Protein AF-A0A7C9VUH8-F1 (afdb_monomer_lite)

Radius of gyration: 33.66 Å; chains: 1; bounding box: 76×68×110 Å

Organism: NCBI:txid2714351

Foldseek 3Di:
DFKWKWKWFDDVHIDIDTFKDFPDKPLQQDDFPQPFWWKKKFALWPFDQVVPAAKKWKWWQAQFKTWIKIFGGKDFPDADPNRMTIITGRIAIQDIDGDGDHTWIWIAPDPPRPGTRTTGPDMDDDPDHDLRFRDWMKRAFMLDQDDDFDPDPRMFMKMFGAAPVRDTQDIWTFDAQFPGWDQHPPDPNTIITIGGRTPGSDDLRNLCVQVSVCCNPHQDADPPSQQVGDPSNLVSLQVSQAPPPAFAFDADEFEFECPRLQDQSSVQQSVQCRGGRNSHHQPDDLPDLDPLVSSVHDANHEYEYEPVVNCCVRPVQSSLLVLLLCVLSVYHYAYVVGDVVSVVVSVLLSVQLVLVVVQVVFPCLVVQWDWDDRRQWIWTADDPVRATAEIEGSAPRPLLVVLLCQLPDDGFYKYKHFYQCQVVSCVRNVVSQKDWDAKKFKWKDWLVPFDADDQPPQKDWDWDDDDQKIKIFIDNVPHTAWIWMWGADAQEIEIDPTDGALVNPPRCVSSNRSNVNSVVNVVVRHTMYIYIGGPVRVVVCVVSVIDTSGMMIMITNLLSVQLVQQVLLVVFVCLQQVWDWDADPNWIKTQPCDQQARIETEDSGLPCLLVVLLVQQPDQGKYKYKHFAQCLVVSCVSNVVSQWAFPASFKFKKKAQLVLFDAADDQPPQWDWDWDDDSWIKIFIDHPRDGQWIWIWHADRQEIETGDTDGDPVNPPRCVSVNRVNVRSVVNVSSNHRMYIYIGGPVCVVVVVVRRMDTSGTMTMIIHDHDD

Secondary structure (DSSP, 8-state):
--EEEEEEEESSSEEEEEEEEESEEESTTPPP-PPPPEEEEEET--S-GGG--S-EEEEEE-SS-EEEEEEEEEEEEEEETTTEEEEEEEEEEEEEE-------EEEESSTTSSSEEEEESEEE----PPP--PPPEEEEEES-S------STT-EEEEEEE-TTS-EEEEEE---EEEEEEE-TTSTT-EEEEEE----SSS-HHHHHHHHHHHTTSS--STTTTTTS-HHHHHHHHHHHHHSPP-PPPSEEEEEEGGG--SHHHHHHHHHHHHH-TT------TT----GGGTTPPTTEEEEEE-HHHHHHH-HHHHHHHHHHHHHTT-EEEEES--HHHHHHHHHHHHHHHHHHHHHHHSGGGGTSEEEEETTEEEEEETTTTEEEEEEESSSSSHHHHHHHHHHSSS--EEEEEES-HHHHHHHHHHTTEEE-SPEEEEEEESTT---PPPPTTEEEEEEEETTEEEEEEEETTEEEEEEEEEEETTEEEEEEEEE-GGGTTSSHHHHHHHHHHHHHHHTT--EEEEEEPHHHHHHHHHTT-EEEEEEEEEEEHHHHHHHHHHHHHHHHHHHHT-EEEEETTEEEEEEEETTEEEEEE-SSSTTHHHHHHHHHT-SS-EEEEEEES-HHHHHHHHHHTT-EEEEEEEEEEEEEGGGSPPPPPPPTT-EEEEEESSSEEEEEEETTEEEEEEEEEEETTEEEEEEEEE-GGGTTSSHHHHHHHHHHHHHHHTT--EEEEEE-TTTHHHHHHTTPEEEEEEEEEE-----

InterPro domains:
  IPR000182 GNAT domain [PF00583] (681-757)
  IPR000182 GNAT domain [PS51186] (643-772)
  IPR016181 Acyl-CoA N-acyltransferase [SSF55729] (497-618)
  IPR016181 Acyl-CoA N-acyltransferase [SSF55729] (666-765)

Structure (mmCIF, N/CA/C/O backbone):
data_AF-A0A7C9VUH8-F1
#
_entry.id   AF-A0A7C9VUH8-F1
#
loop_
_atom_site.group_PDB
_atom_site.id
_atom_site.type_symbol
_atom_site.label_atom_id
_atom_site.label_alt_id
_atom_site.label_comp_id
_atom_site.label_asym_id
_atom_site.label_entity_id
_atom_site.label_seq_id
_atom_site.pdbx_PDB_ins_code
_atom_site.Cartn_x
_atom_site.Cartn_y
_atom_site.Cartn_z
_atom_site.occupancy
_atom_site.B_iso_or_equiv
_atom_site.auth_seq_id
_atom_site.auth_comp_id
_atom_site.auth_asym_id
_atom_site.auth_atom_id
_atom_site.pdbx_PDB_model_num
ATOM 1 N N . MET A 1 1 ? 27.161 5.308 -48.033 1.00 85.56 1 MET A N 1
ATOM 2 C CA . MET A 1 1 ? 26.968 6.321 -46.979 1.00 85.56 1 MET A CA 1
ATOM 3 C C . MET A 1 1 ? 26.424 5.606 -45.764 1.00 85.56 1 MET A C 1
ATOM 5 O O . MET A 1 1 ? 25.506 4.819 -45.951 1.00 85.56 1 MET A O 1
ATOM 9 N N . ARG A 1 2 ? 27.026 5.799 -44.589 1.00 91.56 2 ARG A N 1
ATOM 10 C CA . ARG A 1 2 ? 26.595 5.154 -43.334 1.00 91.56 2 ARG A CA 1
ATOM 11 C C . ARG A 1 2 ? 25.722 6.057 -42.475 1.00 91.56 2 ARG A C 1
ATOM 13 O O . ARG A 1 2 ? 25.077 5.571 -41.559 1.00 91.56 2 ARG A O 1
ATOM 20 N N . TYR A 1 3 ? 25.687 7.347 -42.789 1.00 92.88 3 TYR A N 1
ATOM 21 C CA . TYR A 1 3 ? 24.902 8.318 -42.048 1.00 92.88 3 TYR A CA 1
ATOM 22 C C . TYR A 1 3 ? 24.107 9.206 -42.991 1.00 92.88 3 TYR A C 1
ATOM 24 O O . TYR A 1 3 ? 24.518 9.468 -44.128 1.00 92.88 3 TYR A O 1
ATOM 32 N N . GLU A 1 4 ? 22.988 9.712 -42.496 1.00 93.56 4 GLU A N 1
ATOM 33 C CA . GLU A 1 4 ? 22.244 10.782 -43.140 1.00 93.56 4 GLU A CA 1
ATOM 34 C C . GLU A 1 4 ? 21.829 11.859 -42.145 1.00 93.56 4 GLU A C 1
ATOM 36 O O . GLU A 1 4 ? 21.474 11.576 -41.001 1.00 93.56 4 GLU A O 1
ATOM 41 N N . ILE A 1 5 ? 21.889 13.106 -42.603 1.00 90.94 5 ILE A N 1
ATOM 42 C CA . ILE A 1 5 ? 21.384 14.269 -41.885 1.00 90.94 5 ILE A CA 1
ATOM 43 C C . ILE A 1 5 ? 19.979 14.533 -42.400 1.00 90.94 5 ILE A C 1
ATOM 45 O O . ILE A 1 5 ? 19.770 14.669 -43.610 1.00 90.94 5 ILE A O 1
ATOM 49 N N . ALA A 1 6 ? 19.019 14.600 -41.487 1.00 90.50 6 ALA A N 1
ATOM 50 C CA . ALA A 1 6 ? 17.626 14.842 -41.813 1.00 90.50 6 ALA A CA 1
ATOM 51 C C . ALA A 1 6 ? 17.010 15.871 -40.871 1.00 90.50 6 ALA A C 1
ATOM 53 O O . ALA A 1 6 ? 17.434 16.029 -39.729 1.00 90.50 6 ALA A O 1
ATOM 54 N N . GLN A 1 7 ? 15.975 16.548 -41.349 1.00 90.06 7 GLN A N 1
ATOM 55 C CA . GLN A 1 7 ? 15.075 17.309 -40.495 1.00 90.06 7 GLN A CA 1
ATOM 56 C C . GLN A 1 7 ? 13.841 16.466 -40.180 1.00 90.06 7 GLN A C 1
ATOM 58 O O . GLN A 1 7 ? 13.296 15.811 -41.068 1.00 90.06 7 GLN A O 1
ATOM 63 N N . ALA A 1 8 ? 13.424 16.458 -38.919 1.00 87.62 8 ALA A N 1
ATOM 64 C CA . ALA A 1 8 ? 12.336 15.657 -38.383 1.00 87.62 8 ALA A CA 1
ATOM 65 C C . ALA A 1 8 ? 11.254 16.554 -37.774 1.00 87.62 8 ALA A C 1
ATOM 67 O O . ALA A 1 8 ? 11.563 17.499 -37.052 1.00 87.62 8 ALA A O 1
ATOM 68 N N . TRP A 1 9 ? 9.985 16.247 -38.025 1.00 87.00 9 TRP A N 1
ATOM 69 C CA . TRP A 1 9 ? 8.846 16.959 -37.437 1.00 87.00 9 TRP A CA 1
ATOM 70 C C . TRP A 1 9 ? 7.677 16.007 -37.191 1.00 87.00 9 TRP A C 1
ATOM 72 O O . TRP A 1 9 ? 7.681 14.863 -37.656 1.00 87.00 9 TRP A O 1
ATOM 82 N N . TYR A 1 10 ? 6.679 16.468 -36.441 1.00 81.69 10 TYR A N 1
ATOM 83 C CA . TYR A 1 10 ? 5.478 15.693 -36.152 1.00 81.69 10 TYR A CA 1
ATOM 84 C C . TYR A 1 10 ? 4.277 16.234 -36.931 1.00 81.69 10 TYR A C 1
ATOM 86 O O . TYR A 1 10 ? 3.967 17.419 -36.853 1.00 81.69 10 TYR A O 1
ATOM 94 N N . ASP A 1 11 ? 3.601 15.359 -37.670 1.00 78.31 11 ASP A N 1
ATOM 95 C CA . ASP A 1 11 ? 2.360 15.651 -38.393 1.00 78.31 11 ASP A CA 1
ATOM 96 C C . ASP A 1 11 ? 1.528 14.363 -38.507 1.00 78.31 11 ASP A C 1
ATOM 98 O O . ASP A 1 11 ? 1.724 13.551 -39.418 1.00 78.31 11 ASP A O 1
ATOM 102 N N . GLY A 1 12 ? 0.698 14.100 -37.486 1.00 74.75 12 GLY A N 1
ATOM 103 C CA . GLY A 1 12 ? -0.039 12.834 -37.337 1.00 74.75 12 GLY A CA 1
ATOM 104 C C . GLY A 1 12 ? 0.862 11.591 -37.247 1.00 74.75 12 GLY A C 1
ATOM 105 O O . GLY A 1 12 ? 0.409 10.474 -37.492 1.00 74.75 12 GLY A O 1
ATOM 106 N N . GLY A 1 13 ? 2.150 11.794 -36.960 1.00 73.50 13 GLY A N 1
ATOM 107 C CA . GLY A 1 13 ? 3.221 10.806 -37.028 1.00 73.50 13 GLY A CA 1
ATOM 108 C C . GLY A 1 13 ? 4.567 11.472 -37.319 1.00 73.50 13 GLY A C 1
ATOM 109 O O . GLY A 1 13 ? 4.629 12.634 -37.726 1.00 73.50 13 GLY A O 1
ATOM 110 N N . ARG A 1 14 ? 5.663 10.741 -37.106 1.00 79.31 14 ARG A N 1
ATOM 111 C CA . ARG A 1 14 ? 7.017 11.271 -37.295 1.00 79.31 14 ARG A CA 1
ATOM 112 C C . ARG A 1 14 ? 7.373 11.329 -38.784 1.00 79.31 14 ARG A C 1
ATOM 114 O O . ARG A 1 14 ? 7.288 10.322 -39.488 1.00 79.31 14 ARG A O 1
ATOM 121 N N . LYS A 1 15 ? 7.730 12.514 -39.274 1.00 87.00 15 LYS A N 1
ATOM 122 C CA . LYS A 1 15 ? 8.112 12.785 -40.667 1.00 87.00 15 LYS A CA 1
ATOM 123 C C . LYS A 1 15 ? 9.571 13.204 -40.737 1.00 87.00 15 LYS A C 1
ATOM 125 O O . LYS A 1 15 ? 10.097 13.751 -39.772 1.00 87.00 15 LYS A O 1
ATOM 130 N N . TYR A 1 16 ? 10.194 12.948 -41.886 1.00 89.69 16 TYR A N 1
ATOM 131 C CA . TYR A 1 16 ? 11.603 13.234 -42.120 1.00 89.69 16 TYR A CA 1
ATOM 132 C C . TYR A 1 16 ? 11.851 13.725 -43.545 1.00 89.69 16 TYR A C 1
ATOM 134 O O . TYR A 1 16 ? 11.242 13.222 -44.489 1.00 89.69 16 TYR A O 1
ATOM 142 N N . GLU A 1 17 ? 12.815 14.626 -43.697 1.00 92.44 17 GLU A N 1
ATOM 143 C CA . GLU A 1 17 ? 13.387 15.030 -44.982 1.00 92.44 17 GLU A CA 1
ATOM 144 C C . GLU A 1 17 ? 14.912 14.933 -44.905 1.00 92.44 17 GLU A C 1
ATOM 146 O O . GLU A 1 17 ? 15.533 15.540 -44.034 1.00 92.44 17 GLU A O 1
ATOM 151 N N . VAL A 1 18 ? 15.507 14.134 -45.795 1.00 93.81 18 VAL A N 1
ATOM 152 C CA . VAL A 1 18 ? 16.959 13.919 -45.850 1.00 93.81 18 VAL A CA 1
ATOM 153 C C . VAL A 1 18 ? 17.609 15.084 -46.580 1.00 93.81 18 VAL A C 1
ATOM 155 O O . VAL A 1 18 ? 17.304 15.331 -47.744 1.00 93.81 18 VAL A O 1
ATOM 158 N N . LEU A 1 19 ? 18.535 15.760 -45.906 1.00 91.31 19 LEU A N 1
ATOM 159 C CA . LEU A 1 19 ? 19.257 16.912 -46.442 1.00 91.31 19 LEU A CA 1
ATOM 160 C C . LEU A 1 19 ? 20.611 16.515 -47.028 1.00 91.31 19 LEU A C 1
ATOM 162 O O . LEU A 1 19 ? 21.043 17.062 -48.040 1.00 91.31 19 LEU A O 1
ATOM 166 N N . ALA A 1 20 ? 21.289 15.557 -46.396 1.00 91.75 20 ALA A N 1
ATOM 167 C CA . ALA A 1 20 ? 22.631 15.154 -46.782 1.00 91.75 20 ALA A CA 1
ATOM 168 C C . ALA A 1 20 ? 22.949 13.725 -46.337 1.00 91.75 20 ALA A C 1
ATOM 170 O O . ALA A 1 20 ? 22.329 13.193 -45.415 1.00 91.75 20 ALA A O 1
ATOM 171 N N . ARG A 1 21 ? 23.940 13.095 -46.974 1.00 94.44 21 ARG A N 1
ATOM 172 C CA . ARG A 1 21 ? 24.450 11.775 -46.577 1.00 94.44 21 ARG A CA 1
ATOM 173 C C . ARG A 1 21 ? 25.960 11.802 -46.427 1.00 94.44 21 ARG A C 1
ATOM 175 O O . ARG A 1 21 ? 26.627 12.381 -47.275 1.00 94.44 21 ARG A O 1
ATOM 182 N N . ALA A 1 22 ? 26.480 11.136 -45.402 1.00 93.25 22 ALA A N 1
ATOM 183 C CA . ALA A 1 22 ? 27.904 11.086 -45.086 1.00 93.25 22 ALA A CA 1
ATOM 184 C C . ALA A 1 22 ? 28.440 9.646 -45.088 1.00 93.25 22 ALA A C 1
ATOM 186 O O . ALA A 1 22 ? 27.715 8.669 -44.843 1.00 93.25 22 ALA A O 1
ATOM 187 N N . VAL A 1 23 ? 29.727 9.505 -45.406 1.00 93.56 23 VAL A N 1
ATOM 188 C CA . VAL A 1 23 ? 30.438 8.221 -45.363 1.00 93.56 23 VAL A CA 1
ATOM 189 C C . VAL A 1 23 ? 30.630 7.785 -43.920 1.00 93.56 23 VAL A C 1
ATOM 191 O O . VAL A 1 23 ? 30.339 6.631 -43.610 1.00 93.56 23 VAL A O 1
ATOM 194 N N . ASP A 1 24 ? 31.076 8.701 -43.065 1.00 91.50 24 ASP A N 1
ATOM 195 C CA . ASP A 1 24 ? 31.326 8.459 -41.647 1.00 91.50 24 ASP A CA 1
ATOM 196 C C . ASP A 1 24 ? 31.131 9.746 -40.836 1.00 91.50 24 ASP A C 1
ATOM 198 O O . ASP A 1 24 ? 30.927 10.818 -41.412 1.00 91.50 24 ASP A O 1
ATOM 202 N N . VAL A 1 25 ? 31.191 9.644 -39.511 1.00 89.19 25 VAL A N 1
ATOM 203 C CA . VAL A 1 25 ? 31.134 10.795 -38.610 1.00 89.19 25 VAL A CA 1
ATOM 204 C C . VAL A 1 25 ? 32.194 10.655 -37.524 1.00 89.19 25 VAL A C 1
ATOM 206 O O . VAL A 1 25 ? 32.217 9.671 -36.786 1.00 89.19 25 VAL A O 1
ATOM 209 N N . ASP A 1 26 ? 33.052 11.664 -37.412 1.00 87.06 26 ASP A N 1
ATOM 210 C CA . ASP A 1 26 ? 34.039 11.787 -36.343 1.00 87.06 26 ASP A CA 1
ATOM 211 C C . ASP A 1 26 ? 33.559 12.760 -35.260 1.00 87.06 26 ASP A C 1
ATOM 213 O O . ASP A 1 26 ? 32.789 13.684 -35.521 1.00 87.06 26 ASP A O 1
ATOM 217 N N . GLY A 1 27 ? 33.981 12.533 -34.020 1.00 80.75 27 GLY A N 1
ATOM 218 C CA . GLY A 1 27 ? 33.609 13.364 -32.873 1.00 80.75 27 GLY A CA 1
ATOM 219 C C . GLY A 1 27 ? 32.211 13.115 -32.288 1.00 80.75 27 GLY A C 1
ATOM 220 O O . GLY A 1 27 ? 31.976 13.520 -31.154 1.00 80.75 27 GLY A O 1
ATOM 221 N N . LEU A 1 28 ? 31.315 12.399 -32.989 1.00 80.88 28 LEU A N 1
ATOM 222 C CA . LEU A 1 28 ? 29.927 12.155 -32.544 1.00 80.88 28 LEU A CA 1
ATOM 223 C C . LEU A 1 28 ? 29.841 11.514 -31.158 1.00 80.88 28 LEU A C 1
ATOM 225 O O . LEU A 1 28 ? 29.000 11.892 -30.359 1.00 80.88 28 LEU A O 1
ATOM 229 N N . PHE A 1 29 ? 30.715 10.545 -30.890 1.00 80.38 29 PHE A N 1
ATOM 230 C CA . PHE A 1 29 ? 30.712 9.753 -29.661 1.00 80.38 29 PHE A CA 1
ATOM 231 C C . PHE A 1 29 ? 31.738 10.237 -28.628 1.00 80.38 29 PHE A C 1
ATOM 233 O O . PHE A 1 29 ? 32.106 9.496 -27.715 1.00 80.38 29 PHE A O 1
ATOM 240 N N . SER A 1 30 ? 32.276 11.442 -28.814 1.00 75.06 30 SER A N 1
ATOM 241 C CA . SER A 1 30 ? 33.249 12.012 -27.889 1.00 75.06 30 SER A CA 1
ATOM 242 C C . SER A 1 30 ? 32.587 12.367 -26.564 1.00 75.06 30 SER A C 1
ATOM 244 O O . SER A 1 30 ? 31.448 12.837 -26.526 1.00 75.06 30 SER A O 1
ATOM 246 N N . LEU A 1 31 ? 33.329 12.174 -25.473 1.00 64.12 31 LEU A N 1
ATOM 247 C CA . LEU A 1 31 ? 32.917 12.672 -24.167 1.00 64.12 31 LEU A CA 1
ATOM 248 C C . LEU A 1 31 ? 32.748 14.201 -24.237 1.00 64.12 31 LEU A C 1
ATOM 250 O O . LEU A 1 31 ? 33.586 14.866 -24.861 1.00 64.12 31 LEU A O 1
ATOM 254 N N . PRO A 1 32 ? 31.704 14.766 -23.603 1.00 62.22 32 PRO A N 1
ATOM 255 C CA . PRO A 1 32 ? 31.663 16.200 -23.352 1.00 62.22 32 PRO A CA 1
ATOM 256 C C . PRO A 1 32 ? 32.937 16.609 -22.608 1.00 62.22 32 PRO A C 1
ATOM 258 O O . PRO A 1 32 ? 33.455 15.839 -21.795 1.00 62.22 32 PRO A O 1
ATOM 261 N N . VAL A 1 33 ? 33.443 17.817 -22.853 1.00 60.19 33 VAL A N 1
ATOM 262 C CA . VAL A 1 33 ? 34.452 18.385 -21.955 1.00 60.19 33 VAL A CA 1
ATOM 263 C C . VAL A 1 33 ? 33.707 18.767 -20.672 1.00 60.19 33 VAL A C 1
ATOM 265 O O . VAL A 1 33 ? 32.842 19.644 -20.746 1.00 60.19 33 VAL A O 1
ATOM 268 N N . PRO A 1 34 ? 33.960 18.116 -19.517 1.00 55.62 34 PRO A N 1
ATOM 269 C CA . PRO A 1 34 ? 33.238 18.450 -18.299 1.00 55.62 34 PRO A CA 1
ATOM 270 C C . PRO A 1 34 ? 33.547 19.910 -17.933 1.00 55.62 34 PRO A C 1
ATOM 272 O O . PRO A 1 34 ? 34.722 20.294 -17.938 1.00 55.62 34 PRO A O 1
ATOM 275 N N . PRO A 1 35 ? 32.534 20.745 -17.648 1.00 59.19 35 PRO A N 1
ATOM 276 C CA . PRO A 1 35 ? 32.775 22.089 -17.154 1.00 59.19 35 PRO A CA 1
ATOM 277 C C . PRO A 1 35 ? 33.474 22.006 -15.792 1.00 59.19 35 PRO A C 1
ATOM 279 O O . PRO A 1 35 ? 33.434 20.979 -15.107 1.00 59.19 35 PRO A O 1
ATOM 282 N N . GLU A 1 36 ? 34.144 23.088 -15.395 1.00 68.00 36 GLU A N 1
ATOM 283 C CA . GLU A 1 36 ? 34.791 23.143 -14.085 1.00 68.00 36 GLU A CA 1
ATOM 284 C C . GLU A 1 36 ? 33.761 22.886 -12.976 1.00 68.00 36 GLU A C 1
ATOM 286 O O . GLU A 1 36 ? 32.669 23.456 -12.982 1.00 68.00 36 GLU A O 1
ATOM 291 N N . ARG A 1 37 ? 34.101 22.015 -12.015 1.00 77.44 37 ARG A N 1
ATOM 292 C CA . ARG A 1 37 ? 33.216 21.756 -10.877 1.00 77.44 37 ARG A CA 1
ATOM 293 C C . ARG A 1 37 ? 33.102 23.022 -10.035 1.00 77.44 37 ARG A C 1
ATOM 295 O O . ARG A 1 37 ? 34.103 23.533 -9.530 1.00 77.44 37 ARG A O 1
ATOM 302 N N . GLU A 1 38 ? 31.880 23.479 -9.816 1.00 80.00 38 GLU A N 1
ATOM 303 C CA . GLU A 1 38 ? 31.600 24.590 -8.918 1.00 80.00 38 GLU A CA 1
ATOM 304 C C . GLU A 1 38 ? 31.237 24.079 -7.526 1.00 80.00 38 GLU A C 1
ATOM 306 O O . GLU A 1 38 ? 30.824 22.934 -7.339 1.00 80.00 38 GLU A O 1
ATOM 311 N N . ARG A 1 39 ? 31.409 24.934 -6.516 1.00 86.94 39 ARG A N 1
ATOM 312 C CA . ARG A 1 39 ? 31.039 24.608 -5.138 1.00 86.94 39 ARG A CA 1
ATOM 313 C C . ARG A 1 39 ? 29.518 24.621 -4.985 1.00 86.94 39 ARG A C 1
ATOM 315 O O . ARG A 1 39 ? 28.881 25.632 -5.266 1.00 86.94 39 ARG A O 1
ATOM 322 N N . VAL A 1 40 ? 28.987 23.542 -4.422 1.00 86.94 40 VAL A N 1
ATOM 323 C CA . VAL A 1 40 ? 27.564 23.332 -4.129 1.00 86.94 40 VAL A CA 1
ATOM 324 C C . VAL A 1 40 ? 27.414 23.046 -2.645 1.00 86.94 40 VAL A C 1
ATOM 326 O O . VAL A 1 40 ? 28.208 22.301 -2.078 1.00 86.94 40 VAL A O 1
ATOM 329 N N . VAL A 1 41 ? 26.417 23.625 -1.987 1.00 88.56 41 VAL A N 1
ATOM 330 C CA . VAL A 1 41 ? 26.109 23.326 -0.587 1.00 88.56 41 VAL A CA 1
ATOM 331 C C . VAL A 1 41 ? 24.672 22.842 -0.483 1.00 88.56 41 VAL A C 1
ATOM 333 O O . VAL A 1 41 ? 23.735 23.600 -0.724 1.00 88.56 41 VAL A O 1
ATOM 336 N N . LEU A 1 42 ? 24.505 21.576 -0.111 1.00 88.25 42 LEU A N 1
ATOM 337 C CA . LEU A 1 42 ? 23.212 20.926 0.084 1.00 88.25 42 LEU A CA 1
ATOM 338 C C . LEU A 1 42 ? 22.816 21.076 1.557 1.00 88.25 42 LEU A C 1
ATOM 340 O O . LEU A 1 42 ? 23.341 20.368 2.414 1.00 88.25 42 LEU A O 1
ATOM 344 N N . ARG A 1 43 ? 21.937 22.029 1.880 1.00 83.44 43 ARG A N 1
ATOM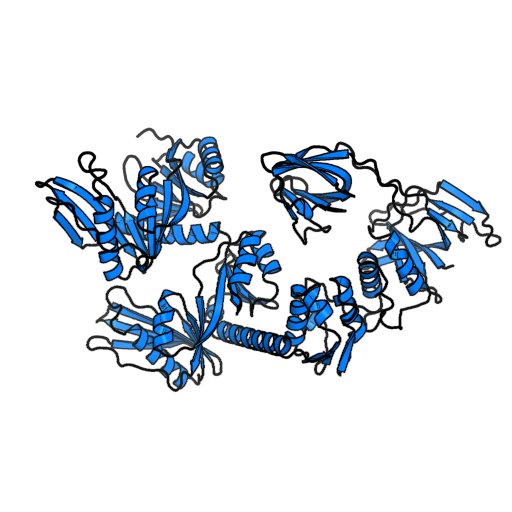 345 C CA . ARG A 1 43 ? 21.553 22.339 3.267 1.00 83.44 43 ARG A CA 1
ATOM 346 C C . ARG A 1 43 ? 20.500 21.364 3.786 1.00 83.44 43 ARG A C 1
ATOM 348 O O . ARG A 1 43 ? 19.437 21.228 3.175 1.00 83.44 43 ARG A O 1
ATOM 355 N N . GLY A 1 44 ? 20.745 20.766 4.950 1.00 78.69 44 GLY A N 1
ATOM 356 C CA . GLY A 1 44 ? 19.870 19.777 5.580 1.00 78.69 44 GLY A CA 1
ATOM 357 C C . GLY A 1 44 ? 19.599 18.588 4.664 1.00 78.69 44 GLY A C 1
ATOM 358 O O . GLY A 1 44 ? 18.444 18.202 4.497 1.00 78.69 44 GLY A O 1
ATOM 359 N N . CYS A 1 45 ? 20.639 18.086 3.998 1.00 82.69 45 CYS A N 1
ATOM 360 C CA . CYS A 1 45 ? 20.545 16.956 3.092 1.00 82.69 45 CYS A CA 1
ATOM 361 C C . CYS A 1 45 ? 20.225 15.677 3.871 1.00 82.69 45 CYS A C 1
ATOM 363 O O . CYS A 1 45 ? 20.907 15.344 4.838 1.00 82.69 45 CYS A O 1
ATOM 365 N N . THR A 1 46 ? 19.203 14.942 3.437 1.00 82.25 46 THR A N 1
ATOM 366 C CA . THR A 1 46 ? 18.838 13.650 4.038 1.00 82.25 46 THR A CA 1
ATOM 367 C C . THR A 1 46 ? 19.449 12.452 3.310 1.00 82.25 46 THR A C 1
ATOM 369 O O . THR A 1 46 ? 19.229 11.319 3.734 1.00 82.25 46 THR A O 1
ATOM 372 N N . ALA A 1 47 ? 20.158 12.672 2.196 1.00 80.88 47 ALA A N 1
ATOM 373 C CA . ALA A 1 47 ? 20.751 11.593 1.412 1.00 80.88 47 ALA A CA 1
ATOM 374 C C . ALA A 1 47 ? 22.009 11.036 2.105 1.00 80.88 47 ALA A C 1
ATOM 376 O O . ALA A 1 47 ? 22.860 11.824 2.526 1.00 80.88 47 ALA A O 1
ATOM 377 N N . PRO A 1 48 ? 22.177 9.703 2.197 1.00 81.75 48 PRO A N 1
ATOM 378 C CA . PRO A 1 48 ? 23.426 9.107 2.664 1.00 81.75 48 PRO A CA 1
ATOM 379 C C . PRO A 1 48 ? 24.598 9.528 1.770 1.00 81.75 48 PRO A C 1
ATOM 381 O O . PRO A 1 48 ? 24.498 9.421 0.548 1.00 81.75 48 PRO A O 1
ATOM 384 N N . VAL A 1 49 ? 25.721 9.955 2.356 1.00 83.81 49 VAL A N 1
ATOM 385 C CA . VAL A 1 49 ? 26.901 10.436 1.604 1.00 83.81 49 VAL A CA 1
ATOM 386 C C . VAL A 1 49 ? 27.387 9.406 0.581 1.00 83.81 49 VAL A C 1
ATOM 388 O O . VAL A 1 49 ? 27.646 9.762 -0.564 1.00 83.81 49 VAL A O 1
ATOM 391 N N . ASP A 1 50 ? 27.409 8.124 0.949 1.00 80.75 50 ASP A N 1
ATOM 392 C CA . ASP A 1 50 ? 27.856 7.033 0.070 1.00 80.75 50 ASP A CA 1
ATOM 393 C C . ASP A 1 50 ? 26.947 6.820 -1.155 1.00 80.75 50 ASP A C 1
ATOM 395 O O . ASP A 1 50 ? 27.352 6.189 -2.128 1.00 80.75 50 ASP A O 1
ATOM 399 N N . SER A 1 51 ? 25.719 7.350 -1.127 1.00 76.81 51 SER A N 1
ATOM 400 C CA . SER A 1 51 ? 24.786 7.296 -2.259 1.00 76.81 51 SER A CA 1
ATOM 401 C C . SER A 1 51 ? 24.981 8.438 -3.264 1.00 76.81 51 SER A C 1
ATOM 403 O O . SER A 1 51 ? 24.481 8.361 -4.384 1.00 76.81 51 SER A O 1
ATOM 405 N N . LEU A 1 52 ? 25.726 9.483 -2.890 1.00 82.38 52 LEU A N 1
ATOM 406 C CA . LEU A 1 52 ? 25.985 10.673 -3.703 1.00 82.38 52 LEU A CA 1
ATOM 407 C C . LEU A 1 52 ? 27.283 10.507 -4.500 1.00 82.38 52 LEU A C 1
ATOM 409 O O . LEU A 1 52 ? 28.272 11.197 -4.254 1.00 82.38 52 LEU A O 1
ATOM 413 N N . THR A 1 53 ? 27.288 9.560 -5.435 1.00 75.25 53 THR A N 1
ATOM 414 C CA . THR A 1 53 ? 28.459 9.254 -6.268 1.00 75.25 53 THR A CA 1
ATOM 415 C C . THR A 1 53 ? 28.119 9.352 -7.749 1.00 75.25 53 THR A C 1
ATOM 417 O O . THR A 1 53 ? 27.020 8.992 -8.163 1.00 75.25 53 THR A O 1
ATOM 420 N N . GLY A 1 54 ? 29.071 9.835 -8.550 1.00 73.69 54 GLY A N 1
ATOM 421 C CA . GLY A 1 54 ? 28.861 10.036 -9.982 1.00 73.69 54 GLY A CA 1
ATOM 422 C C . GLY A 1 54 ? 27.871 11.167 -10.248 1.00 73.69 54 GLY A C 1
ATOM 423 O O . GLY A 1 54 ? 28.029 12.267 -9.715 1.00 73.69 54 GLY A O 1
ATOM 424 N N . ASP A 1 55 ? 26.869 10.893 -11.075 1.00 76.56 55 ASP A N 1
ATOM 425 C CA . ASP A 1 55 ? 25.861 11.878 -11.444 1.00 76.56 55 ASP A CA 1
ATOM 426 C C . ASP A 1 55 ? 24.655 11.807 -10.515 1.00 76.56 55 ASP A C 1
ATOM 428 O O . ASP A 1 55 ? 24.075 10.745 -10.287 1.00 76.56 55 ASP A O 1
ATOM 432 N N . VAL A 1 56 ? 24.257 12.966 -9.999 1.00 81.44 56 VAL A N 1
ATOM 433 C CA . VAL A 1 56 ? 23.085 13.108 -9.135 1.00 81.44 56 VAL A CA 1
ATOM 434 C C . VAL A 1 56 ? 22.133 14.113 -9.756 1.00 81.44 56 VAL A C 1
ATOM 436 O O . VAL A 1 56 ? 22.541 15.194 -10.159 1.00 81.44 56 VAL A O 1
ATOM 439 N N . PHE A 1 57 ? 20.850 13.790 -9.807 1.00 81.88 57 PHE A N 1
ATOM 440 C CA . PHE A 1 57 ? 19.831 14.671 -10.362 1.00 81.88 57 PHE A CA 1
ATOM 441 C C . PHE A 1 57 ? 19.131 15.430 -9.238 1.00 81.88 57 PHE A C 1
ATOM 443 O O . PHE A 1 57 ? 18.681 14.828 -8.264 1.00 81.88 57 PHE A O 1
ATOM 450 N N . LEU A 1 58 ? 19.053 16.750 -9.368 1.00 82.81 58 LEU A N 1
ATOM 451 C CA . LEU A 1 58 ? 18.407 17.672 -8.447 1.00 82.81 58 LEU A CA 1
ATOM 452 C C . LEU A 1 58 ? 17.133 18.226 -9.092 1.00 82.81 58 LEU A C 1
ATOM 454 O O . LEU A 1 58 ? 17.198 18.995 -10.046 1.00 82.81 58 LEU A O 1
ATOM 458 N N . GLU A 1 59 ? 15.976 17.880 -8.538 1.00 80.62 59 GLU A N 1
ATOM 459 C CA . GLU A 1 59 ? 14.709 18.527 -8.879 1.00 80.62 59 GLU A CA 1
ATOM 460 C C . GLU A 1 59 ? 14.463 19.725 -7.965 1.00 80.62 59 GLU A C 1
ATOM 462 O O . GLU A 1 59 ? 14.549 19.594 -6.741 1.00 80.62 59 GLU A O 1
ATOM 467 N N . ILE A 1 60 ? 14.094 20.864 -8.550 1.00 77.12 60 ILE A N 1
ATOM 468 C CA . ILE A 1 60 ? 13.678 22.080 -7.849 1.00 77.12 60 ILE A CA 1
ATOM 469 C C . ILE A 1 60 ? 12.225 22.368 -8.235 1.00 77.12 60 ILE A C 1
ATOM 471 O O . ILE A 1 60 ? 11.918 22.593 -9.399 1.00 77.12 60 ILE A O 1
ATOM 475 N N . LYS A 1 61 ? 11.312 22.336 -7.261 1.00 68.19 61 LYS A N 1
ATOM 476 C CA . LYS A 1 61 ? 9.864 22.544 -7.482 1.00 68.19 61 LYS A CA 1
ATOM 477 C C . LYS A 1 61 ? 9.389 23.849 -6.857 1.00 68.19 61 LYS A C 1
ATOM 479 O O . LYS A 1 61 ? 8.844 23.771 -5.776 1.00 68.19 61 LYS A O 1
ATOM 484 N N . ASP A 1 62 ? 9.616 25.034 -7.424 1.00 58.84 62 ASP A N 1
ATOM 485 C CA . ASP A 1 62 ? 9.526 26.312 -6.677 1.00 58.84 62 ASP A CA 1
ATOM 486 C C . ASP A 1 62 ? 8.164 27.046 -6.660 1.00 58.84 62 ASP A C 1
ATOM 488 O O . ASP A 1 62 ? 8.059 28.191 -6.216 1.00 58.84 62 ASP A O 1
ATOM 492 N N . GLY A 1 63 ? 7.086 26.397 -7.082 1.00 56.12 63 GLY A N 1
ATOM 493 C CA . GLY A 1 63 ? 5.730 26.958 -7.092 1.00 56.12 63 GLY A CA 1
ATOM 494 C C . GLY A 1 63 ? 5.389 27.689 -8.377 1.00 56.12 63 GLY A C 1
ATOM 495 O O . GLY A 1 63 ? 4.216 28.002 -8.587 1.00 56.12 63 GLY A O 1
ATOM 496 N N . ARG A 1 64 ? 6.386 27.952 -9.224 1.00 47.22 64 ARG A N 1
ATOM 497 C CA . ARG A 1 64 ? 6.218 28.564 -10.542 1.00 47.22 64 ARG A CA 1
ATOM 498 C C . ARG A 1 64 ? 6.906 27.764 -11.639 1.00 47.22 64 ARG A C 1
ATOM 500 O O . ARG A 1 64 ? 6.366 27.749 -12.733 1.00 47.22 64 ARG A O 1
ATOM 507 N N . ALA A 1 65 ? 8.012 27.088 -11.335 1.00 54.59 65 ALA A N 1
ATOM 508 C CA . ALA A 1 65 ? 8.724 26.229 -12.270 1.00 54.59 65 ALA A CA 1
ATOM 509 C C . ALA A 1 65 ? 9.120 24.893 -11.621 1.00 54.59 65 ALA A C 1
ATOM 511 O O . ALA A 1 65 ? 9.473 24.824 -10.436 1.00 54.59 65 ALA A O 1
ATOM 512 N N . TRP A 1 66 ? 9.064 23.825 -12.415 1.00 63.19 66 TRP A N 1
ATOM 513 C CA . TRP A 1 66 ? 9.802 22.597 -12.150 1.00 63.19 66 TRP A CA 1
ATOM 514 C C . TRP A 1 66 ? 11.099 22.634 -12.947 1.00 63.19 66 TRP A C 1
ATOM 516 O O . TRP A 1 66 ? 11.057 22.680 -14.172 1.00 63.19 66 TRP A O 1
ATOM 526 N N . GLU A 1 67 ? 12.232 22.602 -12.252 1.00 72.06 67 GLU A N 1
ATOM 527 C CA . GLU A 1 67 ? 13.550 22.515 -12.870 1.00 72.06 67 GLU A CA 1
ATOM 528 C C . GLU A 1 67 ? 14.185 21.167 -12.546 1.00 72.06 67 GLU A C 1
ATOM 530 O O . GLU A 1 67 ? 14.226 20.751 -11.383 1.00 72.06 67 GLU A O 1
ATOM 535 N N . LEU A 1 68 ? 14.736 20.513 -13.564 1.00 73.12 68 LEU A N 1
ATOM 536 C CA . LEU A 1 68 ? 15.582 19.339 -13.391 1.00 73.12 68 LEU A CA 1
ATOM 537 C C . LEU A 1 68 ? 17.032 19.716 -13.682 1.00 73.12 68 LEU A C 1
ATOM 539 O O . LEU A 1 68 ? 17.342 20.208 -14.764 1.00 73.12 68 LEU A O 1
ATOM 543 N N . TRP A 1 69 ? 17.920 19.460 -12.728 1.00 78.00 69 TRP A N 1
ATOM 544 C CA . TRP A 1 69 ? 19.351 19.703 -12.854 1.00 78.00 69 TRP A CA 1
ATOM 545 C C . TRP A 1 69 ? 20.130 18.397 -12.746 1.00 78.00 69 TRP A C 1
ATOM 547 O O . TRP A 1 69 ? 19.886 17.604 -11.842 1.00 78.00 69 TRP A O 1
ATOM 557 N N . ARG A 1 70 ? 21.126 18.188 -13.603 1.00 77.06 70 ARG A N 1
ATOM 558 C CA . ARG A 1 70 ? 22.146 17.150 -13.430 1.00 77.06 70 ARG A CA 1
ATOM 559 C C . ARG A 1 70 ? 23.359 17.754 -12.738 1.00 77.06 70 ARG A C 1
ATOM 561 O O . ARG A 1 70 ? 23.981 18.677 -13.259 1.00 77.06 70 ARG A O 1
ATOM 568 N N . LEU A 1 71 ? 23.695 17.212 -11.575 1.00 82.38 71 LEU A N 1
ATOM 569 C CA . LEU A 1 71 ? 24.931 17.456 -10.844 1.00 82.38 71 LEU A CA 1
ATOM 570 C C . LEU A 1 71 ? 25.943 16.389 -11.260 1.00 82.38 71 LEU A C 1
ATOM 572 O O . LEU A 1 71 ? 25.990 15.306 -10.676 1.00 82.38 71 LEU A O 1
ATOM 576 N N . GLY A 1 72 ? 26.700 16.678 -12.314 1.00 75.62 72 GLY A N 1
ATOM 577 C CA . GLY A 1 72 ? 27.645 15.734 -12.891 1.00 75.62 72 GLY A CA 1
ATOM 578 C C . GLY A 1 72 ? 28.917 15.612 -12.057 1.00 75.62 72 GLY A C 1
ATOM 579 O O . GLY A 1 72 ? 29.501 16.636 -11.665 1.00 75.62 72 GLY A O 1
ATOM 580 N N . ASP A 1 73 ? 29.355 14.371 -11.835 1.00 75.19 73 ASP A N 1
ATOM 581 C CA . ASP A 1 73 ? 30.587 14.037 -11.105 1.00 75.19 73 ASP A CA 1
ATOM 582 C C . ASP A 1 73 ? 30.661 14.737 -9.728 1.00 75.19 73 ASP A C 1
ATOM 584 O O . ASP A 1 73 ? 31.629 15.425 -9.371 1.00 75.19 73 ASP A O 1
ATOM 588 N N . LEU A 1 74 ? 29.563 14.607 -8.978 1.00 84.62 74 LEU A N 1
ATOM 589 C CA . LEU A 1 74 ? 29.383 15.183 -7.653 1.00 84.62 74 LEU A CA 1
ATOM 590 C C . LEU A 1 74 ? 30.389 14.566 -6.678 1.00 84.62 74 LEU A C 1
ATOM 592 O O . LEU A 1 74 ? 30.453 13.352 -6.489 1.00 84.62 74 LEU A O 1
ATOM 596 N N . VAL A 1 75 ? 31.144 15.427 -5.999 1.00 86.19 75 VAL A N 1
ATOM 597 C CA . VAL A 1 75 ? 32.072 15.023 -4.939 1.00 86.19 75 VAL A CA 1
ATOM 598 C C . VAL A 1 75 ? 31.722 15.737 -3.651 1.00 86.19 75 VAL A C 1
ATOM 600 O O . VAL A 1 75 ? 31.716 16.967 -3.601 1.00 86.19 75 VAL A O 1
ATOM 603 N N . VAL A 1 76 ? 31.460 14.956 -2.605 1.00 89.56 76 VAL A N 1
ATOM 604 C CA . VAL A 1 76 ? 31.249 15.453 -1.245 1.00 89.56 76 VAL A CA 1
ATOM 605 C C . VAL A 1 76 ? 32.612 15.691 -0.593 1.00 89.56 76 VAL A C 1
ATOM 607 O O . VAL A 1 76 ? 33.407 14.769 -0.434 1.00 89.56 76 VAL A O 1
ATOM 610 N N . HIS A 1 77 ? 32.892 16.937 -0.214 1.00 89.88 77 HIS A N 1
ATOM 611 C CA . HIS A 1 77 ? 34.145 17.326 0.446 1.00 89.88 77 HIS A CA 1
ATOM 612 C C . HIS A 1 77 ? 34.044 17.272 1.966 1.00 89.88 77 HIS A C 1
ATOM 614 O O . HIS A 1 77 ? 35.034 16.993 2.639 1.00 89.88 77 HIS A O 1
ATOM 620 N N . ALA A 1 78 ? 32.869 17.593 2.513 1.00 88.44 78 ALA A N 1
ATOM 621 C CA . ALA A 1 78 ? 32.631 17.601 3.950 1.00 88.44 78 ALA A CA 1
ATOM 622 C C . ALA A 1 78 ? 31.140 17.489 4.289 1.00 88.44 78 ALA A C 1
ATOM 624 O O . ALA A 1 78 ? 30.297 18.087 3.617 1.00 88.44 78 ALA A O 1
ATOM 625 N N . GLU A 1 79 ? 30.851 16.808 5.394 1.00 90.62 79 GLU A N 1
ATOM 626 C CA . GLU A 1 79 ? 29.565 16.835 6.091 1.00 90.62 79 GLU A CA 1
ATOM 627 C C . GLU A 1 79 ? 29.682 17.752 7.318 1.00 90.62 79 GLU A C 1
ATOM 629 O O . GLU A 1 79 ? 30.621 17.641 8.112 1.00 90.62 79 GLU A O 1
ATOM 634 N N . LEU A 1 80 ? 28.760 18.705 7.453 1.00 85.06 80 LEU A N 1
ATOM 635 C CA . LEU A 1 80 ? 28.733 19.682 8.540 1.00 85.06 80 LEU A CA 1
ATOM 636 C C . LEU A 1 80 ? 27.657 19.325 9.587 1.00 85.06 80 LEU A C 1
ATOM 638 O O . LEU A 1 80 ? 26.669 18.656 9.272 1.00 85.06 80 LEU A O 1
ATOM 642 N N . PRO A 1 81 ? 27.780 19.824 10.834 1.00 69.88 81 PRO A N 1
ATOM 643 C CA . PRO A 1 81 ? 26.754 19.643 11.860 1.00 69.88 81 PRO A CA 1
ATOM 644 C C . PRO A 1 81 ? 25.387 20.173 11.399 1.00 69.88 81 PRO A C 1
ATOM 646 O O . PRO A 1 81 ? 25.272 21.338 11.026 1.00 69.88 81 PRO A O 1
ATOM 649 N N . GLY A 1 82 ? 24.353 19.326 11.453 1.00 67.50 82 GLY A N 1
ATOM 650 C CA . GLY A 1 82 ? 22.999 19.652 10.981 1.00 67.50 82 GLY A CA 1
ATOM 651 C C . GLY A 1 82 ? 22.613 19.038 9.628 1.00 67.50 82 GLY A C 1
ATOM 652 O O . GLY A 1 82 ? 21.516 19.316 9.150 1.00 67.50 82 GLY A O 1
ATOM 653 N N . GLY A 1 83 ? 23.473 18.197 9.036 1.00 76.44 83 GLY A N 1
ATOM 654 C CA . GLY A 1 83 ? 23.192 17.473 7.788 1.00 76.44 83 GLY A CA 1
ATOM 655 C C . GLY A 1 83 ? 23.489 18.276 6.518 1.00 76.44 83 GLY A C 1
ATOM 656 O O . GLY A 1 83 ? 23.045 17.910 5.435 1.00 76.44 83 GLY A O 1
ATOM 657 N N . ASP A 1 84 ? 24.209 19.394 6.625 1.00 87.56 84 ASP A N 1
ATOM 658 C CA . ASP A 1 84 ? 24.633 20.166 5.455 1.00 87.56 84 ASP A CA 1
ATOM 659 C C . ASP A 1 84 ? 25.833 19.483 4.778 1.00 87.56 84 ASP A C 1
ATOM 661 O O . ASP A 1 84 ? 26.821 19.163 5.441 1.00 87.56 84 ASP A O 1
ATOM 665 N N . LEU A 1 85 ? 25.797 19.329 3.454 1.00 89.25 85 LEU A N 1
ATOM 666 C CA . LEU A 1 85 ? 26.908 18.775 2.673 1.00 89.25 85 LEU A CA 1
ATOM 667 C C . LEU A 1 85 ? 27.572 19.864 1.836 1.00 89.25 85 LEU A C 1
ATOM 669 O O . LEU A 1 85 ? 26.899 2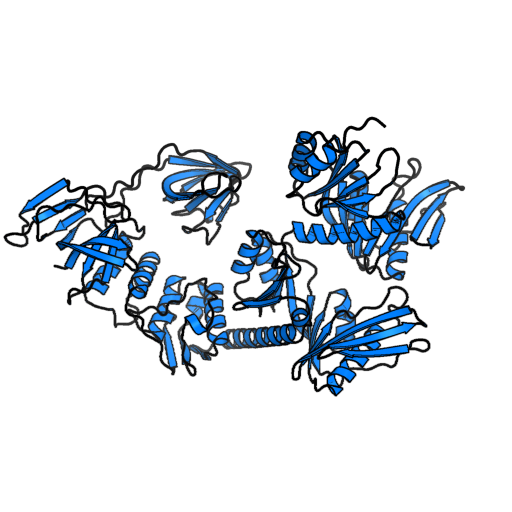0.613 1.128 1.00 89.25 85 LEU A O 1
ATOM 673 N N . VAL A 1 86 ? 28.901 19.944 1.902 1.00 89.56 86 VAL A N 1
ATOM 674 C CA . VAL A 1 86 ? 29.708 20.788 1.015 1.00 89.56 86 VAL A CA 1
ATOM 675 C C . VAL A 1 86 ? 30.249 19.915 -0.101 1.00 89.56 86 VAL A C 1
ATOM 677 O O . VAL A 1 86 ? 31.081 19.040 0.134 1.00 89.56 86 VAL A O 1
ATOM 680 N N . CYS A 1 87 ? 29.805 20.189 -1.317 1.00 90.12 87 CYS A N 1
ATOM 681 C CA . CYS A 1 87 ? 30.102 19.406 -2.500 1.00 90.12 87 CYS A CA 1
ATOM 682 C C . CYS A 1 87 ? 30.759 20.261 -3.589 1.00 90.12 87 CYS A C 1
ATOM 684 O O . CYS A 1 87 ? 30.784 21.494 -3.530 1.00 90.12 87 CYS A O 1
ATOM 686 N N . SER A 1 88 ? 31.280 19.594 -4.612 1.00 87.38 88 SER A N 1
ATOM 687 C CA . SER A 1 88 ? 31.553 20.205 -5.909 1.00 87.38 88 SER A CA 1
ATOM 688 C C . SER A 1 88 ? 30.927 19.373 -7.012 1.00 87.38 88 SER A C 1
ATOM 690 O O . SER A 1 88 ? 31.104 18.156 -6.988 1.00 87.38 88 SER A O 1
ATOM 692 N N . ALA A 1 89 ? 30.275 20.009 -7.978 1.00 83.06 89 ALA A N 1
ATOM 693 C CA . ALA A 1 89 ? 29.721 19.336 -9.149 1.00 83.06 89 ALA A CA 1
ATOM 694 C C . ALA A 1 89 ? 29.776 20.239 -10.380 1.00 83.06 89 ALA A C 1
ATOM 696 O O . ALA A 1 89 ? 29.803 21.466 -10.267 1.00 83.06 89 ALA A O 1
ATOM 697 N N . SER A 1 90 ? 29.764 19.612 -11.550 1.00 77.19 90 SER A N 1
ATOM 698 C CA . SER A 1 90 ? 29.282 20.269 -12.767 1.00 77.19 90 SER A CA 1
ATOM 699 C C . SER A 1 90 ? 27.753 20.353 -12.718 1.00 77.19 90 SER A C 1
ATOM 701 O O . SER A 1 90 ? 27.129 19.458 -12.158 1.00 77.19 90 SER A O 1
ATOM 703 N N . ALA A 1 91 ? 27.140 21.413 -13.247 1.00 72.69 91 ALA A N 1
ATOM 704 C CA . ALA A 1 91 ? 25.686 21.580 -13.200 1.00 72.69 91 ALA A CA 1
ATOM 705 C C . ALA A 1 91 ? 25.096 21.927 -14.562 1.00 72.69 91 ALA A C 1
ATOM 707 O O . ALA A 1 91 ? 25.561 22.851 -15.231 1.00 72.69 91 ALA A O 1
ATOM 708 N N . PHE A 1 92 ? 24.043 21.195 -14.922 1.00 66.25 92 PHE A N 1
ATOM 709 C CA . PHE A 1 92 ? 23.345 21.312 -16.198 1.00 66.25 92 PHE A CA 1
ATOM 710 C C . PHE A 1 92 ? 21.839 21.283 -15.975 1.00 66.25 92 PHE A C 1
ATOM 712 O O . PHE A 1 92 ? 21.356 20.412 -15.255 1.00 66.25 92 PHE A O 1
ATOM 719 N N . GLN A 1 93 ? 21.098 22.202 -16.590 1.00 69.12 93 GLN A N 1
ATOM 720 C CA . GLN A 1 93 ? 19.637 22.228 -16.520 1.00 69.12 93 GLN A CA 1
ATOM 721 C C . GLN A 1 93 ? 19.047 21.426 -17.692 1.00 69.12 93 GLN A C 1
ATOM 723 O O . GLN A 1 93 ? 19.403 21.677 -18.841 1.00 69.12 93 GLN A O 1
ATOM 728 N N . LEU A 1 94 ? 18.180 20.454 -17.398 1.00 58.06 94 LEU A N 1
ATOM 729 C CA . LEU A 1 94 ? 17.651 19.476 -18.356 1.00 58.06 94 LEU A CA 1
ATOM 730 C C . LEU A 1 94 ? 16.239 19.808 -18.861 1.00 58.06 94 LEU A C 1
ATOM 732 O O . LEU A 1 94 ? 15.993 19.648 -20.048 1.00 58.06 94 LEU A O 1
ATOM 736 N N . ASP A 1 95 ? 15.335 20.298 -18.005 1.00 58.06 95 ASP A N 1
ATOM 737 C CA . ASP A 1 95 ? 13.945 20.612 -18.379 1.00 58.06 95 ASP A CA 1
ATOM 738 C C . ASP A 1 95 ? 13.349 21.751 -17.531 1.00 58.06 95 ASP A C 1
ATOM 740 O O . ASP A 1 95 ? 13.773 21.980 -16.393 1.00 58.06 95 ASP A O 1
ATOM 744 N N . ASN A 1 96 ? 12.339 22.435 -18.092 1.00 45.94 96 ASN A N 1
ATOM 745 C CA . ASN A 1 96 ? 11.487 23.414 -17.409 1.00 45.94 96 ASN A CA 1
ATOM 746 C C . ASN A 1 96 ? 10.019 23.243 -17.842 1.00 45.94 96 ASN A C 1
ATOM 748 O O . ASN A 1 96 ? 9.730 23.322 -19.036 1.00 45.94 96 ASN A O 1
ATOM 752 N N . ASN A 1 97 ? 9.099 23.045 -16.893 1.00 46.88 97 ASN A N 1
ATOM 753 C CA . ASN A 1 97 ? 7.654 23.129 -17.132 1.00 46.88 97 ASN A CA 1
ATOM 754 C C . ASN A 1 97 ? 6.935 23.873 -15.992 1.00 46.88 97 ASN A C 1
ATOM 756 O O . ASN A 1 97 ? 7.283 23.736 -14.816 1.00 46.88 97 ASN A O 1
ATOM 760 N N . ASP A 1 98 ? 5.893 24.624 -16.364 1.00 36.28 98 ASP A N 1
ATOM 761 C CA . ASP A 1 98 ? 5.042 25.402 -15.459 1.00 36.28 98 ASP A CA 1
ATOM 762 C C . ASP A 1 98 ? 3.986 24.500 -14.789 1.00 36.28 98 ASP A C 1
ATOM 764 O O . ASP A 1 98 ? 2.925 24.240 -15.361 1.00 36.28 98 ASP A O 1
ATOM 768 N N . GLU A 1 99 ? 4.226 24.068 -13.549 1.00 37.75 99 GLU A N 1
ATOM 769 C CA . GLU A 1 99 ? 3.168 23.568 -12.658 1.00 37.75 99 GLU A CA 1
ATOM 770 C C . GLU A 1 99 ? 3.322 24.106 -11.218 1.00 37.75 99 GLU A C 1
ATOM 772 O O . GLU A 1 99 ? 4.439 24.260 -10.716 1.00 37.75 99 GLU A O 1
ATOM 777 N N . PRO A 1 100 ? 2.214 24.397 -10.506 1.00 30.05 100 PRO A N 1
ATOM 778 C CA . PRO A 1 100 ? 2.272 25.038 -9.192 1.00 30.05 100 PRO A CA 1
ATOM 779 C C . PRO A 1 100 ? 2.406 24.044 -8.016 1.00 30.05 100 PRO A C 1
ATOM 781 O O . PRO A 1 100 ? 1.418 23.436 -7.610 1.00 30.05 100 PRO A O 1
ATOM 784 N N . VAL A 1 101 ? 3.586 23.953 -7.375 1.00 38.34 101 VAL A N 1
ATOM 785 C CA . VAL A 1 101 ? 3.821 23.280 -6.062 1.00 38.34 101 VAL A CA 1
ATOM 786 C C . VAL A 1 101 ? 4.990 23.930 -5.291 1.00 38.34 101 VAL A C 1
ATOM 788 O O . VAL A 1 101 ? 5.973 24.273 -5.911 1.00 38.34 101 VAL A O 1
ATOM 791 N N . ARG A 1 102 ? 4.941 24.067 -3.950 1.00 41.53 102 ARG A N 1
ATOM 792 C CA . ARG A 1 102 ? 5.990 24.690 -3.081 1.00 41.53 102 ARG A CA 1
ATOM 793 C C . ARG A 1 102 ? 7.443 24.161 -3.298 1.00 41.53 102 ARG A C 1
ATOM 795 O O . ARG A 1 102 ? 7.569 22.942 -3.419 1.00 41.53 102 ARG A O 1
ATOM 802 N N . PRO A 1 103 ? 8.512 25.001 -3.146 1.00 47.53 103 PRO A N 1
ATOM 803 C CA . PRO A 1 103 ? 9.942 24.635 -3.285 1.00 47.53 103 PRO A CA 1
ATOM 804 C C . PRO A 1 103 ? 10.319 23.370 -2.521 1.00 47.53 103 PRO A C 1
ATOM 806 O O . PRO A 1 103 ? 10.415 23.376 -1.294 1.00 47.53 103 PRO A O 1
ATOM 809 N N . ARG A 1 104 ? 10.557 22.282 -3.261 1.00 63.03 104 ARG A N 1
ATOM 810 C CA . ARG A 1 104 ? 11.212 21.057 -2.779 1.00 63.03 104 ARG A CA 1
ATOM 811 C C . ARG A 1 104 ? 12.462 20.790 -3.613 1.00 63.03 104 ARG A C 1
ATOM 813 O O . ARG A 1 104 ? 12.361 20.782 -4.836 1.00 63.03 104 ARG A O 1
ATOM 820 N N . TYR A 1 105 ? 13.591 20.556 -2.937 1.00 78.75 105 TYR A N 1
ATOM 821 C CA . TYR A 1 105 ? 14.850 20.104 -3.534 1.00 78.75 105 TYR A CA 1
ATOM 822 C C . TYR A 1 105 ? 14.969 18.593 -3.329 1.00 78.75 105 TYR A C 1
ATOM 824 O O . TYR A 1 105 ? 15.142 18.141 -2.193 1.00 78.75 105 TYR A O 1
ATOM 832 N N . VAL A 1 106 ? 14.831 17.810 -4.396 1.00 78.94 106 VAL A N 1
ATOM 833 C CA . VAL A 1 106 ? 14.867 16.338 -4.337 1.00 78.94 106 VAL A CA 1
ATOM 834 C C . VAL A 1 106 ? 16.086 15.837 -5.098 1.00 78.94 106 VAL A C 1
ATOM 836 O O . VAL A 1 106 ? 16.276 16.203 -6.252 1.00 78.94 106 VAL A O 1
ATOM 839 N N . LEU A 1 107 ? 16.907 15.008 -4.453 1.00 80.31 107 LEU A N 1
ATOM 840 C CA . LEU A 1 107 ? 18.061 14.355 -5.066 1.00 80.31 107 LEU A CA 1
ATOM 841 C C . LEU A 1 107 ? 17.674 12.947 -5.511 1.00 80.31 107 LEU A C 1
ATOM 843 O O . LEU A 1 107 ? 17.056 12.206 -4.745 1.00 80.31 107 LEU A O 1
ATOM 847 N N . SER A 1 108 ? 18.070 12.555 -6.715 1.00 74.94 108 SER A N 1
ATOM 848 C CA . SER A 1 108 ? 17.794 11.235 -7.284 1.00 74.94 108 SER A CA 1
ATOM 849 C C . SER A 1 108 ? 18.978 10.706 -8.094 1.00 74.94 108 SER A C 1
ATOM 851 O O . SER A 1 108 ? 19.822 11.475 -8.547 1.00 74.94 108 SER A O 1
ATOM 853 N N . SER A 1 109 ? 19.065 9.385 -8.258 1.00 69.12 109 SER A N 1
ATOM 854 C CA . SER A 1 109 ? 20.140 8.745 -9.037 1.00 69.12 109 SER A CA 1
ATOM 855 C C . SER A 1 109 ? 19.838 8.630 -10.535 1.00 69.12 109 SER A C 1
ATOM 857 O O . SER A 1 109 ? 20.679 8.161 -11.294 1.00 69.12 109 SER A O 1
ATOM 859 N N . THR A 1 110 ? 18.639 9.019 -10.978 1.00 59.97 110 THR A N 1
ATOM 860 C CA . THR A 1 110 ? 18.209 8.950 -12.385 1.00 59.97 110 THR A CA 1
ATOM 861 C C . THR A 1 110 ? 17.346 10.156 -12.743 1.00 59.97 110 THR A C 1
ATOM 863 O O . THR A 1 110 ? 16.546 10.604 -11.919 1.00 59.97 110 THR A O 1
ATOM 866 N N . GLY A 1 111 ? 17.474 10.654 -13.977 1.00 48.44 111 GLY A N 1
ATOM 867 C CA . GLY A 1 111 ? 16.590 11.690 -14.511 1.00 48.44 111 GLY A CA 1
ATOM 868 C C . GLY A 1 111 ? 15.131 11.222 -14.490 1.00 48.44 111 GLY A C 1
ATOM 869 O O . GLY A 1 111 ? 14.819 10.135 -14.978 1.00 48.44 111 GLY A O 1
ATOM 870 N N . GLY A 1 112 ? 14.245 12.007 -13.867 1.00 48.66 112 GLY A N 1
ATOM 871 C CA . GLY A 1 112 ? 12.823 11.675 -13.690 1.00 48.66 112 GLY A CA 1
ATOM 872 C C . GLY A 1 112 ? 12.438 11.074 -12.329 1.00 48.66 112 GLY A C 1
ATOM 873 O O . GLY A 1 112 ? 11.313 10.602 -12.178 1.00 48.66 112 GLY A O 1
ATOM 874 N N . GLY A 1 113 ? 13.338 11.061 -11.337 1.00 48.22 113 GLY A N 1
ATOM 875 C CA . GLY A 1 113 ? 12.966 10.866 -9.927 1.00 48.22 113 GLY A CA 1
ATOM 876 C C . GLY A 1 113 ? 12.679 9.425 -9.482 1.00 48.22 113 GLY A C 1
ATOM 877 O O . GLY A 1 113 ? 12.256 9.219 -8.348 1.00 48.22 113 GLY A O 1
ATOM 878 N N . SER A 1 114 ? 12.949 8.413 -10.317 1.00 48.38 114 SER A N 1
ATOM 879 C CA . SER A 1 114 ? 12.591 7.004 -10.041 1.00 48.38 114 SER A CA 1
ATOM 880 C C . SER A 1 114 ? 13.344 6.342 -8.875 1.00 48.38 114 SER A C 1
ATOM 882 O O . SER A 1 114 ? 13.020 5.235 -8.454 1.00 48.38 114 SER A O 1
ATOM 884 N N . THR A 1 115 ? 14.382 6.987 -8.346 1.00 63.59 115 THR A N 1
ATOM 885 C CA . THR A 1 115 ? 15.075 6.548 -7.130 1.00 63.59 115 THR A CA 1
ATOM 886 C C . THR A 1 115 ? 15.535 7.779 -6.368 1.00 63.59 115 THR A C 1
ATOM 888 O O . THR A 1 115 ? 16.582 8.360 -6.664 1.00 63.59 115 THR A O 1
ATOM 891 N N . VAL A 1 116 ? 14.721 8.199 -5.402 1.00 74.19 116 VAL A N 1
ATOM 892 C CA . VAL A 1 116 ? 15.021 9.336 -4.529 1.00 74.19 116 VAL A CA 1
ATOM 893 C C . VAL A 1 116 ? 16.135 8.948 -3.557 1.00 74.19 116 VAL A C 1
ATOM 895 O O . VAL A 1 116 ? 15.995 8.023 -2.759 1.00 74.19 116 VAL A O 1
ATOM 898 N N . LEU A 1 117 ? 17.248 9.676 -3.624 1.00 76.06 117 LEU A N 1
ATOM 899 C CA . LEU A 1 117 ? 18.388 9.542 -2.718 1.00 76.06 117 LEU A CA 1
ATOM 900 C C . LEU A 1 117 ? 18.140 10.294 -1.407 1.00 76.06 117 LEU A C 1
ATOM 902 O O . LEU A 1 117 ? 18.542 9.841 -0.339 1.00 76.06 117 LEU A O 1
ATOM 906 N N . GLY A 1 118 ? 17.457 11.437 -1.482 1.00 75.69 118 GLY A N 1
ATOM 907 C CA . GLY A 1 118 ? 17.102 12.253 -0.327 1.00 75.69 118 GLY A CA 1
ATOM 908 C C . GLY A 1 118 ? 16.544 13.615 -0.724 1.00 75.69 118 GLY A C 1
ATOM 909 O O . GLY A 1 118 ? 16.301 13.894 -1.896 1.00 75.69 118 GLY A O 1
ATOM 910 N N . THR A 1 119 ? 16.338 14.479 0.264 1.00 81.06 119 THR A N 1
ATOM 911 C CA . THR A 1 119 ? 15.848 15.849 0.064 1.00 81.06 119 THR A CA 1
ATOM 912 C C . THR A 1 119 ? 16.784 16.857 0.711 1.00 81.06 119 THR A C 1
ATOM 914 O O . THR A 1 119 ? 17.549 16.514 1.613 1.00 81.06 119 THR A O 1
ATOM 917 N N . CYS A 1 120 ? 16.724 18.104 0.251 1.00 77.50 120 CYS A N 1
ATOM 918 C CA . CYS A 1 120 ? 17.417 19.229 0.866 1.00 77.50 120 CYS A CA 1
ATOM 919 C C . CYS A 1 120 ? 16.423 20.346 1.183 1.00 77.50 120 CYS A C 1
ATOM 921 O O . CYS A 1 120 ? 15.407 20.523 0.508 1.00 77.50 120 CYS A O 1
ATOM 923 N N . ARG A 1 121 ? 16.736 21.144 2.204 1.00 77.31 121 ARG A N 1
ATOM 924 C CA . ARG A 1 121 ? 15.950 22.340 2.528 1.00 77.31 121 ARG A CA 1
ATOM 925 C C . ARG A 1 121 ? 16.276 23.492 1.581 1.00 77.31 121 ARG A C 1
ATOM 927 O O . ARG A 1 121 ? 15.380 24.233 1.196 1.00 77.31 121 ARG A O 1
ATOM 934 N N . VAL A 1 122 ? 17.559 23.654 1.260 1.00 76.25 122 VAL A N 1
ATOM 935 C CA . VAL A 1 122 ? 18.092 24.695 0.370 1.00 76.25 122 VAL A CA 1
ATOM 936 C C . VAL A 1 122 ? 19.309 24.128 -0.352 1.00 76.25 122 VAL A C 1
ATOM 938 O O . VAL A 1 122 ? 20.068 23.356 0.236 1.00 76.25 122 VAL A O 1
ATOM 941 N N . VAL A 1 123 ? 19.525 24.544 -1.594 1.00 78.25 123 VAL A N 1
ATOM 942 C CA . VAL A 1 123 ? 20.785 24.329 -2.307 1.00 78.25 123 VAL A CA 1
ATOM 943 C C . VAL A 1 123 ? 21.427 25.692 -2.570 1.00 78.25 123 VAL A C 1
ATOM 945 O O . VAL A 1 123 ? 20.776 26.586 -3.102 1.00 78.25 123 VAL A O 1
ATOM 948 N N . GLU A 1 124 ? 22.675 25.877 -2.134 1.00 81.00 124 GLU A N 1
ATOM 949 C CA . GLU A 1 124 ? 23.447 27.112 -2.336 1.00 81.00 124 GLU A CA 1
ATOM 950 C C . GLU A 1 124 ? 24.622 26.872 -3.291 1.00 81.00 124 GLU A C 1
ATOM 952 O O . GLU A 1 124 ? 25.287 25.838 -3.227 1.00 81.00 124 GLU A O 1
ATOM 957 N N . GLY A 1 125 ? 24.934 27.870 -4.115 1.00 66.62 125 GLY A N 1
ATOM 958 C CA . GLY A 1 125 ? 25.821 27.708 -5.273 1.00 66.62 125 GLY A CA 1
ATOM 959 C C . GLY A 1 125 ? 25.000 27.642 -6.562 1.00 66.62 125 GLY A C 1
ATOM 960 O O . GLY A 1 125 ? 23.785 27.518 -6.479 1.00 66.62 125 GLY A O 1
ATOM 961 N N . PHE A 1 126 ? 25.668 27.761 -7.714 1.00 67.31 126 PHE A N 1
ATOM 962 C CA . PHE A 1 126 ? 25.131 27.878 -9.088 1.00 67.31 126 PHE A CA 1
ATOM 963 C C . PHE A 1 126 ? 24.748 29.291 -9.566 1.00 67.31 126 PHE A C 1
ATOM 965 O O . PHE A 1 126 ? 23.649 29.775 -9.304 1.00 67.31 126 PHE A O 1
ATOM 972 N N . PRO A 1 127 ? 25.618 29.954 -10.349 1.00 48.34 127 PRO A N 1
ATOM 973 C CA . PRO A 1 127 ? 25.256 31.136 -11.125 1.00 48.34 127 PRO A CA 1
ATOM 974 C C . PRO A 1 127 ? 25.234 30.911 -12.648 1.00 48.34 127 PRO A C 1
ATOM 976 O O . PRO A 1 127 ? 24.872 31.840 -13.370 1.00 48.34 127 PRO A O 1
ATOM 979 N N . ARG A 1 128 ? 25.664 29.750 -13.169 1.00 51.12 128 ARG A N 1
ATOM 980 C CA . ARG A 1 128 ? 25.793 29.510 -14.618 1.00 51.12 128 ARG A CA 1
ATOM 981 C C . ARG A 1 128 ? 25.441 28.067 -14.976 1.00 51.12 128 ARG A C 1
ATOM 983 O O . ARG A 1 128 ? 26.162 27.153 -14.599 1.00 51.12 128 ARG A O 1
ATOM 990 N N . SER A 1 129 ? 24.366 27.880 -15.742 1.00 48.66 129 SER A N 1
ATOM 991 C CA . SER A 1 129 ? 24.255 26.695 -16.597 1.00 48.66 129 SER A CA 1
ATOM 992 C C . SER A 1 129 ? 25.391 26.788 -17.614 1.00 48.66 129 SER A C 1
ATOM 994 O O . SER A 1 129 ? 25.504 27.804 -18.305 1.00 48.66 129 SER A O 1
ATOM 996 N N . PHE A 1 130 ? 26.272 25.793 -17.666 1.00 52.03 130 PHE A N 1
ATOM 997 C CA . PHE A 1 130 ? 27.228 25.702 -18.765 1.00 52.03 130 PHE A CA 1
ATOM 998 C C . PHE A 1 130 ? 26.521 25.064 -19.958 1.00 52.03 130 PHE A C 1
ATOM 1000 O O . PHE A 1 130 ? 25.932 23.993 -19.821 1.00 52.03 130 PHE A O 1
ATOM 1007 N N . ASP A 1 131 ? 26.618 25.691 -21.131 1.00 52.94 131 ASP A N 1
ATOM 1008 C CA . ASP A 1 131 ? 26.422 24.957 -22.378 1.00 52.94 131 ASP A CA 1
ATOM 1009 C C . ASP A 1 131 ? 27.517 23.882 -22.417 1.00 52.94 131 ASP A C 1
ATOM 1011 O O . ASP A 1 131 ? 28.704 24.215 -22.346 1.00 52.94 131 ASP A O 1
ATOM 1015 N N . GLU A 1 132 ? 27.150 22.597 -22.468 1.00 53.16 132 GLU A N 1
ATOM 1016 C CA . GLU A 1 132 ? 28.124 21.521 -22.674 1.00 53.16 132 GLU A CA 1
ATOM 1017 C C . GLU A 1 132 ? 28.979 21.860 -23.906 1.00 53.16 132 GLU A C 1
ATOM 1019 O O . GLU A 1 132 ? 28.509 21.801 -25.045 1.00 53.16 132 GLU A O 1
ATOM 1024 N N . MET A 1 133 ? 30.255 22.207 -23.703 1.00 55.44 133 MET A N 1
ATOM 1025 C CA . MET A 1 133 ? 31.196 22.338 -24.812 1.00 55.44 133 MET A CA 1
ATOM 1026 C C . MET A 1 133 ? 31.553 20.934 -25.288 1.00 55.44 133 MET A C 1
ATOM 1028 O O . MET A 1 133 ? 32.481 20.286 -24.792 1.00 55.44 133 MET A O 1
ATOM 1032 N N . ARG A 1 134 ? 30.775 20.439 -26.248 1.00 61.22 134 ARG A N 1
ATOM 1033 C CA . ARG A 1 134 ? 31.098 19.208 -26.961 1.00 61.22 134 ARG A CA 1
ATOM 1034 C C . ARG A 1 134 ? 32.150 19.491 -28.034 1.00 61.22 134 ARG A C 1
ATOM 1036 O O . ARG A 1 134 ? 32.099 20.548 -28.665 1.00 61.22 134 ARG A O 1
ATOM 1043 N N . PRO A 1 135 ? 33.103 18.569 -28.262 1.00 67.50 135 PRO A N 1
ATOM 1044 C CA . PRO A 1 135 ? 34.001 18.664 -29.404 1.00 67.50 135 PRO A CA 1
ATOM 1045 C C . PRO A 1 135 ? 33.202 18.790 -30.710 1.00 67.50 135 PRO A C 1
ATOM 1047 O O . PRO A 1 135 ? 32.121 18.201 -30.814 1.00 67.50 135 PRO A O 1
ATOM 1050 N N . PRO A 1 136 ? 33.714 19.521 -31.713 1.00 76.94 136 PRO A N 1
ATOM 1051 C CA . PRO A 1 136 ? 33.038 19.631 -32.995 1.00 76.94 136 PRO A CA 1
ATOM 1052 C C . PRO A 1 136 ? 32.871 18.249 -33.634 1.00 76.94 136 PRO A C 1
ATOM 1054 O O . PRO A 1 136 ? 33.764 17.400 -33.572 1.00 76.94 136 PRO A O 1
ATOM 1057 N N . VAL A 1 137 ? 31.723 18.036 -34.272 1.00 82.69 137 VAL A N 1
ATOM 1058 C CA . VAL A 1 137 ? 31.416 16.796 -34.991 1.00 82.69 137 VAL A CA 1
ATOM 1059 C C . VAL A 1 137 ? 31.763 16.995 -36.456 1.00 82.69 137 VAL A C 1
ATOM 1061 O O . VAL A 1 137 ? 31.321 17.959 -37.076 1.00 82.69 137 VAL A O 1
ATOM 1064 N N . THR A 1 138 ? 32.541 16.082 -37.029 1.00 88.81 138 THR A N 1
ATOM 1065 C CA . THR A 1 138 ? 32.916 16.140 -38.444 1.00 88.81 138 THR A CA 1
ATOM 1066 C C . THR A 1 138 ? 32.164 15.077 -39.227 1.00 88.81 138 THR A C 1
ATOM 1068 O O . THR A 1 138 ? 32.385 13.883 -39.045 1.00 88.81 138 THR A O 1
ATOM 1071 N N . LEU A 1 139 ? 31.291 15.504 -40.134 1.00 91.56 139 LEU A N 1
ATOM 1072 C CA . LEU A 1 139 ? 30.684 14.638 -41.138 1.00 91.56 139 LEU A CA 1
ATOM 1073 C C . LEU A 1 139 ? 31.719 14.380 -42.233 1.00 91.56 139 LEU A C 1
ATOM 1075 O O . LEU A 1 139 ? 32.111 15.311 -42.932 1.00 91.56 139 LEU A O 1
ATOM 1079 N N . ILE A 1 140 ? 32.152 13.135 -42.398 1.00 92.94 140 ILE A N 1
ATOM 1080 C CA . ILE A 1 140 ? 33.188 12.754 -43.361 1.00 92.94 140 ILE A CA 1
ATOM 1081 C C . ILE A 1 140 ? 32.529 12.303 -44.665 1.00 92.94 140 ILE A C 1
ATOM 1083 O O . ILE A 1 140 ? 31.672 11.414 -44.672 1.00 92.94 140 ILE A O 1
ATOM 1087 N N . GLY A 1 141 ? 32.949 12.879 -45.790 1.00 94.88 141 GLY A N 1
ATOM 1088 C CA . GLY A 1 141 ? 32.484 12.474 -47.117 1.00 94.88 141 GLY A CA 1
ATOM 1089 C C . GLY A 1 141 ? 30.999 12.752 -47.372 1.00 94.88 141 GLY A C 1
ATOM 1090 O O . GLY A 1 141 ? 30.280 11.889 -47.875 1.00 94.88 141 GLY A O 1
ATOM 1091 N N . CYS A 1 142 ? 30.527 13.935 -47.001 1.00 94.25 142 CYS A N 1
ATOM 1092 C CA . CYS A 1 142 ? 29.166 14.409 -47.206 1.00 94.25 142 CYS A CA 1
ATOM 1093 C C . CYS A 1 142 ? 28.843 14.651 -48.694 1.00 94.25 142 CYS A C 1
ATOM 1095 O O . CYS A 1 142 ? 29.676 15.166 -49.438 1.00 94.25 142 CYS A O 1
ATOM 1097 N N . THR A 1 143 ? 27.627 14.316 -49.139 1.00 93.06 143 THR A N 1
ATOM 1098 C CA . THR A 1 143 ? 27.173 14.478 -50.540 1.00 93.06 143 THR A CA 1
ATOM 1099 C C . THR A 1 143 ? 26.988 15.924 -50.993 1.00 93.06 143 THR A C 1
ATOM 1101 O O . THR A 1 143 ? 26.886 16.183 -52.188 1.00 93.06 143 THR A O 1
ATOM 1104 N N . VAL A 1 144 ? 26.873 16.851 -50.049 1.00 89.38 144 VAL A N 1
ATOM 1105 C CA . VAL A 1 144 ? 26.665 18.283 -50.287 1.00 89.38 144 VAL A CA 1
ATOM 1106 C C . VAL A 1 144 ? 27.618 19.059 -49.390 1.00 89.38 144 VAL A C 1
ATOM 1108 O O . VAL A 1 144 ? 28.018 18.540 -48.354 1.00 89.38 144 VAL A O 1
ATOM 1111 N N . SER A 1 145 ? 27.988 20.276 -49.783 1.00 83.88 145 SER A N 1
ATOM 1112 C CA . SER A 1 145 ? 28.841 21.162 -48.979 1.00 83.88 145 SER A CA 1
ATOM 1113 C C . SER A 1 145 ? 28.052 22.057 -48.024 1.00 83.88 145 SER A C 1
ATOM 1115 O O . SER A 1 145 ? 28.622 22.569 -47.069 1.00 83.88 145 SER A O 1
ATOM 1117 N N . GLU A 1 146 ? 26.759 22.260 -48.288 1.00 82.25 146 GLU A N 1
ATOM 1118 C CA . GLU A 1 146 ? 25.884 23.167 -47.544 1.00 82.25 146 GLU A CA 1
ATOM 1119 C C . GLU A 1 146 ? 24.467 22.589 -47.460 1.00 82.25 146 GLU A C 1
ATOM 1121 O O . GLU A 1 146 ? 23.980 21.964 -48.406 1.00 82.25 146 GLU A O 1
ATOM 1126 N N . PHE A 1 147 ? 23.810 22.805 -46.323 1.00 83.12 147 PHE A N 1
ATOM 1127 C CA . PHE A 1 147 ? 22.395 22.526 -46.087 1.00 83.12 147 PHE A CA 1
ATOM 1128 C C . PHE A 1 147 ? 21.920 23.346 -44.884 1.00 83.12 147 PHE A C 1
ATOM 1130 O O . PHE A 1 147 ? 22.710 23.665 -43.997 1.00 83.12 147 PHE A O 1
ATOM 1137 N N . THR A 1 148 ? 20.634 23.691 -44.846 1.00 78.62 148 THR A N 1
ATOM 1138 C CA . THR A 1 148 ? 20.038 24.495 -43.770 1.00 78.62 148 THR A CA 1
ATOM 1139 C C . THR A 1 148 ? 18.802 23.809 -43.199 1.00 78.62 148 THR A C 1
ATOM 1141 O O . THR A 1 148 ? 18.076 23.113 -43.909 1.00 78.62 148 THR A O 1
ATOM 1144 N N . ALA A 1 149 ? 18.575 23.989 -41.898 1.00 70.81 149 ALA A N 1
ATOM 1145 C CA . ALA A 1 149 ? 17.362 23.523 -41.236 1.00 70.81 149 ALA A CA 1
ATOM 1146 C C . ALA A 1 149 ? 16.165 24.417 -41.593 1.00 70.81 149 ALA A C 1
ATOM 1148 O O . ALA A 1 149 ? 16.315 25.622 -41.801 1.00 70.81 149 ALA A O 1
ATOM 1149 N N . SER A 1 150 ? 14.958 23.850 -41.617 1.00 76.25 150 SER A N 1
ATOM 1150 C CA . SER A 1 150 ? 13.733 24.648 -41.685 1.00 76.25 150 SER A CA 1
ATOM 1151 C C . SER A 1 150 ? 13.531 25.468 -40.404 1.00 76.25 150 SER A C 1
ATOM 1153 O O . SER A 1 150 ? 13.571 24.920 -39.309 1.00 76.25 150 SER A O 1
ATOM 1155 N N . GLU A 1 151 ? 13.205 26.758 -40.535 1.00 76.12 151 GLU A N 1
ATOM 1156 C CA . GLU A 1 151 ? 12.875 27.650 -39.402 1.00 76.12 151 GLU A CA 1
ATOM 1157 C C . GLU A 1 151 ? 11.473 27.408 -38.803 1.00 76.12 151 GLU A C 1
ATOM 1159 O O . GLU A 1 151 ? 10.990 28.172 -37.967 1.00 76.12 151 GLU A O 1
ATOM 1164 N N . ARG A 1 152 ? 10.759 26.371 -39.254 1.00 74.81 152 ARG A N 1
ATOM 1165 C CA . ARG A 1 152 ? 9.404 26.086 -38.773 1.00 74.81 152 ARG A CA 1
ATOM 1166 C C . ARG A 1 152 ? 9.437 25.588 -37.320 1.00 74.81 152 ARG A C 1
ATOM 1168 O O . ARG A 1 152 ? 10.235 24.704 -37.005 1.00 74.81 152 ARG A O 1
ATOM 1175 N N . PRO A 1 153 ? 8.519 26.058 -36.454 1.00 69.88 153 PRO A N 1
ATOM 1176 C CA . PRO A 1 153 ? 8.381 25.528 -35.101 1.00 69.88 153 PRO A CA 1
ATOM 1177 C C . PRO A 1 153 ? 8.167 24.008 -35.100 1.00 69.88 153 PRO A C 1
ATOM 1179 O O . PRO A 1 153 ? 7.375 23.490 -35.887 1.00 69.88 153 PRO A O 1
ATOM 1182 N N . GLY A 1 154 ? 8.862 23.297 -34.208 1.00 71.31 154 GLY A N 1
ATOM 1183 C CA . GLY A 1 154 ? 8.735 21.843 -34.044 1.00 71.31 154 GLY A CA 1
ATOM 1184 C C . GLY A 1 154 ? 9.563 20.990 -35.014 1.00 71.31 154 GLY A C 1
ATOM 1185 O O . GLY A 1 154 ? 9.495 19.762 -34.933 1.00 71.31 154 GLY A O 1
ATOM 1186 N N . VAL A 1 155 ? 10.355 21.603 -35.902 1.00 79.06 155 VAL A N 1
ATOM 1187 C CA . VAL A 1 155 ? 11.354 20.892 -36.713 1.00 79.06 155 VAL A CA 1
ATOM 1188 C C . VAL A 1 155 ? 12.642 20.720 -35.904 1.00 79.06 155 VAL A C 1
ATOM 1190 O O . VAL A 1 155 ? 13.172 21.682 -35.357 1.00 79.06 155 VAL A O 1
ATOM 1193 N N . ARG A 1 156 ? 13.155 19.489 -35.834 1.00 80.88 156 ARG A N 1
ATOM 1194 C CA . ARG A 1 156 ? 14.429 19.142 -35.187 1.00 80.88 156 ARG A CA 1
ATOM 1195 C C . ARG A 1 156 ? 15.386 18.523 -36.193 1.00 80.88 156 ARG A C 1
ATOM 1197 O O . ARG A 1 156 ? 14.968 17.755 -37.053 1.00 80.88 156 ARG A O 1
ATOM 1204 N N . MET A 1 157 ? 16.669 18.823 -36.062 1.00 83.50 157 MET A N 1
ATOM 1205 C CA . MET A 1 157 ? 17.711 18.213 -36.882 1.00 83.50 157 MET A CA 1
ATOM 1206 C C . MET A 1 157 ? 18.187 16.919 -36.236 1.00 83.50 157 MET A C 1
ATOM 1208 O O . MET A 1 157 ? 18.398 16.864 -35.027 1.00 83.50 157 MET A O 1
ATOM 1212 N N . VAL A 1 158 ? 18.327 15.871 -37.042 1.00 86.06 158 VAL A N 1
ATOM 1213 C CA . VAL A 1 158 ? 18.753 14.550 -36.585 1.00 86.06 158 VAL A CA 1
ATOM 1214 C C . VAL A 1 158 ? 19.862 14.005 -37.473 1.00 86.06 158 VAL A C 1
ATOM 1216 O O . VAL A 1 158 ? 19.841 14.155 -38.698 1.00 86.06 158 VAL A O 1
ATOM 1219 N N . LEU A 1 159 ? 20.820 13.339 -36.840 1.00 88.38 159 LEU A N 1
ATOM 1220 C CA . LEU A 1 159 ? 21.802 12.495 -37.499 1.00 88.38 159 LEU A CA 1
ATOM 1221 C C . LEU A 1 159 ? 21.363 11.043 -37.335 1.00 88.38 159 LEU A C 1
ATOM 1223 O O . LEU A 1 159 ? 21.139 10.583 -36.217 1.00 88.38 159 LEU A O 1
ATOM 1227 N N . ARG A 1 160 ? 21.234 10.324 -38.449 1.00 90.00 160 ARG A N 1
ATOM 1228 C CA . ARG A 1 160 ? 20.714 8.953 -38.477 1.00 90.00 160 ARG A CA 1
ATOM 1229 C C . ARG A 1 160 ? 21.766 7.994 -39.005 1.00 90.00 160 ARG A C 1
ATOM 1231 O O . ARG A 1 160 ? 22.327 8.238 -40.073 1.00 90.00 160 ARG A O 1
ATOM 1238 N N . ALA A 1 161 ? 22.023 6.916 -38.274 1.00 91.19 161 ALA A N 1
ATOM 1239 C CA . ALA A 1 161 ? 22.869 5.818 -38.723 1.00 91.19 161 ALA A CA 1
ATOM 1240 C C . ALA A 1 161 ? 22.073 4.848 -39.597 1.00 91.19 161 ALA A C 1
ATOM 1242 O O . ALA A 1 161 ? 20.909 4.551 -39.318 1.00 91.19 161 ALA A O 1
ATOM 1243 N N . LEU A 1 162 ? 22.724 4.354 -40.647 1.00 93.06 162 LEU A N 1
ATOM 1244 C CA . LEU A 1 162 ? 22.152 3.460 -41.642 1.00 93.06 162 LEU A CA 1
ATOM 1245 C C . LEU A 1 162 ? 22.817 2.084 -41.577 1.00 93.06 162 LEU A C 1
ATOM 1247 O O . LEU A 1 162 ? 24.043 1.992 -41.483 1.00 93.06 162 LEU A O 1
ATOM 1251 N N . ASP A 1 163 ? 22.018 1.024 -41.691 1.00 91.25 163 ASP A N 1
ATOM 1252 C CA . ASP A 1 163 ? 22.541 -0.322 -41.915 1.00 91.25 163 ASP A CA 1
ATOM 1253 C C . ASP A 1 163 ? 23.089 -0.512 -43.343 1.00 91.25 163 ASP A C 1
ATOM 1255 O O . ASP A 1 163 ? 23.034 0.376 -44.203 1.00 91.25 163 ASP A O 1
ATOM 1259 N N . ARG A 1 164 ? 23.614 -1.711 -43.616 1.00 90.12 164 ARG A N 1
ATOM 1260 C CA . ARG A 1 164 ? 24.114 -2.113 -44.943 1.00 90.12 164 ARG A CA 1
ATOM 1261 C C . ARG A 1 164 ? 23.058 -2.043 -46.056 1.00 90.12 164 ARG A C 1
ATOM 1263 O O . ARG A 1 164 ? 23.436 -1.885 -47.216 1.00 90.12 164 ARG A O 1
ATOM 1270 N N . ASP A 1 165 ? 21.775 -2.134 -45.712 1.00 88.31 165 ASP A N 1
ATOM 1271 C CA . ASP A 1 165 ? 20.646 -2.040 -46.642 1.00 88.31 165 ASP A CA 1
ATOM 1272 C C . ASP A 1 165 ? 20.133 -0.592 -46.794 1.00 88.31 165 ASP A C 1
ATOM 1274 O O . ASP A 1 165 ? 19.230 -0.325 -47.591 1.00 88.31 165 ASP A O 1
ATOM 1278 N N . GLY A 1 166 ? 20.712 0.361 -46.054 1.00 88.00 166 GLY A N 1
ATOM 1279 C CA . GLY A 1 166 ? 20.315 1.764 -46.044 1.00 88.00 166 GLY A CA 1
ATOM 1280 C C . GLY A 1 166 ? 19.094 2.067 -45.171 1.00 88.00 166 GLY A C 1
ATOM 1281 O O . GLY A 1 166 ? 18.493 3.130 -45.340 1.00 88.00 166 GLY A O 1
ATOM 1282 N N . ARG A 1 167 ? 18.698 1.163 -44.266 1.00 88.81 167 ARG A N 1
ATOM 1283 C CA . ARG A 1 167 ? 17.639 1.413 -43.278 1.00 88.81 167 ARG A CA 1
ATOM 1284 C C . ARG A 1 167 ? 18.201 2.189 -42.097 1.00 88.81 167 ARG A C 1
ATOM 1286 O O . ARG A 1 167 ? 19.308 1.915 -41.650 1.00 88.81 167 ARG A O 1
ATOM 1293 N N . VAL A 1 168 ? 17.416 3.120 -41.566 1.00 89.56 168 VAL A N 1
ATOM 1294 C CA . VAL A 1 168 ? 17.760 3.818 -40.324 1.00 89.56 168 VAL A CA 1
ATOM 1295 C C . VAL A 1 168 ? 17.713 2.827 -39.166 1.00 89.56 168 VAL A C 1
ATOM 1297 O O . VAL A 1 168 ? 16.689 2.177 -38.968 1.00 89.56 168 VAL A O 1
ATOM 1300 N N . VAL A 1 169 ? 18.811 2.729 -38.418 1.00 87.50 169 VAL A N 1
ATOM 1301 C CA . VAL A 1 169 ? 18.925 1.846 -37.244 1.00 87.50 169 VAL A CA 1
ATOM 1302 C C . VAL A 1 169 ? 19.073 2.595 -35.934 1.00 87.50 169 VAL A C 1
ATOM 1304 O O . VAL A 1 169 ? 18.773 2.044 -34.890 1.00 87.50 169 VAL A O 1
ATOM 1307 N N . ALA A 1 170 ? 19.536 3.838 -35.973 1.00 85.50 170 ALA A N 1
ATOM 1308 C CA . ALA A 1 170 ? 19.615 4.691 -34.802 1.00 85.50 170 ALA A CA 1
ATOM 1309 C C . ALA A 1 170 ? 19.595 6.148 -35.247 1.00 85.50 170 ALA A C 1
ATOM 1311 O O . ALA A 1 170 ? 19.961 6.473 -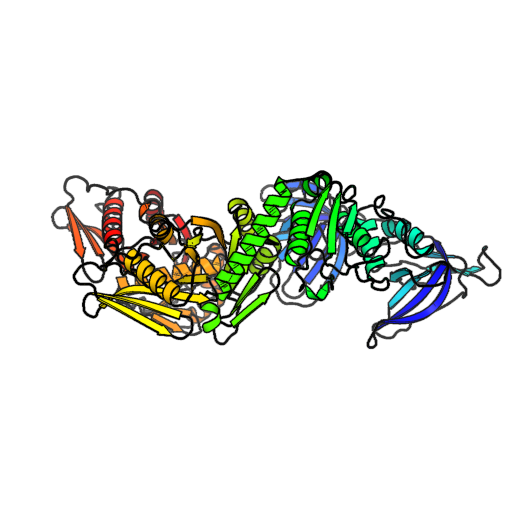36.382 1.00 85.50 170 ALA A O 1
ATOM 1312 N N . GLU A 1 171 ? 19.183 7.032 -34.356 1.00 85.19 171 GLU A N 1
ATOM 1313 C CA . GLU A 1 171 ? 19.195 8.463 -34.598 1.00 85.19 171 GLU A CA 1
ATOM 1314 C C . GLU A 1 171 ? 19.515 9.220 -33.317 1.00 85.19 171 GLU A C 1
ATOM 1316 O O . GLU A 1 171 ? 19.327 8.710 -32.218 1.00 85.19 171 GLU A O 1
ATOM 1321 N N . THR A 1 172 ? 20.018 10.437 -33.478 1.00 80.75 172 THR A N 1
ATOM 1322 C CA . THR A 1 172 ? 20.209 11.374 -32.374 1.00 80.75 172 THR A CA 1
ATOM 1323 C C . THR A 1 172 ? 20.005 12.802 -32.864 1.00 80.75 172 THR A C 1
ATOM 1325 O O . THR A 1 172 ? 20.228 13.104 -34.045 1.00 80.75 172 THR A O 1
ATOM 1328 N N . GLY A 1 173 ? 19.536 13.681 -31.980 1.00 77.75 173 GLY A N 1
ATOM 1329 C CA . GLY A 1 173 ? 19.366 15.101 -32.285 1.00 77.75 173 GLY A CA 1
ATOM 1330 C C . GLY A 1 173 ? 20.712 15.805 -32.455 1.00 77.75 173 GLY A C 1
ATOM 1331 O O . GLY A 1 173 ? 21.619 15.585 -31.668 1.00 77.75 173 GLY A O 1
ATOM 1332 N N . VAL A 1 174 ? 20.852 16.670 -33.460 1.00 75.31 174 VAL A N 1
ATOM 1333 C CA . VAL A 1 174 ? 22.079 17.458 -33.679 1.00 75.31 174 VAL A CA 1
ATOM 1334 C C . VAL A 1 174 ? 21.754 18.926 -33.916 1.00 75.31 174 VAL A C 1
ATOM 1336 O O . VAL A 1 174 ? 20.703 19.251 -34.459 1.00 75.31 174 VAL A O 1
ATOM 1339 N N . ARG A 1 175 ? 22.669 19.828 -33.559 1.00 71.38 175 ARG A N 1
ATOM 1340 C CA . ARG A 1 175 ? 22.598 21.250 -33.927 1.00 71.38 175 ARG A CA 1
ATOM 1341 C C . ARG A 1 175 ? 23.411 21.503 -35.200 1.00 71.38 175 ARG A C 1
ATOM 1343 O O . ARG A 1 175 ? 24.431 20.854 -35.415 1.00 71.38 175 ARG A O 1
ATOM 1350 N N . LEU A 1 176 ? 22.939 22.407 -36.061 1.00 67.31 176 LEU A N 1
ATOM 1351 C CA . LEU A 1 176 ? 23.536 22.678 -37.376 1.00 67.31 176 LEU A CA 1
ATOM 1352 C C . LEU A 1 176 ? 24.258 24.025 -37.445 1.00 67.31 176 LEU A C 1
ATOM 1354 O O . LEU A 1 176 ? 23.921 24.877 -38.264 1.00 67.31 176 LEU A O 1
ATOM 1358 N N . ASP A 1 177 ? 25.293 24.181 -36.629 1.00 75.81 177 ASP A N 1
ATOM 1359 C CA . ASP A 1 177 ? 26.220 25.305 -36.747 1.00 75.81 177 ASP A CA 1
ATOM 1360 C C . ASP A 1 177 ? 27.408 24.867 -37.625 1.00 75.81 177 ASP A C 1
ATOM 1362 O O . ASP A 1 177 ? 28.422 24.380 -37.129 1.00 75.81 177 ASP A O 1
ATOM 1366 N N . ILE A 1 178 ? 27.269 24.952 -38.958 1.00 81.50 178 ILE A N 1
ATOM 1367 C CA . ILE A 1 178 ? 28.355 24.584 -39.889 1.00 81.50 178 ILE A CA 1
ATOM 1368 C C . ILE A 1 178 ? 29.509 25.583 -39.731 1.00 81.50 178 ILE A C 1
ATOM 1370 O O . ILE A 1 178 ? 29.402 26.742 -40.126 1.00 81.50 178 ILE A O 1
ATOM 1374 N N . VAL A 1 179 ? 30.637 25.112 -39.198 1.00 83.81 179 VAL A N 1
ATOM 1375 C CA . VAL A 1 179 ? 31.863 25.904 -39.007 1.00 83.81 179 VAL A CA 1
ATOM 1376 C C . VAL A 1 179 ? 32.652 25.993 -40.301 1.00 83.81 179 VAL A C 1
ATOM 1378 O O . VAL A 1 179 ? 33.193 27.039 -40.653 1.00 83.81 179 VAL A O 1
ATOM 1381 N N . SER A 1 180 ? 32.774 24.862 -40.996 1.00 87.31 180 SER A N 1
ATOM 1382 C CA . SER A 1 180 ? 33.550 24.776 -42.227 1.00 87.31 180 SER A CA 1
ATOM 1383 C C . SER A 1 180 ? 33.159 23.560 -43.058 1.00 87.31 180 SER A C 1
ATOM 1385 O O . SER A 1 180 ? 32.703 22.551 -42.522 1.00 87.31 180 SER A O 1
ATOM 1387 N N . ALA A 1 181 ? 33.373 23.657 -44.368 1.00 91.62 181 ALA A N 1
ATOM 1388 C CA . ALA A 1 181 ? 33.194 22.569 -45.316 1.00 91.62 181 ALA A CA 1
ATOM 1389 C C . ALA A 1 181 ? 34.385 22.543 -46.280 1.00 91.62 181 ALA A C 1
ATOM 1391 O O . ALA A 1 181 ? 34.725 23.560 -46.889 1.00 91.62 181 ALA A O 1
ATOM 1392 N N . HIS A 1 182 ? 35.017 21.382 -46.430 1.00 93.00 182 HIS A N 1
ATOM 1393 C CA . HIS A 1 182 ? 36.197 21.207 -47.279 1.00 93.00 182 HIS A CA 1
ATOM 1394 C C . HIS A 1 182 ? 36.033 19.982 -48.181 1.00 93.00 182 HIS A C 1
ATOM 1396 O O . HIS A 1 182 ? 35.355 19.042 -47.780 1.00 93.00 182 HIS A O 1
ATOM 1402 N N . PRO A 1 183 ? 36.638 19.934 -49.381 1.00 93.75 183 PRO A N 1
ATOM 1403 C CA . PRO A 1 183 ? 36.648 18.716 -50.189 1.00 93.75 183 PRO A CA 1
ATOM 1404 C C . PRO A 1 183 ? 37.202 17.522 -49.399 1.00 93.75 183 PRO A C 1
ATOM 1406 O O . PRO A 1 183 ? 38.281 17.613 -48.814 1.00 93.75 183 PRO A O 1
ATOM 1409 N N . SER A 1 184 ? 36.468 16.412 -49.398 1.00 93.75 184 SER A N 1
ATOM 1410 C CA . SER A 1 184 ? 36.815 15.218 -48.631 1.00 93.75 184 SER A CA 1
ATOM 1411 C C . SER A 1 184 ? 37.884 14.380 -49.325 1.00 93.75 184 SER A C 1
ATOM 1413 O O . SER A 1 184 ? 37.871 14.197 -50.546 1.00 93.75 184 SER A O 1
ATOM 1415 N N . ALA A 1 185 ? 38.775 13.783 -48.535 1.00 92.81 185 ALA A N 1
ATOM 1416 C CA . ALA A 1 185 ? 39.775 12.843 -49.037 1.00 92.81 185 ALA A CA 1
ATOM 1417 C C . ALA A 1 185 ? 39.177 11.490 -49.478 1.00 92.81 185 ALA A C 1
ATOM 1419 O O . ALA A 1 185 ? 39.844 10.728 -50.179 1.00 92.81 185 ALA A O 1
ATOM 1420 N N . VAL A 1 186 ? 37.936 11.172 -49.085 1.00 91.44 186 VAL A N 1
ATOM 1421 C CA . VAL A 1 186 ? 37.329 9.849 -49.329 1.00 91.44 186 VAL A CA 1
ATOM 1422 C C . VAL A 1 186 ? 36.724 9.688 -50.729 1.00 91.44 186 VAL A C 1
ATOM 1424 O O . VAL A 1 186 ? 36.369 8.574 -51.115 1.00 91.44 186 VAL A O 1
ATOM 1427 N N . GLY A 1 187 ? 36.615 10.764 -51.515 1.00 90.31 187 GLY A N 1
ATOM 1428 C CA . GLY A 1 187 ? 36.176 10.682 -52.907 1.00 90.31 187 GLY A CA 1
ATOM 1429 C C . GLY A 1 187 ? 35.887 12.037 -53.565 1.00 90.31 187 GLY A C 1
ATOM 1430 O O . GLY A 1 187 ? 35.571 13.008 -52.878 1.00 90.31 187 GLY A O 1
ATOM 1431 N N . PRO A 1 188 ? 35.970 12.123 -54.907 1.00 88.31 188 PRO A N 1
ATOM 1432 C CA . PRO A 1 188 ? 35.682 13.357 -55.634 1.00 88.31 188 PRO A CA 1
ATOM 1433 C C . PRO A 1 188 ? 34.204 13.756 -55.497 1.00 88.31 188 PRO A C 1
ATOM 1435 O O . PRO A 1 188 ? 33.317 12.916 -55.626 1.00 88.31 188 PRO A O 1
ATOM 1438 N N . GLY A 1 189 ? 33.945 15.050 -55.281 1.00 89.56 189 GLY A N 1
ATOM 1439 C CA . GLY A 1 189 ? 32.588 15.599 -55.142 1.00 89.56 189 GLY A CA 1
ATOM 1440 C C . GLY A 1 189 ? 31.948 15.413 -53.761 1.00 89.56 189 GLY A C 1
ATOM 1441 O O . GLY A 1 189 ? 30.766 15.707 -53.616 1.00 89.56 189 GLY A O 1
ATOM 1442 N N . LEU A 1 190 ? 32.710 14.936 -52.770 1.00 95.75 190 LEU A N 1
ATOM 1443 C CA . LEU A 1 190 ? 32.284 14.823 -51.374 1.00 95.75 190 LEU A CA 1
ATOM 1444 C C . LEU A 1 190 ? 32.971 15.877 -50.498 1.00 95.75 190 LEU A C 1
ATOM 1446 O O . LEU A 1 190 ? 34.046 16.368 -50.851 1.00 95.75 190 LEU A O 1
ATOM 1450 N N . PHE A 1 191 ? 32.377 16.189 -49.346 1.00 95.50 191 PHE A N 1
ATOM 1451 C CA . PHE A 1 191 ? 32.843 17.244 -48.443 1.00 95.50 191 PHE A CA 1
ATOM 1452 C C . PHE A 1 191 ? 32.965 16.764 -46.995 1.00 95.50 191 PHE A C 1
ATOM 1454 O O . PHE A 1 191 ? 32.064 16.106 -46.490 1.00 95.50 191 PHE A O 1
ATOM 1461 N N . ASP A 1 192 ? 34.048 17.117 -46.312 1.00 93.19 192 ASP A N 1
ATOM 1462 C CA . ASP A 1 192 ? 34.150 16.986 -44.861 1.00 93.19 192 ASP A CA 1
ATOM 1463 C C . ASP A 1 192 ? 33.590 18.263 -44.224 1.00 93.19 192 ASP A C 1
ATOM 1465 O O . ASP A 1 192 ? 34.078 19.363 -44.503 1.00 93.19 192 ASP A O 1
ATOM 1469 N N . ILE A 1 193 ? 32.534 18.125 -43.419 1.00 90.94 193 ILE A N 1
ATOM 1470 C CA . ILE A 1 193 ? 31.800 19.246 -42.814 1.00 90.94 193 ILE A CA 1
ATOM 1471 C C . ILE A 1 193 ? 31.976 19.211 -41.307 1.00 90.94 193 ILE A C 1
ATOM 1473 O O . ILE A 1 193 ? 31.618 18.226 -40.667 1.00 90.94 193 ILE A O 1
ATOM 1477 N N . VAL A 1 194 ? 32.473 20.307 -40.745 1.00 88.31 194 VAL A N 1
ATOM 1478 C CA . VAL A 1 194 ? 32.647 20.488 -39.303 1.00 88.31 194 VAL A CA 1
ATOM 1479 C C . VAL A 1 194 ? 31.434 21.226 -38.742 1.00 88.31 194 VAL A C 1
ATOM 1481 O O . VAL A 1 194 ? 31.126 22.332 -39.188 1.00 88.31 194 VAL A O 1
ATOM 1484 N N . LEU A 1 195 ? 30.766 20.617 -37.766 1.00 82.62 195 LEU A N 1
ATOM 1485 C CA . LEU A 1 195 ? 29.631 21.161 -37.024 1.00 82.62 195 LEU A CA 1
ATOM 1486 C C . LEU A 1 195 ? 30.092 21.590 -35.623 1.00 82.62 195 LEU A C 1
ATOM 1488 O O . LEU A 1 195 ? 30.751 20.806 -34.935 1.00 82.62 195 LEU A O 1
ATOM 1492 N N . ASP A 1 196 ? 29.753 22.810 -35.203 1.00 73.31 196 ASP A N 1
ATOM 1493 C CA . ASP A 1 196 ? 30.042 23.315 -33.857 1.00 73.31 196 ASP A CA 1
ATOM 1494 C C . ASP A 1 196 ? 29.007 22.837 -32.839 1.00 73.31 196 ASP A C 1
ATOM 1496 O O . ASP A 1 196 ? 27.824 22.699 -33.158 1.00 73.31 196 ASP A O 1
ATOM 1500 N N . GLY A 1 197 ? 29.456 22.654 -31.595 1.00 58.78 197 GLY A N 1
ATOM 1501 C CA . GLY A 1 197 ? 28.592 22.584 -30.419 1.00 58.78 197 GLY A CA 1
ATOM 1502 C C . GLY A 1 197 ? 27.382 21.659 -30.557 1.00 58.78 197 GLY A C 1
ATOM 1503 O O . GLY A 1 197 ? 26.252 22.074 -30.286 1.00 58.78 197 GLY A O 1
ATOM 1504 N N . VAL A 1 198 ? 27.576 20.409 -30.975 1.00 53.66 198 VAL A N 1
ATOM 1505 C CA . VAL A 1 198 ? 26.459 19.464 -31.069 1.00 53.66 198 VAL A CA 1
ATOM 1506 C C . VAL A 1 198 ? 25.928 19.179 -29.663 1.00 53.66 198 VAL A C 1
ATOM 1508 O O . VAL A 1 198 ? 26.510 18.398 -28.918 1.00 53.66 198 VAL A O 1
ATOM 1511 N N . VAL A 1 199 ? 24.813 19.817 -29.300 1.00 51.69 199 VAL A N 1
ATOM 1512 C CA . VAL A 1 199 ? 23.984 19.382 -28.176 1.00 51.69 199 VAL A CA 1
ATOM 1513 C C . VAL A 1 199 ? 23.236 18.164 -28.685 1.00 51.69 199 VAL A C 1
ATOM 1515 O O . VAL A 1 199 ? 22.290 18.279 -29.467 1.00 51.69 199 VAL A O 1
ATOM 1518 N N . LEU A 1 200 ? 23.733 16.993 -28.309 1.00 54.56 200 LEU A N 1
ATOM 1519 C CA . LEU A 1 200 ? 22.982 15.760 -28.453 1.00 54.56 200 LEU A CA 1
ATOM 1520 C C . LEU A 1 200 ? 21.857 15.888 -27.431 1.00 54.56 200 LEU A C 1
ATOM 1522 O O . LEU A 1 200 ? 22.123 16.004 -26.240 1.00 54.56 200 LEU A O 1
ATOM 1526 N N . LEU A 1 201 ? 20.609 15.947 -27.898 1.00 49.69 201 LEU A N 1
ATOM 1527 C CA . LEU A 1 201 ? 19.437 15.979 -27.011 1.00 49.69 201 LEU A CA 1
ATOM 1528 C C . LEU A 1 201 ? 19.297 14.676 -26.192 1.00 49.69 201 LEU A C 1
ATOM 1530 O O . LEU A 1 201 ? 18.391 14.577 -25.374 1.00 49.69 201 LEU A O 1
ATOM 1534 N N . ASP A 1 202 ? 20.197 13.707 -26.406 1.00 53.00 202 ASP A N 1
ATOM 1535 C CA . ASP A 1 202 ? 20.235 12.402 -25.758 1.00 53.00 202 ASP A CA 1
ATOM 1536 C C . ASP A 1 202 ? 21.552 12.243 -24.967 1.00 53.00 202 ASP A C 1
ATOM 1538 O O . ASP A 1 202 ? 22.646 12.476 -25.486 1.00 53.00 202 ASP A O 1
ATOM 1542 N N . GLU A 1 203 ? 21.463 11.825 -23.702 1.00 54.19 203 GLU A N 1
ATOM 1543 C CA . GLU A 1 203 ? 22.561 11.847 -22.718 1.00 54.19 203 GLU A CA 1
ATOM 1544 C C . GLU A 1 203 ? 23.610 10.713 -22.889 1.00 54.19 203 GLU A C 1
ATOM 1546 O O . GLU A 1 203 ? 24.694 10.773 -22.309 1.00 54.19 203 GLU A O 1
ATOM 1551 N N . HIS A 1 204 ? 23.348 9.700 -23.728 1.00 57.16 204 HIS A N 1
ATOM 1552 C CA . HIS A 1 204 ? 24.011 8.372 -23.696 1.00 57.16 204 HIS A CA 1
ATOM 1553 C C . HIS A 1 204 ? 25.139 8.153 -24.720 1.00 57.16 204 HIS A C 1
ATOM 1555 O O . HIS A 1 204 ? 25.373 7.054 -25.230 1.00 57.16 204 HIS A O 1
ATOM 1561 N N . VAL A 1 205 ? 25.816 9.227 -25.094 1.00 64.25 205 VAL A N 1
ATOM 1562 C CA . VAL A 1 205 ? 26.505 9.310 -26.385 1.00 64.25 205 VAL A CA 1
ATOM 1563 C C . VAL A 1 205 ? 27.740 8.400 -26.509 1.00 64.25 205 VAL A C 1
ATOM 1565 O O . VAL A 1 205 ? 27.818 7.667 -27.493 1.00 64.25 205 VAL A O 1
ATOM 1568 N N . PRO A 1 206 ? 28.706 8.356 -25.574 1.00 73.12 206 PRO A N 1
ATOM 1569 C CA . PRO A 1 206 ? 29.894 7.514 -25.755 1.00 73.12 206 PRO A CA 1
ATOM 1570 C C . PRO A 1 206 ? 29.560 6.015 -25.807 1.00 73.12 206 PRO A C 1
ATOM 1572 O O . PRO A 1 206 ? 30.071 5.286 -26.665 1.00 73.12 206 PRO A O 1
ATOM 1575 N N . ASP A 1 207 ? 28.659 5.570 -24.930 1.00 80.38 207 ASP A N 1
ATOM 1576 C CA . ASP A 1 207 ? 28.227 4.175 -24.807 1.00 80.38 207 ASP A CA 1
ATOM 1577 C C . ASP A 1 207 ? 27.337 3.712 -25.969 1.00 80.38 207 ASP A C 1
ATOM 1579 O O . ASP A 1 207 ? 27.240 2.511 -26.240 1.00 80.38 207 ASP A O 1
ATOM 1583 N N . ALA A 1 208 ? 26.767 4.648 -26.732 1.00 84.88 208 ALA A N 1
ATOM 1584 C CA . ALA A 1 208 ? 26.034 4.346 -27.953 1.00 84.88 208 ALA A CA 1
ATOM 1585 C C . ALA A 1 208 ? 26.940 3.835 -29.086 1.00 84.88 208 ALA A C 1
ATOM 1587 O O . ALA A 1 208 ? 26.491 3.047 -29.919 1.00 84.88 208 ALA A O 1
ATOM 1588 N N . ARG A 1 209 ? 28.228 4.216 -29.123 1.00 87.19 209 ARG A N 1
ATOM 1589 C CA . ARG A 1 209 ? 29.158 3.843 -30.208 1.00 87.19 209 ARG A CA 1
ATOM 1590 C C . ARG A 1 209 ? 29.247 2.333 -30.472 1.00 87.19 209 ARG A C 1
ATOM 1592 O O . ARG A 1 209 ? 29.095 1.936 -31.633 1.00 87.19 209 ARG A O 1
ATOM 1599 N N . PRO A 1 210 ? 29.534 1.469 -29.474 1.00 90.62 210 PRO A N 1
ATOM 1600 C CA . PRO A 1 210 ? 29.584 0.026 -29.700 1.00 90.62 210 PRO A CA 1
ATOM 1601 C C . PRO A 1 210 ? 28.236 -0.535 -30.165 1.00 90.62 210 PRO A C 1
ATOM 1603 O O . PRO A 1 210 ? 28.231 -1.412 -31.028 1.00 90.62 210 PRO A O 1
ATOM 1606 N N . VAL A 1 211 ? 27.118 0.005 -29.669 1.00 91.88 211 VAL A N 1
ATOM 1607 C CA . VAL A 1 211 ? 25.764 -0.406 -30.067 1.00 91.88 211 VAL A CA 1
ATOM 1608 C C . VAL A 1 211 ? 25.503 -0.052 -31.527 1.00 91.88 211 VAL A C 1
ATOM 1610 O O . VAL A 1 211 ? 25.232 -0.935 -32.335 1.00 91.88 211 VAL A O 1
ATOM 1613 N N . TRP A 1 212 ? 25.679 1.216 -31.903 1.00 90.19 212 TRP A N 1
ATOM 1614 C CA . TRP A 1 212 ? 25.470 1.698 -33.269 1.00 90.19 212 TRP A CA 1
ATOM 1615 C C . TRP A 1 212 ? 26.316 0.916 -34.272 1.00 90.19 212 TRP A C 1
ATOM 1617 O O . TRP A 1 212 ? 25.830 0.552 -35.338 1.00 90.19 212 TRP A O 1
ATOM 1627 N N . ARG A 1 213 ? 27.567 0.593 -33.920 1.00 90.88 213 ARG A N 1
ATOM 1628 C CA . ARG A 1 213 ? 28.439 -0.218 -34.777 1.00 90.88 213 ARG A CA 1
ATOM 1629 C C . ARG A 1 213 ? 27.879 -1.616 -35.029 1.00 90.88 213 ARG A C 1
ATOM 1631 O O . ARG A 1 213 ? 27.999 -2.092 -36.147 1.00 90.88 213 ARG A O 1
ATOM 1638 N N . ILE A 1 214 ? 27.290 -2.262 -34.023 1.00 93.19 214 ILE A N 1
ATOM 1639 C CA . ILE A 1 214 ? 26.664 -3.582 -34.186 1.00 93.19 214 ILE A CA 1
ATOM 1640 C C . ILE A 1 214 ? 25.439 -3.465 -35.101 1.00 93.19 214 ILE A C 1
ATOM 1642 O O . ILE A 1 214 ? 25.337 -4.191 -36.085 1.00 93.19 214 ILE A O 1
ATOM 1646 N N . TRP A 1 215 ? 24.553 -2.509 -34.823 1.00 92.31 215 TRP A N 1
ATOM 1647 C CA . TRP A 1 215 ? 23.295 -2.335 -35.554 1.00 92.31 215 TRP A CA 1
ATOM 1648 C C . TRP A 1 215 ? 23.479 -1.842 -36.998 1.00 92.31 215 TRP A C 1
ATOM 1650 O O . TRP A 1 215 ? 22.689 -2.191 -37.871 1.00 92.31 215 TRP A O 1
ATOM 1660 N N . MET A 1 216 ? 24.550 -1.096 -37.295 1.00 91.69 216 MET A N 1
ATOM 1661 C CA . MET A 1 216 ? 24.910 -0.708 -38.667 1.00 91.69 216 MET A CA 1
ATOM 1662 C C . MET A 1 216 ? 25.295 -1.904 -39.555 1.00 91.69 216 MET A C 1
ATOM 1664 O O . MET A 1 216 ? 25.238 -1.809 -40.782 1.00 91.69 216 MET A O 1
ATOM 1668 N N . GLU A 1 217 ? 25.675 -3.046 -38.977 1.00 92.00 217 GLU A N 1
ATOM 1669 C CA . GLU A 1 217 ? 25.914 -4.263 -39.760 1.00 92.00 217 GLU A CA 1
ATOM 1670 C C . GLU A 1 217 ? 24.608 -4.997 -40.125 1.00 92.00 217 GLU A C 1
ATOM 1672 O O . GLU A 1 217 ? 24.628 -5.885 -40.982 1.00 92.00 217 GLU A O 1
ATOM 1677 N N . GLY A 1 218 ? 23.482 -4.587 -39.529 1.00 89.31 218 GLY A N 1
ATOM 1678 C CA . GLY A 1 218 ? 22.143 -5.157 -39.676 1.00 89.31 218 GLY A CA 1
ATOM 1679 C C . GLY A 1 218 ? 21.483 -5.414 -38.316 1.00 89.31 218 GLY A C 1
ATOM 1680 O O . GLY A 1 218 ? 22.121 -5.304 -37.268 1.00 89.31 218 GLY A O 1
ATOM 1681 N N . THR A 1 219 ? 20.199 -5.788 -38.319 1.00 89.06 219 THR A N 1
ATOM 1682 C CA . THR A 1 219 ? 19.486 -6.172 -37.088 1.00 89.06 219 THR A CA 1
ATOM 1683 C C . THR A 1 219 ? 20.203 -7.342 -36.393 1.00 89.06 219 THR A C 1
ATOM 1685 O O . THR A 1 219 ? 20.426 -8.374 -37.037 1.00 89.06 219 THR A O 1
ATOM 1688 N N . PRO A 1 220 ? 20.556 -7.224 -35.098 1.00 92.19 220 PRO A N 1
ATOM 1689 C CA . PRO A 1 220 ? 21.253 -8.282 -34.372 1.00 92.19 220 PRO A CA 1
ATOM 1690 C C . PRO A 1 220 ? 20.467 -9.597 -34.341 1.00 92.19 220 PRO A C 1
ATOM 1692 O O . PRO A 1 220 ? 19.283 -9.619 -34.006 1.00 92.19 220 PRO A O 1
ATOM 1695 N N . THR A 1 221 ? 21.141 -10.706 -34.654 1.00 90.50 221 THR A N 1
ATOM 1696 C CA . THR A 1 221 ? 20.562 -12.066 -34.624 1.00 90.50 221 THR A CA 1
ATOM 1697 C C . THR A 1 221 ? 21.313 -13.029 -33.705 1.00 90.50 221 THR A C 1
ATOM 1699 O O . THR A 1 221 ? 20.767 -14.066 -33.331 1.00 90.50 221 THR A O 1
ATOM 1702 N N . GLU A 1 222 ? 22.548 -12.695 -33.327 1.00 93.62 222 GLU A N 1
ATOM 1703 C CA . GLU A 1 222 ? 23.343 -13.467 -32.374 1.00 93.62 222 GLU A CA 1
ATOM 1704 C C . GLU A 1 222 ? 22.990 -13.074 -30.937 1.00 93.62 222 GLU A C 1
ATOM 1706 O O . GLU A 1 222 ? 22.845 -11.888 -30.625 1.00 93.62 222 GLU A O 1
ATOM 1711 N N . ARG A 1 223 ? 22.883 -14.083 -30.066 1.00 93.75 223 ARG A N 1
ATOM 1712 C CA . ARG A 1 223 ? 22.534 -13.903 -28.655 1.00 93.75 223 ARG A CA 1
ATOM 1713 C C . ARG A 1 223 ? 23.632 -13.199 -27.865 1.00 93.75 223 ARG A C 1
ATOM 1715 O O . ARG A 1 223 ? 24.814 -13.351 -28.170 1.00 93.75 223 ARG A O 1
ATOM 1722 N N . ASN A 1 224 ? 23.231 -12.479 -26.821 1.00 94.94 224 ASN A N 1
ATOM 1723 C CA . ASN A 1 224 ? 24.104 -11.845 -25.831 1.00 94.94 224 ASN A CA 1
ATOM 1724 C C . ASN A 1 224 ? 25.100 -10.807 -26.381 1.00 94.94 224 ASN A C 1
ATOM 1726 O O . ASN A 1 224 ? 26.037 -10.426 -25.680 1.00 94.94 224 ASN A O 1
ATOM 1730 N N . LEU A 1 225 ? 24.905 -10.275 -27.594 1.00 95.62 225 LEU A N 1
ATOM 1731 C CA . LEU A 1 225 ? 25.757 -9.195 -28.122 1.00 95.62 225 LEU A CA 1
ATOM 1732 C C . LEU A 1 225 ? 25.712 -7.919 -27.263 1.00 95.62 225 LEU A C 1
ATOM 1734 O O . LEU A 1 225 ? 26.658 -7.132 -27.264 1.00 95.62 225 LEU A O 1
ATOM 1738 N N . TRP A 1 226 ? 24.632 -7.733 -26.504 1.00 94.19 226 TRP A N 1
ATOM 1739 C CA . TRP A 1 226 ? 24.461 -6.647 -25.545 1.00 94.19 226 TRP A CA 1
ATOM 1740 C C . TRP A 1 226 ? 25.172 -6.890 -24.202 1.00 94.19 226 TRP A C 1
ATOM 1742 O O . TRP A 1 226 ? 25.385 -5.944 -23.444 1.00 94.19 226 TRP A O 1
ATOM 1752 N N . ALA A 1 227 ? 25.547 -8.132 -23.878 1.00 94.88 227 ALA A N 1
ATOM 1753 C CA . ALA A 1 227 ? 26.077 -8.489 -22.562 1.00 94.88 227 ALA A CA 1
ATOM 1754 C C . ALA A 1 227 ? 27.407 -7.789 -22.204 1.00 94.88 227 ALA A C 1
ATOM 1756 O O . ALA A 1 227 ? 27.520 -7.314 -21.073 1.00 94.88 227 ALA A O 1
ATOM 1757 N N . PRO A 1 228 ? 28.389 -7.634 -23.123 1.00 94.50 228 PRO A N 1
ATOM 1758 C CA . PRO A 1 228 ? 29.658 -6.959 -22.824 1.00 94.50 228 PRO A CA 1
ATOM 1759 C C . PRO A 1 228 ? 29.559 -5.432 -22.688 1.00 94.50 228 PRO A C 1
ATOM 1761 O O . PRO A 1 228 ? 30.566 -4.788 -22.397 1.00 94.50 228 PRO A O 1
ATOM 1764 N N . LEU A 1 229 ? 28.395 -4.839 -22.969 1.00 91.12 229 LEU A N 1
ATOM 1765 C CA . LEU A 1 229 ? 28.202 -3.390 -22.924 1.00 91.12 229 LEU A CA 1
ATOM 1766 C C . LEU A 1 229 ? 28.171 -2.870 -21.478 1.00 91.12 229 LEU A C 1
ATOM 1768 O O . LEU A 1 229 ? 27.942 -3.618 -20.526 1.00 91.12 229 LEU A O 1
ATOM 1772 N N . SER A 1 230 ? 28.371 -1.566 -21.306 1.00 86.69 230 SER A N 1
ATOM 1773 C CA . SER A 1 230 ? 28.068 -0.875 -20.048 1.00 86.69 230 SER A CA 1
ATOM 1774 C C . SER A 1 230 ? 26.550 -0.886 -19.771 1.00 86.69 230 SER A C 1
ATOM 1776 O O . SER A 1 230 ? 25.763 -1.159 -20.686 1.00 86.69 230 SER A O 1
ATOM 1778 N N . PRO A 1 231 ? 26.103 -0.594 -18.534 1.00 83.19 231 PRO A N 1
ATOM 1779 C CA . PRO A 1 231 ? 24.680 -0.391 -18.247 1.00 83.19 231 PRO A CA 1
ATOM 1780 C C . PRO A 1 231 ? 24.013 0.624 -19.192 1.00 83.19 231 PRO A C 1
ATOM 1782 O O . PRO A 1 231 ? 22.941 0.338 -19.725 1.00 83.19 231 PRO A O 1
ATOM 1785 N N . ASP A 1 232 ? 24.685 1.740 -19.489 1.00 81.38 232 ASP A N 1
ATOM 1786 C CA . ASP A 1 232 ? 24.182 2.761 -20.417 1.00 81.38 232 ASP A CA 1
ATOM 1787 C C . ASP A 1 232 ? 24.154 2.255 -21.862 1.00 81.38 232 ASP A C 1
ATOM 1789 O O . ASP A 1 232 ? 23.173 2.446 -22.578 1.00 81.38 232 ASP A O 1
ATOM 1793 N N . GLY A 1 233 ? 25.162 1.486 -22.284 1.00 87.62 233 GLY A N 1
ATOM 1794 C CA . GLY A 1 233 ? 25.141 0.819 -23.587 1.00 87.62 233 GLY A CA 1
ATOM 1795 C C . GLY A 1 233 ? 23.978 -0.175 -23.723 1.00 87.62 233 GLY A C 1
ATOM 1796 O O . GLY A 1 233 ? 23.349 -0.257 -24.779 1.00 87.62 233 GLY A O 1
ATOM 1797 N N . ARG A 1 234 ? 23.628 -0.904 -22.654 1.00 89.50 234 ARG A N 1
ATOM 1798 C CA . ARG A 1 234 ? 22.444 -1.785 -22.629 1.00 89.50 234 ARG A CA 1
AT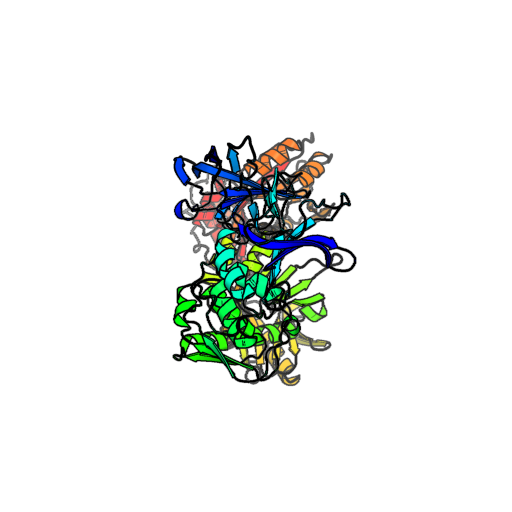OM 1799 C C . ARG A 1 234 ? 21.134 -0.999 -22.676 1.00 89.50 234 ARG A C 1
ATOM 1801 O O . ARG A 1 234 ? 20.177 -1.450 -23.306 1.00 89.50 234 ARG A O 1
ATOM 1808 N N . MET A 1 235 ? 21.082 0.183 -22.071 1.00 84.31 235 MET A N 1
ATOM 1809 C CA . MET A 1 235 ? 19.939 1.085 -22.212 1.00 84.31 235 MET A CA 1
ATOM 1810 C C . MET A 1 235 ? 19.768 1.571 -23.656 1.00 84.31 235 MET A C 1
ATOM 1812 O O . MET A 1 235 ? 18.664 1.469 -24.190 1.00 84.31 235 MET A O 1
ATOM 1816 N N . VAL A 1 236 ? 20.852 1.993 -24.315 1.00 85.31 236 VAL A N 1
ATOM 1817 C CA . VAL A 1 236 ? 20.828 2.393 -25.734 1.00 85.31 236 VAL A CA 1
ATOM 1818 C C . VAL A 1 236 ? 20.405 1.225 -26.627 1.00 85.31 236 VAL A C 1
ATOM 1820 O O . VAL A 1 236 ? 19.599 1.396 -27.541 1.00 85.31 236 VAL A O 1
ATOM 1823 N N . TRP A 1 237 ? 20.890 0.008 -26.349 1.00 90.50 237 TRP A N 1
ATOM 1824 C CA . TRP A 1 237 ? 20.438 -1.195 -27.058 1.00 90.50 237 TRP A CA 1
ATOM 1825 C C . TRP A 1 237 ? 18.925 -1.381 -26.950 1.00 90.50 237 TRP A C 1
ATOM 1827 O O . TRP A 1 237 ? 18.256 -1.634 -27.951 1.00 90.50 237 TRP A O 1
ATOM 1837 N N . LYS A 1 238 ? 18.384 -1.254 -25.733 1.00 86.75 238 LYS A N 1
ATOM 1838 C CA . LYS A 1 238 ? 16.948 -1.364 -25.457 1.00 86.75 238 LYS A CA 1
ATOM 1839 C C . LYS A 1 238 ? 16.145 -0.324 -26.246 1.00 86.75 238 LYS A C 1
ATOM 1841 O O . LYS A 1 238 ? 15.103 -0.670 -26.790 1.00 86.75 238 LYS A O 1
ATOM 1846 N N . GLU A 1 239 ? 16.612 0.921 -26.310 1.00 82.75 239 GLU A N 1
ATOM 1847 C CA . GLU A 1 239 ? 15.951 2.008 -27.050 1.00 82.75 239 GLU A CA 1
ATOM 1848 C C . GLU A 1 239 ? 15.915 1.740 -28.554 1.00 82.75 239 GLU A C 1
ATOM 1850 O O . GLU A 1 239 ? 14.843 1.763 -29.153 1.00 82.75 239 GLU A O 1
ATOM 1855 N N . ILE A 1 240 ? 17.052 1.363 -29.145 1.00 87.31 240 ILE A N 1
ATOM 1856 C CA . ILE A 1 240 ? 17.115 1.011 -30.568 1.00 87.31 240 ILE A CA 1
ATOM 1857 C C . ILE A 1 240 ? 16.218 -0.201 -30.880 1.00 87.31 240 ILE A C 1
ATOM 1859 O O . ILE A 1 240 ? 15.476 -0.202 -31.863 1.00 87.31 240 ILE A O 1
ATOM 1863 N N . ALA A 1 241 ? 16.229 -1.228 -30.024 1.00 87.75 241 ALA A N 1
ATOM 1864 C CA . ALA A 1 241 ? 15.375 -2.402 -30.193 1.00 87.75 241 ALA A CA 1
ATOM 1865 C C . ALA A 1 241 ? 13.873 -2.085 -30.067 1.00 87.75 241 ALA A C 1
ATOM 1867 O O . ALA A 1 241 ? 13.055 -2.796 -30.656 1.00 87.75 241 ALA A O 1
ATOM 1868 N N . ALA A 1 242 ? 13.499 -1.043 -29.316 1.00 81.19 242 ALA A N 1
ATOM 1869 C CA . ALA A 1 242 ? 12.113 -0.599 -29.163 1.00 81.19 242 ALA A CA 1
ATOM 1870 C C . ALA A 1 242 ? 11.544 0.055 -30.430 1.00 81.19 242 ALA A C 1
ATOM 1872 O O . ALA A 1 242 ? 10.341 -0.070 -30.681 1.00 81.19 242 ALA A O 1
ATOM 1873 N N . ASP A 1 243 ? 12.402 0.678 -31.240 1.00 78.19 243 ASP A N 1
ATOM 1874 C CA . ASP A 1 243 ? 12.043 1.273 -32.533 1.00 78.19 243 ASP A CA 1
ATOM 1875 C C . ASP A 1 243 ? 12.064 0.261 -33.692 1.00 78.19 243 ASP A C 1
ATOM 1877 O O . ASP A 1 243 ? 11.505 0.512 -34.766 1.00 78.19 243 ASP A O 1
ATOM 1881 N N . ALA A 1 244 ? 12.676 -0.910 -33.487 1.00 78.81 244 ALA A N 1
ATOM 1882 C CA . ALA A 1 244 ? 12.665 -1.989 -34.465 1.00 78.81 244 ALA A CA 1
ATOM 1883 C C . ALA A 1 244 ? 11.232 -2.521 -34.706 1.00 78.81 244 ALA A C 1
ATOM 1885 O O . ALA A 1 244 ? 10.364 -2.443 -33.830 1.00 78.81 244 ALA A O 1
ATOM 1886 N N . PRO A 1 245 ? 10.948 -3.117 -35.885 1.00 79.44 245 PRO A N 1
ATOM 1887 C CA . PRO A 1 245 ? 9.653 -3.733 -36.149 1.00 79.44 245 PRO A CA 1
ATOM 1888 C C . PRO A 1 245 ? 9.255 -4.713 -35.042 1.00 79.44 245 PRO A C 1
ATOM 1890 O O . PRO A 1 245 ? 10.019 -5.616 -34.690 1.00 79.44 245 PRO A O 1
ATOM 1893 N N . ARG A 1 246 ? 8.039 -4.542 -34.506 1.00 78.94 246 ARG A N 1
ATOM 1894 C CA . ARG A 1 246 ? 7.532 -5.388 -33.422 1.00 78.94 246 ARG A CA 1
ATOM 1895 C C . ARG A 1 246 ? 7.436 -6.842 -33.871 1.00 78.94 246 ARG A C 1
ATOM 1897 O O . ARG A 1 246 ? 6.727 -7.161 -34.826 1.00 78.94 246 ARG A O 1
ATOM 1904 N N . VAL A 1 247 ? 8.079 -7.717 -33.109 1.00 84.69 247 VAL A N 1
ATOM 1905 C CA . VAL A 1 247 ? 7.954 -9.170 -33.224 1.00 84.69 247 VAL A CA 1
ATOM 1906 C C . VAL A 1 247 ? 7.102 -9.662 -32.066 1.00 84.69 247 VAL A C 1
ATOM 1908 O O . VAL A 1 247 ? 7.279 -9.231 -30.929 1.00 84.69 247 VAL A O 1
ATOM 1911 N N . ARG A 1 248 ? 6.140 -10.540 -32.357 1.00 83.94 248 ARG A N 1
ATOM 1912 C CA . ARG A 1 248 ? 5.330 -11.171 -31.314 1.00 83.94 248 ARG A CA 1
ATOM 1913 C C . ARG A 1 248 ? 6.002 -12.462 -30.850 1.00 83.94 248 ARG A C 1
ATOM 1915 O O . ARG A 1 248 ? 6.458 -13.221 -31.707 1.00 83.94 248 ARG A O 1
ATOM 1922 N N . PRO A 1 249 ? 6.017 -12.736 -29.539 1.00 86.56 249 PRO A N 1
ATOM 1923 C CA . PRO A 1 249 ? 6.482 -14.014 -29.030 1.00 86.56 249 PRO A CA 1
ATOM 1924 C C . PRO A 1 249 ? 5.573 -15.149 -29.512 1.00 86.56 249 PRO A C 1
ATOM 1926 O O . PRO A 1 249 ? 4.385 -14.953 -29.787 1.00 86.56 249 PRO A O 1
ATOM 1929 N N . THR A 1 250 ? 6.141 -16.344 -29.627 1.00 89.06 250 THR A N 1
ATOM 1930 C CA . THR A 1 250 ? 5.436 -17.564 -30.036 1.00 89.06 250 THR A CA 1
ATOM 1931 C C . THR A 1 250 ? 5.034 -18.402 -28.826 1.00 89.06 250 THR A C 1
ATOM 1933 O O . THR A 1 250 ? 5.616 -18.276 -27.757 1.00 89.06 250 THR A O 1
ATOM 1936 N N . ALA A 1 251 ? 4.036 -19.276 -28.975 1.00 89.62 251 ALA A N 1
ATOM 1937 C CA . ALA A 1 251 ? 3.790 -20.314 -27.974 1.00 89.62 251 ALA A CA 1
ATOM 1938 C C . ALA A 1 251 ? 4.943 -21.337 -27.980 1.00 89.62 251 ALA A C 1
ATOM 1940 O O . ALA A 1 251 ? 5.579 -21.544 -29.017 1.00 89.62 251 ALA A O 1
ATOM 1941 N N . GLY A 1 252 ? 5.174 -22.007 -26.850 1.00 92.81 252 GLY A N 1
ATOM 1942 C CA . GLY A 1 252 ? 6.260 -22.973 -26.680 1.00 92.81 252 GLY A CA 1
ATOM 1943 C C . GLY A 1 252 ? 7.270 -22.577 -25.606 1.00 92.81 252 GLY A C 1
ATOM 1944 O O . GLY A 1 252 ? 7.041 -21.665 -24.814 1.00 92.81 252 GLY A O 1
ATOM 1945 N N . VAL A 1 253 ? 8.383 -23.311 -25.562 1.00 96.38 253 VAL A N 1
ATOM 1946 C CA . VAL A 1 253 ? 9.419 -23.166 -24.532 1.00 96.38 253 VAL A CA 1
ATOM 1947 C C . VAL A 1 253 ? 10.488 -22.177 -24.990 1.00 96.38 253 VAL A C 1
ATOM 1949 O O . VAL A 1 253 ? 11.130 -22.377 -26.021 1.00 96.38 253 VAL A O 1
ATOM 1952 N N . HIS A 1 254 ? 10.699 -21.134 -24.195 1.00 95.50 254 HIS A N 1
ATOM 1953 C CA . HIS A 1 254 ? 11.699 -20.097 -24.402 1.00 95.50 254 HIS A CA 1
ATOM 1954 C C . HIS A 1 254 ? 12.737 -20.143 -23.282 1.00 95.50 254 HIS A C 1
ATOM 1956 O O . HIS A 1 254 ? 12.399 -20.077 -22.102 1.00 95.50 254 HIS A O 1
ATOM 1962 N N . HIS A 1 255 ? 14.011 -20.236 -23.659 1.00 96.94 255 HIS A N 1
ATOM 1963 C CA . HIS A 1 255 ? 15.124 -20.267 -22.715 1.00 96.94 255 HIS A CA 1
ATOM 1964 C C . HIS A 1 255 ? 15.734 -18.870 -22.564 1.00 96.94 255 HIS A C 1
ATOM 1966 O O . HIS A 1 255 ? 16.223 -18.288 -23.543 1.00 96.94 255 HIS A O 1
ATOM 1972 N N . VAL A 1 256 ? 15.689 -18.355 -21.335 1.00 96.75 256 VAL A N 1
ATOM 1973 C CA . VAL A 1 256 ? 16.306 -17.091 -20.920 1.00 96.75 256 VAL A CA 1
ATOM 1974 C C . VAL A 1 256 ? 17.693 -17.386 -20.376 1.00 96.75 256 VAL A C 1
ATOM 1976 O O . VAL A 1 256 ? 17.834 -18.193 -19.463 1.00 96.75 256 VAL A O 1
ATOM 1979 N N . ASP A 1 257 ? 18.702 -16.727 -20.936 1.00 96.75 257 ASP A N 1
ATOM 1980 C CA . ASP A 1 257 ? 20.066 -16.757 -20.416 1.00 96.75 257 ASP A CA 1
ATOM 1981 C C . ASP A 1 257 ? 20.208 -15.711 -19.301 1.00 96.75 257 ASP A C 1
ATOM 1983 O O . ASP A 1 257 ? 20.325 -14.511 -19.559 1.00 96.75 257 ASP A O 1
ATOM 1987 N N . GLY A 1 258 ? 20.122 -16.153 -18.046 1.00 95.94 258 GLY A N 1
ATOM 1988 C CA . GLY A 1 258 ? 20.206 -15.274 -16.883 1.00 95.94 258 GLY A CA 1
ATOM 1989 C C . GLY A 1 258 ? 21.629 -14.933 -16.450 1.00 95.94 258 GLY A C 1
ATOM 1990 O O . GLY A 1 258 ? 21.778 -14.105 -15.551 1.00 95.94 258 GLY A O 1
ATOM 1991 N N . ALA A 1 259 ? 22.673 -15.479 -17.088 1.00 96.62 259 ALA A N 1
ATOM 1992 C CA . ALA A 1 259 ? 24.066 -15.235 -16.699 1.00 96.62 259 ALA A CA 1
ATOM 1993 C C . ALA A 1 259 ? 24.472 -13.748 -16.792 1.00 96.62 259 ALA A C 1
ATOM 1995 O O . ALA A 1 259 ? 25.445 -13.314 -16.172 1.00 96.62 259 ALA A O 1
ATOM 1996 N N . HIS A 1 260 ? 23.711 -12.956 -17.553 1.00 93.81 260 HIS A N 1
ATOM 1997 C CA . HIS A 1 260 ? 23.934 -11.528 -17.787 1.00 93.81 260 HIS A CA 1
ATOM 1998 C C . HIS A 1 260 ? 22.858 -10.622 -17.165 1.00 93.81 260 HIS A C 1
ATOM 2000 O O . HIS A 1 260 ? 22.867 -9.407 -17.377 1.00 93.81 260 HIS A O 1
ATOM 2006 N N . ALA A 1 261 ? 21.942 -11.183 -16.370 1.00 93.62 261 ALA A N 1
ATOM 2007 C CA . ALA A 1 261 ? 20.887 -10.449 -15.675 1.00 93.62 261 ALA A CA 1
ATOM 2008 C C . ALA A 1 261 ? 21.402 -9.790 -14.378 1.00 93.62 261 ALA A C 1
ATOM 2010 O O . ALA A 1 261 ? 20.901 -10.046 -13.287 1.00 93.62 261 ALA A O 1
ATOM 2011 N N . THR A 1 262 ? 22.437 -8.958 -14.501 1.00 91.75 262 THR A N 1
ATOM 2012 C CA . THR A 1 262 ? 23.179 -8.366 -13.372 1.00 91.75 262 THR A CA 1
ATOM 2013 C C . THR A 1 262 ? 22.685 -6.982 -12.959 1.00 91.75 262 THR A C 1
ATOM 2015 O O . THR A 1 262 ? 23.085 -6.464 -11.924 1.00 91.75 262 THR A O 1
ATOM 2018 N N . GLU A 1 263 ? 21.837 -6.352 -13.764 1.00 87.62 263 GLU A N 1
ATOM 2019 C CA . GLU A 1 263 ? 21.196 -5.075 -13.455 1.00 87.62 263 GLU A CA 1
ATOM 2020 C C . GLU A 1 263 ? 19.890 -4.936 -14.248 1.00 87.62 263 GLU A C 1
ATOM 2022 O O . GLU A 1 263 ? 19.507 -5.834 -15.008 1.00 87.62 263 GLU A O 1
ATOM 2027 N N . LYS A 1 264 ? 19.187 -3.814 -14.063 1.00 83.31 264 LYS A N 1
ATOM 2028 C CA . LYS A 1 264 ? 17.855 -3.573 -14.624 1.00 83.31 264 LYS A CA 1
ATOM 2029 C C . LYS A 1 264 ? 17.773 -3.815 -16.137 1.00 83.31 264 LYS A C 1
ATOM 2031 O O . LYS A 1 264 ? 16.872 -4.525 -16.572 1.00 83.31 264 LYS A O 1
ATOM 2036 N N . HIS A 1 265 ? 18.672 -3.273 -16.953 1.00 86.00 265 HIS A N 1
ATOM 2037 C CA . HIS A 1 265 ? 18.620 -3.405 -18.409 1.00 86.00 265 HIS A CA 1
ATOM 2038 C C . HIS A 1 265 ? 19.023 -4.804 -18.871 1.00 86.00 265 HIS A C 1
ATOM 2040 O O . HIS A 1 265 ? 18.329 -5.374 -19.708 1.00 86.00 265 HIS A O 1
ATOM 2046 N N . GLY A 1 266 ? 20.070 -5.393 -18.292 1.00 90.50 266 GLY A N 1
ATOM 2047 C CA . GLY A 1 266 ? 20.503 -6.762 -18.579 1.00 90.50 266 GLY A CA 1
ATOM 2048 C C . GLY A 1 266 ? 19.412 -7.798 -18.311 1.00 90.50 266 GLY A C 1
ATOM 2049 O O . GLY A 1 266 ? 19.163 -8.656 -19.156 1.00 90.50 266 GLY A O 1
ATOM 2050 N N . LEU A 1 267 ? 18.682 -7.666 -17.197 1.00 90.25 267 LEU A N 1
ATOM 2051 C CA . LEU A 1 267 ? 17.534 -8.522 -16.884 1.00 90.25 267 LEU A CA 1
ATOM 2052 C C . LEU A 1 267 ? 16.456 -8.461 -17.979 1.00 90.25 267 LEU A C 1
ATOM 2054 O O . LEU A 1 267 ? 15.955 -9.491 -18.433 1.00 90.25 267 LEU A O 1
ATOM 2058 N N . HIS A 1 268 ? 16.105 -7.250 -18.418 1.00 85.75 268 HIS A N 1
ATOM 2059 C CA . HIS A 1 268 ? 15.103 -7.063 -19.464 1.00 85.75 268 HIS A CA 1
ATOM 2060 C C . HIS A 1 268 ? 15.596 -7.587 -20.810 1.00 85.75 268 HIS A C 1
ATOM 2062 O O . HIS A 1 268 ? 14.837 -8.254 -21.507 1.00 85.75 268 HIS A O 1
ATOM 2068 N N . LEU A 1 269 ? 16.837 -7.295 -21.196 1.00 90.94 269 LEU A N 1
ATOM 2069 C CA . LEU A 1 269 ? 17.389 -7.729 -22.477 1.00 90.94 269 LEU A CA 1
ATOM 2070 C C . LEU A 1 269 ? 17.467 -9.254 -22.574 1.00 90.94 269 LEU A C 1
ATOM 2072 O O . LEU A 1 269 ? 17.077 -9.790 -23.607 1.00 90.94 269 LEU A O 1
ATOM 2076 N N . ALA A 1 270 ? 17.840 -9.950 -21.496 1.00 94.06 270 ALA A N 1
ATOM 2077 C CA . ALA A 1 270 ? 17.816 -11.412 -21.442 1.00 94.06 270 ALA A CA 1
ATOM 2078 C C . ALA A 1 270 ? 16.415 -11.982 -21.724 1.00 94.06 270 ALA A C 1
ATOM 2080 O O . ALA A 1 270 ? 16.254 -12.890 -22.544 1.00 94.06 270 ALA A O 1
ATOM 2081 N N . LEU A 1 271 ? 15.382 -11.416 -21.089 1.00 91.38 271 LEU A N 1
ATOM 2082 C CA . LEU A 1 271 ? 13.998 -11.835 -21.309 1.00 91.38 271 LEU A CA 1
ATOM 2083 C C . LEU A 1 271 ? 13.512 -11.497 -22.727 1.00 91.38 271 LEU A C 1
ATOM 2085 O O . LEU A 1 271 ? 12.920 -12.343 -23.395 1.00 91.38 271 LEU A O 1
ATOM 2089 N N . ASN A 1 272 ? 13.769 -10.277 -23.205 1.00 89.31 272 ASN A N 1
ATOM 2090 C CA . ASN A 1 272 ? 13.384 -9.842 -24.550 1.00 89.31 272 ASN A CA 1
ATOM 2091 C C . ASN A 1 272 ? 14.040 -10.720 -25.619 1.00 89.31 272 ASN A C 1
ATOM 2093 O O . ASN A 1 272 ? 13.357 -11.238 -26.498 1.00 89.31 272 ASN A O 1
ATOM 2097 N N . GLU A 1 273 ? 15.341 -10.964 -25.508 1.00 92.81 273 GLU A N 1
ATOM 2098 C CA . GLU A 1 273 ? 16.078 -11.793 -26.454 1.00 92.81 273 GLU A CA 1
ATOM 2099 C C . GLU A 1 273 ? 15.542 -13.230 -26.505 1.00 92.81 273 GLU A C 1
ATOM 2101 O O . GLU A 1 273 ? 15.419 -13.811 -27.585 1.00 92.81 273 GLU A O 1
ATOM 2106 N N . ALA A 1 274 ? 15.162 -13.797 -25.359 1.00 93.62 274 ALA A N 1
ATOM 2107 C CA . ALA A 1 274 ? 14.567 -15.126 -25.304 1.00 93.62 274 ALA A CA 1
ATOM 2108 C C . ALA A 1 274 ? 13.189 -15.200 -25.978 1.00 93.62 274 ALA A C 1
ATOM 2110 O O . ALA A 1 274 ? 12.874 -16.211 -26.614 1.00 93.62 274 ALA A O 1
ATOM 2111 N N . LEU A 1 275 ? 12.371 -14.155 -25.826 1.00 90.50 275 LEU A N 1
ATOM 2112 C CA . LEU A 1 275 ? 10.976 -14.134 -26.267 1.00 90.50 275 LEU A CA 1
ATOM 2113 C C . LEU A 1 275 ? 10.799 -13.656 -27.713 1.00 90.50 275 LEU A C 1
ATOM 2115 O O . LEU A 1 275 ? 9.967 -14.204 -28.435 1.00 90.50 275 LEU A O 1
ATOM 2119 N N . VAL A 1 276 ? 11.558 -12.641 -28.131 1.00 90.44 276 VAL A N 1
ATOM 2120 C CA . VAL A 1 276 ? 11.393 -11.956 -29.425 1.00 90.44 276 VAL A CA 1
ATOM 2121 C C . VAL A 1 276 ? 12.683 -11.844 -30.247 1.00 90.44 276 VAL A C 1
ATOM 2123 O O . VAL A 1 276 ? 12.612 -11.467 -31.414 1.00 90.44 276 VAL A O 1
ATOM 2126 N N . GLY A 1 277 ? 13.839 -12.236 -29.698 1.00 91.31 277 GLY A N 1
ATOM 2127 C CA . GLY A 1 277 ? 15.133 -12.254 -30.393 1.00 91.31 277 GLY A CA 1
ATOM 2128 C C . GLY A 1 277 ? 16.024 -11.036 -30.112 1.00 91.31 277 GLY A C 1
ATOM 2129 O O . GLY A 1 277 ? 15.570 -10.010 -29.615 1.00 91.31 277 GLY A O 1
ATOM 2130 N N . SER A 1 278 ? 17.316 -11.157 -30.434 1.00 88.88 278 SER A N 1
ATOM 2131 C CA . SER A 1 278 ? 18.401 -10.246 -30.016 1.00 88.88 278 SER A CA 1
ATOM 2132 C C . SER A 1 278 ? 18.268 -8.790 -30.473 1.00 88.88 278 SER A C 1
ATOM 2134 O O . SER A 1 278 ? 18.782 -7.889 -29.814 1.00 88.88 278 SER A O 1
ATOM 2136 N N . GLY A 1 279 ? 17.567 -8.538 -31.576 1.00 87.06 279 GLY A N 1
ATOM 2137 C CA . GLY A 1 279 ? 17.332 -7.201 -32.129 1.00 87.06 279 GLY A CA 1
ATOM 2138 C C . GLY A 1 279 ? 15.906 -6.686 -31.941 1.00 87.06 279 GLY A C 1
ATOM 2139 O O . GLY A 1 279 ? 15.484 -5.809 -32.691 1.00 87.06 279 GLY A O 1
ATOM 2140 N N . HIS A 1 280 ? 15.133 -7.251 -31.011 1.00 87.81 280 HIS A N 1
ATOM 2141 C CA . HIS A 1 280 ? 13.723 -6.906 -30.844 1.00 87.81 280 HIS A CA 1
ATOM 2142 C C . HIS A 1 280 ? 13.370 -6.607 -29.394 1.00 87.81 280 HIS A C 1
ATOM 2144 O O . HIS A 1 280 ? 13.990 -7.099 -28.451 1.00 87.81 280 HIS A O 1
ATOM 2150 N N . TYR A 1 281 ? 12.326 -5.801 -29.232 1.00 82.44 281 TYR A N 1
ATOM 2151 C CA . TYR A 1 281 ? 11.800 -5.418 -27.937 1.00 82.44 281 TYR A CA 1
ATOM 2152 C C . TYR A 1 281 ? 10.322 -5.780 -27.834 1.00 82.44 281 TYR A C 1
ATOM 2154 O O . TYR A 1 281 ? 9.512 -5.462 -28.706 1.00 82.44 281 TYR A O 1
ATOM 2162 N N . LEU A 1 282 ? 9.968 -6.434 -26.735 1.00 73.81 282 LEU A N 1
ATOM 2163 C CA . LEU A 1 282 ? 8.616 -6.876 -26.419 1.00 73.81 282 LEU A CA 1
ATOM 2164 C C . LEU A 1 282 ? 7.705 -5.704 -26.019 1.00 73.81 282 LEU A C 1
ATOM 2166 O O . LEU A 1 282 ? 6.487 -5.824 -26.104 1.00 73.81 282 LEU A O 1
ATOM 2170 N N . GLY A 1 283 ? 8.276 -4.556 -25.629 1.00 64.12 283 GLY A N 1
ATOM 2171 C CA . GLY A 1 283 ? 7.502 -3.368 -25.258 1.00 64.12 283 GLY A CA 1
ATOM 2172 C C . GLY A 1 283 ? 7.101 -3.315 -23.785 1.00 64.12 283 GLY A C 1
ATOM 2173 O O . GLY A 1 283 ? 6.081 -2.712 -23.480 1.00 64.12 283 GLY A O 1
ATOM 2174 N N . ILE A 1 284 ? 7.872 -3.940 -22.889 1.00 58.69 284 ILE A N 1
ATOM 2175 C CA . ILE A 1 284 ? 7.616 -3.973 -21.440 1.00 58.69 284 ILE A CA 1
ATOM 2176 C C . ILE A 1 284 ? 8.349 -2.810 -20.754 1.00 58.69 284 ILE A C 1
ATOM 2178 O O . ILE A 1 284 ? 9.579 -2.833 -20.716 1.00 58.69 284 ILE A O 1
ATOM 2182 N N . PRO A 1 285 ? 7.677 -1.783 -20.208 1.00 51.41 285 PRO A N 1
ATOM 2183 C CA . PRO A 1 285 ? 8.332 -0.852 -19.291 1.00 51.41 285 PRO A CA 1
ATOM 2184 C C . PRO A 1 285 ? 8.696 -1.547 -17.970 1.00 51.41 285 PRO A C 1
ATOM 2186 O O . PRO A 1 285 ? 7.918 -2.344 -17.457 1.00 51.41 285 PRO A O 1
ATOM 2189 N N . TYR A 1 286 ? 9.847 -1.200 -17.387 1.00 49.41 286 TYR A N 1
ATOM 2190 C CA . TYR A 1 286 ? 10.351 -1.785 -16.131 1.00 49.41 286 TYR A CA 1
ATOM 2191 C C . TYR A 1 286 ? 9.459 -1.519 -14.905 1.00 49.41 286 TYR A C 1
ATOM 2193 O O . TYR A 1 286 ? 9.553 -2.233 -13.915 1.00 49.41 286 TYR A O 1
ATOM 2201 N N . TRP A 1 287 ? 8.608 -0.495 -14.982 1.00 48.88 287 TRP A N 1
ATOM 2202 C CA . TRP A 1 287 ? 7.609 -0.118 -13.977 1.00 48.88 287 TRP A CA 1
ATOM 2203 C C . TRP A 1 287 ? 6.182 -0.490 -14.400 1.00 48.88 287 TRP A C 1
ATOM 2205 O O . TRP A 1 287 ? 5.232 -0.294 -13.650 1.00 48.88 287 TRP A O 1
ATOM 2215 N N . ALA A 1 288 ? 5.990 -1.003 -15.619 1.00 41.72 288 ALA A N 1
ATOM 2216 C CA . ALA A 1 288 ? 4.658 -1.280 -16.124 1.00 41.72 288 ALA A CA 1
ATOM 2217 C C . ALA A 1 288 ? 4.196 -2.667 -15.699 1.00 41.72 288 ALA A C 1
ATOM 2219 O O . ALA A 1 288 ? 4.182 -3.640 -16.457 1.00 41.72 288 ALA A O 1
ATOM 2220 N N . ALA A 1 289 ? 3.610 -2.666 -14.516 1.00 43.50 289 ALA A N 1
ATOM 2221 C CA . ALA A 1 289 ? 2.260 -3.156 -14.380 1.00 43.50 289 ALA A CA 1
ATOM 2222 C C . ALA A 1 289 ? 1.325 -2.471 -15.429 1.00 43.50 289 ALA A C 1
ATOM 2224 O O . ALA A 1 289 ? 0.561 -1.576 -15.102 1.00 43.50 289 ALA A O 1
ATOM 2225 N N . GLY A 1 290 ? 1.390 -2.861 -16.712 1.00 40.34 290 GLY A N 1
ATOM 2226 C CA . GLY A 1 290 ? 0.427 -2.484 -17.772 1.00 40.34 290 GLY A CA 1
ATOM 2227 C C . GLY A 1 290 ? -0.452 -3.679 -18.175 1.00 40.34 290 GLY A C 1
ATOM 2228 O O . GLY A 1 290 ? 0.025 -4.815 -18.038 1.00 40.34 290 GLY A O 1
ATOM 2229 N N . PRO A 1 291 ? -1.726 -3.489 -18.596 1.00 43.06 291 PRO A N 1
ATOM 2230 C CA . PRO A 1 291 ? -2.686 -4.589 -18.598 1.00 43.06 291 PRO A CA 1
ATOM 2231 C C . PRO A 1 291 ? -2.229 -5.767 -19.477 1.00 43.06 291 PRO A C 1
ATOM 2233 O O . PRO A 1 291 ? -1.449 -5.573 -20.407 1.00 43.06 291 PRO A O 1
ATOM 2236 N N . PRO A 1 292 ? -2.585 -7.020 -19.123 1.00 44.50 292 PRO A N 1
ATOM 2237 C CA . PRO A 1 292 ? -1.997 -8.228 -19.725 1.00 44.50 292 PRO A CA 1
ATOM 2238 C C . PRO A 1 292 ? -2.074 -8.278 -21.261 1.00 44.50 292 PRO A C 1
ATOM 2240 O O . PRO A 1 292 ? -1.248 -8.903 -21.925 1.00 44.50 292 PRO A O 1
ATOM 2243 N N . ASP A 1 293 ? -3.067 -7.596 -21.827 1.00 48.91 293 ASP A N 1
ATOM 2244 C CA . ASP A 1 293 ? -3.307 -7.419 -23.255 1.00 48.91 293 ASP A CA 1
ATOM 2245 C C . ASP A 1 293 ? -2.280 -6.511 -23.956 1.00 48.91 293 ASP A C 1
ATOM 2247 O O . ASP A 1 293 ? -2.070 -6.675 -25.160 1.00 48.91 293 ASP A O 1
ATOM 2251 N N . LEU A 1 294 ? -1.570 -5.630 -23.236 1.00 49.62 294 LEU A N 1
ATOM 2252 C CA . LEU A 1 294 ? -0.487 -4.813 -23.806 1.00 49.62 294 LEU A CA 1
ATOM 2253 C C . LEU A 1 294 ? 0.711 -5.647 -24.271 1.00 49.62 294 LEU A C 1
ATOM 2255 O O . LEU A 1 294 ? 1.410 -5.221 -25.190 1.00 49.62 294 LEU A O 1
ATOM 2259 N N . TRP A 1 295 ? 0.957 -6.813 -23.662 1.00 57.31 295 TRP A N 1
ATOM 2260 C CA . TRP A 1 295 ? 2.133 -7.638 -23.970 1.00 57.31 295 TRP A CA 1
ATOM 2261 C C . TRP A 1 295 ? 1.852 -8.637 -25.097 1.00 57.31 295 TRP A C 1
ATOM 2263 O O . TRP A 1 295 ? 2.776 -9.107 -25.759 1.00 57.31 295 TRP A O 1
ATOM 2273 N N . GLY A 1 296 ? 0.574 -8.968 -25.329 1.00 62.25 296 GLY A N 1
ATOM 2274 C CA . GLY A 1 296 ? 0.158 -9.881 -26.395 1.00 62.25 296 GLY A CA 1
ATOM 2275 C C . GLY A 1 296 ? 0.811 -11.267 -26.319 1.00 62.25 296 GLY A C 1
ATOM 2276 O O . GLY A 1 296 ? 0.989 -11.902 -27.361 1.00 62.25 296 GLY A O 1
ATOM 2277 N N . LEU A 1 297 ? 1.195 -11.713 -25.114 1.00 77.56 297 LEU A N 1
ATOM 2278 C CA . LEU A 1 297 ? 1.832 -13.008 -24.881 1.00 77.56 297 LEU A CA 1
ATOM 2279 C C . LEU A 1 297 ? 0.843 -14.139 -25.207 1.00 77.56 297 LEU A C 1
ATOM 2281 O O . LEU A 1 297 ? -0.278 -14.132 -24.691 1.00 77.56 297 LEU A O 1
ATOM 2285 N N . PRO A 1 298 ? 1.208 -15.102 -26.071 1.00 81.19 298 PRO A N 1
ATOM 2286 C CA . PRO A 1 298 ? 0.297 -16.168 -26.453 1.00 81.19 298 PRO A CA 1
ATOM 2287 C C . PRO A 1 298 ? 0.119 -17.189 -25.316 1.00 81.19 298 PRO A C 1
ATOM 2289 O O . PRO A 1 298 ? 1.072 -17.475 -24.586 1.00 81.19 298 PRO A O 1
ATOM 2292 N N . PRO A 1 299 ? -1.070 -17.806 -25.188 1.00 81.06 299 PRO A N 1
ATOM 2293 C CA . PRO A 1 299 ? -1.257 -18.931 -24.279 1.00 81.06 299 PRO A CA 1
ATOM 2294 C C . PRO A 1 299 ? -0.338 -20.103 -24.662 1.00 81.06 299 PRO A C 1
ATOM 2296 O O . PRO A 1 299 ? -0.061 -20.328 -25.842 1.00 81.06 299 PRO A O 1
ATOM 2299 N N . GLY A 1 300 ? 0.105 -20.874 -23.665 1.00 85.06 300 GLY A N 1
ATOM 2300 C CA . GLY A 1 300 ? 1.018 -22.008 -23.868 1.00 85.06 300 GLY A CA 1
ATOM 2301 C C . GLY A 1 300 ? 2.489 -21.612 -24.047 1.00 85.06 300 GLY A C 1
ATOM 2302 O O . GLY A 1 300 ? 3.280 -22.409 -24.550 1.00 85.06 300 GLY A O 1
ATOM 2303 N N . LEU A 1 301 ? 2.855 -20.385 -23.673 1.00 90.69 301 LEU A N 1
ATOM 2304 C CA . LEU A 1 301 ? 4.241 -19.945 -23.558 1.00 90.69 301 LEU A CA 1
ATOM 2305 C C . LEU A 1 301 ? 4.825 -20.403 -22.213 1.00 90.69 301 LEU A C 1
ATOM 2307 O O . LEU A 1 301 ? 4.205 -20.231 -21.163 1.00 90.69 301 LEU A O 1
ATOM 2311 N N . THR A 1 302 ? 6.033 -20.960 -22.251 1.00 93.62 302 THR A N 1
ATOM 2312 C CA . THR A 1 302 ? 6.800 -21.385 -21.075 1.00 93.62 302 THR A CA 1
ATOM 2313 C C . THR A 1 302 ? 8.179 -20.738 -21.105 1.00 93.62 302 THR A C 1
ATOM 2315 O O . THR A 1 302 ? 8.850 -20.749 -22.134 1.00 93.62 302 THR A O 1
ATOM 2318 N N . VAL A 1 303 ? 8.626 -20.209 -19.971 1.00 95.12 303 VAL A N 1
ATOM 2319 C CA . VAL A 1 303 ? 9.964 -19.657 -19.765 1.00 95.12 303 VAL A CA 1
ATOM 2320 C C . VAL A 1 303 ? 10.793 -20.623 -18.922 1.00 95.12 303 VAL A C 1
ATOM 2322 O O . VAL A 1 303 ? 10.383 -21.044 -17.840 1.00 95.12 303 VAL A O 1
ATOM 2325 N N . VAL A 1 304 ? 11.983 -20.956 -19.411 1.00 97.19 304 VAL A N 1
ATOM 2326 C CA . VAL A 1 304 ? 13.028 -21.652 -18.654 1.00 97.19 304 VAL A CA 1
ATOM 2327 C C . VAL A 1 304 ? 14.139 -20.644 -18.398 1.00 97.19 304 VAL A C 1
ATOM 2329 O O . VAL A 1 304 ? 14.787 -20.186 -19.339 1.00 97.19 304 VAL A O 1
ATOM 2332 N N . TRP A 1 305 ? 14.325 -20.258 -17.142 1.00 97.56 305 TRP A N 1
ATOM 2333 C CA . TRP A 1 305 ? 15.317 -19.271 -16.740 1.00 97.56 305 TRP A CA 1
ATOM 2334 C C . TRP A 1 305 ? 16.605 -19.954 -16.285 1.00 97.56 305 TRP A C 1
ATOM 2336 O O . TRP A 1 305 ? 16.623 -20.614 -15.242 1.00 97.56 305 TRP A O 1
ATOM 2346 N N . HIS A 1 306 ? 17.676 -19.774 -17.053 1.00 97.88 306 HIS A N 1
ATOM 2347 C CA . HIS A 1 306 ? 19.010 -20.264 -16.716 1.00 97.88 306 HIS A CA 1
ATOM 2348 C C . HIS A 1 306 ? 19.721 -19.306 -15.763 1.00 97.88 306 HIS A C 1
ATOM 2350 O O . HIS A 1 306 ? 19.541 -18.096 -15.858 1.00 97.88 306 HIS A O 1
ATOM 2356 N N . ASP A 1 307 ? 20.511 -19.839 -14.837 1.00 96.44 307 ASP A N 1
ATOM 2357 C CA . ASP A 1 307 ? 21.321 -19.082 -13.876 1.00 96.44 307 ASP A CA 1
ATOM 2358 C C . ASP A 1 307 ? 20.532 -18.021 -13.070 1.00 96.44 307 ASP A C 1
ATOM 2360 O O . ASP A 1 307 ? 20.977 -16.878 -12.921 1.00 96.44 307 ASP A O 1
ATOM 2364 N N . PRO A 1 308 ? 19.367 -18.367 -12.476 1.00 95.12 308 PRO A N 1
ATOM 2365 C CA . PRO A 1 308 ? 18.535 -17.405 -11.742 1.00 95.12 308 PRO A CA 1
ATOM 2366 C C . PRO A 1 308 ? 19.247 -16.782 -10.533 1.00 95.12 308 PRO A C 1
ATOM 2368 O O . PRO A 1 308 ? 18.841 -15.720 -10.067 1.00 95.12 308 PRO A O 1
ATOM 2371 N N . GLY A 1 309 ? 20.306 -17.427 -10.026 1.00 95.06 309 GLY A N 1
ATOM 2372 C CA . GLY A 1 309 ? 21.118 -16.931 -8.914 1.00 95.06 309 GLY A CA 1
ATOM 2373 C C . GLY A 1 309 ? 21.734 -15.557 -9.180 1.00 95.06 309 GLY A C 1
ATOM 2374 O O . GLY A 1 309 ? 21.783 -14.745 -8.263 1.00 95.06 309 GLY A O 1
ATOM 2375 N N . VAL A 1 310 ? 22.110 -15.263 -10.430 1.00 96.00 310 VAL A N 1
ATOM 2376 C CA . VAL A 1 310 ? 22.710 -13.972 -10.808 1.00 96.00 310 VAL A CA 1
ATOM 2377 C C . VAL A 1 310 ? 21.730 -12.824 -10.562 1.00 96.00 310 VAL A C 1
ATOM 2379 O O . VAL A 1 310 ? 22.066 -11.845 -9.900 1.00 96.00 310 VAL A O 1
ATOM 2382 N N . ALA A 1 311 ? 20.492 -12.970 -11.037 1.00 92.88 311 ALA A N 1
ATOM 2383 C CA . ALA A 1 311 ? 19.458 -11.958 -10.858 1.00 92.88 311 ALA A CA 1
ATOM 2384 C C . ALA A 1 311 ? 18.953 -11.888 -9.407 1.00 92.88 311 ALA A C 1
ATOM 2386 O O . ALA A 1 311 ? 18.663 -10.801 -8.915 1.00 92.88 311 ALA A O 1
ATOM 2387 N N . LEU A 1 312 ? 18.876 -13.029 -8.708 1.00 89.88 312 LEU A N 1
ATOM 2388 C CA . LEU A 1 312 ? 18.521 -13.075 -7.284 1.00 89.88 312 LEU A CA 1
ATOM 2389 C C . LEU A 1 312 ? 19.534 -12.345 -6.398 1.00 89.88 312 LEU A C 1
ATOM 2391 O O . LEU A 1 312 ? 19.142 -11.776 -5.386 1.00 89.88 312 LEU A O 1
ATOM 2395 N N . GLU A 1 313 ? 20.818 -12.377 -6.749 1.00 91.00 313 GLU A N 1
ATOM 2396 C CA . GLU A 1 313 ? 21.859 -11.666 -6.008 1.00 91.00 313 GLU A CA 1
ATOM 2397 C C . GLU A 1 313 ? 21.890 -10.178 -6.371 1.00 91.00 313 GLU A C 1
ATOM 2399 O O . GLU A 1 313 ? 21.954 -9.327 -5.487 1.00 91.00 313 GLU A O 1
ATOM 2404 N N . ALA A 1 314 ? 21.821 -9.857 -7.665 1.00 86.81 314 ALA A N 1
ATOM 2405 C CA . ALA A 1 314 ? 22.062 -8.498 -8.132 1.00 86.81 314 ALA A CA 1
ATOM 2406 C C . ALA A 1 314 ? 20.820 -7.591 -8.099 1.00 86.81 314 ALA A C 1
ATOM 2408 O O . ALA A 1 314 ? 20.925 -6.408 -7.780 1.00 86.81 314 ALA A O 1
ATOM 2409 N N . VAL A 1 315 ? 19.645 -8.125 -8.448 1.00 81.31 315 VAL A N 1
ATOM 2410 C CA . VAL A 1 315 ? 18.385 -7.371 -8.589 1.00 81.31 315 VAL A CA 1
ATOM 2411 C C . VAL A 1 315 ? 17.165 -8.186 -8.112 1.00 81.31 315 VAL A C 1
ATOM 2413 O O . VAL A 1 315 ? 16.209 -8.363 -8.874 1.00 81.31 315 VAL A O 1
ATOM 2416 N N . PRO A 1 316 ? 17.156 -8.688 -6.858 1.00 79.38 316 PRO A N 1
ATOM 2417 C CA . PRO A 1 316 ? 16.142 -9.624 -6.362 1.00 79.38 316 PRO A CA 1
ATOM 2418 C C . PRO A 1 316 ? 14.705 -9.124 -6.524 1.00 79.38 316 PRO A C 1
ATOM 2420 O O . PRO A 1 316 ? 13.846 -9.880 -6.981 1.00 79.38 316 PRO A O 1
ATOM 2423 N N . ASP A 1 317 ? 14.446 -7.859 -6.190 1.00 71.56 317 ASP A N 1
ATOM 2424 C CA . ASP A 1 317 ? 13.093 -7.293 -6.187 1.00 71.56 317 ASP A CA 1
ATOM 2425 C C . ASP A 1 317 ? 12.543 -7.158 -7.607 1.00 71.56 317 ASP A C 1
ATOM 2427 O O . ASP A 1 317 ? 11.436 -7.613 -7.905 1.00 71.56 317 ASP A O 1
ATOM 2431 N N . LEU A 1 318 ? 13.357 -6.608 -8.515 1.00 74.75 318 LEU A N 1
ATOM 2432 C CA . LEU A 1 318 ? 12.995 -6.458 -9.921 1.00 74.75 318 LEU A CA 1
ATOM 2433 C C . LEU A 1 318 ? 12.820 -7.823 -10.590 1.00 74.75 318 LEU A C 1
ATOM 2435 O O . LEU A 1 318 ? 11.844 -8.042 -11.309 1.00 74.75 318 LEU A O 1
ATOM 2439 N N . PHE A 1 319 ? 13.737 -8.760 -10.330 1.00 85.19 319 PHE A N 1
ATOM 2440 C CA . PHE A 1 319 ? 13.637 -10.110 -10.866 1.00 85.19 319 PHE A CA 1
ATOM 2441 C C . PHE A 1 319 ? 12.356 -10.789 -10.393 1.00 85.19 319 PHE A C 1
ATOM 2443 O O . PHE A 1 319 ? 11.586 -11.304 -11.204 1.00 85.19 319 PHE A O 1
ATOM 2450 N N . PHE A 1 320 ? 12.070 -10.730 -9.093 1.00 79.31 320 PHE A N 1
ATOM 2451 C CA . PHE A 1 320 ? 10.862 -11.324 -8.545 1.00 79.31 320 PHE A CA 1
ATOM 2452 C C . PHE A 1 320 ? 9.591 -10.659 -9.092 1.00 79.31 320 PHE A C 1
ATOM 2454 O O . PHE A 1 320 ? 8.631 -11.367 -9.395 1.00 79.31 320 PHE A O 1
ATOM 2461 N N . GLY A 1 321 ? 9.599 -9.340 -9.307 1.00 74.19 321 GLY A N 1
ATOM 2462 C CA . GLY A 1 321 ? 8.522 -8.611 -9.983 1.00 74.19 321 GLY A CA 1
ATOM 2463 C C . GLY A 1 321 ? 8.243 -9.126 -11.400 1.00 74.19 321 GLY A C 1
ATOM 2464 O O . GLY A 1 321 ? 7.094 -9.423 -11.734 1.00 74.19 321 GLY A O 1
ATOM 2465 N N . VAL A 1 322 ? 9.288 -9.336 -12.209 1.00 79.69 322 VAL A N 1
ATOM 2466 C CA . VAL A 1 322 ? 9.166 -9.915 -13.562 1.00 79.69 322 VAL A CA 1
ATOM 2467 C C . VAL A 1 322 ? 8.568 -11.324 -13.510 1.00 79.69 322 VAL A C 1
ATOM 2469 O O . VAL A 1 322 ? 7.641 -11.638 -14.258 1.00 79.69 322 VAL A O 1
ATOM 2472 N N . LEU A 1 323 ? 9.050 -12.175 -12.602 1.00 84.94 323 LEU A N 1
ATOM 2473 C CA . LEU A 1 323 ? 8.563 -13.551 -12.457 1.00 84.94 323 LEU A CA 1
ATOM 2474 C C . LEU A 1 323 ? 7.091 -13.606 -12.022 1.00 84.94 323 LEU A C 1
ATOM 2476 O O . LEU A 1 323 ? 6.311 -14.385 -12.578 1.00 84.94 323 LEU A O 1
ATOM 2480 N N . LYS A 1 324 ? 6.703 -12.758 -11.059 1.00 76.88 324 LYS A N 1
ATOM 2481 C CA . LYS A 1 324 ? 5.309 -12.573 -10.626 1.00 76.88 324 LYS A CA 1
ATOM 2482 C C . LYS A 1 324 ? 4.426 -12.173 -11.805 1.00 76.88 324 LYS A C 1
ATOM 2484 O O . LYS A 1 324 ? 3.362 -12.761 -12.001 1.00 76.88 324 LYS A O 1
ATOM 2489 N N . TYR A 1 325 ? 4.883 -11.222 -12.622 1.00 74.94 325 TYR A N 1
ATOM 2490 C CA . TYR A 1 325 ? 4.146 -10.789 -13.803 1.00 74.94 325 TYR A CA 1
ATOM 2491 C C . TYR A 1 325 ? 3.925 -11.943 -14.788 1.00 74.94 325 TYR A C 1
ATOM 2493 O O . TYR A 1 325 ? 2.781 -12.203 -15.167 1.00 74.94 325 TYR A O 1
ATOM 2501 N N . LEU A 1 326 ? 4.990 -12.664 -15.166 1.00 81.25 326 LEU A N 1
ATOM 2502 C CA . LEU A 1 326 ? 4.900 -13.796 -16.095 1.00 81.25 326 LEU A CA 1
ATOM 2503 C C . LEU A 1 326 ? 3.862 -14.814 -15.600 1.00 81.25 326 LEU A C 1
ATOM 2505 O O . LEU A 1 326 ? 2.897 -15.115 -16.307 1.00 81.25 326 LEU A O 1
ATOM 2509 N N . ARG A 1 327 ? 3.983 -15.248 -14.342 1.00 81.06 327 ARG A N 1
ATOM 2510 C CA . ARG A 1 327 ? 3.047 -16.197 -13.725 1.00 81.06 327 ARG A CA 1
ATOM 2511 C C . ARG A 1 327 ? 1.603 -15.688 -13.702 1.00 81.06 327 ARG A C 1
ATOM 2513 O O . ARG A 1 327 ? 0.695 -16.446 -14.034 1.00 81.06 327 ARG A O 1
ATOM 2520 N N . ARG A 1 328 ? 1.378 -14.406 -13.392 1.00 71.44 328 ARG A N 1
ATOM 2521 C CA . ARG A 1 328 ? 0.039 -13.783 -13.403 1.00 71.44 328 ARG A CA 1
ATOM 2522 C C . ARG A 1 328 ? -0.599 -13.780 -14.794 1.00 71.44 328 ARG A C 1
ATOM 2524 O O . ARG A 1 328 ? -1.813 -13.902 -14.906 1.00 71.44 328 ARG A O 1
ATOM 2531 N N . THR A 1 329 ? 0.203 -13.669 -15.852 1.00 72.50 329 THR A N 1
ATOM 2532 C CA . THR A 1 329 ? -0.286 -13.765 -17.241 1.00 72.50 329 THR A CA 1
ATOM 2533 C C . THR A 1 329 ? -0.503 -15.203 -17.722 1.00 72.50 329 THR A C 1
ATOM 2535 O O . THR A 1 329 ? -0.842 -15.419 -18.883 1.00 72.50 329 THR A O 1
ATOM 2538 N N . GLY A 1 330 ? -0.350 -16.193 -16.835 1.00 77.94 330 GLY A N 1
ATOM 2539 C CA . GLY A 1 330 ? -0.524 -17.608 -17.154 1.00 77.94 330 GLY A CA 1
ATOM 2540 C C . GLY A 1 330 ? 0.689 -18.242 -17.836 1.00 77.94 330 GLY A C 1
ATOM 2541 O O . GLY A 1 330 ? 0.559 -19.328 -18.394 1.00 77.94 330 GLY A O 1
ATOM 2542 N N . ILE A 1 331 ? 1.854 -17.583 -17.808 1.00 85.44 331 ILE A N 1
ATOM 2543 C CA . ILE A 1 331 ? 3.104 -18.140 -18.334 1.00 85.44 331 ILE A CA 1
ATOM 2544 C C . ILE A 1 331 ? 3.716 -19.066 -17.293 1.00 85.44 331 ILE A C 1
ATOM 2546 O O . ILE A 1 331 ? 3.943 -18.679 -16.143 1.00 85.44 331 ILE A O 1
ATOM 2550 N N . ASP A 1 332 ? 4.045 -20.281 -17.719 1.00 88.75 332 ASP A N 1
ATOM 2551 C CA . ASP A 1 332 ? 4.810 -21.201 -16.892 1.00 88.75 332 ASP A CA 1
ATOM 2552 C C . ASP A 1 332 ? 6.272 -20.777 -16.828 1.00 88.75 332 ASP A C 1
ATOM 2554 O O . ASP A 1 332 ? 6.898 -20.521 -17.850 1.00 88.75 332 ASP A O 1
ATOM 2558 N N . VAL A 1 333 ? 6.828 -20.726 -15.620 1.00 91.75 333 VAL A N 1
ATOM 2559 C CA . VAL A 1 333 ? 8.224 -20.356 -15.378 1.00 91.75 333 VAL A CA 1
ATOM 2560 C C . VAL A 1 333 ? 8.922 -21.479 -14.621 1.00 91.75 333 VAL A C 1
ATOM 2562 O O . VAL A 1 333 ? 8.466 -21.885 -13.552 1.00 91.75 333 VAL A O 1
ATOM 2565 N N . SER A 1 334 ? 10.037 -21.955 -15.155 1.00 94.38 334 SER A N 1
ATOM 2566 C CA . SER A 1 334 ? 10.915 -22.944 -14.525 1.00 94.38 334 SER A CA 1
ATOM 2567 C C . SER A 1 334 ? 12.361 -22.453 -14.524 1.00 94.38 334 SER A C 1
ATOM 2569 O O . SER A 1 334 ? 12.683 -21.482 -15.208 1.00 94.38 334 SER A O 1
ATOM 2571 N N . PHE A 1 335 ? 13.221 -23.094 -13.733 1.00 96.38 335 PHE A N 1
ATOM 2572 C CA . PHE A 1 335 ? 14.573 -22.615 -13.448 1.00 96.38 335 PHE A CA 1
ATOM 2573 C C . PHE A 1 335 ? 15.620 -23.707 -13.665 1.00 96.38 335 PHE A C 1
ATOM 2575 O O . PHE A 1 335 ? 15.405 -24.855 -13.270 1.00 96.38 335 PHE A O 1
ATOM 2582 N N . GLU A 1 336 ? 16.766 -23.329 -14.228 1.00 95.88 336 GLU A N 1
ATOM 2583 C CA . GLU A 1 336 ? 17.937 -24.190 -14.401 1.00 95.88 336 GLU A CA 1
ATOM 2584 C C . GLU A 1 336 ? 19.198 -23.487 -13.839 1.00 95.88 336 GLU A C 1
ATOM 2586 O O . GLU A 1 336 ? 19.565 -22.425 -14.330 1.00 95.88 336 GLU A O 1
ATOM 2591 N N . PRO A 1 337 ? 19.867 -24.026 -12.797 1.00 94.00 337 PRO A N 1
ATOM 2592 C CA . PRO A 1 337 ? 19.463 -25.191 -12.014 1.00 94.00 337 PRO A CA 1
ATOM 2593 C C . PRO A 1 337 ? 18.152 -24.940 -11.255 1.00 94.00 337 PRO A C 1
ATOM 2595 O O . PRO A 1 337 ? 17.779 -23.804 -10.967 1.00 94.00 337 PRO A O 1
ATOM 2598 N N . SER A 1 338 ? 17.459 -26.027 -10.912 1.00 92.12 338 SER A N 1
ATOM 2599 C CA . SER A 1 338 ? 16.195 -25.966 -10.175 1.00 92.12 338 SER A CA 1
ATOM 2600 C C . SER A 1 338 ? 16.344 -25.191 -8.864 1.00 92.12 338 SER A C 1
ATOM 2602 O O . SER A 1 338 ? 17.205 -25.509 -8.044 1.00 92.12 338 SER A O 1
ATOM 2604 N N . THR A 1 339 ? 15.431 -24.250 -8.626 1.00 90.12 339 THR A N 1
ATOM 2605 C CA . THR A 1 339 ? 15.312 -23.461 -7.390 1.00 90.12 339 THR A CA 1
ATOM 2606 C C . THR A 1 339 ? 13.931 -23.695 -6.749 1.00 90.12 339 THR A C 1
ATOM 2608 O O . THR A 1 339 ? 12.990 -22.926 -6.977 1.00 90.12 339 THR A O 1
ATOM 2611 N N . PRO A 1 340 ? 13.760 -24.779 -5.959 1.00 88.62 340 PRO A N 1
ATOM 2612 C CA . PRO A 1 340 ? 12.470 -25.121 -5.353 1.00 88.62 340 PRO A CA 1
ATOM 2613 C C . PRO A 1 340 ? 11.905 -23.990 -4.492 1.00 88.62 340 PRO A C 1
ATOM 2615 O O . PRO A 1 340 ? 10.746 -23.632 -4.656 1.00 88.62 340 PRO A O 1
ATOM 2618 N N . ASP A 1 341 ? 12.747 -23.342 -3.683 1.00 86.88 341 ASP A N 1
ATOM 2619 C CA . ASP A 1 341 ? 12.331 -22.239 -2.810 1.00 86.88 341 ASP A CA 1
ATOM 2620 C C . ASP A 1 341 ? 11.721 -21.068 -3.597 1.00 86.88 341 ASP A C 1
ATOM 2622 O O . ASP A 1 341 ? 10.692 -20.521 -3.205 1.00 86.88 341 ASP A O 1
ATOM 2626 N N . LEU A 1 342 ? 12.316 -20.701 -4.739 1.00 85.12 342 LEU A N 1
ATOM 2627 C CA . LEU A 1 342 ? 11.797 -19.636 -5.601 1.00 85.12 342 LEU A CA 1
ATOM 2628 C C . LEU A 1 342 ? 10.482 -20.052 -6.274 1.00 85.12 342 LEU A C 1
ATOM 2630 O O . LEU A 1 342 ? 9.551 -19.252 -6.366 1.00 85.12 342 LEU A O 1
ATOM 2634 N N . THR A 1 343 ? 10.398 -21.308 -6.713 1.00 88.12 343 THR A N 1
ATOM 2635 C CA . THR A 1 343 ? 9.200 -21.881 -7.346 1.00 88.12 343 THR A CA 1
ATOM 2636 C C . THR A 1 343 ? 8.022 -21.925 -6.371 1.00 88.12 343 THR A C 1
ATOM 2638 O O . THR A 1 343 ? 6.918 -21.488 -6.708 1.00 88.12 343 THR A O 1
ATOM 2641 N N . ASP A 1 344 ? 8.263 -22.379 -5.143 1.00 87.31 344 ASP A N 1
ATOM 2642 C CA . ASP A 1 344 ? 7.271 -22.422 -4.071 1.00 87.31 344 ASP A CA 1
ATOM 2643 C C . ASP A 1 344 ? 6.823 -21.009 -3.688 1.00 87.31 344 ASP A C 1
ATOM 2645 O O . ASP A 1 344 ? 5.625 -20.757 -3.540 1.00 87.31 344 ASP A O 1
ATOM 2649 N N . ARG A 1 345 ? 7.765 -20.059 -3.586 1.00 83.19 345 ARG A N 1
ATOM 2650 C CA . ARG A 1 345 ? 7.460 -18.656 -3.269 1.00 83.19 345 ARG A CA 1
ATOM 2651 C C . ARG A 1 345 ? 6.584 -18.000 -4.341 1.00 83.19 345 ARG A C 1
ATOM 2653 O O . ARG A 1 345 ? 5.633 -17.305 -3.997 1.00 83.19 345 ARG A O 1
ATOM 2660 N N . LEU A 1 346 ? 6.859 -18.243 -5.627 1.00 82.94 346 LEU A N 1
ATOM 2661 C CA . LEU A 1 346 ? 6.016 -17.761 -6.731 1.00 82.94 346 LEU A CA 1
ATOM 2662 C C . LEU A 1 346 ? 4.622 -18.392 -6.711 1.00 82.94 346 LEU A C 1
ATOM 2664 O O . LEU A 1 346 ? 3.635 -17.686 -6.900 1.00 82.94 346 LEU A O 1
ATOM 2668 N N . SER A 1 347 ? 4.540 -19.700 -6.465 1.00 84.94 347 SER A N 1
ATOM 2669 C CA . SER A 1 347 ? 3.263 -20.424 -6.426 1.00 84.94 347 SER A CA 1
ATOM 2670 C C . SER A 1 347 ? 2.368 -19.899 -5.303 1.00 84.94 347 SER A C 1
ATOM 2672 O O . SER A 1 347 ? 1.215 -19.553 -5.547 1.00 84.94 347 SER A O 1
ATOM 2674 N N . ARG A 1 348 ? 2.928 -19.715 -4.098 1.00 83.06 348 ARG A N 1
ATOM 2675 C CA . ARG A 1 348 ? 2.211 -19.111 -2.963 1.00 83.06 348 ARG A CA 1
ATOM 2676 C C . ARG A 1 348 ? 1.690 -17.713 -3.273 1.00 83.06 348 ARG A C 1
ATOM 2678 O O . ARG A 1 348 ? 0.574 -17.389 -2.883 1.00 83.06 348 ARG A O 1
ATOM 2685 N N . TRP A 1 349 ? 2.470 -16.897 -3.981 1.00 81.69 349 TRP A N 1
ATOM 2686 C CA . TRP A 1 349 ? 2.044 -15.551 -4.360 1.00 81.69 349 TRP A CA 1
ATOM 2687 C C . TRP A 1 349 ? 0.866 -15.567 -5.347 1.00 81.69 349 TRP A C 1
ATOM 2689 O O . TRP A 1 349 ? -0.098 -14.831 -5.149 1.00 81.69 349 TRP A O 1
ATOM 2699 N N . VAL A 1 350 ? 0.901 -16.432 -6.368 1.00 80.50 350 VAL A N 1
ATOM 2700 C CA . VAL A 1 350 ? -0.222 -16.590 -7.314 1.00 80.50 350 VAL A CA 1
ATOM 2701 C C . VAL A 1 350 ? -1.482 -17.049 -6.582 1.00 80.50 350 VAL A C 1
ATOM 2703 O O . VAL A 1 350 ? -2.558 -16.485 -6.790 1.00 80.50 350 VAL A O 1
ATOM 2706 N N . ASP A 1 351 ? -1.342 -18.030 -5.689 1.00 85.25 351 ASP A N 1
ATOM 2707 C CA . ASP A 1 351 ? -2.449 -18.534 -4.881 1.00 85.25 351 ASP A CA 1
ATOM 2708 C C . ASP A 1 351 ? -3.028 -17.434 -3.981 1.00 85.25 351 ASP A C 1
ATOM 2710 O O . ASP A 1 351 ? -4.251 -17.286 -3.895 1.00 85.25 351 ASP A O 1
ATOM 2714 N N . LEU A 1 352 ? -2.166 -16.633 -3.339 1.00 87.12 352 LEU A N 1
ATOM 2715 C CA . LEU A 1 352 ? -2.569 -15.495 -2.513 1.00 87.12 352 LEU A CA 1
ATOM 2716 C C . LEU A 1 352 ? -3.355 -14.467 -3.324 1.00 87.12 352 LEU A C 1
ATOM 2718 O O . LEU A 1 352 ? -4.461 -14.109 -2.921 1.00 87.12 352 LEU A O 1
ATOM 2722 N N . GLY A 1 353 ? -2.846 -14.052 -4.485 1.00 82.38 353 GLY A N 1
ATOM 2723 C CA . GLY A 1 353 ? -3.539 -13.102 -5.353 1.00 82.38 353 GLY A CA 1
ATOM 2724 C C . GLY A 1 353 ? -4.894 -13.610 -5.831 1.00 82.38 353 GLY A C 1
ATOM 2725 O O . GLY A 1 353 ? -5.884 -12.882 -5.764 1.00 82.38 353 GLY A O 1
ATOM 2726 N N . ALA A 1 354 ? -4.984 -14.890 -6.198 1.00 83.56 354 ALA A N 1
ATOM 2727 C CA . ALA A 1 354 ? -6.253 -15.515 -6.553 1.00 83.56 354 ALA A CA 1
ATOM 2728 C C . ALA A 1 354 ? -7.236 -15.561 -5.369 1.00 83.56 354 ALA A C 1
ATOM 2730 O O . ALA A 1 354 ? -8.445 -15.458 -5.572 1.00 83.56 354 ALA A O 1
ATOM 2731 N N . MET A 1 355 ? -6.759 -15.738 -4.132 1.00 88.25 355 MET A N 1
ATOM 2732 C CA . MET A 1 355 ? -7.606 -15.669 -2.934 1.00 88.25 355 MET A CA 1
ATOM 2733 C C . MET A 1 355 ? -8.077 -14.242 -2.648 1.00 88.25 355 MET A C 1
ATOM 2735 O O . MET A 1 355 ? -9.243 -14.064 -2.301 1.00 88.25 355 MET A O 1
ATOM 2739 N N . VAL A 1 356 ? -7.215 -13.236 -2.824 1.00 87.94 356 VAL A N 1
ATOM 2740 C CA . VAL A 1 356 ? -7.587 -11.818 -2.685 1.00 87.94 356 VAL A CA 1
ATOM 2741 C C . VAL A 1 356 ? -8.644 -11.438 -3.717 1.00 87.94 356 VAL A C 1
ATOM 2743 O O . VAL A 1 356 ? -9.662 -10.868 -3.344 1.00 87.94 356 VAL A O 1
ATOM 2746 N N . ASP A 1 357 ? -8.477 -11.832 -4.982 1.00 83.25 357 ASP A N 1
ATOM 2747 C CA . ASP A 1 357 ? -9.472 -11.594 -6.035 1.00 83.25 357 ASP A CA 1
ATOM 2748 C C . ASP A 1 357 ? -10.850 -12.166 -5.676 1.00 83.25 357 ASP A C 1
ATOM 2750 O O . ASP A 1 357 ? -11.872 -11.496 -5.839 1.00 83.25 357 ASP A O 1
ATOM 2754 N N . ARG A 1 358 ? -10.893 -13.400 -5.153 1.00 85.19 358 ARG A N 1
ATOM 2755 C CA . ARG A 1 358 ? -12.149 -14.032 -4.716 1.00 85.19 358 ARG A CA 1
ATOM 2756 C C . ARG A 1 358 ? -12.731 -13.352 -3.481 1.00 85.19 358 ARG A C 1
ATOM 2758 O O . ARG A 1 358 ? -13.942 -13.148 -3.421 1.00 85.19 358 ARG A O 1
ATOM 2765 N N . TRP A 1 359 ? -11.885 -12.948 -2.531 1.00 87.50 359 TRP A N 1
ATOM 2766 C CA . TRP A 1 359 ? -12.310 -12.167 -1.370 1.00 87.50 359 TRP A CA 1
ATOM 2767 C C . TRP A 1 359 ? -12.910 -10.818 -1.787 1.00 87.50 359 TRP A C 1
ATOM 2769 O O . TRP A 1 359 ? -13.977 -10.460 -1.298 1.00 87.50 359 TRP A O 1
ATOM 2779 N N . ILE A 1 360 ? -12.298 -10.107 -2.738 1.00 82.00 360 ILE A N 1
ATOM 2780 C CA . ILE A 1 360 ? -12.793 -8.824 -3.253 1.00 82.00 360 ILE A CA 1
ATOM 2781 C C . ILE A 1 360 ? -14.116 -9.001 -3.992 1.00 82.00 360 ILE A C 1
ATOM 2783 O O . ILE A 1 360 ? -15.069 -8.280 -3.695 1.00 82.00 360 ILE A O 1
ATOM 2787 N N . ALA A 1 361 ? -14.205 -9.984 -4.892 1.00 75.75 361 ALA A N 1
ATOM 2788 C CA . ALA A 1 361 ? -15.433 -10.287 -5.623 1.00 75.75 361 ALA A CA 1
ATOM 2789 C C . ALA A 1 361 ? -16.593 -10.632 -4.675 1.00 75.75 361 ALA A C 1
ATOM 2791 O O . ALA A 1 361 ? -17.722 -10.196 -4.896 1.00 75.75 361 ALA A O 1
ATOM 2792 N N . GLY A 1 362 ? -16.301 -11.384 -3.607 1.00 68.12 362 GLY A N 1
ATOM 2793 C CA . GLY A 1 362 ? -17.241 -11.707 -2.536 1.00 68.12 362 GLY A CA 1
ATOM 2794 C C . GLY A 1 362 ? -17.490 -10.570 -1.553 1.00 68.12 362 GLY A C 1
ATOM 2795 O O . GLY A 1 362 ? -18.492 -10.581 -0.849 1.00 68.12 362 GLY A O 1
ATOM 2796 N N . SER A 1 363 ? -16.632 -9.560 -1.485 1.00 63.84 363 SER A N 1
ATOM 2797 C CA . SER A 1 363 ? -16.852 -8.413 -0.620 1.00 63.84 363 SER A CA 1
ATOM 2798 C C . SER A 1 363 ? -17.956 -7.533 -1.222 1.00 63.84 363 SER A C 1
ATOM 2800 O O . SER A 1 363 ? -17.921 -7.142 -2.385 1.00 63.84 363 SER A O 1
ATOM 2802 N N . ALA A 1 364 ? -18.960 -7.167 -0.425 1.00 50.09 364 ALA A N 1
ATOM 2803 C CA . ALA A 1 364 ? -20.067 -6.313 -0.875 1.00 50.09 364 ALA A CA 1
ATOM 2804 C C . ALA A 1 364 ? -19.650 -4.869 -1.258 1.00 50.09 364 ALA A C 1
ATOM 2806 O O . ALA A 1 364 ? -20.519 -4.025 -1.474 1.00 50.09 364 ALA A O 1
ATOM 2807 N N . TRP A 1 365 ? -18.348 -4.574 -1.344 1.00 52.25 365 TRP A N 1
ATOM 2808 C CA . TRP A 1 365 ? -17.810 -3.330 -1.896 1.00 52.25 365 TRP A CA 1
ATOM 2809 C C . TRP A 1 365 ? -18.292 -3.110 -3.330 1.00 52.25 365 TRP A C 1
ATOM 2811 O O . TRP A 1 365 ? -18.745 -2.019 -3.651 1.00 52.25 365 TRP A O 1
ATOM 2821 N N . THR A 1 366 ? -18.363 -4.175 -4.129 1.00 48.44 366 THR A N 1
ATOM 2822 C CA . THR A 1 366 ? -18.874 -4.156 -5.513 1.00 48.44 366 THR A CA 1
ATOM 2823 C C . THR A 1 366 ? -20.362 -3.796 -5.633 1.00 48.44 366 THR A C 1
ATOM 2825 O O . THR A 1 366 ? -20.836 -3.489 -6.723 1.00 48.44 366 THR A O 1
ATOM 2828 N N . SER A 1 367 ? -21.119 -3.814 -4.526 1.00 47.81 367 SER A N 1
ATOM 2829 C CA . SER A 1 367 ? -22.550 -3.468 -4.507 1.00 47.81 367 SER A CA 1
ATOM 2830 C C . SER A 1 367 ? -22.848 -2.027 -4.071 1.00 47.81 367 SER A C 1
ATOM 2832 O O . SER A 1 367 ? -23.975 -1.564 -4.243 1.00 47.81 367 SER A O 1
ATOM 2834 N N . THR A 1 368 ? -21.867 -1.315 -3.499 1.00 47.97 368 THR A N 1
ATOM 2835 C CA . THR A 1 368 ? -22.050 0.044 -2.942 1.00 47.97 368 THR A CA 1
ATOM 2836 C C . THR A 1 368 ? -20.992 1.061 -3.374 1.00 47.97 368 THR A C 1
ATOM 2838 O O . THR A 1 368 ? -21.236 2.254 -3.226 1.00 47.97 368 THR A O 1
ATOM 2841 N N . ALA A 1 369 ? -19.848 0.606 -3.887 1.00 55.12 369 ALA A N 1
ATOM 2842 C CA . ALA A 1 369 ? -18.721 1.413 -4.343 1.00 55.12 369 ALA A CA 1
ATOM 2843 C C . ALA A 1 369 ? -18.395 1.059 -5.802 1.00 55.12 369 ALA A C 1
ATOM 2845 O O . ALA A 1 369 ? -18.562 -0.092 -6.213 1.00 55.12 369 ALA A O 1
ATOM 2846 N N . GLY A 1 370 ? -17.917 2.032 -6.581 1.00 60.34 370 GLY A N 1
ATOM 2847 C CA . GLY A 1 370 ? -17.276 1.718 -7.857 1.00 60.34 370 GLY A CA 1
ATOM 2848 C C . GLY A 1 370 ? -15.943 1.022 -7.581 1.00 60.34 370 GLY A C 1
ATOM 2849 O O . GLY A 1 370 ? -15.253 1.384 -6.625 1.00 60.34 370 GLY A O 1
ATOM 2850 N N . SER A 1 371 ? -15.581 0.032 -8.390 1.00 69.19 371 SER A N 1
ATOM 2851 C CA . SER A 1 371 ? -14.291 -0.643 -8.274 1.00 69.19 371 SER A CA 1
ATOM 2852 C C . SER A 1 371 ? -13.732 -0.956 -9.646 1.00 69.19 371 SER A C 1
ATOM 2854 O O . SER A 1 371 ? -14.446 -1.551 -10.455 1.00 69.19 371 SER A O 1
ATOM 2856 N N . ASP A 1 372 ? -12.457 -0.659 -9.854 1.00 67.00 372 ASP A N 1
ATOM 2857 C CA . ASP A 1 372 ? -11.734 -1.067 -11.049 1.00 67.00 372 ASP A CA 1
ATOM 2858 C C . ASP A 1 372 ? -10.595 -2.001 -10.670 1.00 67.00 372 ASP A C 1
ATOM 2860 O O . ASP A 1 372 ? -9.787 -1.729 -9.776 1.00 67.00 372 ASP A O 1
ATOM 2864 N N . ARG A 1 373 ? -10.528 -3.131 -11.374 1.00 68.62 373 ARG A N 1
ATOM 2865 C CA . ARG A 1 373 ? -9.362 -3.999 -11.304 1.00 68.62 373 ARG A CA 1
ATOM 2866 C C . ARG A 1 373 ? -8.281 -3.388 -12.180 1.00 68.62 373 ARG A C 1
ATOM 2868 O O . ARG A 1 373 ? -8.340 -3.483 -13.407 1.00 68.62 373 ARG A O 1
ATOM 2875 N N . VAL A 1 374 ? -7.279 -2.806 -11.540 1.00 63.06 374 VAL A N 1
ATOM 2876 C CA . VAL A 1 374 ? -6.121 -2.229 -12.206 1.00 63.06 374 VAL A CA 1
ATOM 2877 C C . VAL A 1 374 ? -4.938 -3.122 -11.890 1.00 63.06 374 VAL A C 1
ATOM 2879 O O . VAL A 1 374 ? -4.386 -3.087 -10.802 1.00 63.06 374 VAL A O 1
ATOM 2882 N N . MET A 1 375 ? -4.516 -3.918 -12.869 1.00 66.50 375 MET A N 1
ATOM 2883 C CA . MET A 1 375 ? -3.244 -4.637 -12.803 1.00 66.50 375 MET A CA 1
ATOM 2884 C C . MET A 1 375 ? -3.150 -5.733 -11.733 1.00 66.50 375 MET A C 1
ATOM 2886 O O . MET A 1 375 ? -3.624 -6.857 -11.938 1.00 66.50 375 MET A O 1
ATOM 2890 N N . ASP A 1 376 ? -2.441 -5.421 -10.660 1.00 65.31 376 ASP A N 1
ATOM 2891 C CA . ASP A 1 376 ? -2.136 -6.201 -9.469 1.00 65.31 376 ASP A CA 1
ATOM 2892 C C . ASP A 1 376 ? -2.848 -5.626 -8.241 1.00 65.31 376 ASP A C 1
ATOM 2894 O O . ASP A 1 376 ? -2.565 -6.021 -7.115 1.00 65.31 376 ASP A O 1
ATOM 2898 N N . ASN A 1 377 ? -3.773 -4.694 -8.449 1.00 74.81 377 ASN A N 1
ATOM 2899 C CA . ASN A 1 377 ? -4.547 -4.085 -7.396 1.00 74.81 377 ASN A CA 1
ATOM 2900 C C . ASN A 1 377 ? -5.997 -3.862 -7.814 1.00 74.81 377 ASN A C 1
ATOM 2902 O O . ASN A 1 377 ? -6.395 -3.918 -8.981 1.00 74.81 377 ASN A O 1
ATOM 2906 N N . TRP A 1 378 ? -6.805 -3.637 -6.799 1.00 79.94 378 TRP A N 1
ATOM 2907 C CA . TRP A 1 378 ? -8.169 -3.184 -6.929 1.00 79.94 378 TRP A CA 1
ATOM 2908 C C . TRP A 1 378 ? -8.258 -1.791 -6.345 1.00 79.94 378 TRP A C 1
ATOM 2910 O O . TRP A 1 378 ? -7.848 -1.577 -5.204 1.00 79.94 378 TRP A O 1
ATOM 2920 N N . GLN A 1 379 ? -8.797 -0.874 -7.135 1.00 80.00 379 GLN A N 1
ATOM 2921 C CA . GLN A 1 379 ? -9.002 0.514 -6.746 1.00 80.00 379 GLN A CA 1
ATOM 2922 C C . GLN A 1 379 ? -10.482 0.715 -6.480 1.00 80.00 379 GLN A C 1
ATOM 2924 O O . GLN A 1 379 ? -11.323 0.319 -7.292 1.00 80.00 379 GLN A O 1
ATOM 2929 N N . PHE A 1 380 ? -10.799 1.298 -5.330 1.00 73.94 380 PHE A N 1
ATOM 2930 C CA . PHE A 1 380 ? -12.171 1.521 -4.896 1.00 73.94 380 PHE A CA 1
ATOM 2931 C C . PHE A 1 380 ? -12.453 3.007 -4.717 1.00 73.94 380 PHE A C 1
ATOM 2933 O O . PHE A 1 380 ? -11.656 3.740 -4.129 1.00 73.94 380 PHE A O 1
ATOM 2940 N N . TRP A 1 381 ? -13.640 3.429 -5.158 1.00 70.44 381 TRP A N 1
ATOM 2941 C CA . TRP A 1 381 ? -14.093 4.823 -5.149 1.00 70.44 381 TRP A CA 1
ATOM 2942 C C . TRP A 1 381 ? -15.403 4.963 -4.362 1.00 70.44 381 TRP A C 1
ATOM 2944 O O . TRP A 1 381 ? -16.323 4.163 -4.546 1.00 70.44 381 TRP A O 1
ATOM 2954 N N . ASN A 1 382 ? -15.519 5.985 -3.507 1.00 57.06 382 ASN A N 1
ATOM 2955 C CA . ASN A 1 382 ? -16.749 6.286 -2.760 1.00 57.06 382 ASN A CA 1
ATOM 2956 C C . ASN A 1 382 ? -17.140 7.769 -2.873 1.00 57.06 382 ASN A C 1
ATOM 2958 O O . ASN A 1 382 ? -16.302 8.663 -2.782 1.00 57.06 382 ASN A O 1
ATOM 2962 N N . GLY A 1 383 ? -18.450 8.027 -2.964 1.00 51.72 383 GLY A N 1
ATOM 2963 C CA . GLY A 1 383 ? -19.044 9.367 -2.873 1.00 51.72 383 GLY A CA 1
ATOM 2964 C C . GLY A 1 383 ? -19.179 10.127 -4.207 1.00 51.72 383 GLY A C 1
ATOM 2965 O O . GLY A 1 383 ? -18.658 9.696 -5.231 1.00 51.72 383 GLY A O 1
ATOM 2966 N N . PRO A 1 384 ? -19.882 11.280 -4.212 1.00 36.94 384 PRO A N 1
ATOM 2967 C CA . PRO A 1 384 ? -20.228 12.041 -5.423 1.00 36.94 384 PRO A CA 1
ATOM 2968 C C . PRO A 1 384 ? -19.035 12.690 -6.152 1.00 36.94 384 PRO A C 1
ATOM 2970 O O . PRO A 1 384 ? -19.239 13.300 -7.196 1.00 36.94 384 PRO A O 1
ATOM 2973 N N . GLN A 1 385 ? -17.818 12.595 -5.602 1.00 42.69 385 GLN A N 1
ATOM 2974 C CA . GLN A 1 385 ? -16.577 13.111 -6.198 1.00 42.69 385 GLN A CA 1
ATOM 2975 C C . GLN A 1 385 ? -15.649 12.009 -6.755 1.00 42.69 385 GLN A C 1
ATOM 2977 O O . GLN A 1 385 ? -14.551 12.347 -7.183 1.00 42.69 385 GLN A O 1
ATOM 2982 N N . GLU A 1 386 ? -16.046 10.726 -6.725 1.00 50.84 386 GLU A N 1
ATOM 2983 C CA . GLU A 1 386 ? -15.289 9.594 -7.315 1.00 50.84 386 GLU A CA 1
ATOM 2984 C C . GLU A 1 386 ? -13.807 9.492 -6.875 1.00 50.84 386 GLU A C 1
ATOM 2986 O O . GLU A 1 386 ? -12.942 9.085 -7.646 1.00 50.84 386 GLU A O 1
ATOM 2991 N N . ARG A 1 387 ? -13.468 9.857 -5.630 1.00 54.47 387 ARG A N 1
ATOM 2992 C CA . ARG A 1 387 ? -12.080 9.762 -5.133 1.00 54.47 387 ARG A CA 1
ATOM 2993 C C . ARG A 1 387 ? -11.727 8.332 -4.701 1.00 54.47 387 ARG A C 1
ATOM 2995 O O . ARG A 1 387 ? -12.532 7.678 -4.034 1.00 54.47 387 ARG A O 1
ATOM 3002 N N . GLU A 1 388 ? -10.515 7.882 -5.049 1.00 54.34 388 GLU A N 1
ATOM 3003 C CA . GLU A 1 388 ? -9.953 6.585 -4.627 1.00 54.34 388 GLU A CA 1
ATOM 3004 C C . GLU A 1 388 ? -9.747 6.595 -3.113 1.00 54.34 388 GLU A C 1
ATOM 3006 O O . GLU A 1 388 ? -9.003 7.440 -2.608 1.00 54.34 388 GLU A O 1
ATOM 3011 N N . TYR A 1 389 ? -10.375 5.674 -2.387 1.00 70.62 389 TYR A N 1
ATOM 3012 C CA . TYR A 1 389 ? -10.241 5.599 -0.929 1.00 70.62 389 TYR A CA 1
ATOM 3013 C C . TYR A 1 389 ? -9.510 4.347 -0.454 1.00 70.62 389 TYR A C 1
ATOM 3015 O O . TYR A 1 389 ? -8.929 4.373 0.624 1.00 70.62 389 TYR A O 1
ATOM 3023 N N . ASP A 1 390 ? -9.482 3.273 -1.242 1.00 76.88 390 ASP A N 1
ATOM 3024 C CA . ASP A 1 390 ? -8.725 2.067 -0.903 1.00 76.88 390 ASP A CA 1
ATOM 3025 C C . ASP A 1 390 ? -8.131 1.444 -2.164 1.00 76.88 390 ASP A C 1
ATOM 3027 O O . ASP A 1 390 ? -8.797 1.341 -3.200 1.00 76.88 390 ASP A O 1
ATOM 3031 N N . ARG A 1 391 ? -6.878 1.020 -2.038 1.00 86.19 391 ARG A N 1
ATOM 3032 C CA . ARG A 1 391 ? -6.123 0.264 -3.021 1.00 86.19 391 ARG A CA 1
ATOM 3033 C C . ARG A 1 391 ? -5.695 -1.044 -2.385 1.00 86.19 391 ARG A C 1
ATOM 3035 O O . ARG A 1 391 ? -4.802 -1.078 -1.538 1.00 86.19 391 ARG A O 1
ATOM 3042 N N . ILE A 1 392 ? -6.312 -2.133 -2.823 1.00 87.50 392 ILE A N 1
ATOM 3043 C CA . ILE A 1 392 ? -6.043 -3.470 -2.295 1.00 87.50 392 ILE A CA 1
ATOM 3044 C C . ILE A 1 392 ? -5.181 -4.224 -3.295 1.00 87.50 392 ILE A C 1
ATOM 3046 O O . ILE A 1 392 ? -5.640 -4.547 -4.390 1.00 87.50 392 ILE A O 1
ATOM 3050 N N . LEU A 1 393 ? -3.937 -4.516 -2.924 1.00 86.62 393 LEU A N 1
ATOM 3051 C CA . LEU A 1 393 ? -3.035 -5.284 -3.773 1.00 86.62 393 LEU A CA 1
ATOM 3052 C C . LEU A 1 393 ? -3.415 -6.770 -3.746 1.00 86.62 393 LEU A C 1
ATOM 3054 O O . LEU A 1 393 ? -3.757 -7.328 -2.703 1.00 86.62 393 LEU A O 1
ATOM 3058 N N . THR A 1 394 ? -3.286 -7.455 -4.878 1.00 78.56 394 THR A N 1
ATOM 3059 C CA . THR A 1 394 ? -3.459 -8.910 -5.005 1.00 78.56 394 THR A CA 1
ATOM 3060 C C . THR A 1 394 ? -2.201 -9.665 -4.540 1.00 78.56 394 THR A C 1
ATOM 3062 O O . THR A 1 394 ? -1.835 -10.682 -5.120 1.00 78.56 394 THR A O 1
ATOM 3065 N N . GLY A 1 395 ? -1.497 -9.138 -3.534 1.00 72.62 395 GLY A N 1
ATOM 3066 C CA . GLY A 1 395 ? -0.202 -9.599 -3.025 1.00 72.62 395 GLY A CA 1
ATOM 3067 C C . GLY A 1 395 ? 0.777 -8.437 -2.814 1.00 72.62 395 GLY A C 1
ATOM 3068 O O . GLY A 1 395 ? 0.406 -7.278 -2.911 1.00 72.62 395 GLY A O 1
ATOM 3069 N N . ASP A 1 396 ? 2.052 -8.729 -2.576 1.00 62.31 396 ASP A N 1
ATOM 3070 C CA . ASP A 1 396 ? 3.113 -7.726 -2.372 1.00 62.31 396 ASP A CA 1
ATOM 3071 C C . ASP A 1 396 ? 3.946 -7.466 -3.643 1.00 62.31 396 ASP A C 1
ATOM 3073 O O . ASP A 1 396 ? 5.173 -7.360 -3.611 1.00 62.31 396 ASP A O 1
ATOM 3077 N N . ALA A 1 397 ? 3.304 -7.447 -4.812 1.00 62.56 397 ALA A N 1
ATOM 3078 C CA . ALA A 1 397 ? 3.955 -6.949 -6.024 1.00 62.56 397 ALA A CA 1
ATOM 3079 C C . ALA A 1 397 ? 3.991 -5.410 -5.988 1.00 62.56 397 ALA A C 1
ATOM 3081 O O . ALA A 1 397 ? 3.031 -4.799 -5.539 1.00 62.56 397 ALA A O 1
ATOM 3082 N N . ASP A 1 398 ? 5.123 -4.816 -6.380 1.00 71.19 398 ASP A N 1
ATOM 3083 C CA . ASP A 1 398 ? 5.322 -3.362 -6.535 1.00 71.19 398 ASP A CA 1
ATOM 3084 C C . ASP A 1 398 ? 4.788 -2.462 -5.394 1.00 71.19 398 ASP A C 1
ATOM 3086 O O . ASP A 1 398 ? 4.252 -1.371 -5.598 1.00 71.19 398 ASP A O 1
ATOM 3090 N N . VAL A 1 399 ? 4.964 -2.900 -4.141 1.00 79.75 399 VAL A N 1
ATOM 3091 C CA . VAL A 1 399 ? 4.579 -2.102 -2.960 1.00 79.75 399 VAL A CA 1
ATOM 3092 C C . VAL A 1 399 ? 5.261 -0.730 -2.976 1.00 79.75 399 VAL A C 1
ATOM 3094 O O . VAL A 1 399 ? 4.649 0.252 -2.564 1.00 79.75 399 VAL A O 1
ATOM 3097 N N . VAL A 1 400 ? 6.506 -0.657 -3.465 1.00 74.88 400 VAL A N 1
ATOM 3098 C CA . VAL A 1 400 ? 7.279 0.589 -3.584 1.00 74.88 400 VAL A CA 1
ATOM 3099 C C . VAL A 1 400 ? 6.542 1.590 -4.473 1.00 74.88 400 VAL A C 1
ATOM 3101 O O . VAL A 1 400 ? 6.201 2.670 -3.991 1.00 74.88 400 VAL A O 1
ATOM 3104 N N . GLY A 1 401 ? 6.227 1.222 -5.722 1.00 68.38 401 GLY A N 1
ATOM 3105 C CA . GLY A 1 401 ? 5.567 2.120 -6.669 1.00 68.38 401 GLY A CA 1
ATOM 3106 C C . GLY A 1 401 ? 4.200 2.589 -6.172 1.00 68.38 401 GLY A C 1
ATOM 3107 O O . GLY A 1 401 ? 3.870 3.776 -6.254 1.00 68.38 401 GLY A O 1
ATOM 3108 N N . HIS A 1 402 ? 3.418 1.694 -5.563 1.00 78.38 402 HIS A N 1
ATOM 3109 C CA . HIS A 1 402 ? 2.130 2.067 -4.978 1.00 78.38 402 HIS A CA 1
ATOM 3110 C C . HIS A 1 402 ? 2.258 2.991 -3.766 1.00 78.38 402 HIS A C 1
ATOM 3112 O O . HIS A 1 402 ? 1.484 3.944 -3.647 1.00 78.38 402 HIS A O 1
ATOM 3118 N N . ALA A 1 403 ? 3.220 2.737 -2.879 1.00 81.12 403 ALA A N 1
ATOM 3119 C CA . ALA A 1 403 ? 3.435 3.562 -1.700 1.00 81.12 403 ALA A CA 1
ATOM 3120 C C . ALA A 1 403 ? 3.919 4.969 -2.078 1.00 81.12 403 ALA A C 1
ATOM 3122 O O . ALA A 1 403 ? 3.388 5.952 -1.563 1.00 81.12 403 ALA A O 1
ATOM 3123 N N . GLU A 1 404 ? 4.856 5.080 -3.023 1.00 75.06 404 GLU A N 1
ATOM 3124 C CA . GLU A 1 404 ? 5.340 6.361 -3.553 1.00 75.06 404 GLU A CA 1
ATOM 3125 C C . GLU A 1 404 ? 4.226 7.141 -4.265 1.00 75.06 404 GLU A C 1
ATOM 3127 O O . GLU A 1 404 ? 4.083 8.353 -4.069 1.00 75.06 404 GLU A O 1
ATOM 3132 N N . ASN A 1 405 ? 3.376 6.455 -5.035 1.00 73.31 405 ASN A N 1
ATOM 3133 C CA . ASN A 1 405 ? 2.215 7.062 -5.683 1.00 73.31 405 ASN A CA 1
ATOM 3134 C C . ASN A 1 405 ? 1.204 7.618 -4.666 1.00 73.31 405 ASN A C 1
ATOM 3136 O O . ASN A 1 405 ? 0.740 8.745 -4.817 1.00 73.31 405 ASN A O 1
ATOM 3140 N N . ILE A 1 406 ? 0.895 6.876 -3.601 1.00 75.69 406 ILE A N 1
ATOM 3141 C CA . ILE A 1 406 ? -0.032 7.338 -2.554 1.00 75.69 406 ILE A CA 1
ATOM 3142 C C . ILE A 1 406 ? 0.589 8.466 -1.719 1.00 75.69 406 ILE A C 1
ATOM 3144 O O . ILE A 1 406 ? -0.103 9.416 -1.348 1.00 75.69 406 ILE A O 1
ATOM 3148 N N . ALA A 1 407 ? 1.893 8.402 -1.441 1.00 72.12 407 ALA A N 1
ATOM 3149 C CA . ALA A 1 407 ? 2.607 9.438 -0.699 1.00 72.12 407 ALA A CA 1
ATOM 3150 C C . ALA A 1 407 ? 2.687 10.770 -1.465 1.00 72.12 407 ALA A C 1
ATOM 3152 O O . ALA A 1 407 ? 2.616 11.839 -0.854 1.00 72.12 407 ALA A O 1
ATOM 3153 N N . SER A 1 408 ? 2.822 10.707 -2.794 1.00 65.06 408 SER A N 1
ATOM 3154 C CA . SER A 1 408 ? 2.857 11.876 -3.685 1.00 65.06 408 SER A CA 1
ATOM 3155 C C . SER A 1 408 ? 1.473 12.350 -4.146 1.00 65.06 408 SER A C 1
ATOM 3157 O O . SER A 1 408 ? 1.339 13.497 -4.573 1.00 65.06 408 SER A O 1
ATOM 3159 N N . GLY A 1 409 ? 0.451 11.497 -4.046 1.00 61.28 409 GLY A N 1
ATOM 3160 C CA . GLY A 1 409 ? -0.911 11.767 -4.497 1.00 61.28 409 GLY A CA 1
ATOM 3161 C C . GLY A 1 409 ? -1.707 12.731 -3.611 1.00 61.28 409 GLY A C 1
ATOM 3162 O O . GLY A 1 409 ? -1.358 13.029 -2.467 1.00 61.28 409 GLY A O 1
ATOM 3163 N N . PHE A 1 410 ? -2.830 13.214 -4.150 1.00 50.28 410 PHE A N 1
ATOM 3164 C CA . PHE A 1 410 ? -3.715 14.171 -3.474 1.00 50.28 410 PHE A CA 1
ATOM 3165 C C . PHE A 1 410 ? -4.895 13.512 -2.733 1.00 50.28 410 PHE A C 1
ATOM 3167 O O . PHE A 1 410 ? -5.448 14.136 -1.829 1.00 50.28 410 PHE A O 1
ATOM 3174 N N . SER A 1 411 ? -5.258 12.257 -3.033 1.00 58.03 411 SER A N 1
ATOM 3175 C CA . SER A 1 411 ? -6.398 11.537 -2.431 1.00 58.03 411 SER A CA 1
ATOM 3176 C C . SER A 1 411 ? -6.058 10.802 -1.130 1.00 58.03 411 SER A C 1
ATOM 3178 O O . SER A 1 411 ? -4.964 10.256 -0.970 1.00 58.03 411 SER A O 1
ATOM 3180 N N . GLU A 1 412 ? -6.986 10.795 -0.171 1.00 67.12 412 GLU A N 1
ATOM 3181 C CA . GLU A 1 412 ? -6.891 9.996 1.059 1.00 67.12 412 GLU A CA 1
ATOM 3182 C C . GLU A 1 412 ? -7.098 8.510 0.742 1.00 67.12 412 GLU A C 1
ATOM 3184 O O . GLU A 1 412 ? -8.171 7.949 0.948 1.00 67.12 412 GLU A O 1
ATOM 3189 N N . THR A 1 413 ? -6.069 7.893 0.168 1.00 78.06 413 THR A N 1
ATOM 3190 C CA . THR A 1 413 ? -6.117 6.518 -0.321 1.00 78.06 413 THR A CA 1
ATOM 3191 C C . THR A 1 413 ? -5.380 5.605 0.653 1.00 78.06 413 THR A C 1
ATOM 3193 O O . THR A 1 413 ? -4.212 5.837 0.981 1.00 78.06 413 THR A O 1
ATOM 3196 N N . TRP A 1 414 ? -6.070 4.571 1.125 1.00 85.44 414 TRP A N 1
ATOM 3197 C CA . TRP A 1 414 ? -5.484 3.477 1.890 1.00 85.44 414 TRP A CA 1
ATOM 3198 C C . TRP A 1 414 ? -4.796 2.482 0.952 1.00 85.44 414 TRP A C 1
ATOM 3200 O O . TRP A 1 414 ? -5.263 2.230 -0.152 1.00 85.44 414 TRP A O 1
ATOM 3210 N N . LEU A 1 415 ? -3.675 1.924 1.396 1.00 90.06 415 LEU A N 1
ATOM 3211 C CA . LEU A 1 415 ? -2.952 0.840 0.749 1.00 90.06 415 LEU A CA 1
ATOM 3212 C C . LEU A 1 415 ? -3.088 -0.411 1.608 1.00 90.06 415 LEU A C 1
ATOM 3214 O O . LEU A 1 415 ? -2.555 -0.460 2.717 1.00 90.06 415 LEU A O 1
ATOM 3218 N N . THR A 1 416 ? -3.765 -1.425 1.086 1.00 91.38 416 THR A N 1
ATOM 3219 C CA . THR A 1 416 ? -3.979 -2.712 1.750 1.00 91.38 416 THR A CA 1
ATOM 3220 C C . THR A 1 416 ? -3.158 -3.789 1.044 1.00 91.38 416 THR A C 1
ATOM 3222 O O . THR A 1 416 ? -3.382 -4.085 -0.128 1.00 91.38 416 THR A O 1
ATOM 3225 N N . VAL A 1 417 ? -2.208 -4.394 1.758 1.00 92.38 417 VAL A N 1
ATOM 3226 C CA . VAL A 1 417 ? -1.224 -5.342 1.217 1.00 92.38 417 VAL A CA 1
ATOM 3227 C C . VAL A 1 417 ? -1.262 -6.663 1.987 1.00 92.38 417 VAL A C 1
ATOM 3229 O O . VAL A 1 417 ? -0.661 -6.783 3.060 1.00 92.38 417 VAL A O 1
ATOM 3232 N N . PRO A 1 418 ? -1.944 -7.689 1.457 1.00 92.69 418 PRO A N 1
ATOM 3233 C CA . PRO A 1 418 ? -1.782 -9.066 1.908 1.00 92.69 418 PRO A CA 1
ATOM 3234 C C . PRO A 1 418 ? -0.363 -9.569 1.596 1.00 92.69 418 PRO A C 1
ATOM 3236 O O . PRO A 1 418 ? 0.076 -9.517 0.447 1.00 92.69 418 PRO A O 1
ATOM 3239 N N . THR A 1 419 ? 0.364 -10.052 2.605 1.00 89.25 419 THR A N 1
ATOM 3240 C CA . THR A 1 419 ? 1.767 -10.478 2.460 1.00 89.25 419 THR A CA 1
ATOM 3241 C C . THR A 1 419 ? 2.169 -11.544 3.483 1.00 89.25 419 THR A C 1
ATOM 3243 O O . THR A 1 419 ? 1.659 -11.589 4.606 1.00 89.25 419 THR A O 1
ATOM 3246 N N . ASP A 1 420 ? 3.125 -12.390 3.098 1.00 86.50 420 ASP A N 1
ATOM 3247 C CA . ASP A 1 420 ? 3.824 -13.317 3.998 1.00 86.50 420 ASP A CA 1
ATOM 3248 C C . ASP A 1 420 ? 5.056 -12.675 4.667 1.00 86.50 420 ASP A C 1
ATOM 3250 O O . ASP A 1 420 ? 5.697 -13.297 5.514 1.00 86.50 420 ASP A O 1
ATOM 3254 N N . SER A 1 421 ? 5.403 -11.440 4.289 1.00 85.75 421 SER A N 1
ATOM 3255 C CA . SER A 1 421 ? 6.575 -10.692 4.763 1.00 85.75 421 SER A CA 1
ATOM 3256 C C . SER A 1 421 ? 6.176 -9.296 5.274 1.00 85.75 421 SER A C 1
ATOM 3258 O O . SER A 1 421 ? 6.646 -8.283 4.749 1.00 85.75 421 SER A O 1
ATOM 3260 N N . PRO A 1 422 ? 5.314 -9.203 6.310 1.00 91.50 422 PRO A N 1
ATOM 3261 C CA . PRO A 1 422 ? 4.764 -7.929 6.778 1.00 91.50 422 PRO A CA 1
ATOM 3262 C C . PRO A 1 422 ? 5.844 -6.926 7.184 1.00 91.50 422 PRO A C 1
ATOM 3264 O O . PRO A 1 422 ? 5.715 -5.753 6.863 1.00 91.50 422 PRO A O 1
ATOM 3267 N N . ASP A 1 423 ? 6.935 -7.367 7.813 1.00 89.56 423 ASP A N 1
ATOM 3268 C CA . ASP A 1 423 ? 8.007 -6.465 8.252 1.00 89.56 423 ASP A CA 1
ATOM 3269 C C . ASP A 1 423 ? 8.716 -5.773 7.078 1.00 89.56 423 ASP A C 1
ATOM 3271 O O . ASP A 1 423 ? 9.176 -4.641 7.208 1.00 89.56 423 ASP A O 1
ATOM 3275 N N . GLU A 1 424 ? 8.838 -6.449 5.934 1.00 84.56 424 GLU A N 1
ATOM 3276 C CA . GLU A 1 424 ? 9.424 -5.871 4.722 1.00 84.56 424 GLU A CA 1
ATOM 3277 C C . GLU A 1 424 ? 8.487 -4.844 4.098 1.00 84.56 424 GLU A C 1
ATOM 3279 O O . GLU A 1 424 ? 8.904 -3.720 3.821 1.00 84.56 424 GLU A O 1
ATOM 3284 N N . VAL A 1 425 ? 7.207 -5.195 3.972 1.00 89.19 425 VAL A N 1
ATOM 3285 C CA . VAL A 1 425 ? 6.174 -4.282 3.480 1.00 89.19 425 VAL A CA 1
ATOM 3286 C C . VAL A 1 425 ? 6.067 -3.048 4.376 1.00 89.19 425 VAL A C 1
ATOM 3288 O O . VAL A 1 425 ? 6.051 -1.939 3.851 1.00 89.19 425 VAL A O 1
ATOM 3291 N N . ILE A 1 426 ? 6.079 -3.214 5.706 1.00 91.75 426 ILE A N 1
ATOM 3292 C CA . ILE A 1 426 ? 6.075 -2.113 6.683 1.00 91.75 426 ILE A CA 1
ATOM 3293 C C . ILE A 1 426 ? 7.259 -1.175 6.438 1.00 91.75 426 ILE A C 1
ATOM 3295 O O . ILE A 1 426 ? 7.052 0.022 6.255 1.00 91.75 426 ILE A O 1
ATOM 3299 N N . ARG A 1 427 ? 8.489 -1.704 6.350 1.00 86.31 427 ARG A N 1
ATOM 3300 C CA . ARG A 1 427 ? 9.676 -0.877 6.071 1.00 86.31 427 ARG A CA 1
ATOM 3301 C C . ARG A 1 427 ? 9.543 -0.106 4.759 1.00 86.31 427 ARG A C 1
ATOM 3303 O O . ARG A 1 427 ? 9.931 1.058 4.699 1.00 86.31 427 ARG A O 1
ATOM 3310 N N . THR A 1 428 ? 9.005 -0.740 3.721 1.00 83.88 428 THR A N 1
ATOM 3311 C CA . THR A 1 428 ? 8.822 -0.125 2.401 1.00 83.88 428 THR A CA 1
ATOM 3312 C C . THR A 1 428 ? 7.809 1.017 2.433 1.00 83.88 428 THR A C 1
ATOM 3314 O O . THR A 1 428 ? 8.111 2.114 1.962 1.00 83.88 428 THR A O 1
ATOM 3317 N N . VAL A 1 429 ? 6.629 0.802 3.022 1.00 89.00 429 VAL A N 1
ATOM 3318 C CA . VAL A 1 429 ? 5.590 1.843 3.082 1.00 89.00 429 VAL A CA 1
ATOM 3319 C C . VAL A 1 429 ? 5.988 2.992 4.015 1.00 89.00 429 VAL A C 1
ATOM 3321 O O . VAL A 1 429 ? 5.732 4.152 3.697 1.00 89.00 429 VAL A O 1
ATOM 3324 N N . GLU A 1 430 ? 6.683 2.702 5.119 1.00 86.38 430 GLU A N 1
ATOM 3325 C CA . GLU A 1 430 ? 7.218 3.727 6.024 1.00 86.38 430 GLU A CA 1
ATOM 3326 C C . GLU A 1 430 ? 8.322 4.555 5.359 1.00 86.38 430 GLU A C 1
ATOM 3328 O O . GLU A 1 430 ? 8.346 5.777 5.511 1.00 86.38 430 GLU A O 1
ATOM 3333 N N . LYS A 1 431 ? 9.200 3.924 4.564 1.00 80.88 431 LYS A N 1
ATOM 3334 C CA . LYS A 1 431 ? 10.225 4.627 3.775 1.00 80.88 431 LYS A CA 1
ATOM 3335 C C . LYS A 1 431 ? 9.605 5.599 2.766 1.00 80.88 431 LYS A C 1
ATOM 3337 O O . LYS A 1 431 ? 10.162 6.671 2.550 1.00 80.88 431 LYS A O 1
ATOM 3342 N N . ALA A 1 432 ? 8.448 5.259 2.199 1.00 78.19 432 ALA A N 1
ATOM 3343 C CA . ALA A 1 432 ? 7.679 6.154 1.332 1.00 78.19 432 ALA A CA 1
ATOM 3344 C C . ALA A 1 432 ? 6.943 7.278 2.099 1.00 78.19 432 ALA A C 1
ATOM 3346 O O . ALA A 1 432 ? 6.381 8.177 1.480 1.00 78.19 432 ALA A O 1
ATOM 3347 N N . GLY A 1 433 ? 6.946 7.263 3.438 1.00 78.44 433 GLY A N 1
ATOM 3348 C CA . GLY A 1 433 ? 6.294 8.270 4.282 1.00 78.44 433 GLY A CA 1
ATOM 3349 C C . GLY A 1 433 ? 4.843 7.952 4.659 1.00 78.44 433 GLY A C 1
ATOM 3350 O O . GLY A 1 433 ? 4.131 8.834 5.150 1.00 78.44 433 GLY A O 1
ATOM 3351 N N . LEU A 1 434 ? 4.387 6.714 4.447 1.00 85.00 434 LEU A N 1
ATOM 3352 C CA . LEU A 1 434 ? 3.074 6.252 4.899 1.00 85.00 434 LEU A CA 1
ATOM 3353 C C . LEU A 1 434 ? 3.139 5.753 6.351 1.00 85.00 434 LEU A C 1
ATOM 3355 O O . LEU A 1 434 ? 4.176 5.313 6.838 1.00 85.00 434 LEU A O 1
ATOM 3359 N N . ALA A 1 435 ? 2.012 5.823 7.052 1.00 84.50 435 ALA A N 1
ATOM 3360 C CA . ALA A 1 435 ? 1.836 5.283 8.393 1.00 84.50 435 ALA A CA 1
ATOM 3361 C C . ALA A 1 435 ? 1.026 3.985 8.329 1.00 84.50 435 ALA A C 1
ATOM 3363 O O . ALA A 1 435 ? 0.000 3.922 7.651 1.00 84.50 435 ALA A O 1
ATOM 3364 N N . VAL A 1 436 ? 1.472 2.966 9.063 1.00 87.31 436 VAL A N 1
ATOM 3365 C CA . VAL A 1 436 ? 0.834 1.644 9.137 1.00 87.31 436 VAL A CA 1
ATOM 3366 C C . VAL A 1 436 ? -0.085 1.566 10.356 1.00 87.31 436 VAL A C 1
ATOM 3368 O O . VAL A 1 436 ? 0.299 1.976 11.453 1.00 87.31 436 VAL A O 1
ATOM 3371 N N . ARG A 1 437 ? -1.304 1.040 10.184 1.00 84.12 437 ARG A N 1
ATOM 3372 C CA . ARG A 1 437 ? -2.210 0.731 11.307 1.00 84.12 437 ARG A CA 1
ATOM 3373 C C . ARG A 1 437 ? -1.980 -0.688 11.839 1.00 84.12 437 ARG A C 1
ATOM 3375 O O . ARG A 1 437 ? -1.181 -1.443 11.296 1.00 84.12 437 ARG A O 1
ATOM 3382 N N . SER A 1 438 ? -2.681 -1.067 12.909 1.00 79.00 438 SER A N 1
ATOM 3383 C CA . SER A 1 438 ? -2.590 -2.420 13.478 1.00 79.00 438 SER A CA 1
ATOM 3384 C C . SER A 1 438 ? -2.802 -3.493 12.404 1.00 79.00 438 SER A C 1
ATOM 3386 O O . SER A 1 438 ? -3.765 -3.416 11.642 1.00 79.00 438 SER A O 1
ATOM 3388 N N . LEU A 1 439 ? -1.906 -4.486 12.366 1.00 88.50 439 LEU A N 1
ATOM 3389 C CA . LEU A 1 439 ? -1.952 -5.568 11.384 1.00 88.50 439 LEU A CA 1
ATOM 3390 C C . LEU A 1 439 ? -3.284 -6.315 11.435 1.00 88.50 439 LEU A C 1
ATOM 3392 O O . LEU A 1 439 ? -3.797 -6.647 12.509 1.00 88.50 439 LEU A O 1
ATOM 3396 N N . GLU A 1 440 ? -3.788 -6.645 10.253 1.00 92.19 440 GLU A N 1
ATOM 3397 C CA . GLU A 1 440 ? -4.891 -7.580 10.092 1.00 92.19 440 GLU A CA 1
ATOM 3398 C C . GLU A 1 440 ? -4.365 -8.936 9.603 1.00 92.19 440 GLU A C 1
ATOM 3400 O O . GLU A 1 440 ? -3.206 -9.090 9.216 1.00 92.19 440 GLU A O 1
ATOM 3405 N N . THR A 1 441 ? -5.200 -9.969 9.670 1.00 95.31 441 THR A N 1
ATOM 3406 C CA . THR A 1 441 ? -4.840 -11.322 9.228 1.00 95.31 441 THR A CA 1
ATOM 3407 C C . THR A 1 441 ? -5.824 -11.801 8.175 1.00 95.31 441 THR A C 1
ATOM 3409 O O . THR A 1 441 ? -7.022 -11.877 8.448 1.00 95.31 441 THR A O 1
ATOM 3412 N N . PHE A 1 442 ? -5.333 -12.198 7.000 1.00 95.50 442 PHE A N 1
ATOM 3413 C CA . PHE A 1 442 ? -6.168 -12.854 6.000 1.00 95.50 442 PHE A CA 1
ATOM 3414 C C . PHE A 1 442 ? -6.373 -14.310 6.413 1.00 95.50 442 PHE A C 1
ATOM 3416 O O . PHE A 1 442 ? -5.410 -15.028 6.693 1.00 95.50 442 PHE A O 1
ATOM 3423 N N . MET A 1 443 ? -7.623 -14.755 6.507 1.00 96.25 443 MET A N 1
ATOM 3424 C CA . MET A 1 443 ? -7.977 -16.075 7.009 1.00 96.25 443 MET A CA 1
ATOM 3425 C C . MET A 1 443 ? -8.924 -16.815 6.072 1.00 96.25 443 MET A C 1
ATOM 3427 O O . MET A 1 443 ? -9.799 -16.212 5.449 1.00 96.25 443 MET A O 1
ATOM 3431 N N . ARG A 1 444 ? -8.790 -18.145 6.052 1.00 95.38 444 ARG A N 1
ATOM 3432 C CA . ARG A 1 444 ? -9.709 -19.059 5.366 1.00 95.38 444 ARG A CA 1
ATOM 3433 C C . ARG A 1 444 ? -10.271 -20.129 6.286 1.00 95.38 444 ARG A C 1
ATOM 3435 O O . ARG A 1 444 ? -9.645 -20.492 7.288 1.00 95.38 444 ARG A O 1
ATOM 3442 N N . ARG A 1 445 ? -11.416 -20.691 5.906 1.00 94.94 445 ARG A N 1
ATOM 3443 C CA . ARG A 1 445 ? -11.996 -21.873 6.552 1.00 94.94 445 ARG A CA 1
ATOM 3444 C C . ARG A 1 445 ? -12.988 -22.580 5.628 1.00 94.94 445 ARG A C 1
ATOM 3446 O O . ARG A 1 445 ? -13.740 -21.902 4.947 1.00 94.94 445 ARG A O 1
ATOM 3453 N N . SER A 1 446 ? -13.084 -23.907 5.703 1.00 95.38 446 SER A N 1
ATOM 3454 C CA . SER A 1 446 ? -14.278 -24.608 5.213 1.00 95.38 446 SER A CA 1
ATOM 3455 C C . SER A 1 446 ? -15.513 -24.209 6.036 1.00 95.38 446 SER A C 1
ATOM 3457 O O . SER A 1 446 ? -15.475 -24.135 7.270 1.00 95.38 446 SER A O 1
ATOM 3459 N N . LEU A 1 447 ? -16.619 -23.925 5.352 1.00 95.06 447 LEU A N 1
ATOM 3460 C CA . LEU A 1 447 ? -17.885 -23.546 5.976 1.00 95.06 447 LEU A CA 1
ATOM 3461 C C . LEU A 1 447 ? -18.785 -24.748 6.261 1.00 95.06 447 LEU A C 1
ATOM 3463 O O . LEU A 1 447 ? -19.643 -24.664 7.139 1.00 95.06 447 LEU A O 1
ATOM 3467 N N . THR A 1 448 ? -18.572 -25.877 5.580 1.00 92.69 448 THR A N 1
ATOM 3468 C CA . THR A 1 448 ? -19.443 -27.061 5.685 1.00 92.69 448 THR A CA 1
ATOM 3469 C C . THR A 1 448 ? -19.454 -27.685 7.078 1.00 92.69 448 THR A C 1
ATOM 3471 O O . THR A 1 448 ? -20.437 -28.310 7.464 1.00 92.69 448 THR A O 1
ATOM 3474 N N . ASP A 1 449 ? -18.371 -27.512 7.838 1.00 91.69 449 ASP A N 1
ATOM 3475 C CA . ASP A 1 449 ? -18.230 -27.985 9.217 1.00 91.69 449 ASP A CA 1
ATOM 3476 C C . ASP A 1 449 ? -18.131 -26.826 10.228 1.00 91.69 449 ASP A C 1
ATOM 3478 O O . ASP A 1 449 ? -17.680 -27.018 11.361 1.00 91.69 449 ASP A O 1
ATOM 3482 N N . HIS A 1 450 ? -18.497 -25.602 9.823 1.00 94.25 450 HIS A N 1
ATOM 3483 C CA . HIS A 1 450 ? -18.367 -24.436 10.688 1.00 94.25 450 HIS A CA 1
ATOM 3484 C C . HIS A 1 450 ? -19.223 -24.610 11.954 1.00 94.25 450 HIS A C 1
ATOM 3486 O O . HIS A 1 450 ? -20.413 -24.923 11.859 1.00 94.25 450 HIS A O 1
ATOM 3492 N N . PRO A 1 451 ? -18.669 -24.364 13.158 1.00 90.56 451 PRO A N 1
ATOM 3493 C CA . PRO A 1 451 ? -19.442 -24.454 14.390 1.00 90.56 451 PRO A CA 1
ATOM 3494 C C . PRO A 1 451 ? -20.608 -23.456 14.369 1.00 90.56 451 PRO A C 1
ATOM 3496 O O . PRO A 1 451 ? -20.402 -22.254 14.197 1.00 90.56 451 PRO A O 1
ATOM 3499 N N . ALA A 1 452 ? -21.829 -23.954 14.566 1.00 85.12 452 ALA A N 1
ATOM 3500 C CA . ALA A 1 452 ? -23.055 -23.159 14.595 1.00 85.12 452 ALA A CA 1
ATOM 3501 C C . ALA A 1 452 ? -23.738 -23.264 15.969 1.00 85.12 452 ALA A C 1
ATOM 3503 O O . ALA A 1 452 ? -24.722 -23.991 16.106 1.00 85.12 452 ALA A O 1
ATOM 3504 N N . PRO A 1 453 ? -23.192 -22.605 17.010 1.00 88.62 453 PRO A N 1
ATOM 3505 C CA . PRO A 1 453 ? -23.785 -22.652 18.339 1.00 88.62 453 PRO A CA 1
ATOM 3506 C C . PRO A 1 453 ? -25.170 -21.999 18.334 1.00 88.62 453 PRO A C 1
ATOM 3508 O O . PRO A 1 453 ? -25.385 -20.989 17.659 1.00 88.62 453 PRO A O 1
ATOM 3511 N N . GLU A 1 454 ? -26.093 -22.560 19.112 1.00 89.19 454 GLU A N 1
ATOM 3512 C CA . GLU A 1 454 ? -27.404 -21.947 19.315 1.00 89.19 454 GLU A CA 1
ATOM 3513 C C . GLU A 1 454 ? -27.287 -20.634 20.109 1.00 89.19 454 GLU A C 1
ATOM 3515 O O . GLU A 1 454 ? -26.387 -20.491 20.949 1.00 89.19 454 GLU A O 1
ATOM 3520 N N . PRO A 1 455 ? -28.167 -19.649 19.840 1.00 90.69 455 PRO A N 1
ATOM 3521 C CA . PRO A 1 455 ? -28.238 -18.437 20.643 1.00 90.69 455 PRO A CA 1
ATOM 3522 C C . PRO A 1 455 ? -28.542 -18.789 22.110 1.00 90.69 455 PRO A C 1
ATOM 3524 O O . PRO A 1 455 ? -29.396 -19.638 22.361 1.00 90.69 455 PRO A O 1
ATOM 3527 N N . PRO A 1 456 ? -27.888 -18.141 23.093 1.00 90.31 456 PRO A N 1
ATOM 3528 C CA . PRO A 1 456 ? -28.271 -18.291 24.493 1.00 90.31 456 PRO A CA 1
ATOM 3529 C C . PRO A 1 456 ? -29.729 -17.873 24.735 1.00 90.31 456 PRO A C 1
ATOM 3531 O O . PRO A 1 456 ? -30.266 -17.032 24.007 1.00 90.31 456 PRO A O 1
ATOM 3534 N N . ASP A 1 457 ? -30.338 -18.390 25.804 1.00 90.62 457 ASP A N 1
ATOM 3535 C CA . ASP A 1 457 ? -31.700 -18.021 26.202 1.00 90.62 457 ASP A CA 1
ATOM 3536 C C . ASP A 1 457 ? -31.875 -16.495 26.289 1.00 90.62 457 ASP A C 1
ATOM 3538 O O . ASP A 1 457 ? -31.043 -15.775 26.849 1.00 90.62 457 ASP A O 1
ATOM 3542 N N . GLY A 1 458 ? -32.986 -15.998 25.739 1.00 90.62 458 GLY A N 1
ATOM 3543 C CA . GLY A 1 458 ? -33.306 -14.568 25.695 1.00 90.62 458 GLY A CA 1
ATOM 3544 C C . GLY A 1 458 ? -32.809 -13.831 24.448 1.00 90.62 458 GLY A C 1
ATOM 3545 O O . GLY A 1 458 ? -33.136 -12.653 24.290 1.00 90.62 458 GLY A O 1
ATOM 3546 N N . TYR A 1 459 ? -32.091 -14.511 23.548 1.00 94.56 459 TYR A N 1
ATOM 3547 C CA . TYR A 1 459 ? -31.696 -13.966 22.251 1.00 94.56 459 TYR A CA 1
ATOM 3548 C C . TYR A 1 459 ? -32.479 -14.597 21.098 1.00 94.56 459 TYR A C 1
ATOM 3550 O O . TYR A 1 459 ? -32.620 -15.815 21.019 1.00 94.56 459 TYR A O 1
ATOM 3558 N N . ALA A 1 460 ? -32.956 -13.765 20.174 1.00 94.31 460 ALA A N 1
ATOM 3559 C CA . ALA A 1 460 ? -33.608 -14.202 18.941 1.00 94.31 460 ALA A CA 1
ATOM 3560 C C . ALA A 1 460 ? -32.695 -13.943 17.738 1.00 94.31 460 ALA A C 1
ATOM 3562 O O . ALA A 1 460 ? -32.030 -12.913 17.685 1.00 94.31 460 ALA A O 1
ATOM 3563 N N . VAL A 1 461 ? -32.662 -14.864 16.775 1.00 96.38 461 VAL A N 1
ATOM 3564 C CA . VAL A 1 461 ? -31.887 -14.711 15.535 1.00 96.38 461 VAL A CA 1
ATOM 3565 C C . VAL A 1 461 ? -32.834 -14.368 14.394 1.00 96.38 461 VAL A C 1
ATOM 3567 O O . VAL A 1 461 ? -33.775 -15.109 14.119 1.00 96.38 461 VAL A O 1
ATOM 3570 N N . GLU A 1 462 ? -32.549 -13.274 13.704 1.00 96.38 462 GLU A N 1
ATOM 3571 C CA . GLU A 1 462 ? -33.202 -12.866 12.467 1.00 96.38 462 GLU A CA 1
ATOM 3572 C C . GLU A 1 462 ? -32.218 -13.001 11.304 1.00 96.38 462 GLU A C 1
ATOM 3574 O O . GLU A 1 462 ? -31.045 -12.640 11.422 1.00 96.38 462 GLU A O 1
ATOM 3579 N N . VAL A 1 463 ? -32.699 -13.529 10.176 1.00 96.44 463 VAL A N 1
ATOM 3580 C CA . VAL A 1 463 ? -31.903 -13.716 8.957 1.00 96.44 463 VAL A CA 1
ATOM 3581 C C . VAL A 1 463 ? -32.607 -13.047 7.787 1.00 96.44 463 VAL A C 1
ATOM 3583 O O . VAL A 1 463 ? -33.724 -13.433 7.432 1.00 96.44 463 VAL A O 1
ATOM 3586 N N . THR A 1 464 ? -31.926 -12.106 7.144 1.00 93.38 464 THR A N 1
ATOM 3587 C CA . THR A 1 464 ? -32.395 -11.429 5.932 1.00 93.38 464 THR A CA 1
ATOM 3588 C C . THR A 1 464 ? -31.516 -11.840 4.758 1.00 93.38 464 THR A C 1
ATOM 3590 O O . THR A 1 464 ? -30.301 -11.939 4.891 1.00 93.38 464 THR A O 1
ATOM 3593 N N . ARG A 1 465 ? -32.115 -12.098 3.591 1.00 91.00 465 ARG A N 1
ATOM 3594 C CA . ARG A 1 465 ? -31.389 -12.460 2.364 1.00 91.00 465 ARG A CA 1
ATOM 3595 C C . ARG A 1 465 ? -31.740 -11.455 1.281 1.00 91.00 465 ARG A C 1
ATOM 3597 O O . ARG A 1 465 ? -32.922 -11.270 0.991 1.00 91.00 465 ARG A O 1
ATOM 3604 N N . LYS A 1 466 ? -30.730 -10.806 0.712 1.00 83.69 466 LYS A N 1
ATOM 3605 C CA . LYS A 1 466 ? -30.883 -9.851 -0.381 1.00 83.69 466 LYS A CA 1
ATOM 3606 C C . LYS A 1 466 ? -29.770 -10.081 -1.398 1.00 83.69 466 LYS A C 1
ATOM 3608 O O . LYS A 1 466 ? -28.601 -9.852 -1.101 1.00 83.69 466 LYS A O 1
ATOM 3613 N N . ASP A 1 467 ? -30.158 -10.521 -2.591 1.00 81.81 467 ASP A N 1
ATOM 3614 C CA . ASP A 1 467 ? -29.238 -10.890 -3.668 1.00 81.81 467 ASP A CA 1
ATOM 3615 C C . ASP A 1 467 ? -28.203 -11.923 -3.179 1.00 81.81 467 ASP A C 1
ATOM 3617 O O . ASP A 1 467 ? -28.576 -12.936 -2.588 1.00 81.81 467 ASP A O 1
ATOM 3621 N N . ALA A 1 468 ? -26.912 -11.665 -3.390 1.00 83.81 468 ALA A N 1
ATOM 3622 C CA . ALA A 1 468 ? -25.819 -12.505 -2.905 1.00 83.81 468 ALA A CA 1
ATOM 3623 C C . ALA A 1 468 ? -25.475 -12.287 -1.417 1.00 83.81 468 ALA A C 1
ATOM 3625 O O . ALA A 1 468 ? -24.592 -12.963 -0.893 1.00 83.81 468 ALA A O 1
ATOM 3626 N N . VAL A 1 469 ? -26.129 -11.340 -0.730 1.00 86.81 469 VAL A N 1
ATOM 3627 C CA . VAL A 1 469 ? -25.794 -10.930 0.640 1.00 86.81 469 VAL A CA 1
ATOM 3628 C C . VAL A 1 469 ? -26.816 -11.471 1.639 1.00 86.81 469 VAL A C 1
ATOM 3630 O O . VAL A 1 469 ? -28.026 -11.276 1.516 1.00 86.81 469 VAL A O 1
ATOM 3633 N N . ILE A 1 470 ? -26.312 -12.122 2.679 1.00 91.06 470 ILE A N 1
ATOM 3634 C CA . ILE A 1 470 ? -27.075 -12.654 3.802 1.00 91.06 470 ILE A CA 1
ATOM 3635 C C . ILE A 1 470 ? -26.698 -11.848 5.043 1.00 91.06 470 ILE A C 1
ATOM 3637 O O . ILE A 1 470 ? -25.524 -11.698 5.373 1.00 91.06 470 ILE A O 1
ATOM 3641 N N . GLU A 1 471 ? -27.699 -11.326 5.737 1.00 92.06 471 GLU A N 1
ATOM 3642 C CA . GLU A 1 471 ? -27.559 -10.599 6.991 1.00 92.06 471 GLU A CA 1
ATOM 3643 C C . GLU A 1 471 ? -28.115 -11.428 8.139 1.00 92.06 471 GLU A C 1
ATOM 3645 O O . GLU A 1 471 ? -29.193 -12.014 8.036 1.00 92.06 471 GLU A O 1
ATOM 3650 N N . VAL A 1 472 ? -27.387 -11.442 9.249 1.00 94.56 472 VAL A N 1
ATOM 3651 C CA . VAL A 1 472 ? -27.818 -12.049 10.503 1.00 94.56 472 VAL A CA 1
ATOM 3652 C C . VAL A 1 472 ? -27.820 -10.978 11.574 1.00 94.56 472 VAL A C 1
ATOM 3654 O O . VAL A 1 472 ? -26.816 -10.298 11.783 1.00 94.56 472 VAL A O 1
ATOM 3657 N N . ARG A 1 473 ? -28.937 -10.866 12.289 1.00 94.94 473 ARG A N 1
ATOM 3658 C CA . ARG A 1 473 ? -29.085 -10.007 13.464 1.00 94.94 473 ARG A CA 1
ATOM 3659 C C . ARG A 1 473 ? -29.503 -10.870 14.642 1.00 94.94 473 ARG A C 1
ATOM 3661 O O . ARG A 1 473 ? -30.394 -11.704 14.533 1.00 94.94 473 ARG A O 1
ATOM 3668 N N . VAL A 1 474 ? -28.845 -10.684 15.773 1.00 95.38 474 VAL A N 1
ATOM 3669 C CA . VAL A 1 474 ? -29.192 -11.313 17.044 1.00 95.38 474 VAL A CA 1
ATOM 3670 C C . VAL A 1 474 ? -29.779 -10.233 17.929 1.00 95.38 474 VAL A C 1
ATOM 3672 O O . VAL A 1 474 ? -29.115 -9.233 18.192 1.00 95.38 474 VAL A O 1
ATOM 3675 N N . LEU A 1 475 ? -31.013 -10.418 18.382 1.00 94.12 475 LEU A N 1
ATOM 3676 C CA . LEU A 1 475 ? -31.767 -9.438 19.154 1.00 94.12 475 LEU A CA 1
ATOM 3677 C C . LEU A 1 475 ? -31.894 -9.863 20.616 1.00 94.12 475 LEU A C 1
ATOM 3679 O O . LEU A 1 475 ? -32.148 -11.029 20.904 1.00 94.12 475 LEU A O 1
ATOM 3683 N N . SER A 1 476 ? -31.785 -8.900 21.530 1.00 91.25 476 SER A N 1
ATOM 3684 C CA . SER A 1 476 ? -32.200 -9.021 22.931 1.00 91.25 476 SER A CA 1
ATOM 3685 C C . SER A 1 476 ? -33.500 -8.233 23.108 1.00 91.25 476 SER A C 1
ATOM 3687 O O . SER A 1 476 ? -33.497 -7.006 23.235 1.00 91.25 476 SER A O 1
ATOM 3689 N N . GLY A 1 477 ? -34.644 -8.917 23.038 1.00 89.31 477 GLY A N 1
ATOM 3690 C CA . GLY A 1 477 ? -35.947 -8.255 22.925 1.00 89.31 477 GLY A CA 1
ATOM 3691 C C . GLY A 1 477 ? -36.109 -7.557 21.568 1.00 89.31 477 GLY A C 1
ATOM 3692 O O . GLY A 1 477 ? -36.239 -8.228 20.552 1.00 89.31 477 GLY A O 1
ATOM 3693 N N . ARG A 1 478 ? -36.122 -6.214 21.545 1.00 83.25 478 ARG A N 1
ATOM 3694 C CA . ARG A 1 478 ? -36.168 -5.401 20.305 1.00 83.25 478 ARG A CA 1
ATOM 3695 C C . ARG A 1 478 ? -34.836 -4.730 19.953 1.00 83.25 478 ARG A C 1
ATOM 3697 O O . ARG A 1 478 ? -34.736 -4.120 18.893 1.00 83.25 478 ARG A O 1
ATOM 3704 N N . ALA A 1 479 ? -33.852 -4.788 20.848 1.00 81.75 479 ALA A N 1
ATOM 3705 C CA . ALA A 1 479 ? -32.547 -4.174 20.643 1.00 81.75 479 ALA A CA 1
ATOM 3706 C C . ALA A 1 479 ? -31.608 -5.148 19.927 1.00 81.75 479 ALA A C 1
ATOM 3708 O O . ALA A 1 479 ? -31.597 -6.343 20.228 1.00 81.75 479 ALA A O 1
ATOM 3709 N N . GLU A 1 480 ? -30.809 -4.637 18.995 1.00 87.62 480 GLU A N 1
ATOM 3710 C CA . GLU A 1 480 ? -29.768 -5.421 18.338 1.00 87.62 480 GLU A CA 1
ATOM 3711 C C . GLU A 1 480 ? -28.618 -5.689 19.307 1.00 87.62 480 GLU A C 1
ATOM 3713 O O . GLU A 1 480 ? -28.035 -4.763 19.862 1.00 87.62 480 GLU A O 1
ATOM 3718 N N . ALA A 1 481 ? -28.298 -6.964 19.508 1.00 87.56 481 ALA A N 1
ATOM 3719 C CA . ALA A 1 481 ? -27.230 -7.411 20.388 1.00 87.56 481 ALA A CA 1
ATOM 3720 C C . ALA A 1 481 ? -25.949 -7.765 19.626 1.00 87.56 481 ALA A C 1
ATOM 3722 O O . ALA A 1 481 ? -24.850 -7.453 20.091 1.00 87.56 481 ALA A O 1
ATOM 3723 N N . ALA A 1 482 ? -26.080 -8.398 18.464 1.00 89.62 482 ALA A N 1
ATOM 3724 C CA . ALA A 1 482 ? -24.981 -8.691 17.552 1.00 89.62 482 ALA A CA 1
ATOM 3725 C C . ALA A 1 482 ? -25.493 -8.725 16.113 1.00 89.62 482 ALA A C 1
ATOM 3727 O O . ALA A 1 482 ? -26.666 -9.012 15.881 1.00 89.62 482 ALA A O 1
ATOM 3728 N N . SER A 1 483 ? -24.620 -8.480 15.148 1.00 90.06 483 SER A N 1
ATOM 3729 C CA . SER A 1 483 ? -24.970 -8.580 13.735 1.00 90.06 483 SER A CA 1
ATOM 3730 C C . SER A 1 483 ? -23.765 -8.945 12.887 1.00 90.06 483 SER A C 1
ATOM 3732 O O . SER A 1 483 ? -22.621 -8.874 13.337 1.00 90.06 483 SER A O 1
ATOM 3734 N N . GLY A 1 484 ? -24.029 -9.394 11.668 1.00 89.44 484 GLY A N 1
ATOM 3735 C CA . GLY A 1 484 ? -23.007 -9.682 10.679 1.00 89.44 484 GLY A CA 1
ATOM 3736 C C . GLY A 1 484 ? -23.614 -9.905 9.306 1.00 89.44 484 GLY A C 1
ATOM 3737 O O . GLY A 1 484 ? -24.804 -10.189 9.164 1.00 89.44 484 GLY A O 1
ATOM 3738 N N . LEU A 1 485 ? -22.774 -9.770 8.291 1.00 89.44 485 LEU A N 1
ATOM 3739 C CA . LEU A 1 485 ? -23.127 -9.980 6.895 1.00 89.44 485 LEU A CA 1
ATOM 3740 C C . LEU A 1 485 ? -22.213 -11.055 6.318 1.00 89.44 485 LEU A C 1
ATOM 3742 O O . LEU A 1 485 ? -21.057 -11.160 6.721 1.00 89.44 485 LEU A O 1
ATOM 3746 N N . ILE A 1 486 ? -22.699 -11.807 5.342 1.00 89.81 486 ILE A N 1
ATOM 3747 C CA . ILE A 1 486 ? -21.883 -12.689 4.514 1.00 89.81 486 ILE A CA 1
ATOM 3748 C C . ILE A 1 486 ? -22.373 -12.599 3.080 1.00 89.81 486 ILE A C 1
ATOM 3750 O O . ILE A 1 486 ? -23.575 -12.592 2.830 1.00 89.81 486 ILE A O 1
ATOM 3754 N N . ALA A 1 487 ? -21.446 -12.484 2.143 1.00 88.88 487 ALA A N 1
ATOM 3755 C CA . ALA A 1 487 ? -21.759 -12.452 0.725 1.00 88.88 487 ALA A CA 1
ATOM 3756 C C . ALA A 1 487 ? -21.218 -13.716 0.057 1.00 88.88 487 ALA A C 1
ATOM 3758 O O . ALA A 1 487 ? -20.094 -14.121 0.342 1.00 88.88 487 ALA A O 1
ATOM 3759 N N . VAL A 1 488 ? -22.039 -14.360 -0.773 1.00 88.56 488 VAL A N 1
ATOM 3760 C CA . VAL A 1 488 ? -21.736 -15.646 -1.416 1.00 88.56 488 VAL A CA 1
ATOM 3761 C C . VAL A 1 488 ? -21.442 -15.419 -2.894 1.00 88.56 488 VAL A C 1
ATOM 3763 O O . VAL A 1 488 ? -22.287 -14.894 -3.617 1.00 88.56 488 VAL A O 1
ATOM 3766 N N . VAL A 1 489 ? -20.256 -15.824 -3.348 1.00 83.81 489 VAL A N 1
ATOM 3767 C CA . VAL A 1 489 ? -19.813 -15.692 -4.741 1.00 83.81 489 VAL A CA 1
ATOM 3768 C C . VAL A 1 489 ? -19.182 -17.001 -5.199 1.00 83.81 489 VAL A C 1
ATOM 3770 O O . VAL A 1 489 ? -18.105 -17.392 -4.755 1.00 83.81 489 VAL A O 1
ATOM 3773 N N . GLY A 1 490 ? -19.870 -17.693 -6.109 1.00 84.75 490 GLY A N 1
ATOM 3774 C CA . GLY A 1 490 ? -19.472 -19.036 -6.523 1.00 84.75 490 GLY A CA 1
ATOM 3775 C C . GLY A 1 490 ? -19.485 -19.998 -5.333 1.00 84.75 490 GLY A C 1
ATOM 3776 O O . GLY A 1 490 ? -20.503 -20.131 -4.659 1.00 84.75 490 GLY A O 1
ATOM 3777 N N . SER A 1 491 ? -18.357 -20.662 -5.085 1.00 89.44 491 SER A N 1
ATOM 3778 C CA . SER A 1 491 ? -18.159 -21.549 -3.932 1.00 89.44 491 SER A CA 1
ATOM 3779 C C . SER A 1 491 ? -17.558 -20.848 -2.709 1.00 89.44 491 SER A C 1
ATOM 3781 O O . SER A 1 491 ? -17.381 -21.499 -1.682 1.00 89.44 491 SER A O 1
ATOM 3783 N N . ASP A 1 492 ? -17.229 -19.560 -2.796 1.00 90.38 492 ASP A N 1
ATOM 3784 C CA . ASP A 1 492 ? -16.653 -18.795 -1.690 1.00 90.38 492 ASP A CA 1
ATOM 3785 C C . ASP A 1 492 ? -17.722 -17.937 -1.000 1.00 90.38 492 ASP A C 1
ATOM 3787 O O . ASP A 1 492 ? -18.699 -17.494 -1.613 1.00 90.38 492 ASP A O 1
ATOM 3791 N N . ALA A 1 493 ? -17.521 -17.654 0.285 1.00 91.81 493 ALA A N 1
ATOM 3792 C CA . ALA A 1 493 ? -18.315 -16.685 1.020 1.00 91.81 493 ALA A CA 1
ATOM 3793 C C . ALA A 1 493 ? -17.463 -15.785 1.921 1.00 91.81 493 ALA A C 1
ATOM 3795 O O . ALA A 1 493 ? -16.537 -16.225 2.603 1.00 91.81 493 ALA A O 1
ATOM 3796 N N . VAL A 1 494 ? -17.795 -14.497 1.942 1.00 91.50 494 VAL A N 1
ATOM 3797 C CA . VAL A 1 494 ? -16.986 -13.455 2.580 1.00 91.50 494 VAL A CA 1
ATOM 3798 C C . VAL A 1 494 ? -17.776 -12.807 3.714 1.00 91.50 494 VAL A C 1
ATOM 3800 O O . VAL A 1 494 ? -18.654 -11.974 3.455 1.00 91.50 494 VAL A O 1
ATOM 3803 N N . PRO A 1 495 ? -17.540 -13.202 4.982 1.00 89.81 495 PRO A N 1
ATOM 3804 C CA . PRO A 1 495 ? -18.177 -12.562 6.120 1.00 89.81 495 PRO A CA 1
ATOM 3805 C C . PRO A 1 495 ? -17.577 -11.178 6.378 1.00 89.81 495 PRO A C 1
ATOM 3807 O O . PRO A 1 495 ? -16.377 -10.954 6.226 1.00 89.81 495 PRO A O 1
ATOM 3810 N N . ARG A 1 496 ? -18.419 -10.239 6.810 1.00 82.81 496 ARG A N 1
ATOM 3811 C CA . ARG A 1 496 ? -18.022 -8.869 7.150 1.00 82.81 496 ARG A CA 1
ATOM 3812 C C . ARG A 1 496 ? -18.906 -8.272 8.236 1.00 82.81 496 ARG A C 1
ATOM 3814 O O . ARG A 1 496 ? -20.032 -8.716 8.456 1.00 82.81 496 ARG A O 1
ATOM 3821 N N . ARG A 1 497 ? -18.413 -7.192 8.855 1.00 78.56 497 ARG A N 1
ATOM 3822 C CA . ARG A 1 497 ? -19.148 -6.394 9.856 1.00 78.56 497 ARG A CA 1
ATOM 3823 C C . ARG A 1 497 ? -19.740 -7.248 10.982 1.00 78.56 497 ARG A C 1
ATOM 3825 O O . ARG A 1 497 ? -20.823 -6.960 11.480 1.00 78.56 497 ARG A O 1
ATOM 3832 N N . VAL A 1 498 ? -19.024 -8.300 11.370 1.00 85.69 498 VAL A N 1
ATOM 3833 C CA . VAL A 1 498 ? -19.417 -9.141 12.497 1.00 85.69 498 VAL A CA 1
ATOM 3834 C C . VAL A 1 498 ? -19.121 -8.363 13.764 1.00 85.69 498 VAL A C 1
ATOM 3836 O O . VAL A 1 498 ? -17.967 -8.189 14.144 1.00 85.69 498 VAL A O 1
ATOM 3839 N N . THR A 1 499 ? -20.171 -7.862 14.394 1.00 79.12 499 THR A N 1
ATOM 3840 C CA . THR A 1 499 ? -20.067 -6.999 15.564 1.00 79.12 499 THR A CA 1
ATOM 3841 C C . THR A 1 499 ? -20.943 -7.529 16.684 1.00 79.12 499 THR A C 1
ATOM 3843 O O . THR A 1 499 ? -21.943 -8.218 16.481 1.00 79.12 499 THR A O 1
ATOM 3846 N N . THR A 1 500 ? -20.541 -7.247 17.915 1.00 80.25 500 THR A N 1
ATOM 3847 C CA . THR A 1 500 ? -21.366 -7.489 19.094 1.00 80.25 500 THR A CA 1
ATOM 3848 C C . THR A 1 500 ? -21.357 -6.220 19.922 1.00 80.25 500 THR A C 1
ATOM 3850 O O . THR A 1 500 ? -20.294 -5.696 20.265 1.00 80.25 500 THR A O 1
ATOM 3853 N N . THR A 1 501 ? -22.548 -5.725 20.234 1.00 71.38 501 THR A N 1
ATOM 3854 C CA . THR A 1 501 ? -22.716 -4.542 21.079 1.00 71.38 501 THR A CA 1
ATOM 3855 C C . THR A 1 501 ? -22.053 -4.760 22.435 1.00 71.38 501 THR A C 1
ATOM 3857 O O . THR A 1 501 ? -22.032 -5.877 22.960 1.00 71.38 501 THR A O 1
ATOM 3860 N N . ALA A 1 502 ? -21.495 -3.684 22.989 1.00 61.62 502 ALA A N 1
ATOM 3861 C CA . ALA A 1 502 ? -20.780 -3.659 24.262 1.00 61.62 502 ALA A CA 1
ATOM 3862 C C . ALA A 1 502 ? -21.468 -4.481 25.370 1.00 61.62 502 ALA A C 1
ATOM 3864 O O . ALA A 1 502 ? -20.867 -5.398 25.930 1.00 61.62 502 ALA A O 1
ATOM 3865 N N . GLU A 1 503 ? -22.758 -4.222 25.605 1.00 67.19 503 GLU A N 1
ATOM 3866 C CA . GLU A 1 503 ? -23.571 -4.839 26.668 1.00 67.19 503 GLU A CA 1
ATOM 3867 C C . GLU A 1 503 ? -23.693 -6.371 26.558 1.00 67.19 503 GLU A C 1
ATOM 3869 O O . GLU A 1 503 ? -23.967 -7.079 27.540 1.00 67.19 503 GLU A O 1
ATOM 3874 N N . HIS A 1 504 ? -23.491 -6.901 25.352 1.00 76.88 504 HIS A N 1
ATOM 3875 C CA . HIS A 1 504 ? -23.730 -8.295 25.011 1.00 76.88 504 HIS A CA 1
ATOM 3876 C C . HIS A 1 504 ? -22.462 -9.051 24.575 1.00 76.88 504 HIS A C 1
ATOM 3878 O O . HIS A 1 504 ? -22.537 -10.233 24.217 1.00 76.88 504 HIS A O 1
ATOM 3884 N N . ARG A 1 505 ? -21.277 -8.424 24.655 1.00 72.19 505 ARG A N 1
ATOM 3885 C CA . ARG A 1 505 ? -19.993 -9.093 24.373 1.00 72.19 505 ARG A CA 1
ATOM 3886 C C . ARG A 1 505 ? -19.702 -10.212 25.372 1.00 72.19 505 ARG A C 1
ATOM 3888 O O . ARG A 1 505 ? -20.291 -10.303 26.444 1.00 72.19 505 ARG A O 1
ATOM 3895 N N . ARG A 1 506 ? -18.780 -11.109 24.998 1.00 79.25 506 ARG A N 1
ATOM 3896 C CA . ARG A 1 506 ? -18.357 -12.294 25.784 1.00 79.25 506 ARG A CA 1
ATOM 3897 C C . ARG A 1 506 ? -19.478 -13.303 26.105 1.00 79.25 506 ARG A C 1
ATOM 3899 O O . ARG A 1 506 ? -19.211 -14.289 26.779 1.00 79.25 506 ARG A O 1
ATOM 3906 N N . ARG A 1 507 ? -20.686 -13.138 25.552 1.00 84.62 507 ARG A N 1
ATOM 3907 C CA . ARG A 1 507 ? -21.815 -14.087 25.669 1.00 84.62 507 ARG A CA 1
ATOM 3908 C C . ARG A 1 507 ? -21.891 -15.109 24.527 1.00 84.62 507 ARG A C 1
ATOM 3910 O O . ARG A 1 507 ? -22.898 -15.778 24.356 1.00 84.62 507 ARG A O 1
ATOM 3917 N N . GLY A 1 508 ? -20.847 -15.199 23.701 1.00 86.44 508 GLY A N 1
ATOM 3918 C CA . GLY A 1 508 ? -20.794 -16.117 22.556 1.00 86.44 508 GLY A CA 1
ATOM 3919 C C . GLY A 1 508 ? -21.562 -15.661 21.309 1.00 86.44 508 GLY A C 1
ATOM 3920 O O . GLY A 1 508 ? -21.518 -16.364 20.306 1.00 86.44 508 GLY A O 1
ATOM 3921 N N . LEU A 1 509 ? -22.199 -14.482 21.316 1.00 89.69 509 LEU A N 1
ATOM 3922 C CA . LEU A 1 509 ? -23.050 -14.027 20.205 1.00 89.69 509 LEU A CA 1
ATOM 3923 C C . LEU A 1 509 ? -22.305 -13.872 18.872 1.00 89.69 509 LEU A C 1
ATOM 3925 O O . LEU A 1 509 ? -22.856 -14.222 17.838 1.00 89.69 509 LEU A O 1
ATOM 3929 N N . GLY A 1 510 ? -21.038 -13.443 18.877 1.00 87.75 510 GLY A N 1
ATOM 3930 C CA . GLY A 1 510 ? -20.222 -13.421 17.655 1.00 87.75 510 GLY A CA 1
ATOM 3931 C C . GLY A 1 510 ? -20.023 -14.815 17.039 1.00 87.75 510 GLY A C 1
ATOM 3932 O O . GLY A 1 510 ? -20.030 -14.959 15.821 1.00 87.75 510 GLY A O 1
ATOM 3933 N N . SER A 1 511 ? -19.919 -15.863 17.868 1.00 92.06 511 SER A N 1
ATOM 3934 C CA . SER A 1 511 ? -19.874 -17.253 17.392 1.00 92.06 511 SER A CA 1
ATOM 3935 C C . SER A 1 511 ? -21.216 -17.702 16.814 1.00 92.06 511 SER A C 1
ATOM 3937 O O . SER A 1 511 ? -21.227 -18.419 15.820 1.00 92.06 511 SER A O 1
ATOM 3939 N N . VAL A 1 512 ? -22.332 -17.260 17.406 1.00 95.12 512 VAL A N 1
ATOM 3940 C CA . VAL A 1 512 ? -23.687 -17.523 16.893 1.00 95.12 512 VAL A CA 1
ATOM 3941 C C . VAL A 1 512 ? -23.874 -16.855 15.533 1.00 95.12 512 VAL A C 1
ATOM 3943 O O . VAL A 1 512 ? -24.256 -17.527 14.583 1.00 95.12 512 VAL A O 1
ATOM 3946 N N . VAL A 1 513 ? -23.534 -15.566 15.410 1.00 95.06 513 VAL A N 1
ATOM 3947 C CA . VAL A 1 513 ? -23.605 -14.819 14.144 1.00 95.06 513 VAL A CA 1
ATOM 3948 C C . VAL A 1 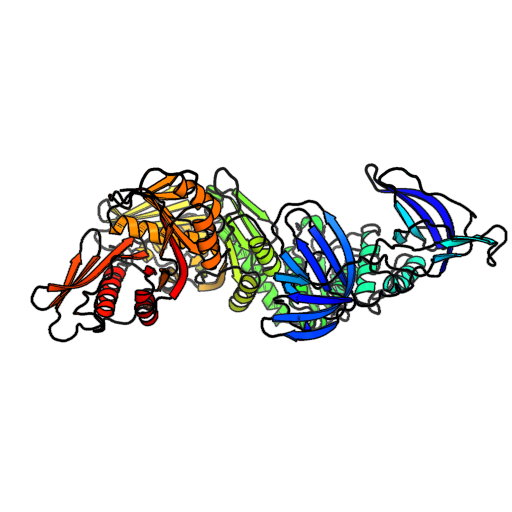513 ? -22.791 -15.520 13.059 1.00 95.06 513 VAL A C 1
ATOM 3950 O O . VAL A 1 513 ? -23.352 -15.876 12.029 1.00 95.06 513 VAL A O 1
ATOM 3953 N N . MET A 1 514 ? -21.502 -15.789 13.299 1.00 94.38 514 MET A N 1
ATOM 3954 C CA . MET A 1 514 ? -20.636 -16.473 12.326 1.00 94.38 514 MET A CA 1
ATOM 3955 C C . MET A 1 514 ? -21.158 -17.862 11.951 1.00 94.38 514 MET A C 1
ATOM 3957 O O . MET A 1 514 ? -21.136 -18.235 10.783 1.00 94.38 514 MET A O 1
ATOM 3961 N N . GLY A 1 515 ? -21.657 -18.618 12.929 1.00 95.12 515 GLY A N 1
ATOM 3962 C CA . GLY A 1 515 ? -22.209 -19.949 12.712 1.00 95.12 515 GLY A CA 1
ATOM 3963 C C . GLY A 1 515 ? -23.483 -19.956 11.871 1.00 95.12 515 GLY A C 1
ATOM 3964 O O . GLY A 1 515 ? -23.626 -20.778 10.968 1.00 95.12 515 GLY A O 1
ATOM 3965 N N . VAL A 1 516 ? -24.396 -19.019 12.136 1.00 95.88 516 VAL A N 1
ATOM 3966 C CA . VAL A 1 516 ? -25.608 -18.834 11.332 1.00 95.88 516 VAL A CA 1
ATOM 3967 C C . VAL A 1 516 ? -25.226 -18.378 9.926 1.00 95.88 516 VAL A C 1
ATOM 3969 O O . VAL A 1 516 ? -25.651 -19.016 8.972 1.00 95.88 516 VAL A O 1
ATOM 3972 N N . LEU A 1 517 ? -24.374 -17.356 9.783 1.00 95.12 517 LEU A N 1
ATOM 3973 C CA . LEU A 1 517 ? -23.898 -16.883 8.477 1.00 95.12 517 LEU A CA 1
ATOM 3974 C C . LEU A 1 517 ? -23.279 -18.018 7.653 1.00 95.12 517 LEU A C 1
ATOM 3976 O O . LEU A 1 517 ? -23.642 -18.189 6.493 1.00 95.12 517 LEU A O 1
ATOM 3980 N N . ALA A 1 518 ? -22.403 -18.826 8.254 1.00 95.44 518 ALA A N 1
ATOM 3981 C CA . ALA A 1 518 ? -21.782 -19.965 7.586 1.00 95.44 518 ALA A CA 1
ATOM 3982 C C . ALA A 1 518 ? -22.819 -20.998 7.124 1.00 95.44 518 ALA A C 1
ATOM 3984 O O . ALA A 1 518 ? -22.786 -21.421 5.972 1.00 95.44 518 ALA A O 1
ATOM 3985 N N . ARG A 1 519 ? -23.782 -21.362 7.981 1.00 95.06 519 ARG A N 1
ATOM 3986 C CA . ARG A 1 519 ? -24.854 -22.302 7.621 1.00 95.06 519 ARG A CA 1
ATOM 3987 C C . ARG A 1 519 ? -25.694 -21.789 6.452 1.00 95.06 519 ARG A C 1
ATOM 3989 O O . ARG A 1 519 ? -26.000 -22.550 5.539 1.00 95.06 519 ARG A O 1
ATOM 3996 N N . GLU A 1 520 ? -26.072 -20.515 6.483 1.00 95.00 520 GLU A N 1
ATOM 3997 C CA . GLU A 1 520 ? -26.869 -19.909 5.415 1.00 95.00 520 GLU A CA 1
ATOM 3998 C C . GLU A 1 520 ? -26.070 -19.772 4.111 1.00 95.00 520 GLU A C 1
ATOM 4000 O O . GLU A 1 520 ? -26.616 -20.003 3.035 1.00 95.00 520 GLU A O 1
ATOM 4005 N N . ALA A 1 521 ? -24.771 -19.471 4.193 1.00 93.56 521 ALA A N 1
ATOM 4006 C CA . ALA A 1 521 ? -23.885 -19.448 3.034 1.00 93.56 521 ALA A CA 1
ATOM 4007 C C . ALA A 1 521 ? -23.719 -20.843 2.411 1.00 93.56 521 ALA A C 1
ATOM 4009 O O . ALA A 1 521 ? -23.809 -20.980 1.193 1.00 93.56 521 ALA A O 1
ATOM 4010 N N . VAL A 1 522 ? -23.565 -21.891 3.229 1.00 95.50 522 VAL A N 1
ATOM 4011 C CA . VAL A 1 522 ? -23.527 -23.288 2.756 1.00 95.50 522 VAL A CA 1
ATOM 4012 C C . VAL A 1 522 ? -24.840 -23.675 2.082 1.00 95.50 522 VAL A C 1
ATOM 4014 O O . VAL A 1 522 ? -24.830 -24.285 1.015 1.00 95.50 522 VAL A O 1
ATOM 4017 N N . ALA A 1 523 ? -25.980 -23.271 2.650 1.00 93.94 523 ALA A N 1
ATOM 4018 C CA . ALA A 1 523 ? -27.283 -23.480 2.020 1.00 93.94 523 ALA A CA 1
ATOM 4019 C C . ALA A 1 523 ? -27.413 -22.751 0.667 1.00 93.94 523 ALA A C 1
ATOM 4021 O O . ALA A 1 523 ? -28.157 -23.205 -0.201 1.00 93.94 523 ALA A O 1
ATOM 4022 N N . ALA A 1 524 ? -26.673 -21.656 0.474 1.00 91.38 524 ALA A N 1
ATOM 4023 C CA . ALA A 1 524 ? -26.572 -20.922 -0.785 1.00 91.38 524 ALA A CA 1
ATOM 4024 C C . ALA A 1 524 ? -25.482 -21.458 -1.742 1.00 91.38 524 ALA A C 1
ATOM 4026 O O . ALA A 1 524 ? -25.314 -20.907 -2.827 1.00 91.38 524 ALA A O 1
ATOM 4027 N N . GLY A 1 525 ? -24.774 -22.536 -1.380 1.00 92.50 525 GLY A N 1
ATOM 4028 C CA . GLY A 1 525 ? -23.780 -23.204 -2.229 1.00 92.50 525 GLY A CA 1
ATOM 4029 C C . GLY A 1 525 ? -22.317 -22.883 -1.911 1.00 92.50 525 GLY A C 1
ATOM 4030 O O . GLY A 1 525 ? -21.432 -23.394 -2.598 1.00 92.50 525 GLY A O 1
ATOM 4031 N N . ALA A 1 526 ? -22.044 -22.087 -0.875 1.00 93.12 526 ALA A N 1
ATOM 4032 C CA . ALA A 1 526 ? -20.677 -21.827 -0.439 1.00 93.12 526 ALA A CA 1
ATOM 4033 C C . ALA A 1 526 ? -20.041 -23.068 0.207 1.00 93.12 526 ALA A C 1
ATOM 4035 O O . ALA A 1 526 ? -20.681 -23.819 0.943 1.00 93.12 526 ALA A O 1
ATOM 4036 N N . VAL A 1 527 ? -18.747 -23.244 -0.028 1.00 95.12 527 VAL A N 1
ATOM 4037 C CA . VAL A 1 527 ? -17.907 -24.291 0.561 1.00 95.12 527 VAL A CA 1
ATOM 4038 C C . VAL A 1 527 ? -16.838 -23.660 1.440 1.00 95.12 527 VAL A C 1
ATOM 4040 O O . VAL A 1 527 ? -16.623 -24.123 2.560 1.00 95.12 527 VAL A O 1
ATOM 4043 N N . ASP A 1 528 ? -16.221 -22.580 0.967 1.00 93.50 528 ASP A N 1
ATOM 4044 C CA . ASP A 1 528 ? -15.094 -21.924 1.617 1.00 93.50 528 ASP A CA 1
ATOM 4045 C C . ASP A 1 528 ? -15.453 -20.515 2.092 1.00 93.50 528 ASP A C 1
ATOM 4047 O O . ASP A 1 528 ? -16.270 -19.809 1.506 1.00 93.50 528 ASP A O 1
ATOM 4051 N N . GLY A 1 529 ? -14.846 -20.114 3.201 1.00 94.19 529 GLY A N 1
ATOM 4052 C CA . GLY A 1 529 ? -14.956 -18.797 3.799 1.00 94.19 529 GLY A CA 1
ATOM 4053 C C . GLY A 1 529 ? -13.632 -18.053 3.705 1.00 94.19 529 GLY A C 1
ATOM 4054 O O . GLY A 1 529 ? -12.595 -18.632 4.034 1.00 94.19 529 GLY A O 1
ATOM 4055 N N . LEU A 1 530 ? -13.668 -16.772 3.332 1.00 94.38 530 LEU A N 1
ATOM 4056 C CA . LEU A 1 530 ? -12.500 -15.883 3.248 1.00 94.38 530 LEU A CA 1
ATOM 4057 C C . LEU A 1 530 ? -12.770 -14.578 4.008 1.00 94.38 530 LEU A C 1
ATOM 4059 O O . LEU A 1 530 ? -13.785 -13.935 3.758 1.00 94.38 530 LEU A O 1
ATOM 4063 N N . LEU A 1 531 ? -11.882 -14.151 4.912 1.00 92.12 531 LEU A N 1
ATOM 4064 C CA . LEU A 1 531 ? -12.050 -12.886 5.648 1.00 92.12 531 LEU A CA 1
ATOM 4065 C C . LEU A 1 531 ? -10.732 -12.223 6.032 1.00 92.12 531 LEU A C 1
ATOM 4067 O O . LEU A 1 531 ? -9.740 -12.912 6.254 1.00 92.12 531 LEU A O 1
ATOM 4071 N N . PHE A 1 532 ? -10.748 -10.901 6.204 1.00 91.25 532 PHE A N 1
ATOM 4072 C CA . PHE A 1 532 ? -9.708 -10.180 6.939 1.00 91.25 532 PHE A CA 1
ATOM 4073 C C . PHE A 1 532 ? -10.155 -10.025 8.394 1.00 91.25 532 PHE A C 1
ATOM 4075 O O . PHE A 1 532 ? -11.246 -9.526 8.679 1.00 91.25 532 PHE A O 1
ATOM 4082 N N . ALA A 1 533 ? -9.344 -10.533 9.317 1.00 89.44 533 ALA A N 1
ATOM 4083 C CA . ALA A 1 533 ? -9.577 -10.432 10.747 1.00 89.44 533 ALA A CA 1
ATOM 4084 C C . ALA A 1 533 ? -8.765 -9.272 11.315 1.00 89.44 533 ALA A C 1
ATOM 4086 O O . ALA A 1 533 ? -7.535 -9.280 11.246 1.00 89.44 533 ALA A O 1
ATOM 4087 N N . THR A 1 534 ? -9.452 -8.334 11.963 1.00 84.62 534 THR A N 1
ATOM 4088 C CA . THR A 1 534 ? -8.805 -7.341 12.823 1.00 84.62 534 THR A CA 1
ATOM 4089 C C . THR A 1 534 ? -8.115 -8.022 14.007 1.00 84.62 534 THR A C 1
ATOM 4091 O O . THR A 1 534 ? -8.463 -9.150 14.378 1.00 84.62 534 THR A O 1
ATOM 4094 N N . ALA A 1 535 ? -7.172 -7.327 14.648 1.00 76.81 535 ALA A N 1
ATOM 4095 C CA . ALA A 1 535 ? -6.498 -7.820 15.852 1.00 76.81 535 ALA A CA 1
ATOM 4096 C C . ALA A 1 535 ? -7.493 -8.293 16.937 1.00 76.81 535 ALA A C 1
ATOM 4098 O O . ALA A 1 535 ? -7.314 -9.367 17.519 1.00 76.81 535 ALA A O 1
ATOM 4099 N N . ASP A 1 536 ? -8.591 -7.555 17.129 1.00 71.75 536 ASP A N 1
ATOM 4100 C CA . ASP A 1 536 ? -9.656 -7.888 18.084 1.00 71.75 536 ASP A CA 1
ATOM 4101 C C . ASP A 1 536 ? -10.484 -9.114 17.652 1.00 71.75 536 ASP A C 1
ATOM 4103 O O . ASP A 1 536 ? -10.799 -9.995 18.464 1.00 71.75 536 ASP A O 1
ATOM 4107 N N . GLY A 1 537 ? -10.810 -9.218 16.359 1.00 78.00 537 GLY A N 1
ATOM 4108 C CA . GLY A 1 537 ? -11.583 -10.328 15.792 1.00 78.00 537 GLY A CA 1
ATOM 4109 C C . GLY A 1 537 ? -10.798 -11.639 15.668 1.00 78.00 537 GLY A C 1
ATOM 4110 O O . GLY A 1 537 ? -11.391 -12.726 15.631 1.00 78.00 537 GLY A O 1
ATOM 4111 N N . LEU A 1 538 ? -9.466 -11.568 15.651 1.00 85.56 538 LEU A N 1
ATOM 4112 C CA . LEU A 1 538 ? -8.579 -12.700 15.384 1.00 85.56 538 LEU A CA 1
ATOM 4113 C C . LEU A 1 538 ? -8.741 -13.843 16.394 1.00 85.56 538 LEU A C 1
ATOM 4115 O O . LEU A 1 538 ? -8.714 -15.018 16.020 1.00 85.56 538 LEU A O 1
ATOM 4119 N N . HIS A 1 539 ? -8.955 -13.528 17.675 1.00 85.06 539 HIS A N 1
ATOM 4120 C CA . HIS A 1 539 ? -9.159 -14.554 18.702 1.00 85.06 539 HIS A CA 1
ATOM 4121 C C . HIS A 1 539 ? -10.443 -15.366 18.462 1.00 85.06 539 HIS A C 1
ATOM 4123 O O . HIS A 1 539 ? -10.429 -16.594 18.576 1.00 85.06 539 HIS A O 1
ATOM 4129 N N . LEU A 1 540 ? -11.543 -14.697 18.095 1.00 86.62 540 LEU A N 1
ATOM 4130 C CA . LEU A 1 540 ? -12.804 -15.359 17.752 1.00 86.62 540 LEU A CA 1
ATOM 4131 C C . LEU A 1 540 ? -12.632 -16.240 16.511 1.00 86.62 540 LEU A C 1
ATOM 4133 O O . LEU A 1 540 ? -13.031 -17.403 16.539 1.00 86.62 540 LEU A O 1
ATOM 4137 N N . CYS A 1 541 ? -11.999 -15.717 15.458 1.00 91.25 541 CYS A N 1
ATOM 4138 C CA . CYS A 1 541 ? -11.776 -16.460 14.218 1.00 91.25 541 CYS A CA 1
ATOM 4139 C C . CYS A 1 541 ? -10.943 -17.727 14.473 1.00 91.25 541 CYS A C 1
ATOM 4141 O O . CYS A 1 541 ? -11.351 -18.824 14.092 1.00 91.25 541 CYS A O 1
ATOM 4143 N N . ARG A 1 542 ? -9.839 -17.626 15.228 1.00 92.81 542 ARG A N 1
ATOM 4144 C CA . ARG A 1 542 ? -9.030 -18.794 15.630 1.00 92.81 542 ARG A CA 1
ATOM 4145 C C . ARG A 1 542 ? -9.833 -19.812 16.440 1.00 92.81 542 ARG A C 1
ATOM 4147 O O . ARG A 1 542 ? -9.727 -21.008 16.184 1.00 92.81 542 ARG A O 1
ATOM 4154 N N . LYS A 1 543 ? -10.669 -19.360 17.383 1.00 90.81 543 LYS A N 1
ATOM 4155 C CA . LYS A 1 543 ? -11.546 -20.244 18.174 1.00 90.81 543 LYS A CA 1
ATOM 4156 C C . LYS A 1 543 ? -12.545 -21.001 17.295 1.00 90.81 543 LYS A C 1
ATOM 4158 O O . LYS A 1 543 ? -12.843 -22.158 17.572 1.00 90.81 543 LYS A O 1
ATOM 4163 N N . LEU A 1 544 ? -13.052 -20.359 16.246 1.00 93.50 544 LEU A N 1
ATOM 4164 C CA . LEU A 1 544 ? -13.939 -20.971 15.256 1.00 93.50 544 LEU A CA 1
ATOM 4165 C C . LEU A 1 544 ? -13.164 -21.762 14.188 1.00 93.50 544 LEU A C 1
ATOM 4167 O O . LEU A 1 544 ? -13.754 -22.168 13.197 1.00 93.50 544 LEU A O 1
ATOM 4171 N N . GLY A 1 545 ? -11.857 -21.980 14.378 1.00 94.50 545 GLY A N 1
ATOM 4172 C CA . GLY A 1 545 ? -10.995 -22.805 13.534 1.00 94.50 545 GLY A CA 1
ATOM 4173 C C . GLY A 1 545 ? -10.669 -22.202 12.169 1.00 94.50 545 GLY A C 1
ATOM 4174 O O . GLY A 1 545 ? -10.396 -22.953 11.237 1.00 94.50 545 GLY A O 1
ATOM 4175 N N . TRP A 1 546 ? -10.731 -20.879 12.029 1.00 95.94 546 TRP A N 1
ATOM 4176 C CA . TRP A 1 546 ? -10.203 -20.188 10.855 1.00 95.94 546 TRP A CA 1
ATOM 4177 C C . TRP A 1 546 ? -8.674 -20.259 10.856 1.00 95.94 546 TRP A C 1
ATOM 4179 O O . TRP A 1 546 ? -8.035 -20.112 11.902 1.00 95.94 546 TRP A O 1
ATOM 4189 N N . GLN A 1 547 ? -8.086 -20.477 9.684 1.00 95.69 547 GLN A N 1
ATOM 4190 C CA . GLN A 1 547 ? -6.646 -20.637 9.494 1.00 95.69 547 GLN A CA 1
ATOM 4191 C C . GLN A 1 547 ? -6.064 -19.397 8.822 1.00 95.69 547 GLN A C 1
ATOM 4193 O O . GLN A 1 547 ? -6.667 -18.859 7.895 1.00 95.69 547 GLN A O 1
ATOM 4198 N N . LYS A 1 548 ? -4.894 -18.950 9.289 1.00 95.50 548 LYS A N 1
ATOM 4199 C CA . LYS A 1 548 ? -4.160 -17.840 8.673 1.00 95.50 548 LYS A CA 1
ATOM 4200 C C . LYS A 1 548 ? -3.699 -18.241 7.267 1.00 95.50 548 LYS A C 1
ATOM 4202 O O . LYS A 1 548 ? -3.158 -19.330 7.093 1.00 95.50 548 LYS A O 1
ATOM 4207 N N . ILE A 1 549 ? -3.918 -17.340 6.318 1.00 94.44 549 ILE A N 1
ATOM 4208 C CA . ILE A 1 549 ? -3.362 -17.360 4.966 1.00 94.44 549 ILE A CA 1
ATOM 4209 C C . ILE A 1 549 ? -2.097 -16.501 4.959 1.00 94.44 549 ILE A C 1
ATOM 4211 O O . ILE A 1 549 ? -1.017 -17.036 4.762 1.00 94.44 549 ILE A O 1
ATOM 4215 N N . SER A 1 550 ? -2.241 -15.206 5.259 1.00 94.31 550 SER A N 1
ATOM 4216 C CA . SER A 1 550 ? -1.172 -14.202 5.255 1.00 94.31 550 SER A CA 1
ATOM 4217 C C . SER A 1 550 ? -1.433 -13.133 6.326 1.00 94.31 550 SER A C 1
ATOM 4219 O O . SER A 1 550 ? -2.516 -13.090 6.926 1.00 94.31 550 SER A O 1
ATOM 4221 N N . ASP A 1 551 ? -0.455 -12.267 6.586 1.00 95.31 551 ASP A N 1
ATOM 4222 C CA . ASP A 1 551 ? -0.723 -10.988 7.251 1.00 95.31 551 ASP A CA 1
ATOM 4223 C C . ASP A 1 551 ? -1.276 -9.984 6.231 1.00 95.31 551 ASP A C 1
ATOM 4225 O O . ASP A 1 551 ? -1.201 -10.204 5.018 1.00 95.31 551 ASP A O 1
ATOM 4229 N N . VAL A 1 552 ? -1.878 -8.905 6.722 1.00 94.38 552 VAL A N 1
ATOM 4230 C CA . VAL A 1 552 ? -2.381 -7.799 5.907 1.00 94.38 552 VAL A CA 1
ATOM 4231 C C . VAL A 1 552 ? -1.871 -6.499 6.516 1.00 94.38 552 VAL A C 1
ATOM 4233 O O . VAL A 1 552 ? -2.251 -6.122 7.629 1.00 94.38 552 VAL A O 1
ATOM 4236 N N . VAL A 1 553 ? -0.980 -5.833 5.785 1.00 94.06 553 VAL A N 1
ATOM 4237 C CA . VAL A 1 553 ? -0.464 -4.506 6.130 1.00 94.06 553 VAL A CA 1
ATOM 4238 C C . VAL A 1 553 ? -1.399 -3.473 5.532 1.00 94.06 553 VAL A C 1
ATOM 4240 O O . VAL A 1 553 ? -1.737 -3.557 4.356 1.00 94.06 553 VAL A O 1
ATOM 4243 N N . ILE A 1 554 ? -1.827 -2.503 6.335 1.00 90.69 554 ILE A N 1
ATOM 4244 C CA . ILE A 1 554 ? -2.726 -1.446 5.876 1.00 90.69 554 ILE A CA 1
ATOM 4245 C C . ILE A 1 554 ? -2.095 -0.112 6.239 1.00 90.69 554 ILE A C 1
ATOM 4247 O O . ILE A 1 554 ? -1.795 0.137 7.409 1.00 90.69 554 ILE A O 1
ATOM 4251 N N . ALA A 1 555 ? -1.848 0.713 5.229 1.00 90.50 555 ALA A N 1
ATOM 4252 C CA . ALA A 1 555 ? -1.097 1.949 5.357 1.00 90.50 555 ALA A CA 1
ATOM 4253 C C . ALA A 1 555 ? -1.812 3.107 4.663 1.00 90.50 555 ALA A C 1
ATOM 4255 O O . ALA A 1 555 ? -2.507 2.915 3.674 1.00 90.50 555 ALA A O 1
ATOM 4256 N N . SER A 1 556 ? -1.625 4.322 5.156 1.00 86.00 556 SER A N 1
ATOM 4257 C CA . SER A 1 556 ? -2.112 5.540 4.503 1.00 86.00 556 SER A CA 1
ATOM 4258 C C . SER A 1 556 ? -1.169 6.693 4.792 1.00 86.00 556 SER A C 1
ATOM 4260 O O . SER A 1 556 ? -0.249 6.582 5.605 1.00 86.00 556 SER A O 1
ATOM 4262 N N . ARG A 1 557 ? -1.421 7.857 4.187 1.00 79.69 557 ARG A N 1
ATOM 4263 C CA . ARG A 1 557 ? -0.781 9.087 4.658 1.00 79.69 557 ARG A CA 1
ATOM 4264 C C . ARG A 1 557 ? -1.132 9.308 6.130 1.00 79.69 557 ARG A C 1
ATOM 4266 O O . ARG A 1 557 ? -2.259 9.050 6.562 1.00 79.69 557 ARG A O 1
ATOM 4273 N N . ARG A 1 558 ? -0.153 9.787 6.902 1.00 73.06 558 ARG A N 1
ATOM 4274 C CA . ARG A 1 558 ? -0.315 9.994 8.347 1.00 73.06 558 ARG A CA 1
ATOM 4275 C C . ARG A 1 558 ? -1.468 10.952 8.670 1.00 73.06 558 ARG A C 1
ATOM 4277 O O . ARG A 1 558 ? -2.202 10.686 9.614 1.00 73.06 558 ARG A O 1
ATOM 4284 N N . GLY A 1 559 ? -1.669 11.994 7.856 1.00 70.56 559 GLY A N 1
ATOM 4285 C CA . GLY A 1 559 ? -2.809 12.913 7.979 1.00 70.56 559 GLY A CA 1
ATOM 4286 C C . GLY A 1 559 ? -4.159 12.189 7.974 1.00 70.56 559 GLY A C 1
ATOM 4287 O O . GLY A 1 559 ? -4.952 12.389 8.884 1.00 70.56 559 GLY A O 1
ATOM 4288 N N . SER A 1 560 ? -4.368 11.247 7.051 1.00 71.25 560 SER A N 1
ATOM 4289 C CA . SER A 1 560 ? -5.611 10.465 6.971 1.00 71.25 560 SER A CA 1
ATOM 4290 C C . SER A 1 560 ? -5.822 9.541 8.177 1.00 71.25 560 SER A C 1
ATOM 4292 O O . SER A 1 560 ? -6.945 9.362 8.641 1.00 71.25 560 SER A O 1
ATOM 4294 N N . MET A 1 561 ? -4.744 9.000 8.752 1.00 75.12 561 MET A N 1
ATOM 4295 C CA . MET A 1 561 ? -4.835 8.202 9.982 1.00 75.12 561 MET A CA 1
ATOM 4296 C C . MET A 1 561 ? -5.169 9.068 11.204 1.00 75.12 561 MET A C 1
ATOM 4298 O O . MET A 1 561 ? -5.953 8.665 12.063 1.00 75.12 561 MET A O 1
ATOM 4302 N N . ILE A 1 562 ? -4.587 10.268 11.282 1.00 81.06 562 ILE A N 1
ATOM 4303 C CA . ILE A 1 562 ? -4.913 11.249 12.319 1.00 81.06 562 ILE A CA 1
ATOM 4304 C C . ILE A 1 562 ? -6.375 11.684 12.178 1.00 81.06 562 ILE A C 1
ATOM 4306 O O . ILE A 1 562 ? -7.085 11.659 13.178 1.00 81.06 562 ILE A O 1
ATOM 4310 N N . SER A 1 563 ? -6.842 11.981 10.963 1.00 79.69 563 SER A N 1
ATOM 4311 C CA . SER A 1 563 ? -8.236 12.322 10.646 1.00 79.69 563 SER A CA 1
ATOM 4312 C C . SER A 1 563 ? -9.223 11.295 11.213 1.00 79.69 563 SER A C 1
ATOM 4314 O O . SER A 1 563 ? -10.104 11.647 12.004 1.00 79.69 563 SER A O 1
ATOM 4316 N N . GLU A 1 564 ? -9.016 10.002 10.932 1.00 82.19 564 GLU A N 1
ATOM 4317 C CA . GLU A 1 564 ? -9.871 8.929 11.457 1.00 82.19 564 GLU A CA 1
ATOM 4318 C C . GLU A 1 564 ? -9.894 8.907 12.998 1.00 82.19 564 GLU A C 1
ATOM 4320 O O . GLU A 1 564 ? -10.954 8.797 13.629 1.00 82.19 564 GLU A O 1
ATOM 4325 N N . LEU A 1 565 ? -8.723 9.034 13.630 1.00 88.38 565 LEU A N 1
ATOM 4326 C CA . LEU A 1 565 ? -8.599 9.034 15.088 1.00 88.38 565 LEU A CA 1
ATOM 4327 C C . LEU A 1 565 ? -9.236 10.278 15.715 1.00 88.38 565 LEU A C 1
ATOM 4329 O O . LEU A 1 565 ? -9.860 10.174 16.773 1.00 88.38 565 LEU A O 1
ATOM 4333 N N . VAL A 1 566 ? -9.126 11.436 15.067 1.00 89.88 566 VAL A N 1
ATOM 4334 C CA . VAL A 1 566 ? -9.768 12.686 15.482 1.00 89.88 566 VAL A CA 1
ATOM 4335 C C . VAL A 1 566 ? -11.279 12.538 15.442 1.00 89.88 566 VAL A C 1
ATOM 4337 O O . VAL A 1 566 ? -11.939 12.909 16.411 1.00 89.88 566 VAL A O 1
ATOM 4340 N N . GLU A 1 567 ? -11.843 11.937 14.393 1.00 88.25 567 GLU A N 1
ATOM 4341 C CA . GLU A 1 567 ? -13.282 11.681 14.326 1.00 88.25 567 GLU A CA 1
ATOM 4342 C C . GLU A 1 567 ? -13.758 10.720 15.424 1.00 88.25 567 GLU A C 1
ATOM 4344 O O . GLU A 1 567 ? -14.800 10.952 16.049 1.00 88.25 567 GLU A O 1
ATOM 4349 N N . ARG A 1 568 ? -12.994 9.649 15.689 1.00 91.12 568 ARG A N 1
ATOM 4350 C CA . ARG A 1 568 ? -13.254 8.698 16.787 1.00 91.12 568 ARG A CA 1
ATOM 4351 C C . ARG A 1 568 ? -13.228 9.392 18.146 1.00 91.12 568 ARG A C 1
ATOM 4353 O O . ARG A 1 568 ? -14.176 9.262 18.925 1.00 91.12 568 ARG A O 1
ATOM 4360 N N . TRP A 1 569 ? -12.189 10.184 18.400 1.00 94.75 569 TRP A N 1
ATOM 4361 C CA . TRP A 1 569 ? -12.051 10.978 19.617 1.00 94.75 569 TRP A CA 1
ATOM 4362 C C . TRP A 1 569 ? -13.194 11.993 19.763 1.00 94.75 569 TRP A C 1
ATOM 4364 O O . TRP A 1 569 ? -13.816 12.073 20.823 1.00 94.75 569 TRP A O 1
ATOM 4374 N N . HIS A 1 570 ? -13.532 12.710 18.691 1.00 93.31 570 HIS A N 1
ATOM 4375 C CA . HIS A 1 570 ? -14.611 13.695 18.660 1.00 93.31 570 HIS A CA 1
ATOM 4376 C C . HIS A 1 570 ? -15.949 13.077 19.081 1.00 93.31 570 HIS A C 1
ATOM 4378 O O . HIS A 1 570 ? -16.638 13.647 19.929 1.00 93.31 570 HIS A O 1
ATOM 4384 N N . ARG A 1 571 ? -16.302 11.894 18.552 1.00 91.81 571 ARG A N 1
ATOM 4385 C CA . ARG A 1 571 ? -17.548 11.199 18.922 1.00 91.81 571 ARG A CA 1
ATOM 4386 C C . ARG A 1 571 ? -17.622 10.915 20.420 1.00 91.81 571 ARG A C 1
ATOM 4388 O O . ARG A 1 571 ? -18.671 11.118 21.031 1.00 91.81 571 ARG A O 1
ATOM 4395 N N . GLY A 1 572 ? -16.520 10.474 21.024 1.00 91.69 572 GLY A N 1
ATOM 4396 C CA . GLY A 1 572 ? -16.485 10.265 22.467 1.00 91.69 572 GLY A CA 1
ATOM 4397 C C . GLY A 1 572 ? -16.467 11.572 23.261 1.00 91.69 572 GLY A C 1
ATOM 4398 O O . GLY A 1 572 ? -17.093 11.634 24.314 1.00 91.69 572 GLY A O 1
ATOM 4399 N N . TRP A 1 573 ? -15.846 12.644 22.760 1.00 94.00 573 TRP A N 1
ATOM 4400 C CA . TRP A 1 573 ? -15.883 13.949 23.425 1.00 94.00 573 TRP A CA 1
ATOM 4401 C C . TRP A 1 573 ? -17.300 14.536 23.471 1.00 94.00 573 TRP A C 1
ATOM 4403 O O . TRP A 1 573 ? -17.757 14.937 24.546 1.00 94.00 573 TRP A O 1
ATOM 4413 N N . ILE A 1 574 ? -18.035 14.532 22.353 1.00 93.75 574 ILE A N 1
ATOM 4414 C CA . ILE A 1 574 ? -19.416 15.034 22.350 1.00 93.75 574 ILE A CA 1
ATOM 4415 C C . ILE A 1 574 ? -20.327 14.174 23.232 1.00 93.75 574 ILE A C 1
ATOM 4417 O O . ILE A 1 574 ? -21.176 14.720 23.930 1.00 93.75 574 ILE A O 1
ATOM 4421 N N . ALA A 1 575 ? -20.107 12.855 23.288 1.00 89.88 575 ALA A N 1
ATOM 4422 C CA . ALA A 1 575 ? -20.821 11.973 24.208 1.00 89.88 575 ALA A CA 1
ATOM 4423 C C . ALA A 1 575 ? -20.474 12.276 25.676 1.00 89.88 575 ALA A C 1
ATOM 4425 O O . ALA A 1 575 ? -21.359 12.250 26.531 1.00 89.88 575 ALA A O 1
ATOM 4426 N N . ALA A 1 576 ? -19.210 12.611 25.962 1.00 88.19 576 ALA A N 1
ATOM 4427 C CA . ALA A 1 576 ? -18.736 12.907 27.309 1.00 88.19 576 ALA A CA 1
ATOM 4428 C C . ALA A 1 576 ? -19.407 14.148 27.923 1.00 88.19 576 ALA A C 1
ATOM 4430 O O . ALA A 1 576 ? -19.751 14.148 29.104 1.00 88.19 576 ALA A O 1
ATOM 4431 N N . ASP A 1 577 ? -19.586 15.196 27.116 1.00 85.88 577 ASP A N 1
ATOM 4432 C CA . ASP A 1 577 ? -20.131 16.488 27.549 1.00 85.88 577 ASP A CA 1
ATOM 4433 C C . ASP A 1 577 ? -21.601 16.710 27.131 1.00 85.88 577 ASP A C 1
ATOM 4435 O O . ASP A 1 577 ? -22.173 17.753 27.450 1.00 85.88 577 ASP A O 1
ATOM 4439 N N . GLY A 1 578 ? -22.226 15.753 26.433 1.00 87.75 578 GLY A N 1
ATOM 4440 C CA . GLY A 1 578 ? -23.590 15.888 25.906 1.00 87.75 578 GLY A CA 1
ATOM 4441 C C . GLY A 1 578 ? -23.721 16.979 24.835 1.00 87.75 578 GLY A C 1
ATOM 4442 O O . GLY A 1 578 ? -24.711 17.709 24.817 1.00 87.75 578 GLY A O 1
ATOM 4443 N N . LEU A 1 579 ? -22.701 17.127 23.985 1.00 91.88 579 LEU A N 1
ATOM 4444 C CA . LEU A 1 579 ? -22.614 18.147 22.937 1.00 91.88 579 LEU A CA 1
ATOM 4445 C C . LEU A 1 579 ? -23.167 17.642 21.598 1.00 91.88 579 LEU A C 1
ATOM 4447 O O . LEU A 1 579 ? -23.413 16.454 21.394 1.00 91.88 579 LEU A O 1
ATOM 4451 N N . THR A 1 580 ? -23.303 18.569 20.655 1.00 91.88 580 THR A N 1
ATOM 4452 C CA . THR A 1 580 ? -23.643 18.299 19.251 1.00 91.88 580 THR A CA 1
ATOM 4453 C C . THR A 1 580 ? -22.578 18.887 18.333 1.00 91.88 580 THR A C 1
ATOM 4455 O O . THR A 1 580 ? -21.905 19.844 18.715 1.00 91.88 580 THR A O 1
ATOM 4458 N N . SER A 1 581 ? -22.465 18.384 17.108 1.00 91.62 581 SER A N 1
ATOM 4459 C CA . SER A 1 581 ? -21.554 18.913 16.089 1.00 91.62 581 SER A CA 1
ATOM 4460 C C . SER A 1 581 ? -22.209 18.969 14.710 1.00 91.62 581 SER A C 1
ATOM 4462 O O . SER A 1 581 ? -23.246 18.347 14.471 1.00 91.62 581 SER A O 1
ATOM 4464 N N . SER A 1 582 ? -21.620 19.754 13.812 1.00 88.88 582 SER A N 1
ATOM 4465 C CA . SER A 1 582 ? -22.018 19.873 12.408 1.00 88.88 582 SER A CA 1
ATOM 4466 C C . SER A 1 582 ? -20.793 20.083 11.519 1.00 88.88 582 SER A C 1
ATOM 4468 O O . SER A 1 582 ? -19.716 20.408 12.015 1.00 88.88 582 SER A O 1
ATOM 4470 N N . TYR A 1 583 ? -20.964 19.909 10.206 1.00 82.25 583 TYR A N 1
ATOM 4471 C CA . TYR A 1 583 ? -19.959 20.315 9.226 1.00 82.25 583 TYR A CA 1
ATOM 4472 C C . TYR A 1 583 ? -20.317 21.694 8.664 1.00 82.25 583 TYR A C 1
ATOM 4474 O O . TYR A 1 583 ? -21.444 21.902 8.208 1.00 82.25 583 TYR A O 1
ATOM 4482 N N . ARG A 1 584 ? -19.365 22.631 8.697 1.00 79.50 584 ARG A N 1
ATOM 4483 C CA . ARG A 1 584 ? -19.485 23.982 8.123 1.00 79.50 584 ARG A CA 1
ATOM 4484 C C . ARG A 1 584 ? -18.311 24.213 7.182 1.00 79.50 584 ARG A C 1
ATOM 4486 O O . ARG A 1 584 ? -17.170 24.008 7.576 1.00 79.50 584 ARG A O 1
ATOM 4493 N N . ASP A 1 585 ? -18.600 24.575 5.934 1.00 69.62 585 ASP A N 1
ATOM 4494 C CA . ASP A 1 585 ? -17.590 24.761 4.879 1.00 69.62 585 ASP A CA 1
ATOM 4495 C C . ASP A 1 585 ? -16.654 23.552 4.692 1.00 69.62 585 ASP A C 1
ATOM 4497 O O . ASP A 1 585 ? -15.486 23.701 4.356 1.00 69.62 585 ASP A O 1
ATOM 4501 N N . GLY A 1 586 ? -17.175 22.341 4.923 1.00 71.62 586 GLY A N 1
ATOM 4502 C CA . GLY A 1 586 ? -16.409 21.092 4.848 1.00 71.62 586 GLY A CA 1
ATOM 4503 C C . GLY A 1 586 ? -15.675 20.706 6.136 1.00 71.62 586 GLY A C 1
ATOM 4504 O O . GLY A 1 586 ? -15.191 19.584 6.224 1.00 71.62 586 GLY A O 1
ATOM 4505 N N . TYR A 1 587 ? -15.663 21.562 7.161 1.00 81.69 587 TYR A N 1
ATOM 4506 C CA . TYR A 1 587 ? -14.922 21.335 8.403 1.00 81.69 587 TYR A CA 1
ATOM 4507 C C . TYR A 1 587 ? -15.810 20.912 9.568 1.00 81.69 587 TYR A C 1
ATOM 4509 O O . TYR A 1 587 ? -16.951 21.360 9.695 1.00 81.69 587 TYR A O 1
ATOM 4517 N N . LEU A 1 588 ? -15.256 20.090 10.460 1.00 86.25 588 LEU A N 1
ATOM 4518 C CA . LEU A 1 588 ? -15.923 19.623 11.670 1.00 86.25 588 LEU A CA 1
ATOM 4519 C C . LEU A 1 588 ? -15.989 20.731 12.735 1.00 86.25 588 LEU A C 1
ATOM 4521 O O . LEU A 1 588 ? -14.966 21.261 13.169 1.00 86.25 588 LEU A O 1
ATOM 4525 N N . VAL A 1 589 ? -17.201 21.041 13.205 1.00 93.31 589 VAL A N 1
ATOM 4526 C CA . VAL A 1 589 ? -17.458 22.082 14.210 1.00 93.31 589 VAL A CA 1
ATOM 4527 C C . VAL A 1 589 ? -18.272 21.521 15.371 1.00 93.31 589 VAL A C 1
ATOM 4529 O O . VAL A 1 589 ? -19.411 21.083 15.200 1.00 93.31 589 VAL A O 1
ATOM 4532 N N . VAL A 1 590 ? -17.710 21.575 16.578 1.00 95.44 590 VAL A N 1
ATOM 4533 C CA . VAL A 1 590 ? -18.372 21.158 17.821 1.00 95.44 590 VAL A CA 1
ATOM 4534 C C . VAL A 1 590 ? -19.050 22.352 18.486 1.00 95.44 590 VAL A C 1
ATOM 4536 O O . VAL A 1 590 ? -18.413 23.370 18.755 1.00 95.44 590 VAL A O 1
ATOM 4539 N N . HIS A 1 591 ? -20.336 22.219 18.808 1.00 95.06 591 HIS A N 1
ATOM 4540 C CA . HIS A 1 591 ? -21.129 23.243 19.491 1.00 95.06 591 HIS A CA 1
ATOM 4541 C C . HIS A 1 591 ? -20.966 23.107 21.005 1.00 95.06 591 HIS A C 1
ATOM 4543 O O . HIS A 1 591 ? -21.678 22.349 21.667 1.00 95.06 591 HIS A O 1
ATOM 4549 N N . VAL A 1 592 ? -19.997 23.833 21.560 1.00 93.31 592 VAL A N 1
ATOM 4550 C CA . VAL A 1 592 ? -19.652 23.785 22.986 1.00 93.31 592 VAL A CA 1
ATOM 4551 C C . VAL A 1 592 ? -20.646 24.578 23.843 1.00 93.31 592 VAL A C 1
ATOM 4553 O O . VAL A 1 592 ? -20.857 24.232 25.007 1.00 93.31 592 VAL A O 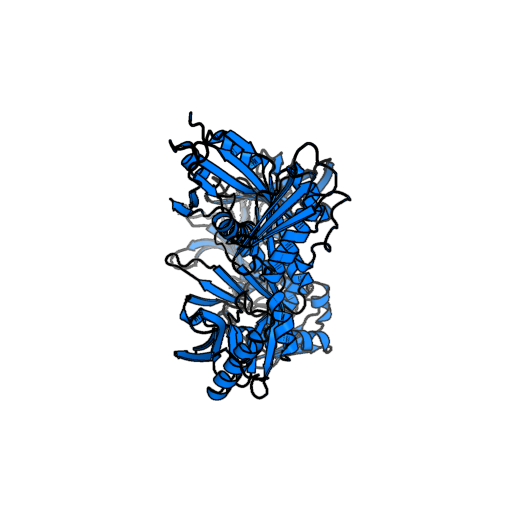1
ATOM 4556 N N . ASN A 1 593 ? -21.274 25.615 23.277 1.00 91.44 593 ASN A N 1
ATOM 4557 C CA . ASN A 1 593 ? -22.339 26.409 23.899 1.00 91.44 593 ASN A CA 1
ATOM 4558 C C . ASN A 1 593 ? -21.950 27.024 25.261 1.00 91.44 593 ASN A C 1
ATOM 4560 O O . ASN A 1 593 ? -22.742 27.037 26.206 1.00 91.44 593 ASN A O 1
ATOM 4564 N N . ARG A 1 594 ? -20.716 27.537 25.384 1.00 89.06 594 ARG A N 1
ATOM 4565 C CA . ARG A 1 594 ? -20.232 28.264 26.573 1.00 89.06 594 ARG A CA 1
ATOM 4566 C C . ARG A 1 594 ? -19.873 29.703 26.215 1.00 89.06 594 ARG A C 1
ATOM 4568 O O . ARG A 1 594 ? -19.370 29.960 25.130 1.00 89.06 594 ARG A O 1
ATOM 4575 N N . ALA A 1 595 ? -20.036 30.626 27.166 1.00 87.12 595 ALA A N 1
ATOM 4576 C CA . ALA A 1 595 ? -19.832 32.063 26.937 1.00 87.12 595 ALA A CA 1
ATOM 4577 C C . ALA A 1 595 ? -18.449 32.431 26.355 1.00 87.12 595 ALA A C 1
ATOM 4579 O O . ALA A 1 595 ? -18.355 33.341 25.551 1.00 87.12 595 ALA A O 1
ATOM 4580 N N . HIS A 1 596 ? -17.383 31.709 26.719 1.00 89.25 596 HIS A N 1
ATOM 4581 C CA . HIS A 1 596 ? -16.007 31.954 26.249 1.00 89.25 596 HIS A CA 1
ATOM 4582 C C . HIS A 1 596 ? -15.524 30.954 25.178 1.00 89.25 596 HIS A C 1
ATOM 4584 O O . HIS A 1 596 ? -14.344 30.942 24.817 1.00 89.25 596 HIS A O 1
ATOM 4590 N N . ARG A 1 597 ? -16.406 30.047 24.744 1.00 92.00 597 ARG A N 1
ATOM 4591 C CA . ARG A 1 597 ? -16.147 28.988 23.761 1.00 92.00 597 ARG A CA 1
ATOM 4592 C C . ARG A 1 597 ? -17.497 28.506 23.232 1.00 92.00 597 ARG A C 1
ATOM 4594 O O . ARG A 1 597 ? -18.060 27.541 23.756 1.00 92.00 597 ARG A O 1
ATOM 4601 N N . ALA A 1 598 ? -18.040 29.238 22.265 1.00 94.31 598 ALA A N 1
ATOM 4602 C CA . ALA A 1 598 ? -19.302 28.917 21.613 1.00 94.31 598 ALA A CA 1
ATOM 4603 C C . ALA A 1 598 ? -19.134 27.667 20.744 1.00 94.31 598 ALA A C 1
ATOM 4605 O O . ALA A 1 598 ? -19.850 26.684 20.951 1.00 94.31 598 ALA A O 1
ATOM 4606 N N . ASN A 1 599 ? -18.120 27.658 19.872 1.00 95.75 599 ASN A N 1
ATOM 4607 C CA . ASN A 1 599 ? -17.763 26.495 19.066 1.00 95.75 599 ASN A CA 1
ATOM 4608 C C . ASN A 1 599 ? -16.267 26.183 19.129 1.00 95.75 599 ASN A C 1
ATOM 4610 O O . ASN A 1 599 ? -15.433 27.039 19.435 1.00 95.75 599 ASN A O 1
ATOM 4614 N N . GLU A 1 600 ? -15.939 24.937 18.809 1.00 95.56 600 GLU A N 1
ATOM 4615 C CA . GLU A 1 600 ? -14.573 24.484 18.584 1.00 95.56 600 GLU A CA 1
ATOM 4616 C C . GLU A 1 600 ? -14.501 23.798 17.218 1.00 95.56 600 GLU A C 1
ATOM 4618 O O . GLU A 1 600 ? -15.162 22.787 16.980 1.00 95.56 600 GLU A O 1
ATOM 4623 N N . TRP A 1 601 ? -13.751 24.411 16.308 1.00 95.38 601 TRP A N 1
ATOM 4624 C CA . TRP A 1 601 ? -13.439 23.893 14.985 1.00 95.38 601 TRP A CA 1
ATOM 4625 C C . TRP A 1 601 ? -12.281 22.913 15.118 1.00 95.38 601 TRP A C 1
ATOM 4627 O O . TRP A 1 601 ? -11.267 23.227 15.743 1.00 95.38 601 TRP A O 1
ATOM 4637 N N . ILE A 1 602 ? -12.440 21.726 14.549 1.00 92.31 602 ILE A N 1
ATOM 4638 C CA . ILE A 1 602 ? -11.457 20.652 14.643 1.00 92.31 602 ILE A CA 1
ATOM 4639 C C . ILE A 1 602 ? -10.924 20.379 13.245 1.00 92.31 602 ILE A C 1
ATOM 4641 O O . ILE A 1 602 ? -11.694 20.024 12.352 1.00 92.31 602 ILE A O 1
ATOM 4645 N N . ALA A 1 603 ? -9.618 20.549 13.060 1.00 86.75 603 ALA A N 1
ATOM 4646 C CA . ALA A 1 603 ? -8.976 20.123 11.829 1.00 86.75 603 ALA A CA 1
ATOM 4647 C C . ALA A 1 603 ? -8.755 18.608 11.856 1.00 86.75 603 ALA A C 1
ATOM 4649 O O . ALA A 1 603 ? -8.335 18.045 12.869 1.00 86.75 603 ALA A O 1
ATOM 4650 N N . THR A 1 604 ? -9.067 17.955 10.743 1.00 73.94 604 THR A N 1
ATOM 4651 C CA . THR A 1 604 ? -8.842 16.521 10.533 1.00 73.94 604 THR A CA 1
ATOM 4652 C C . THR A 1 604 ? -7.459 16.242 9.939 1.00 73.94 604 THR A C 1
ATOM 4654 O O . THR A 1 604 ? -6.902 15.176 10.177 1.00 73.94 604 THR A O 1
ATOM 4657 N N . ASP A 1 605 ? -6.870 17.226 9.257 1.00 69.88 605 ASP A N 1
ATOM 4658 C CA . ASP A 1 605 ? -5.463 17.274 8.858 1.00 69.88 605 ASP A CA 1
ATOM 4659 C C . ASP A 1 605 ? -4.900 18.698 9.033 1.00 69.88 605 ASP A C 1
ATOM 4661 O O . ASP A 1 605 ? -5.651 19.660 9.198 1.00 69.88 605 ASP A O 1
ATOM 4665 N N . ASP A 1 606 ? -3.572 18.846 9.022 1.00 68.12 606 ASP A N 1
ATOM 4666 C CA . ASP A 1 606 ? -2.906 20.144 9.178 1.00 68.12 606 ASP A CA 1
ATOM 4667 C C . ASP A 1 606 ? -2.588 20.850 7.845 1.00 68.12 606 ASP A C 1
ATOM 4669 O O . ASP A 1 606 ? -2.007 21.945 7.848 1.00 68.12 606 ASP A O 1
ATOM 4673 N N . ALA A 1 607 ? -2.981 20.276 6.702 1.00 67.31 607 ALA A N 1
ATOM 4674 C CA . ALA A 1 607 ? -2.716 20.840 5.381 1.00 67.31 607 ALA A CA 1
ATOM 4675 C C . ALA A 1 607 ? -3.586 22.076 5.111 1.00 67.31 607 ALA A C 1
ATOM 4677 O O . ALA A 1 607 ? -3.119 23.035 4.487 1.00 67.31 607 ALA A O 1
ATOM 4678 N N . GLU A 1 608 ? -4.814 22.087 5.633 1.00 72.19 608 GLU A N 1
ATOM 4679 C CA . GLU A 1 608 ? -5.777 23.185 5.467 1.00 72.19 608 GLU A CA 1
ATOM 4680 C C . GLU A 1 608 ? -5.777 24.200 6.627 1.00 72.19 608 GLU A C 1
ATOM 4682 O O . GLU A 1 608 ? -6.586 25.134 6.642 1.00 72.19 608 GLU A O 1
ATOM 4687 N N . THR A 1 609 ? -4.821 24.094 7.560 1.00 81.81 609 THR A N 1
ATOM 4688 C CA . THR A 1 609 ? -4.689 24.960 8.750 1.00 81.81 609 THR A CA 1
ATOM 4689 C C . THR A 1 609 ? -4.862 26.445 8.427 1.00 81.81 609 THR A C 1
ATOM 4691 O O . THR A 1 609 ? -5.691 27.123 9.033 1.00 81.81 609 THR A O 1
ATOM 4694 N N . ALA A 1 610 ? -4.130 26.970 7.439 1.00 82.69 610 ALA A N 1
ATOM 4695 C CA . ALA A 1 610 ? -4.193 28.386 7.076 1.00 82.69 610 ALA A CA 1
ATOM 4696 C C . ALA A 1 610 ? -5.557 28.823 6.499 1.00 82.69 610 ALA A C 1
ATOM 4698 O O . ALA A 1 610 ? -5.916 30.001 6.575 1.00 82.69 610 ALA A O 1
ATOM 4699 N N . ALA A 1 611 ? -6.313 27.918 5.871 1.00 82.75 611 ALA A N 1
ATOM 4700 C CA . ALA A 1 611 ? -7.663 28.205 5.390 1.00 82.75 611 ALA A CA 1
ATOM 4701 C C . ALA A 1 611 ? -8.657 28.229 6.557 1.00 82.75 611 ALA A C 1
ATOM 4703 O O . ALA A 1 611 ? -9.361 29.226 6.731 1.00 82.75 611 ALA A O 1
ATOM 4704 N N . MET A 1 612 ? -8.631 27.199 7.406 1.00 88.38 612 MET A N 1
ATOM 4705 C CA . MET A 1 612 ? -9.463 27.122 8.609 1.00 88.38 612 MET A CA 1
ATOM 4706 C C . MET A 1 612 ? -9.212 28.291 9.559 1.00 88.38 612 MET A C 1
ATOM 4708 O O . MET A 1 612 ? -10.157 28.915 10.035 1.00 88.38 612 MET A O 1
ATOM 4712 N N . ALA A 1 613 ? -7.945 28.639 9.797 1.00 92.69 613 ALA A N 1
ATOM 4713 C CA . ALA A 1 613 ? -7.580 29.722 10.700 1.00 92.69 613 ALA A CA 1
ATOM 4714 C C . ALA A 1 613 ? -8.162 31.068 10.247 1.00 92.69 613 ALA A C 1
ATOM 4716 O O . ALA A 1 613 ? -8.670 31.818 11.077 1.00 92.69 613 ALA A O 1
ATOM 4717 N N . ARG A 1 614 ? -8.179 31.344 8.933 1.00 90.75 614 ARG A N 1
ATOM 4718 C CA . ARG A 1 614 ? -8.818 32.545 8.368 1.00 90.75 614 ARG A CA 1
ATOM 4719 C C . ARG A 1 614 ? -10.334 32.545 8.552 1.00 90.75 614 ARG A C 1
ATOM 4721 O O . ARG A 1 614 ? -10.891 33.590 8.870 1.00 90.75 614 ARG A O 1
ATOM 4728 N N . ILE A 1 615 ? -10.989 31.395 8.371 1.00 90.75 615 ILE A N 1
ATOM 4729 C CA . ILE A 1 615 ? -12.437 31.258 8.596 1.00 90.75 615 ILE A CA 1
ATOM 4730 C C . ILE A 1 615 ? -12.756 31.542 10.065 1.00 90.75 615 ILE A C 1
ATOM 4732 O O . ILE A 1 615 ? -13.579 32.404 10.356 1.00 90.75 615 ILE A O 1
ATOM 4736 N N . VAL A 1 616 ? -12.062 30.875 10.991 1.00 93.62 616 VAL A N 1
ATOM 4737 C CA . VAL A 1 616 ? -12.284 31.026 12.436 1.00 93.62 616 VAL A CA 1
ATOM 4738 C C . VAL A 1 616 ? -11.993 32.455 12.896 1.00 93.62 616 VAL A C 1
ATOM 4740 O O . VAL A 1 616 ? -12.789 33.025 13.643 1.00 93.62 616 VAL A O 1
ATOM 4743 N N . ALA A 1 617 ? -10.905 33.065 12.422 1.00 93.19 617 ALA A N 1
ATOM 4744 C CA . ALA A 1 617 ? -10.544 34.438 12.771 1.00 93.19 617 ALA A CA 1
ATOM 4745 C C . ALA A 1 617 ? -11.596 35.465 12.326 1.00 93.19 617 ALA A C 1
ATOM 4747 O O . ALA A 1 617 ? -11.776 36.476 12.998 1.00 93.19 617 ALA A O 1
ATOM 4748 N N . ALA A 1 618 ? -12.315 35.198 11.232 1.00 92.06 618 ALA A N 1
ATOM 4749 C CA . ALA A 1 618 ? -13.360 36.075 10.710 1.00 92.06 618 ALA A CA 1
ATOM 4750 C C . ALA A 1 618 ? -14.712 35.951 11.441 1.00 92.06 618 ALA A C 1
ATOM 4752 O O . ALA A 1 618 ? -15.639 36.698 11.131 1.00 92.06 618 ALA A O 1
ATOM 4753 N N . THR A 1 619 ? -14.861 35.012 12.382 1.00 91.06 619 THR A N 1
ATOM 4754 C CA . THR A 1 619 ? -16.124 34.823 13.115 1.00 91.06 619 THR A CA 1
ATOM 4755 C C . THR A 1 619 ? -16.279 35.796 14.286 1.00 91.06 619 THR A C 1
ATOM 4757 O O . THR A 1 619 ? -15.316 36.081 14.994 1.00 91.06 619 THR A O 1
ATOM 4760 N N . GLU A 1 620 ? -17.509 36.271 14.514 1.00 89.88 620 GLU A N 1
ATOM 4761 C CA . GLU A 1 620 ? -17.849 37.210 15.600 1.00 89.88 620 GLU A CA 1
ATOM 4762 C C . GLU A 1 620 ? -18.135 36.517 16.943 1.00 89.88 620 GLU A C 1
ATOM 4764 O O . GLU A 1 620 ? -18.099 37.148 17.994 1.00 89.88 620 GLU A O 1
ATOM 4769 N N . GLU A 1 621 ? -18.437 35.218 16.929 1.00 91.69 621 GLU A N 1
ATOM 4770 C CA . GLU A 1 621 ? -18.688 34.427 18.138 1.00 91.69 621 GLU A CA 1
ATOM 4771 C C . GLU A 1 621 ? -17.374 33.850 18.709 1.00 91.69 621 GLU A C 1
ATOM 4773 O O . GLU A 1 621 ? -16.452 33.579 17.937 1.00 91.69 621 GLU A O 1
ATOM 4778 N N . PRO A 1 622 ? -17.252 33.612 20.032 1.00 94.12 622 PRO A N 1
ATOM 4779 C CA . PRO A 1 622 ? -16.035 33.050 20.627 1.00 94.12 622 PRO A CA 1
ATOM 4780 C C . PRO A 1 622 ? -15.746 31.632 20.115 1.00 94.12 622 PRO A C 1
ATOM 4782 O O . PRO A 1 622 ? -16.322 30.653 20.601 1.00 94.12 622 PRO A O 1
ATOM 4785 N N . ASN A 1 623 ? -14.830 31.511 19.158 1.00 95.81 623 ASN A N 1
ATOM 4786 C CA . ASN A 1 623 ? -14.512 30.269 18.470 1.00 95.81 623 ASN A CA 1
ATOM 4787 C C . ASN A 1 623 ? -13.071 29.840 18.731 1.00 95.81 623 ASN A C 1
ATOM 4789 O O . ASN A 1 623 ? -12.137 30.642 18.772 1.00 95.81 623 ASN A O 1
ATOM 4793 N N . TRP A 1 624 ? -12.917 28.535 18.912 1.00 96.75 624 TRP A N 1
ATOM 4794 C CA . TRP A 1 624 ? -11.636 27.872 19.101 1.00 96.75 624 TRP A CA 1
ATOM 4795 C C . TRP A 1 624 ? -11.313 27.028 17.867 1.00 96.75 624 TRP A C 1
ATOM 4797 O O . TRP A 1 624 ? -12.226 26.572 17.182 1.00 96.75 624 TRP A O 1
ATOM 4807 N N . LEU A 1 625 ? -10.028 26.830 17.591 1.00 96.62 625 LEU A N 1
ATOM 4808 C CA . LEU A 1 625 ? -9.508 25.980 16.527 1.00 96.62 625 LEU A CA 1
ATOM 4809 C C . LEU A 1 625 ? -8.470 25.029 17.122 1.00 96.62 625 LEU A C 1
ATOM 4811 O O . LEU A 1 625 ? -7.489 25.493 17.699 1.00 96.62 625 LEU A O 1
ATOM 4815 N N . SER A 1 626 ? -8.682 23.728 16.955 1.00 95.44 626 SER A N 1
ATOM 4816 C CA . SER A 1 626 ? -7.790 22.671 17.435 1.00 95.44 626 SER A CA 1
ATOM 4817 C C . SER A 1 626 ? -7.244 21.892 16.239 1.00 95.44 626 SER A C 1
ATOM 4819 O O . SER A 1 626 ? -8.017 21.308 15.478 1.00 95.44 626 SER A O 1
ATOM 4821 N N . VAL A 1 627 ? -5.920 21.915 16.062 1.00 93.75 627 VAL A N 1
ATOM 4822 C CA . VAL A 1 627 ? -5.219 21.326 14.909 1.00 93.75 627 VAL A CA 1
ATOM 4823 C C . VAL A 1 627 ? -4.206 20.285 15.381 1.00 93.75 627 VAL A C 1
ATOM 4825 O O . VAL A 1 627 ? -3.168 20.648 15.947 1.00 93.75 627 VAL A O 1
ATOM 4828 N N . PRO A 1 628 ? -4.495 18.991 15.178 1.00 91.06 628 PRO A N 1
ATOM 4829 C CA . PRO A 1 628 ? -3.529 17.913 15.350 1.00 91.06 628 PRO A CA 1
ATOM 4830 C C . PRO A 1 628 ? -2.434 18.012 14.280 1.00 91.06 628 PRO A C 1
ATOM 4832 O O . PRO A 1 628 ? -2.742 18.159 13.101 1.00 91.06 628 PRO A O 1
ATOM 4835 N N . THR A 1 629 ? -1.160 17.948 14.666 1.00 87.38 629 THR A N 1
ATOM 4836 C CA . THR A 1 629 ? -0.032 18.160 13.742 1.00 87.38 629 THR A CA 1
ATOM 4837 C C . THR A 1 629 ? 1.261 17.513 14.243 1.00 87.38 629 THR A C 1
ATOM 4839 O O . THR A 1 629 ? 1.444 17.311 15.442 1.00 87.38 629 THR A O 1
ATOM 4842 N N . ASP A 1 630 ? 2.177 17.209 13.321 1.00 83.75 630 ASP A N 1
ATOM 4843 C CA . ASP A 1 630 ? 3.571 16.847 13.626 1.00 83.75 630 ASP A CA 1
ATOM 4844 C C . ASP A 1 630 ? 4.540 18.041 13.476 1.00 83.75 630 ASP A C 1
ATOM 4846 O O . ASP A 1 630 ? 5.739 17.902 13.720 1.00 83.75 630 ASP A O 1
ATOM 4850 N N . VAL A 1 631 ? 4.038 19.212 13.066 1.00 84.94 631 VAL A N 1
ATOM 4851 C CA . VAL A 1 631 ? 4.810 20.445 12.826 1.00 84.94 631 VAL A CA 1
ATOM 4852 C C . VAL A 1 631 ? 4.201 21.640 13.585 1.00 84.94 631 VAL A C 1
ATOM 4854 O O . VAL A 1 631 ? 3.771 22.626 12.970 1.00 84.94 631 VAL A O 1
ATOM 4857 N N . PRO A 1 632 ? 4.151 21.586 14.931 1.00 90.00 632 PRO A N 1
ATOM 4858 C CA . PRO A 1 632 ? 3.441 22.566 15.754 1.00 90.00 632 PRO A CA 1
ATOM 4859 C C . PRO A 1 632 ? 3.949 24.002 15.585 1.00 90.00 632 PRO A C 1
ATOM 4861 O O . PRO A 1 632 ? 3.142 24.931 15.661 1.00 90.00 632 PRO A O 1
ATOM 4864 N N . GLU A 1 633 ? 5.238 24.227 15.289 1.00 91.50 633 GLU A N 1
ATOM 4865 C CA . GLU A 1 633 ? 5.748 25.587 15.060 1.00 91.50 633 GLU A CA 1
ATOM 4866 C C . GLU A 1 633 ? 5.177 26.207 13.778 1.00 91.50 633 GLU A C 1
ATOM 4868 O O . GLU A 1 633 ? 4.825 27.388 13.759 1.00 91.50 633 GLU A O 1
ATOM 4873 N N . LYS A 1 634 ? 5.039 25.409 12.710 1.00 89.50 634 LYS A N 1
ATOM 4874 C CA . LYS A 1 634 ? 4.438 25.853 11.444 1.00 89.50 634 LYS A CA 1
ATOM 4875 C C . LYS A 1 634 ? 2.960 26.188 11.645 1.00 89.50 634 LYS A C 1
ATOM 4877 O O . LYS A 1 634 ? 2.519 27.255 11.227 1.00 89.50 634 LYS A O 1
ATOM 4882 N N . VAL A 1 635 ? 2.211 25.290 12.284 1.00 91.38 635 VAL A N 1
ATOM 4883 C CA . VAL A 1 635 ? 0.776 25.481 12.552 1.00 91.38 635 VAL A CA 1
ATOM 4884 C C . VAL A 1 635 ? 0.542 26.707 13.433 1.00 91.38 635 VAL A C 1
ATOM 4886 O O . VAL A 1 635 ? -0.326 27.521 13.129 1.00 91.38 635 VAL A O 1
ATOM 4889 N N . THR A 1 636 ? 1.366 26.892 14.468 1.00 94.44 636 THR A N 1
ATOM 4890 C CA . THR A 1 636 ? 1.352 28.092 15.318 1.00 94.44 636 THR A CA 1
ATOM 4891 C C . THR A 1 636 ? 1.533 29.359 14.484 1.00 94.44 636 THR A C 1
ATOM 4893 O O . THR A 1 636 ? 0.696 30.257 14.553 1.00 94.44 636 THR A O 1
ATOM 4896 N N . ALA A 1 637 ? 2.557 29.403 13.625 1.00 91.81 637 ALA A N 1
ATOM 4897 C CA . ALA A 1 637 ? 2.811 30.555 12.764 1.00 91.81 637 ALA A CA 1
ATOM 4898 C C . ALA A 1 637 ? 1.652 30.838 11.787 1.00 91.81 637 ALA A C 1
ATOM 4900 O O . ALA A 1 637 ? 1.304 31.997 11.568 1.00 91.81 637 ALA A O 1
ATOM 4901 N N . GLU A 1 638 ? 1.027 29.804 11.213 1.00 92.69 638 GLU A N 1
ATOM 4902 C CA . GLU A 1 638 ? -0.127 29.957 10.313 1.00 92.69 638 GLU A CA 1
ATOM 4903 C C . GLU A 1 638 ? -1.375 30.483 11.046 1.00 92.69 638 GLU A C 1
ATOM 4905 O O . GLU A 1 638 ? -2.078 31.349 10.518 1.00 92.69 638 GLU A O 1
ATOM 4910 N N . MET A 1 639 ? -1.635 30.014 12.270 1.00 95.69 639 MET A N 1
ATOM 4911 C CA . MET A 1 639 ? -2.738 30.502 13.106 1.00 95.69 639 MET A CA 1
ATOM 4912 C C . MET A 1 639 ? -2.539 31.958 13.539 1.00 95.69 639 MET A C 1
ATOM 4914 O O . MET A 1 639 ? -3.471 32.761 13.446 1.00 95.69 639 MET A O 1
ATOM 4918 N N . GLU A 1 640 ? -1.331 32.313 13.980 1.00 95.62 640 GLU A N 1
ATOM 4919 C CA . GLU A 1 640 ? -0.985 33.682 14.376 1.00 95.62 640 GLU A CA 1
ATOM 4920 C C . GLU A 1 640 ? -1.047 34.641 13.183 1.00 95.62 640 GLU A C 1
ATOM 4922 O O . GLU A 1 640 ? -1.599 35.736 13.297 1.00 95.62 640 GLU A O 1
ATOM 4927 N N . ALA A 1 641 ? -0.568 34.217 12.008 1.00 93.62 641 ALA A N 1
ATOM 4928 C CA . ALA A 1 641 ? -0.661 35.000 10.777 1.00 93.62 641 ALA A CA 1
ATOM 4929 C C . ALA A 1 641 ? -2.115 35.266 10.345 1.00 93.62 641 ALA A C 1
ATOM 4931 O O . ALA A 1 641 ? -2.393 36.295 9.728 1.00 93.62 641 ALA A O 1
ATOM 4932 N N . ALA A 1 642 ? -3.047 34.369 10.681 1.00 93.75 642 ALA A N 1
ATOM 4933 C CA . ALA A 1 642 ? -4.478 34.562 10.453 1.00 93.75 642 ALA A CA 1
ATOM 4934 C C . ALA A 1 642 ? -5.160 35.453 11.513 1.00 93.75 642 ALA A C 1
ATOM 4936 O O . ALA A 1 642 ? -6.326 35.800 11.341 1.00 93.75 642 ALA A O 1
ATOM 4937 N N . GLY A 1 643 ? -4.458 35.838 12.586 1.00 94.56 643 GLY A N 1
ATOM 4938 C CA . GLY A 1 643 ? -4.980 36.688 13.662 1.00 94.56 643 GLY A CA 1
ATOM 4939 C C . GLY A 1 643 ? -5.582 35.932 14.852 1.00 94.56 643 GLY A C 1
ATOM 4940 O O . GLY A 1 643 ? -6.227 36.548 15.703 1.00 94.56 643 GLY A O 1
ATOM 4941 N N . LEU A 1 644 ? -5.386 34.613 14.944 1.00 96.88 644 LEU A N 1
ATOM 4942 C CA . LEU A 1 644 ? -5.781 33.843 16.125 1.00 96.88 644 LEU A CA 1
ATOM 4943 C C . LEU A 1 644 ? -4.755 34.001 17.257 1.00 96.88 644 LEU A C 1
ATOM 4945 O O . LEU A 1 644 ? -3.563 34.182 17.024 1.00 96.88 644 LEU A O 1
ATOM 4949 N N . ILE A 1 645 ? -5.213 33.876 18.505 1.00 96.69 645 ILE A N 1
ATOM 4950 C CA . ILE A 1 645 ? -4.342 33.747 19.679 1.00 96.69 645 ILE A CA 1
ATOM 4951 C C . ILE A 1 645 ? -4.141 32.262 19.962 1.00 96.69 645 ILE A C 1
ATOM 4953 O O . ILE A 1 645 ? -5.096 31.579 20.346 1.00 96.69 645 ILE A O 1
ATOM 4957 N N . VAL A 1 646 ? -2.907 31.774 19.851 1.00 96.06 646 VAL A N 1
ATOM 4958 C CA . VAL A 1 646 ? -2.558 30.417 20.289 1.00 96.06 646 VAL A CA 1
ATOM 4959 C C . VAL A 1 646 ? -2.641 30.348 21.811 1.00 96.06 646 VAL A C 1
ATOM 4961 O O . VAL A 1 646 ? -1.912 31.022 22.535 1.00 96.06 646 VAL A O 1
ATOM 4964 N N . ALA A 1 647 ? -3.592 29.559 22.305 1.00 92.56 647 ALA A N 1
ATOM 4965 C CA . ALA A 1 647 ? -3.858 29.405 23.728 1.00 92.56 647 ALA A CA 1
ATOM 4966 C C . ALA A 1 647 ? -3.077 28.231 24.326 1.00 92.56 647 ALA A C 1
ATOM 4968 O O . ALA A 1 647 ? -2.737 28.271 25.508 1.00 92.56 647 ALA A O 1
ATOM 4969 N N . ARG A 1 648 ? -2.843 27.175 23.533 1.00 91.38 648 ARG A N 1
ATOM 4970 C CA . ARG A 1 648 ? -2.163 25.948 23.967 1.00 91.38 648 ARG A CA 1
ATOM 4971 C C . ARG A 1 648 ? -1.319 25.410 22.802 1.00 91.38 648 ARG A C 1
ATOM 4973 O O . ARG A 1 648 ? -1.890 24.829 21.881 1.00 91.38 648 ARG A O 1
ATOM 4980 N N . PRO A 1 649 ? -0.003 25.673 22.785 1.00 86.81 649 PRO A N 1
ATOM 4981 C CA . PRO A 1 649 ? 0.863 25.327 21.654 1.00 86.81 649 PRO A CA 1
ATOM 4982 C C . PRO A 1 649 ? 1.361 23.872 21.671 1.00 86.81 649 PRO A C 1
ATOM 4984 O O . PRO A 1 649 ? 1.935 23.417 20.688 1.00 86.81 649 PRO A O 1
ATOM 4987 N N . ASP A 1 650 ? 1.192 23.165 22.789 1.00 83.88 650 ASP A N 1
ATOM 4988 C CA . ASP A 1 650 ? 1.916 21.933 23.114 1.00 83.88 650 ASP A CA 1
ATOM 4989 C C . ASP A 1 650 ? 1.036 20.860 23.791 1.00 83.88 650 ASP A C 1
ATOM 4991 O O . ASP A 1 650 ? 1.525 20.035 24.570 1.00 83.88 650 ASP A O 1
ATOM 4995 N N . GLU A 1 651 ? -0.273 20.840 23.502 1.00 93.19 651 GLU A N 1
ATOM 4996 C CA . GLU A 1 651 ? -1.107 19.685 23.860 1.00 93.19 651 GLU A CA 1
ATOM 4997 C C . GLU A 1 651 ? -0.734 18.470 22.991 1.00 93.19 651 GLU A C 1
ATOM 4999 O O . GLU A 1 651 ? -0.081 18.578 21.955 1.00 93.19 651 GLU A O 1
ATOM 5004 N N . THR A 1 652 ? -1.104 17.270 23.431 1.00 94.50 652 THR A N 1
ATOM 5005 C CA . THR A 1 652 ? -0.721 16.022 22.757 1.00 94.50 652 THR A CA 1
ATOM 5006 C C . THR A 1 652 ? -1.934 15.134 22.545 1.00 94.50 652 THR A C 1
ATOM 5008 O O . THR A 1 652 ? -2.621 14.789 23.509 1.00 94.50 652 THR A O 1
ATOM 5011 N N . PHE A 1 653 ? -2.169 14.688 21.311 1.00 94.88 653 PHE A N 1
ATOM 5012 C CA . PHE A 1 653 ? -3.148 13.641 21.038 1.00 94.88 653 PHE A CA 1
ATOM 5013 C C . PHE A 1 653 ? -2.531 12.274 21.350 1.00 94.88 653 PHE A C 1
ATOM 5015 O O . PHE A 1 653 ? -1.439 11.956 20.877 1.00 94.88 653 PHE A O 1
ATOM 5022 N N . MET A 1 654 ? -3.196 11.463 22.174 1.00 95.81 654 MET A N 1
ATOM 5023 C CA . MET A 1 654 ? -2.685 10.174 22.629 1.00 95.81 654 MET A CA 1
ATOM 5024 C C . MET A 1 654 ? -3.695 9.041 22.460 1.00 95.81 654 MET A C 1
ATOM 5026 O O . MET A 1 654 ? -4.903 9.241 22.616 1.00 95.81 654 MET A O 1
ATOM 5030 N N . ARG A 1 655 ? -3.171 7.833 22.229 1.00 94.94 655 ARG A N 1
ATOM 5031 C CA . ARG A 1 655 ? -3.930 6.574 22.201 1.00 94.94 655 ARG A CA 1
ATOM 5032 C C . ARG A 1 655 ? -3.382 5.547 23.180 1.00 94.94 655 ARG A C 1
ATOM 5034 O O . ARG A 1 655 ? -2.220 5.621 23.566 1.00 94.94 655 ARG A O 1
ATOM 5041 N N . CYS A 1 656 ? -4.188 4.555 23.530 1.00 93.44 656 CYS A N 1
ATOM 5042 C CA . CYS A 1 656 ? -3.747 3.383 24.280 1.00 93.44 656 CYS A CA 1
ATOM 5043 C C . CYS A 1 656 ? -4.565 2.158 23.873 1.00 93.44 656 CYS A C 1
ATOM 5045 O O . CYS A 1 656 ? -5.791 2.223 23.846 1.00 93.44 656 CYS A O 1
ATOM 5047 N N . GLU A 1 657 ? -3.909 1.030 23.614 1.00 87.94 657 GLU A N 1
ATOM 5048 C CA . GLU A 1 657 ? -4.589 -0.266 23.638 1.00 87.94 657 GLU A CA 1
ATOM 5049 C C . GLU A 1 657 ? -4.941 -0.575 25.096 1.00 87.94 657 GLU A C 1
ATOM 5051 O O . GLU A 1 657 ? -4.054 -0.807 25.918 1.00 87.94 657 GLU A O 1
ATOM 5056 N N . LEU A 1 658 ? -6.226 -0.560 25.456 1.00 89.00 658 LEU A N 1
ATOM 5057 C CA . LEU A 1 658 ? -6.646 -0.590 26.863 1.00 89.00 658 LEU A CA 1
ATOM 5058 C C . LEU A 1 658 ? -6.202 -1.862 27.593 1.00 89.00 658 LEU A C 1
ATOM 5060 O O . LEU A 1 658 ? -5.993 -1.836 28.803 1.00 89.00 658 LEU A O 1
ATOM 5064 N N . ILE A 1 659 ? -6.003 -2.963 26.864 1.00 85.06 659 ILE A N 1
ATOM 5065 C CA . ILE A 1 659 ? -5.457 -4.209 27.417 1.00 85.06 659 ILE A CA 1
ATOM 5066 C C . ILE A 1 659 ? -3.985 -4.088 27.842 1.00 85.06 659 ILE A C 1
ATOM 5068 O O . ILE A 1 659 ? -3.544 -4.824 28.723 1.00 85.06 659 ILE A O 1
ATOM 5072 N N . ALA A 1 660 ? -3.234 -3.170 27.232 1.00 83.94 660 ALA A N 1
ATOM 5073 C CA . ALA A 1 660 ? -1.849 -2.871 27.579 1.00 83.94 660 ALA A CA 1
ATOM 5074 C C . ALA A 1 660 ? -1.737 -1.863 28.736 1.00 83.94 660 ALA A C 1
ATOM 5076 O O . ALA A 1 660 ? -0.645 -1.662 29.272 1.00 83.94 660 ALA A O 1
ATOM 5077 N N . HIS A 1 661 ? -2.849 -1.244 29.152 1.00 90.25 661 HIS A N 1
ATOM 5078 C CA . HIS A 1 661 ? -2.857 -0.350 30.301 1.00 90.25 661 HIS A CA 1
ATOM 5079 C C . HIS A 1 661 ? -2.460 -1.115 31.578 1.00 90.25 661 HIS A C 1
ATOM 5081 O O . HIS A 1 661 ? -2.953 -2.225 31.811 1.00 90.25 661 HIS A O 1
ATOM 5087 N N . PRO A 1 662 ? -1.618 -0.537 32.458 1.00 88.44 662 PRO A N 1
ATOM 5088 C CA . PRO A 1 662 ? -1.237 -1.187 33.702 1.00 88.44 662 PRO A CA 1
ATOM 5089 C C . PRO A 1 662 ? -2.441 -1.595 34.570 1.00 88.44 662 PRO A C 1
ATOM 5091 O O . PRO A 1 662 ? -3.497 -0.947 34.507 1.00 88.44 662 PRO A O 1
ATOM 5094 N N . PRO A 1 663 ? -2.276 -2.622 35.427 1.00 82.31 663 PRO A N 1
ATOM 5095 C CA . PRO A 1 663 ? -3.304 -3.057 36.366 1.00 82.31 663 PRO A CA 1
ATOM 5096 C C . PRO A 1 663 ? -3.778 -1.936 37.299 1.00 82.31 663 PRO A C 1
ATOM 5098 O O . PRO A 1 663 ? -3.168 -0.871 37.399 1.00 82.31 663 PRO A O 1
ATOM 5101 N N . LEU A 1 664 ? -4.867 -2.204 38.022 1.00 86.00 664 LEU A N 1
ATOM 5102 C CA . LEU A 1 664 ? -5.463 -1.240 38.943 1.00 86.00 664 LEU A CA 1
ATOM 5103 C C . LEU A 1 664 ? -4.445 -0.699 39.956 1.00 86.00 664 LEU A C 1
ATOM 5105 O O . LEU A 1 664 ? -3.793 -1.477 40.652 1.00 86.00 664 LEU A O 1
ATOM 5109 N N . PHE A 1 665 ? -4.368 0.624 40.093 1.00 88.56 665 PHE A N 1
ATOM 5110 C CA . PHE A 1 665 ? -3.601 1.251 41.166 1.00 88.56 665 PHE A CA 1
ATOM 5111 C C . PHE A 1 665 ? -4.473 1.388 42.413 1.00 88.56 665 PHE A C 1
ATOM 5113 O O . PHE A 1 665 ? -5.582 1.925 42.348 1.00 88.56 665 PHE A O 1
ATOM 5120 N N . GLU A 1 666 ? -3.969 0.931 43.558 1.00 89.12 666 GLU A N 1
ATOM 5121 C CA . GLU A 1 666 ? -4.656 1.125 44.833 1.00 89.12 666 GLU A CA 1
ATOM 5122 C C . GLU A 1 666 ? -4.581 2.596 45.277 1.00 89.12 666 GLU A C 1
ATOM 5124 O O . GLU A 1 666 ? -3.526 3.232 45.155 1.00 89.12 666 GLU A O 1
ATOM 5129 N N . PRO A 1 667 ? -5.683 3.168 45.798 1.00 90.88 667 PRO A N 1
ATOM 5130 C CA . PRO A 1 667 ? -5.644 4.501 46.378 1.00 90.88 667 PRO A CA 1
ATOM 5131 C C . PRO A 1 667 ? -4.718 4.514 47.609 1.00 90.88 667 PRO A C 1
ATOM 5133 O O . PRO A 1 667 ? -4.768 3.587 48.421 1.00 90.88 667 PRO A O 1
ATOM 5136 N N . PRO A 1 668 ? -3.894 5.563 47.807 1.00 90.62 668 PRO A N 1
ATOM 5137 C CA . PRO A 1 668 ? -3.126 5.709 49.038 1.00 90.62 668 PRO A CA 1
ATOM 5138 C C . PRO A 1 668 ? -4.036 5.705 50.275 1.00 90.62 668 PRO A C 1
ATOM 5140 O O . PRO A 1 668 ? -5.198 6.109 50.205 1.00 90.62 668 PRO A O 1
ATOM 5143 N N . ALA A 1 669 ? -3.494 5.319 51.433 1.00 90.06 669 ALA A N 1
ATOM 5144 C CA . ALA A 1 669 ? -4.257 5.278 52.680 1.00 90.06 669 ALA A CA 1
ATOM 5145 C C . ALA A 1 669 ? -4.987 6.609 52.967 1.00 90.06 669 ALA A C 1
ATOM 5147 O O . ALA A 1 669 ? -4.400 7.694 52.888 1.00 90.06 669 ALA A O 1
ATOM 5148 N N . GLY A 1 670 ? -6.275 6.513 53.310 1.00 91.06 670 GLY A N 1
ATOM 5149 C CA . GLY A 1 670 ? -7.145 7.662 53.587 1.00 91.06 670 GLY A CA 1
ATOM 5150 C C . GLY A 1 670 ? -7.829 8.279 52.361 1.00 91.06 670 GLY A C 1
ATOM 5151 O O . GLY A 1 670 ? -8.546 9.261 52.523 1.00 91.06 670 GLY A O 1
ATOM 5152 N N . TYR A 1 671 ? -7.630 7.729 51.160 1.00 95.56 671 TYR A N 1
ATOM 5153 C CA . TYR A 1 671 ? -8.402 8.085 49.968 1.00 95.56 671 TYR A CA 1
ATOM 5154 C C . TYR A 1 671 ? -9.411 6.981 49.637 1.00 95.56 671 TYR A C 1
ATOM 5156 O O . TYR A 1 671 ? -9.071 5.799 49.644 1.00 95.56 671 TYR A O 1
ATOM 5164 N N . ALA A 1 672 ? -10.642 7.368 49.315 1.00 95.31 672 ALA A N 1
ATOM 5165 C CA . ALA A 1 672 ? -11.701 6.471 48.863 1.00 95.31 672 ALA A CA 1
ATOM 5166 C C . ALA A 1 672 ? -11.994 6.705 47.377 1.00 95.31 672 ALA A C 1
ATOM 5168 O O . ALA A 1 672 ? -11.979 7.844 46.917 1.00 95.31 672 ALA A O 1
ATOM 5169 N N . VAL A 1 673 ? -12.256 5.637 46.621 1.00 97.25 673 VAL A N 1
ATOM 5170 C CA . VAL A 1 673 ? -12.628 5.721 45.201 1.00 97.25 673 VAL A CA 1
ATOM 5171 C C . VAL A 1 673 ? -14.130 5.525 45.064 1.00 97.25 673 VAL A C 1
ATOM 5173 O O . VAL A 1 673 ? -14.676 4.521 45.514 1.00 97.25 673 VAL A O 1
ATOM 5176 N N . GLU A 1 674 ? -14.778 6.459 44.387 1.00 97.31 674 GLU A N 1
ATOM 5177 C CA . GLU A 1 674 ? -16.190 6.421 44.038 1.00 97.31 674 GLU A CA 1
ATOM 5178 C C . GLU A 1 674 ? -16.336 6.341 42.518 1.00 97.31 674 GLU A C 1
ATOM 5180 O O . GLU A 1 674 ? -15.688 7.088 41.782 1.00 97.31 674 GLU A O 1
ATOM 5185 N N . VAL A 1 675 ? -17.205 5.446 42.047 1.00 96.88 675 VAL A N 1
ATOM 5186 C CA . VAL A 1 675 ? -17.506 5.265 40.623 1.00 96.88 675 VAL A CA 1
ATOM 5187 C C . VAL A 1 675 ? -18.979 5.572 40.395 1.00 96.88 675 VAL A C 1
ATOM 5189 O O . VAL A 1 675 ? -19.841 4.983 41.045 1.00 96.88 675 VAL A O 1
ATOM 5192 N N . SER A 1 676 ? -19.275 6.460 39.452 1.00 94.38 676 SER A N 1
ATOM 5193 C CA . SER A 1 676 ? -20.630 6.712 38.966 1.00 94.38 676 SER A CA 1
ATOM 5194 C C . SER A 1 676 ? -20.786 6.163 37.553 1.00 94.38 676 SER A C 1
ATOM 5196 O O . SER A 1 676 ? -19.939 6.408 36.694 1.00 94.38 676 SER A O 1
ATOM 5198 N N . ARG A 1 677 ? -21.886 5.454 37.300 1.00 86.25 677 ARG A N 1
ATOM 5199 C CA . ARG A 1 677 ? -22.252 4.952 35.971 1.00 86.25 677 ARG A CA 1
ATOM 5200 C C . ARG A 1 677 ? -23.511 5.678 35.491 1.00 86.25 677 ARG A C 1
ATOM 5202 O O . ARG A 1 677 ? -24.511 5.702 36.204 1.00 86.25 677 ARG A O 1
ATOM 5209 N N . GLY A 1 678 ? -23.427 6.290 34.315 1.00 80.81 678 GLY A N 1
ATOM 5210 C CA . GLY A 1 678 ? -24.500 7.010 33.624 1.00 80.81 678 GLY A CA 1
ATOM 5211 C C . GLY A 1 678 ? -24.224 7.010 32.114 1.00 80.81 678 GLY A C 1
ATOM 5212 O O . GLY A 1 678 ? -23.628 6.049 31.637 1.00 80.81 678 GLY A O 1
ATOM 5213 N N . PRO A 1 679 ? -24.575 8.071 31.359 1.00 81.62 679 PRO A N 1
ATOM 5214 C CA . PRO A 1 679 ? -24.163 8.213 29.953 1.00 81.62 679 PRO A CA 1
ATOM 5215 C C . PRO A 1 679 ? -22.637 8.200 29.760 1.00 81.62 679 PRO A C 1
ATOM 5217 O O . PRO A 1 679 ? -22.140 7.901 28.681 1.00 81.62 679 PRO A O 1
ATOM 5220 N N . VAL A 1 680 ? -21.904 8.522 30.829 1.00 93.19 680 VAL A N 1
ATOM 5221 C CA . VAL A 1 680 ? -20.445 8.487 30.927 1.00 93.19 680 VAL A CA 1
ATOM 5222 C C . VAL A 1 680 ? -20.038 7.774 32.211 1.00 93.19 680 VAL A C 1
ATOM 5224 O O . VAL A 1 680 ? -20.773 7.781 33.206 1.00 93.19 680 VAL A O 1
ATOM 5227 N N . ILE A 1 681 ? -18.846 7.186 32.214 1.00 96.38 681 ILE A N 1
ATOM 5228 C CA . ILE A 1 681 ? -18.222 6.634 33.414 1.00 96.38 681 ILE A CA 1
ATOM 5229 C C . ILE A 1 681 ? -17.552 7.790 34.152 1.00 96.38 681 ILE A C 1
ATOM 5231 O O . ILE A 1 681 ? -16.729 8.500 33.579 1.00 96.38 681 ILE A O 1
ATOM 5235 N N . GLY A 1 682 ? -17.887 7.976 35.426 1.00 96.75 682 GLY A N 1
ATOM 5236 C CA . GLY A 1 682 ? -17.248 8.961 36.293 1.00 96.75 682 GLY A CA 1
ATOM 5237 C C . GLY A 1 682 ? -16.486 8.290 37.424 1.00 96.75 682 GLY A C 1
ATOM 5238 O O . GLY A 1 682 ? -16.976 7.340 38.033 1.00 96.75 682 GLY A O 1
ATOM 5239 N N . VAL A 1 683 ? -15.296 8.799 37.726 1.00 97.88 683 VAL A N 1
ATOM 5240 C CA . VAL A 1 683 ? -14.498 8.375 38.879 1.00 97.88 683 VAL A CA 1
ATOM 5241 C C . VAL A 1 683 ? -14.143 9.599 39.705 1.00 97.88 683 VAL A C 1
ATOM 5243 O O . VAL A 1 683 ? -13.680 10.605 39.169 1.00 97.88 683 VAL A O 1
ATOM 5246 N N . ARG A 1 684 ? -14.335 9.507 41.021 1.00 97.75 684 ARG A N 1
ATOM 5247 C CA . ARG A 1 684 ? -13.866 10.492 41.998 1.00 97.75 684 ARG A CA 1
ATOM 5248 C C . ARG A 1 684 ? -13.037 9.792 43.059 1.00 97.75 684 ARG A C 1
ATOM 5250 O O . ARG A 1 684 ? -13.413 8.736 43.552 1.00 97.75 684 ARG A O 1
ATOM 5257 N N . VAL A 1 685 ? -11.918 10.392 43.424 1.00 97.56 685 VAL A N 1
ATOM 5258 C CA . VAL A 1 685 ? -11.116 9.995 44.575 1.00 97.56 685 VAL A CA 1
ATOM 5259 C C . VAL A 1 685 ? -11.335 11.042 45.651 1.00 97.56 685 VAL A C 1
ATOM 5261 O O . VAL A 1 685 ? -11.021 12.211 45.440 1.00 97.56 685 VAL A O 1
ATOM 5264 N N . VAL A 1 686 ? -11.896 10.634 46.782 1.00 96.81 686 VAL A N 1
ATOM 5265 C CA . VAL A 1 686 ? -12.348 11.516 47.860 1.00 96.81 686 VAL A CA 1
ATOM 5266 C C . VAL A 1 686 ? -11.473 11.314 49.091 1.00 96.81 686 VAL A C 1
ATOM 5268 O O . VAL A 1 686 ? -11.089 10.188 49.413 1.00 96.81 686 VAL A O 1
ATOM 5271 N N . LYS A 1 687 ? -11.158 12.403 49.789 1.00 95.38 687 LYS A N 1
ATOM 5272 C CA . LYS A 1 687 ? -10.518 12.380 51.103 1.00 95.38 687 LYS A CA 1
ATOM 5273 C C . LYS A 1 687 ? -11.202 13.393 52.011 1.00 95.38 687 LYS A C 1
ATOM 5275 O O . LYS A 1 687 ? -11.383 14.535 51.616 1.00 95.38 687 LYS A O 1
ATOM 5280 N N . ASP A 1 688 ? -11.593 12.955 53.207 1.00 91.38 688 ASP A N 1
ATOM 5281 C CA . ASP A 1 688 ? -12.242 13.799 54.221 1.00 91.38 688 ASP A CA 1
ATOM 5282 C C . ASP A 1 688 ? -13.487 14.557 53.695 1.00 91.38 688 ASP A C 1
ATOM 5284 O O . ASP A 1 688 ? -13.802 15.655 54.138 1.00 91.38 688 ASP A O 1
ATOM 5288 N N . GLY A 1 689 ? -14.209 13.959 52.736 1.00 87.38 689 GLY A N 1
ATOM 5289 C CA . GLY A 1 689 ? -15.392 14.547 52.090 1.00 87.38 689 GLY A CA 1
ATOM 5290 C C . GLY A 1 689 ? -15.101 15.454 50.886 1.00 87.38 689 GLY A C 1
ATOM 5291 O O . GLY A 1 689 ? -16.037 15.839 50.187 1.00 87.38 689 GLY A O 1
ATOM 5292 N N . GLU A 1 690 ? -13.832 15.750 50.591 1.00 92.94 690 GLU A N 1
ATOM 5293 C CA . GLU A 1 690 ? -13.412 16.578 49.455 1.00 92.94 690 GLU A CA 1
ATOM 5294 C C . GLU A 1 690 ? -12.916 15.736 48.271 1.00 92.94 690 GLU A C 1
ATOM 5296 O O . GLU A 1 690 ? -12.246 14.714 48.439 1.00 92.94 690 GLU A O 1
ATOM 5301 N N . VAL A 1 691 ? -13.215 16.175 47.043 1.00 96.31 691 VAL A N 1
ATOM 5302 C CA . VAL A 1 691 ? -12.742 15.510 45.818 1.00 96.31 691 VAL A CA 1
ATOM 5303 C C . VAL A 1 691 ? -11.268 15.852 45.590 1.00 96.31 691 VAL A C 1
ATOM 5305 O O . VAL A 1 691 ? -10.917 16.963 45.202 1.00 96.31 691 VAL A O 1
ATOM 5308 N N . ALA A 1 692 ? -10.397 14.869 45.801 1.00 96.75 692 ALA A N 1
ATOM 5309 C CA . ALA A 1 692 ? -8.957 14.990 45.620 1.00 96.75 692 ALA A CA 1
ATOM 5310 C C . ALA A 1 692 ? -8.514 14.782 44.162 1.00 96.75 692 ALA A C 1
ATOM 5312 O O . ALA A 1 692 ? -7.548 15.403 43.712 1.00 96.75 692 ALA A O 1
ATOM 5313 N N . ALA A 1 693 ? -9.199 13.908 43.424 1.00 97.25 693 ALA A N 1
ATOM 5314 C CA . ALA A 1 693 ? -9.008 13.709 41.989 1.00 97.25 693 ALA A CA 1
ATOM 5315 C C . ALA A 1 693 ? -10.306 13.235 41.333 1.00 97.25 693 ALA A C 1
ATOM 5317 O O . ALA A 1 693 ? -11.144 12.618 41.990 1.00 97.25 693 ALA A O 1
ATOM 5318 N N . SER A 1 694 ? -10.469 13.490 40.042 1.00 97.50 694 SER A N 1
ATOM 5319 C CA . SER A 1 694 ? -11.634 13.034 39.287 1.00 97.50 694 SER A CA 1
ATOM 5320 C C . SER A 1 694 ? -11.319 12.819 37.817 1.00 97.50 694 SER A C 1
ATOM 5322 O O . SER A 1 694 ? -10.315 13.313 37.310 1.00 97.50 694 SER A O 1
ATOM 5324 N N . GLY A 1 695 ? -12.194 12.091 37.136 1.00 96.38 695 GLY A N 1
ATOM 5325 C CA . GLY A 1 695 ? -12.130 11.909 35.697 1.00 96.38 695 GLY A CA 1
ATOM 5326 C C . GLY A 1 695 ? -13.426 11.349 35.135 1.00 96.38 695 GLY A C 1
ATOM 5327 O O . GLY A 1 695 ? -14.203 10.718 35.856 1.00 96.38 695 GLY A O 1
ATOM 5328 N N . LEU A 1 696 ? -13.639 11.587 33.847 1.00 96.62 696 LEU A N 1
ATOM 5329 C CA . LEU A 1 696 ? -14.749 11.060 33.067 1.00 96.62 696 LEU A CA 1
ATOM 5330 C C . LEU A 1 696 ? -14.211 10.213 31.910 1.00 96.62 696 LEU A C 1
ATOM 5332 O O . LEU A 1 696 ? -13.104 10.439 31.418 1.00 96.62 696 LEU A O 1
ATOM 5336 N N . MET A 1 697 ? -15.004 9.251 31.454 1.00 97.12 697 MET A N 1
ATOM 5337 C CA . MET A 1 697 ? -14.712 8.471 30.257 1.00 97.12 697 MET A CA 1
ATOM 5338 C C . MET A 1 697 ? -16.009 8.121 29.534 1.00 97.12 697 MET A C 1
ATOM 5340 O O . MET A 1 697 ? -16.922 7.549 30.131 1.00 97.12 697 MET A O 1
ATOM 5344 N N . ALA A 1 698 ? -16.093 8.484 28.257 1.00 95.88 698 ALA A N 1
ATOM 5345 C CA . ALA A 1 698 ? -17.198 8.098 27.385 1.00 95.88 698 ALA A CA 1
ATOM 5346 C C . ALA A 1 698 ? -16.797 6.875 26.562 1.00 95.88 698 ALA A C 1
ATOM 5348 O O . ALA A 1 698 ? -15.681 6.831 26.050 1.00 95.88 698 ALA A O 1
ATOM 5349 N N . VAL A 1 699 ? -17.705 5.909 26.421 1.00 93.25 699 VAL A N 1
ATOM 5350 C CA . VAL A 1 699 ? -17.493 4.715 25.593 1.00 93.25 699 VAL A CA 1
ATOM 5351 C C . VAL A 1 699 ? -18.425 4.780 24.389 1.00 93.25 699 VAL A C 1
ATOM 5353 O O . VAL A 1 699 ? -19.645 4.785 24.549 1.00 93.25 699 VAL A O 1
ATOM 5356 N N . VAL A 1 700 ? -17.857 4.842 23.184 1.00 85.19 700 VAL A N 1
ATOM 5357 C CA . VAL A 1 700 ? -18.595 4.860 21.914 1.00 85.19 700 VAL A CA 1
ATOM 5358 C C . VAL A 1 700 ? -18.053 3.746 21.025 1.00 85.19 700 VAL A C 1
ATOM 5360 O O . VAL A 1 700 ? -16.956 3.839 20.483 1.00 85.19 700 VAL A O 1
ATOM 5363 N N . GLY A 1 701 ? -18.827 2.671 20.869 1.00 81.25 701 GLY A N 1
ATOM 5364 C CA . GLY A 1 701 ? -18.382 1.492 20.124 1.00 81.25 701 GLY A CA 1
ATOM 5365 C C . GLY A 1 701 ? -17.236 0.768 20.836 1.00 81.25 701 GLY A C 1
ATOM 5366 O O . GLY A 1 701 ? -17.458 0.114 21.853 1.00 81.25 701 GLY A O 1
ATOM 5367 N N . GLU A 1 702 ? -16.032 0.846 20.275 1.00 82.44 702 GLU A N 1
ATOM 5368 C CA . GLU A 1 702 ? -14.797 0.269 20.835 1.00 82.44 702 GLU A CA 1
ATOM 5369 C C . GLU A 1 702 ? -13.852 1.333 21.414 1.00 82.44 702 GLU A C 1
ATOM 5371 O O . GLU A 1 702 ? -12.842 0.989 22.029 1.00 82.44 702 GLU A O 1
ATOM 5376 N N . ASP A 1 703 ? -14.215 2.611 21.287 1.00 90.12 703 ASP A N 1
ATOM 5377 C CA . ASP A 1 703 ? -13.416 3.744 21.739 1.00 90.12 703 ASP A CA 1
ATOM 5378 C C . ASP A 1 703 ? -13.826 4.211 23.137 1.00 90.12 703 ASP A C 1
ATOM 5380 O O . ASP A 1 703 ? -15.000 4.486 23.395 1.00 90.12 703 ASP A O 1
ATOM 5384 N N . ALA A 1 704 ? -12.844 4.369 24.023 1.00 95.50 704 ALA A N 1
ATOM 5385 C CA . ALA A 1 704 ? -12.967 5.045 25.307 1.00 95.50 704 ALA A CA 1
ATOM 5386 C C . ALA A 1 704 ? -12.260 6.403 25.272 1.00 95.50 704 ALA A C 1
ATOM 5388 O O . ALA A 1 704 ? -11.030 6.479 25.248 1.00 95.50 704 ALA A O 1
ATOM 5389 N N . VAL A 1 705 ? -13.027 7.488 25.326 1.00 97.19 705 VAL A N 1
ATOM 5390 C CA . VAL A 1 705 ? -12.482 8.848 25.316 1.00 97.19 705 VAL A CA 1
ATOM 5391 C C . VAL A 1 705 ? -12.379 9.380 26.738 1.00 97.19 705 VAL A C 1
ATOM 5393 O O . VAL A 1 705 ? -13.397 9.610 27.396 1.00 97.19 705 VAL A O 1
ATOM 5396 N N . ALA A 1 706 ? -11.146 9.562 27.223 1.00 96.38 706 ALA A N 1
ATOM 5397 C CA . ALA A 1 706 ? -10.896 10.123 28.548 1.00 96.38 706 ALA A CA 1
ATOM 5398 C C . ALA A 1 706 ? -11.126 11.641 28.539 1.00 96.38 706 ALA A C 1
ATOM 5400 O O . ALA A 1 706 ? -10.666 12.352 27.644 1.00 96.38 706 ALA A O 1
ATOM 5401 N N . HIS A 1 707 ? -11.820 12.150 29.554 1.00 92.75 707 HIS A N 1
ATOM 5402 C CA . HIS A 1 707 ? -12.218 13.549 29.629 1.00 92.75 707 HIS A CA 1
ATOM 5403 C C . HIS A 1 707 ? -12.111 14.092 31.064 1.00 92.75 707 HIS A C 1
ATOM 5405 O O . HIS A 1 707 ? -12.440 13.401 32.026 1.00 92.75 707 HIS A O 1
ATOM 5411 N N . ARG A 1 708 ? -11.647 15.343 31.216 1.00 91.12 708 ARG A N 1
ATOM 5412 C CA . ARG A 1 708 ? -11.516 16.068 32.505 1.00 91.12 708 ARG A CA 1
ATOM 5413 C C . ARG A 1 708 ? -10.821 15.278 33.616 1.00 91.12 708 ARG A C 1
ATOM 5415 O O . ARG A 1 708 ? -11.323 15.168 34.735 1.00 91.12 708 ARG A O 1
ATOM 5422 N N . ILE A 1 709 ? -9.656 14.720 33.300 1.00 94.81 709 ILE A N 1
ATOM 5423 C CA . ILE A 1 709 ? -8.806 14.085 34.307 1.00 94.81 709 ILE A CA 1
ATOM 5424 C C . ILE A 1 709 ? -8.110 15.181 35.112 1.00 94.81 709 ILE A C 1
ATOM 5426 O O . ILE A 1 709 ? -7.258 15.902 34.598 1.00 94.81 709 ILE A O 1
ATOM 5430 N N . GLU A 1 710 ? -8.472 15.305 36.383 1.00 93.88 710 GLU A N 1
ATOM 5431 C CA . GLU A 1 710 ? -8.027 16.394 37.244 1.00 93.88 710 GLU A CA 1
ATOM 5432 C C . GLU A 1 710 ? -7.561 15.873 38.604 1.00 93.88 710 GLU A C 1
ATOM 5434 O O . GLU A 1 710 ? -8.051 14.881 39.144 1.00 93.88 710 GLU A O 1
ATOM 5439 N N . THR A 1 711 ? -6.575 16.552 39.187 1.00 94.00 711 THR A N 1
ATOM 5440 C CA . THR A 1 711 ? -6.144 16.327 40.570 1.00 94.00 711 THR A CA 1
ATOM 5441 C C . THR A 1 711 ? -6.008 17.673 41.266 1.00 94.00 711 THR A C 1
ATOM 5443 O O . THR A 1 711 ? -5.242 18.543 40.825 1.00 94.00 711 THR A O 1
ATOM 5446 N N . ALA A 1 712 ? -6.741 17.832 42.368 1.00 93.88 712 ALA A N 1
ATOM 5447 C CA . ALA A 1 712 ? -6.747 19.041 43.177 1.00 93.88 712 ALA A CA 1
ATOM 5448 C C . ALA A 1 712 ? -5.328 19.365 43.666 1.00 93.88 712 ALA A C 1
ATOM 5450 O O . ALA A 1 712 ? -4.559 18.470 44.025 1.00 93.88 712 ALA A O 1
ATOM 5451 N N . GLN A 1 713 ? -4.968 20.652 43.680 1.00 92.06 713 GLN A N 1
ATOM 5452 C CA . GLN A 1 713 ? -3.587 21.108 43.888 1.00 92.06 713 GLN A CA 1
ATOM 5453 C C . GLN A 1 713 ? -2.941 20.533 45.162 1.00 92.06 713 GLN A C 1
ATOM 5455 O O . GLN A 1 713 ? -1.806 20.061 45.103 1.00 92.06 713 GLN A O 1
ATOM 5460 N N . ALA A 1 714 ? -3.681 20.481 46.276 1.00 93.00 714 ALA A N 1
ATOM 5461 C CA . ALA A 1 714 ? -3.218 19.937 47.561 1.00 93.00 714 ALA A CA 1
ATOM 5462 C C . ALA A 1 714 ? -2.929 18.416 47.543 1.00 93.00 714 ALA A C 1
ATOM 5464 O O . ALA A 1 714 ? -2.215 17.886 48.405 1.00 93.00 714 ALA A O 1
ATOM 5465 N N . HIS A 1 715 ? -3.454 17.706 46.542 1.00 92.56 715 HIS A N 1
ATOM 5466 C CA . HIS A 1 715 ? -3.400 16.250 46.418 1.00 92.56 715 HIS A CA 1
ATOM 5467 C C . HIS A 1 715 ? -2.552 15.763 45.229 1.00 92.56 715 HIS A C 1
ATOM 5469 O O . HIS A 1 715 ? -2.415 14.553 45.019 1.00 92.56 715 HIS A O 1
ATOM 5475 N N . ARG A 1 716 ? -1.929 16.678 44.470 1.00 91.56 716 ARG A N 1
ATOM 5476 C CA . ARG A 1 716 ? -1.041 16.343 43.342 1.00 91.56 716 ARG A CA 1
ATOM 5477 C C . ARG A 1 716 ? 0.194 15.557 43.793 1.00 91.56 716 ARG A C 1
ATOM 5479 O O . ARG A 1 716 ? 0.605 15.606 44.948 1.00 91.56 716 ARG A O 1
ATOM 5486 N N . ARG A 1 717 ? 0.808 14.839 42.842 1.00 89.81 717 ARG A N 1
ATOM 5487 C CA . ARG A 1 717 ? 2.026 14.015 43.028 1.00 89.81 717 ARG A CA 1
ATOM 5488 C C . ARG A 1 717 ? 1.882 12.863 44.039 1.00 89.81 717 ARG A C 1
ATOM 5490 O O . ARG A 1 717 ? 2.874 12.384 44.572 1.00 89.81 717 ARG A O 1
ATOM 5497 N N . ARG A 1 718 ? 0.654 12.380 44.263 1.00 92.62 718 ARG A N 1
ATOM 5498 C CA . ARG A 1 718 ? 0.338 11.234 45.143 1.00 92.62 718 ARG A CA 1
ATOM 5499 C C . ARG A 1 718 ? -0.171 9.996 44.391 1.00 92.62 718 ARG A C 1
ATOM 5501 O O . ARG A 1 718 ? -0.763 9.115 44.996 1.00 92.62 718 ARG A O 1
ATOM 5508 N N . GLY A 1 719 ? -0.012 9.957 43.066 1.00 92.25 719 GLY A N 1
ATOM 5509 C CA . GLY A 1 719 ? -0.484 8.849 42.220 1.00 92.25 719 GLY A CA 1
ATOM 5510 C C . GLY A 1 719 ? -1.990 8.838 41.922 1.00 92.25 719 GLY A C 1
ATOM 5511 O O . GLY A 1 719 ? -2.452 7.950 41.216 1.00 92.25 719 GLY A O 1
ATOM 5512 N N . LEU A 1 720 ? -2.762 9.827 42.392 1.00 95.25 720 LEU A N 1
ATOM 5513 C CA . LEU A 1 720 ? -4.228 9.816 42.269 1.00 95.25 720 LEU A CA 1
ATOM 5514 C C . LEU A 1 720 ? -4.731 9.837 40.816 1.00 95.25 720 LEU A C 1
ATOM 5516 O O . LEU A 1 720 ? -5.732 9.197 40.520 1.00 95.25 720 LEU A O 1
ATOM 5520 N N . GLY A 1 721 ? -4.017 10.494 39.896 1.00 93.50 721 GLY A N 1
ATOM 5521 C CA . GLY A 1 721 ? -4.340 10.436 38.464 1.00 93.50 721 GLY A CA 1
ATOM 5522 C C . GLY A 1 721 ? -4.223 9.021 37.879 1.00 93.50 721 GLY A C 1
ATOM 5523 O O . GLY A 1 721 ? -5.069 8.615 37.090 1.00 93.50 721 GLY A O 1
ATOM 5524 N N . SER A 1 722 ? -3.235 8.231 38.316 1.00 95.00 722 SER A N 1
ATOM 5525 C CA . SER A 1 722 ? -3.095 6.820 37.920 1.00 95.00 722 SER A CA 1
ATOM 5526 C C . SER A 1 722 ? -4.228 5.958 38.481 1.00 95.00 722 SER A C 1
ATOM 5528 O O . SER A 1 722 ? -4.736 5.077 37.788 1.00 95.00 722 SER A O 1
ATOM 5530 N N . VAL A 1 723 ? -4.672 6.247 39.710 1.00 96.94 723 VAL A N 1
ATOM 5531 C CA . VAL A 1 723 ? -5.846 5.597 40.316 1.00 96.94 723 VAL A CA 1
ATOM 5532 C C . VAL A 1 723 ? -7.095 5.893 39.487 1.00 96.94 723 VAL A C 1
ATOM 5534 O O . VAL A 1 723 ? -7.755 4.956 39.049 1.00 96.94 723 VAL A O 1
ATOM 5537 N N . VAL A 1 724 ? -7.373 7.170 39.193 1.00 97.50 724 VAL A N 1
ATOM 5538 C CA . VAL A 1 724 ? -8.514 7.579 38.354 1.00 97.50 724 VAL A CA 1
ATOM 5539 C C . VAL A 1 724 ? -8.482 6.869 37.000 1.00 97.50 724 VAL A C 1
ATOM 5541 O O . VAL A 1 724 ? -9.455 6.210 36.643 1.00 97.50 724 VAL A O 1
ATOM 5544 N N . MET A 1 725 ? -7.360 6.941 36.277 1.00 97.12 725 MET A N 1
ATOM 5545 C CA . MET A 1 725 ? -7.239 6.344 34.943 1.00 97.12 725 MET A CA 1
ATOM 5546 C C . MET A 1 725 ? -7.397 4.825 34.956 1.00 97.12 725 MET A C 1
ATOM 5548 O O . MET A 1 725 ? -8.169 4.297 34.165 1.00 97.12 725 MET A O 1
ATOM 5552 N N . SER A 1 726 ? -6.736 4.109 35.870 1.00 95.62 726 SER A N 1
ATOM 5553 C CA . SER A 1 726 ? -6.851 2.643 35.918 1.00 95.62 726 SER A CA 1
ATOM 5554 C C . SER A 1 726 ? -8.260 2.160 36.264 1.00 95.62 726 SER A C 1
ATOM 5556 O O . SER A 1 726 ? -8.705 1.135 35.749 1.00 95.62 726 SER A O 1
ATOM 5558 N N . VAL A 1 727 ? -8.992 2.912 37.093 1.00 96.81 727 VAL A N 1
ATOM 5559 C CA . VAL A 1 727 ? -10.395 2.618 37.393 1.00 96.81 727 VAL A CA 1
ATOM 5560 C C . VAL A 1 727 ? -11.267 2.907 36.173 1.00 96.81 727 VAL A C 1
ATOM 5562 O O . VAL A 1 727 ? -12.051 2.039 35.803 1.00 96.81 727 VAL A O 1
ATOM 5565 N N . LEU A 1 728 ? -11.104 4.063 35.514 1.00 97.12 728 LEU A N 1
ATOM 5566 C CA . LEU A 1 728 ? -11.841 4.400 34.289 1.00 97.12 728 LEU A CA 1
ATOM 5567 C C . LEU A 1 728 ? -11.614 3.361 33.187 1.00 97.12 728 LEU A C 1
ATOM 5569 O O . LEU A 1 728 ? -12.586 2.834 32.658 1.00 97.12 728 LEU A O 1
ATOM 5573 N N . VAL A 1 729 ? -10.358 3.000 32.907 1.00 95.81 729 VAL A N 1
ATOM 5574 C CA . VAL A 1 729 ? -10.003 1.987 31.901 1.00 95.81 729 VAL A CA 1
ATOM 5575 C C . VAL A 1 729 ? -10.628 0.639 32.239 1.00 95.81 729 VAL A C 1
ATOM 5577 O O . VAL A 1 729 ? -11.257 0.026 31.381 1.00 95.81 729 VAL A O 1
ATOM 5580 N N . ARG A 1 730 ? -10.549 0.194 33.501 1.00 93.88 730 ARG A N 1
ATOM 5581 C CA . ARG A 1 730 ? -11.203 -1.051 33.924 1.00 93.88 730 ARG A CA 1
ATOM 5582 C C . ARG A 1 730 ? -12.707 -1.009 33.670 1.00 93.88 730 ARG A C 1
ATOM 5584 O O . ARG A 1 730 ? -13.274 -2.001 33.221 1.00 93.88 730 ARG A O 1
ATOM 5591 N N . GLU A 1 731 ? -13.372 0.090 34.017 1.00 93.88 731 GLU A N 1
ATOM 5592 C CA . GLU A 1 731 ? -14.812 0.210 33.800 1.00 93.88 731 GLU A CA 1
ATOM 5593 C C . GLU A 1 731 ? -15.161 0.295 32.306 1.00 93.88 731 GLU A C 1
ATOM 5595 O O . GLU A 1 731 ? -16.110 -0.364 31.893 1.00 93.88 731 GLU A O 1
ATOM 5600 N N . ALA A 1 732 ? -14.369 0.997 31.495 1.00 92.12 732 ALA A N 1
ATOM 5601 C CA . ALA A 1 732 ? -14.571 1.103 30.052 1.00 92.12 732 ALA A CA 1
ATOM 5602 C C . ALA A 1 732 ? -14.345 -0.230 29.325 1.00 92.12 732 ALA A C 1
ATOM 5604 O O . ALA A 1 732 ? -15.111 -0.586 28.434 1.00 92.12 732 ALA A O 1
ATOM 5605 N N . MET A 1 733 ? -13.360 -1.027 29.750 1.00 88.12 733 MET A N 1
ATOM 5606 C CA . MET A 1 733 ? -13.150 -2.380 29.224 1.00 88.12 733 MET A CA 1
ATOM 5607 C C . MET A 1 733 ? -14.322 -3.321 29.540 1.00 88.12 733 MET A C 1
ATOM 5609 O O . MET A 1 733 ? -14.625 -4.210 28.743 1.00 88.12 733 MET A O 1
ATOM 5613 N N . LYS A 1 734 ? -15.014 -3.138 30.679 1.00 84.06 734 LYS A N 1
ATOM 5614 C CA . LYS A 1 734 ? -16.266 -3.875 30.962 1.00 84.06 734 LYS A CA 1
ATOM 5615 C C . LYS A 1 734 ? -17.371 -3.496 29.978 1.00 84.06 734 LYS A C 1
ATOM 5617 O O . LYS A 1 734 ? -18.176 -4.354 29.630 1.00 84.06 734 LYS A O 1
ATOM 5622 N N . ASP A 1 735 ? -17.351 -2.254 29.509 1.00 81.81 735 ASP A N 1
ATOM 5623 C CA . ASP A 1 735 ? -18.269 -1.714 28.508 1.00 81.81 735 ASP A CA 1
ATOM 5624 C C . ASP A 1 735 ? -17.731 -1.942 27.074 1.00 81.81 735 ASP A C 1
ATOM 5626 O O . ASP A 1 735 ? -18.216 -1.359 26.113 1.00 81.81 735 ASP A O 1
ATOM 5630 N N . GLY A 1 736 ? -16.737 -2.821 26.897 1.00 71.88 736 GLY A N 1
ATOM 5631 C CA . GLY A 1 736 ? -16.252 -3.249 25.584 1.00 71.88 736 GLY A CA 1
ATOM 5632 C C . GLY A 1 736 ? -15.294 -2.280 24.889 1.00 71.88 736 GLY A C 1
ATOM 5633 O O . GLY A 1 736 ? -14.965 -2.501 23.727 1.00 71.88 736 GLY A O 1
ATOM 5634 N N . ALA A 1 737 ? -14.803 -1.235 25.544 1.00 85.38 737 ALA A N 1
ATOM 5635 C CA . ALA A 1 737 ? -13.745 -0.440 24.935 1.00 85.38 737 ALA A CA 1
ATOM 5636 C C . ALA A 1 737 ? -12.453 -1.269 24.784 1.00 85.38 737 ALA A C 1
ATOM 5638 O O . ALA A 1 737 ? -12.053 -1.977 25.716 1.00 85.38 737 ALA A O 1
ATOM 5639 N N . THR A 1 738 ? -11.806 -1.174 23.623 1.00 83.44 738 THR A N 1
ATOM 5640 C CA . THR A 1 738 ? -10.489 -1.774 23.337 1.00 83.44 738 THR A CA 1
ATOM 5641 C C . THR A 1 738 ? -9.437 -0.700 23.094 1.00 83.44 738 THR A C 1
ATOM 5643 O O . THR A 1 738 ? -8.310 -0.847 23.563 1.00 83.44 738 THR A O 1
ATOM 5646 N N . THR A 1 739 ? -9.823 0.431 22.501 1.00 89.94 739 THR A N 1
ATOM 5647 C CA . THR A 1 739 ? -8.945 1.580 22.256 1.00 89.94 739 THR A CA 1
ATOM 5648 C C . THR A 1 739 ? -9.300 2.745 23.180 1.00 89.94 739 THR A C 1
ATOM 5650 O O . THR A 1 739 ? -10.460 3.113 23.331 1.00 89.94 739 THR A O 1
ATOM 5653 N N . GLY A 1 740 ? -8.299 3.355 23.807 1.00 95.81 740 GLY A N 1
ATOM 5654 C CA . GLY A 1 740 ? -8.413 4.610 24.542 1.00 95.81 740 GLY A CA 1
ATOM 5655 C C . GLY A 1 740 ? -7.908 5.785 23.710 1.00 95.81 740 GLY A C 1
ATOM 5656 O O . GLY A 1 740 ? -6.857 5.664 23.086 1.00 95.81 740 GLY A O 1
ATOM 5657 N N . LEU A 1 741 ? -8.606 6.924 23.739 1.00 97.25 741 LEU A N 1
ATOM 5658 C CA . LEU A 1 741 ? -8.211 8.169 23.064 1.00 97.25 741 LEU A CA 1
ATOM 5659 C C . LEU A 1 741 ? -8.316 9.362 24.024 1.00 97.25 741 LEU A C 1
ATOM 5661 O O . LEU A 1 741 ? -9.270 9.462 24.798 1.00 97.25 741 LEU A O 1
ATOM 5665 N N . LEU A 1 742 ? -7.356 10.286 23.983 1.00 96.50 742 LEU A N 1
ATOM 5666 C CA . LEU A 1 742 ? -7.424 11.530 24.757 1.00 96.50 742 LEU A CA 1
ATOM 5667 C C . LEU A 1 742 ? -6.564 12.640 24.163 1.00 96.50 742 LEU A C 1
ATOM 5669 O O . LEU A 1 742 ? -5.549 12.370 23.530 1.00 96.50 742 LEU A O 1
ATOM 5673 N N . PHE A 1 743 ? -6.924 13.887 24.459 1.00 94.38 743 PHE A N 1
ATOM 5674 C CA . PHE A 1 743 ? -6.017 15.026 24.346 1.00 94.38 743 PHE A CA 1
ATOM 5675 C C . PHE A 1 743 ? -5.427 15.314 25.725 1.00 94.38 743 PHE A C 1
ATOM 5677 O O . PHE A 1 743 ? -6.148 15.431 26.720 1.00 94.38 743 PHE A O 1
ATOM 5684 N N . SER A 1 744 ? -4.104 15.368 25.793 1.00 91.88 744 SER A N 1
ATOM 5685 C CA . SER A 1 744 ? -3.347 15.609 27.011 1.00 91.88 744 SER A CA 1
ATOM 5686 C C . SER A 1 744 ? -2.820 17.032 27.033 1.00 91.88 744 SER A C 1
ATOM 5688 O O . SER A 1 744 ? -2.259 17.502 26.050 1.00 91.88 744 SER A O 1
ATOM 5690 N N . SER A 1 745 ? -2.870 17.664 28.203 1.00 89.75 745 SER A N 1
ATOM 5691 C CA . SER A 1 745 ? -2.033 18.830 28.481 1.00 89.75 745 SER A CA 1
ATOM 5692 C C . SER A 1 745 ? -0.551 18.447 28.558 1.00 89.75 745 SER A C 1
ATOM 5694 O O . SER A 1 745 ? -0.213 17.274 28.776 1.00 89.75 745 SER A O 1
ATOM 5696 N N . THR A 1 746 ? 0.331 19.446 28.486 1.00 85.12 746 THR A N 1
ATOM 5697 C CA . THR A 1 746 ? 1.785 19.298 28.661 1.00 85.12 746 THR A CA 1
ATOM 5698 C C . THR A 1 746 ? 2.140 18.580 29.964 1.00 85.12 746 THR A C 1
ATOM 5700 O O . THR A 1 746 ? 2.966 17.672 29.988 1.00 85.12 746 THR A O 1
ATOM 5703 N N . GLU A 1 747 ? 1.472 18.929 31.070 1.00 82.94 747 GLU A N 1
ATOM 5704 C CA . GLU A 1 747 ? 1.709 18.282 32.368 1.00 82.94 747 GLU A CA 1
ATOM 5705 C C . GLU A 1 747 ? 1.186 16.833 32.401 1.00 82.94 747 GLU A C 1
ATOM 5707 O O . GLU A 1 747 ? 1.785 15.962 33.043 1.00 82.94 747 GLU A O 1
ATOM 5712 N N . GLY A 1 748 ? 0.071 16.563 31.712 1.00 86.69 748 GLY A N 1
ATOM 5713 C CA . GLY A 1 748 ? -0.583 15.255 31.681 1.00 86.69 748 GLY A CA 1
ATOM 5714 C C . GLY A 1 748 ? 0.211 14.186 30.929 1.00 86.69 748 GLY A C 1
ATOM 5715 O O . GLY A 1 748 ? 0.167 13.014 31.311 1.00 86.69 748 GLY A O 1
ATOM 5716 N N . VAL A 1 749 ? 1.009 14.570 29.925 1.00 89.12 749 VAL A N 1
ATOM 5717 C CA . VAL A 1 749 ? 1.656 13.617 29.004 1.00 89.12 749 VAL A CA 1
ATOM 5718 C C . VAL A 1 749 ? 2.585 12.643 29.743 1.00 89.12 749 VAL A C 1
ATOM 5720 O O . VAL A 1 749 ? 2.668 11.458 29.414 1.00 89.12 749 VAL A O 1
ATOM 5723 N N . HIS A 1 750 ? 3.234 13.107 30.818 1.00 89.44 750 HIS A N 1
ATOM 5724 C CA . HIS A 1 750 ? 4.114 12.293 31.660 1.00 89.44 750 HIS A CA 1
ATOM 5725 C C . HIS A 1 750 ? 3.364 11.240 32.489 1.00 89.44 750 HIS A C 1
ATOM 5727 O O . HIS A 1 750 ? 3.924 10.194 32.831 1.00 89.44 750 HIS A O 1
ATOM 5733 N N . LEU A 1 751 ? 2.110 11.510 32.861 1.00 91.75 751 LEU A N 1
ATOM 5734 C CA . LEU A 1 751 ? 1.246 10.514 33.486 1.00 91.75 751 LEU A CA 1
ATOM 5735 C C . LEU A 1 751 ? 0.863 9.454 32.455 1.00 91.75 751 LEU A C 1
ATOM 5737 O O . LEU A 1 751 ? 1.094 8.273 32.701 1.00 91.75 751 LEU A O 1
ATOM 5741 N N . TYR A 1 752 ? 0.333 9.875 31.308 1.00 95.38 752 TYR A N 1
ATOM 5742 C CA . TYR A 1 752 ? -0.224 8.963 30.313 1.00 95.38 752 TYR A CA 1
ATOM 5743 C C . TYR A 1 752 ? 0.836 8.050 29.684 1.00 95.38 752 TYR A C 1
ATOM 5745 O O . TYR A 1 752 ? 0.614 6.844 29.611 1.00 95.38 752 TYR A O 1
ATOM 5753 N N . ARG A 1 753 ? 2.041 8.552 29.371 1.00 93.00 753 ARG A N 1
ATOM 5754 C CA . ARG A 1 753 ? 3.150 7.703 28.884 1.00 93.00 753 ARG A CA 1
ATOM 5755 C C . ARG A 1 753 ? 3.498 6.562 29.844 1.00 93.00 753 ARG A C 1
ATOM 5757 O O . ARG A 1 753 ? 3.731 5.439 29.416 1.00 93.00 753 ARG A O 1
ATOM 5764 N N . ARG A 1 754 ? 3.484 6.818 31.160 1.00 91.12 754 ARG A N 1
ATOM 5765 C CA . ARG A 1 754 ? 3.727 5.773 32.179 1.00 91.12 754 ARG A CA 1
ATOM 5766 C C . ARG A 1 754 ? 2.591 4.759 32.288 1.00 91.12 754 ARG A C 1
ATOM 5768 O O . ARG A 1 754 ? 2.797 3.681 32.832 1.00 91.12 754 ARG A O 1
ATOM 5775 N N . LEU A 1 755 ? 1.407 5.118 31.806 1.00 94.12 755 LEU A N 1
ATOM 5776 C CA . LEU A 1 755 ? 0.226 4.266 31.762 1.00 94.12 755 LEU A CA 1
ATOM 5777 C C . LEU A 1 755 ? 0.074 3.537 30.414 1.00 94.12 755 LEU A C 1
ATOM 5779 O O . LEU A 1 755 ? -0.983 2.972 30.160 1.00 94.12 755 LEU A O 1
ATOM 5783 N N . GLY A 1 756 ? 1.104 3.550 29.559 1.00 90.81 756 GLY A N 1
ATOM 5784 C CA . GLY A 1 756 ? 1.080 2.864 28.264 1.00 90.81 756 GLY A CA 1
ATOM 5785 C C . GLY A 1 756 ? 0.342 3.626 27.162 1.00 90.81 756 GLY A C 1
ATOM 5786 O O . GLY A 1 756 ? -0.043 3.022 26.167 1.00 90.81 756 GLY A O 1
ATOM 5787 N N . TRP A 1 757 ? 0.118 4.933 27.332 1.00 95.31 757 TRP A N 1
ATOM 5788 C CA . TRP A 1 757 ? -0.441 5.771 26.274 1.00 95.31 757 TRP A CA 1
ATOM 5789 C C . TRP A 1 757 ? 0.673 6.303 25.374 1.00 95.31 757 TRP A C 1
ATOM 5791 O O . TRP A 1 757 ? 1.669 6.864 25.843 1.00 95.31 757 TRP A O 1
ATOM 5801 N N . GLU A 1 758 ? 0.469 6.173 24.073 1.00 93.12 758 GLU A N 1
ATOM 5802 C CA . GLU A 1 758 ? 1.394 6.568 23.020 1.00 93.12 758 GLU A CA 1
ATOM 5803 C C . GLU A 1 758 ? 0.951 7.888 22.390 1.00 93.12 758 GLU A C 1
ATOM 5805 O O . GLU A 1 758 ? -0.244 8.171 22.287 1.00 93.12 758 GLU A O 1
ATOM 5810 N N . ARG A 1 759 ? 1.919 8.703 21.960 1.00 92.69 759 ARG A N 1
ATOM 5811 C CA . ARG A 1 759 ? 1.635 9.928 21.204 1.00 92.69 759 ARG A CA 1
ATOM 5812 C C . ARG A 1 759 ? 1.179 9.562 19.789 1.00 92.69 759 ARG A C 1
ATOM 5814 O O . ARG A 1 759 ? 1.870 8.799 19.124 1.00 92.69 759 ARG A O 1
ATOM 5821 N N . ILE A 1 760 ? 0.077 10.163 19.343 1.00 89.75 760 ILE A N 1
ATOM 5822 C CA . ILE A 1 760 ? -0.360 10.185 17.941 1.00 89.75 760 ILE A CA 1
ATOM 5823 C C . ILE A 1 760 ? 0.262 11.395 17.235 1.00 89.75 760 ILE A C 1
ATOM 5825 O O . ILE A 1 760 ? 1.003 11.224 16.275 1.00 89.75 760 ILE A O 1
ATOM 5829 N N . SER A 1 761 ? 0.000 12.599 17.751 1.00 89.88 761 SER A N 1
ATOM 5830 C CA . SER A 1 761 ? 0.477 13.878 17.211 1.00 89.88 761 SER A CA 1
ATOM 5831 C C . SER A 1 761 ? 0.589 14.920 18.328 1.00 89.88 761 SER A C 1
ATOM 5833 O O . SER A 1 761 ? 0.086 14.708 19.441 1.00 89.88 761 SER A O 1
ATOM 5835 N N . ASP A 1 762 ? 1.204 16.061 18.029 1.00 92.75 762 ASP A N 1
ATOM 5836 C CA . ASP A 1 762 ? 1.005 17.273 18.824 1.00 92.75 762 ASP A CA 1
ATOM 5837 C C . ASP A 1 762 ? -0.355 17.903 18.460 1.00 92.75 762 ASP A C 1
ATOM 5839 O O . ASP A 1 762 ? -1.020 17.487 17.503 1.00 92.75 762 ASP A O 1
ATOM 5843 N N . LEU A 1 763 ? -0.816 18.852 19.268 1.00 93.75 763 LEU A N 1
ATOM 5844 C CA . LEU A 1 763 ? -2.087 19.548 19.102 1.00 93.75 763 LEU A CA 1
ATOM 5845 C C . LEU A 1 763 ? -1.892 21.028 19.428 1.00 93.75 763 LEU A C 1
ATOM 5847 O O . LEU A 1 763 ? -1.583 21.385 20.567 1.00 93.75 763 LEU A O 1
ATOM 5851 N N . VAL A 1 764 ? -2.126 21.884 18.436 1.00 95.25 764 VAL A N 1
ATOM 5852 C CA . VAL A 1 764 ? -2.121 23.338 18.617 1.00 95.25 764 VAL A CA 1
ATOM 5853 C C . VAL A 1 764 ? -3.560 23.818 18.736 1.00 95.25 764 VAL A C 1
ATOM 5855 O O . VAL A 1 764 ? -4.390 23.551 17.865 1.00 95.25 764 VAL A O 1
ATOM 5858 N N . VAL A 1 765 ? -3.857 24.534 19.817 1.00 95.62 765 VAL A N 1
ATOM 5859 C CA . VAL A 1 765 ? -5.184 25.086 20.090 1.00 95.62 765 VAL A CA 1
ATOM 5860 C C . VAL A 1 765 ? -5.114 26.607 20.125 1.00 95.62 765 VAL A C 1
ATOM 5862 O O . VAL A 1 765 ? -4.421 27.196 20.963 1.00 95.62 765 VAL A O 1
ATOM 5865 N N . ALA A 1 766 ? -5.884 27.254 19.257 1.00 96.94 766 ALA A N 1
ATOM 5866 C CA . ALA A 1 766 ? -5.999 28.702 19.170 1.00 96.94 766 ALA A CA 1
ATOM 5867 C C . ALA A 1 766 ? -7.450 29.172 19.299 1.00 96.94 766 ALA A C 1
ATOM 5869 O O . ALA A 1 766 ? -8.392 28.383 19.253 1.00 96.94 766 ALA A O 1
ATOM 5870 N N . LYS A 1 767 ? -7.636 30.475 19.490 1.00 96.62 767 LYS A N 1
ATOM 5871 C CA . LYS A 1 767 ? -8.952 31.116 19.575 1.00 96.62 767 LYS A CA 1
ATOM 5872 C C . LYS A 1 767 ? -8.965 32.451 18.844 1.00 96.62 767 LYS A C 1
ATOM 5874 O O . LYS A 1 767 ? -7.930 33.114 18.756 1.00 96.62 767 LYS A O 1
ATOM 5879 N N . ASN A 1 768 ? -10.128 32.859 18.351 1.00 94.81 768 ASN A N 1
ATOM 5880 C CA . ASN A 1 768 ? -10.297 34.195 17.788 1.00 94.81 768 ASN A CA 1
ATOM 5881 C C . ASN A 1 768 ? -10.283 35.279 18.883 1.00 94.81 768 ASN A C 1
ATOM 5883 O O . ASN A 1 768 ? -10.449 35.013 20.079 1.00 94.81 768 ASN A O 1
ATOM 5887 N N . GLN A 1 769 ? -10.036 36.520 18.465 1.00 85.94 769 GLN A N 1
ATOM 5888 C CA . GLN A 1 769 ? -10.070 37.688 19.339 1.00 85.94 769 GLN A CA 1
ATOM 5889 C C . GLN A 1 769 ? -11.479 38.281 19.353 1.00 85.94 769 GLN A C 1
ATOM 5891 O O . GLN A 1 769 ? -11.795 39.162 18.563 1.00 85.94 769 GLN A O 1
ATOM 5896 N N . VAL A 1 770 ? -12.321 37.787 20.258 1.00 81.81 770 VAL A N 1
ATOM 5897 C CA . VAL A 1 770 ? -13.646 38.357 20.529 1.00 81.81 770 VAL A CA 1
ATOM 5898 C C . VAL A 1 770 ? -13.672 38.814 21.985 1.00 81.81 770 VAL A C 1
ATOM 5900 O O . VAL A 1 770 ? -13.327 38.040 22.883 1.00 81.81 770 VAL A O 1
ATOM 5903 N N . GLU A 1 771 ? -14.037 40.074 22.226 1.00 61.78 771 GLU A N 1
ATOM 5904 C CA . GLU A 1 771 ? -14.335 40.561 23.577 1.00 61.78 771 GLU A CA 1
ATOM 5905 C C . GLU A 1 771 ? -15.658 39.932 24.039 1.00 61.78 771 GLU A C 1
ATOM 5907 O O . GLU A 1 771 ? -16.681 40.078 23.371 1.00 61.78 771 GLU A O 1
ATOM 5912 N N . VAL A 1 772 ? -15.612 39.179 25.145 1.00 55.72 772 VAL A N 1
ATOM 5913 C CA . VAL A 1 772 ? -16.769 38.482 25.743 1.00 55.72 772 VAL A CA 1
ATOM 5914 C C . VAL A 1 772 ? -17.455 39.357 26.776 1.00 55.72 772 VAL A C 1
ATOM 5916 O O . VAL A 1 772 ? -16.725 39.912 27.632 1.00 55.72 772 VAL A O 1
#

Sequence (772 aa):
MRYEIAQAWYDGGRKYEVLARAVDVDGLFSLPVPPERERVVLRGCTAPVDSLTGDVFLEIKDGRAWELWRLGDLVVHAELPGGDLVCSASAFQLDNNDEPVRPRYVLSSTGGGSTVLGTCRVVEGFPRSFDEMRPPVTLIGCTVSEFTASERPGVRMVLRALDRDGRVVAETGVRLDIVSAHPSAVGPGLFDIVLDGVVLLDEHVPDARPVWRIWMEGTPTERNLWAPLSPDGRMVWKEIAADAPRVRPTAGVHHVDGAHATEKHGLHLALNEALVGSGHYLGIPYWAAGPPDLWGLPPGLTVVWHDPGVALEAVPDLFFGVLKYLRRTGIDVSFEPSTPDLTDRLSRWVDLGAMVDRWIAGSAWTSTAGSDRVMDNWQFWNGPQEREYDRILTGDADVVGHAENIASGFSETWLTVPTDSPDEVIRTVEKAGLAVRSLETFMRRSLTDHPAPEPPDGYAVEVTRKDAVIEVRVLSGRAEAASGLIAVVGSDAVPRRVTTTAEHRRRGLGSVVMGVLAREAVAAGAVDGLLFATADGLHLCRKLGWQKISDVVIASRRGSMISELVERWHRGWIAADGLTSSYRDGYLVVHVNRAHRANEWIATDDAETAAMARIVAATEEPNWLSVPTDVPEKVTAEMEAAGLIVARPDETFMRCELIAHPPLFEPPAGYAVEVSRGPVIGVRVVKDGEVAASGLMAVVGEDAVAHRIETAQAHRRRGLGSVVMSVLVREAMKDGATTGLLFSSTEGVHLYRRLGWERISDLVVAKNQVEV

pLDDT: mean 83.46, std 13.06, range [30.05, 97.88]